Protein AF-0000000072575076 (afdb_homodimer)

pLDDT: mean 89.14, std 21.62, range [13.81, 98.94]

Foldseek 3Di:
DDDDDPDDDDDDDDDDDDDDDDDDDDPDQDDDPPPPPVPVPVVVPPVPFPAFQPDFQKDKDFDPDDCLLVVLVVADPDWDWDFHDDPPIKIFIDGPRHTAWIATAQFFKIKGFATKMKIFGWQFWFKAQLQAWDFPPVDPPVPTDASAFGFQQAGKDKDWDDSVLWHTDGQWTKGWAFDAPIKIWIWHPDQQWFWFKKKWKKFKQFQWPQFKKKKWKWFLDPDPQWTWTWMWIAGNQRWIKTFTWTGHRNDIDTQDDIDTADGNHGGPFMKMKIWGDRQQWIFIDMDGPVDDPDPDTPDTGGDHPGGTGIITMMIHHHDGGDDDTMMMIIRMIIIPGTGGNDIWMDIDRIFMAGHLGHDNPDDDPVVVVVSSVPRSHPPDGLVNQLSQQDRNRDWDADCDDPLHRFTLTHHAFAAAADNRGFGDHDQARQQLRQAWDQFPVRDIDGHDVRNHRHAHFLRSVCSRCPVPNPQGADPAQDQCLRHQHSFLLSNQHRHRGFWQDFDPVQFATPSPVDDFQKKWWFLQPVPVVDPPSGTGGIWTWHAAIPVRFTWTWGHDGSNGGIDRPQRPWHRTLDDDIRSVGTGGTIGHD/DDDDDDDDDDDDDDDDDDDDDDDDDPPDQDDPPPPVPVPPPVVVPPVPFPAFQPDFQKDKDFDPDDCLLVVLVVADPDWDWDFDDDPPIKIFIDGPRHTAWIATAQFFKIKGFATKMKIFGWQFWFKAQLQAWDFPPVDPPVPTDASAFGFQQAGKDKDWDDSVLWHTDGQWTKGWAFDAPIKIWIWHPDQQWFWFKKKWKKFKQFQWPQFKKKKWKWFLDPDPQWTWTWMWIAGNQRWIKTFTWTGHRNDIDTQDDIGTDDGNHGGPFMKMKIWGDRQQWIFIDMDGPVDDDDPDTPDTGGDHPGGTGIITMMIHHHDGGDDDTMMMIIRMIIIPGTGGNDIWMDIDRIFMAGHLGHDNPDDDPVVVVVSSVPRSHPPDGLVNQLSQQDRNRDWDAACDDPLHRFTLTHHAFAAAADNRGFGDHDQARQQLRQAWDQFPVRDIDGHDVRNHRHAHFLRSVCSRCPVPNPQGADPAQDQCLRHQHSFLLSNQHRHRGDWQDFDPLQFATPSPVDDFQKKWWFLQPVPVVDPPSGTGGIWTWHAQIPVRFTWTWGADGSNGGIDRPQRVWHRTLDDDIRSVGTGGTIGHD

Sequence (1178 aa):
MTHTSRRGVLAAFAASAATVPFGGAAAASPARATATAASAVDPAAASAAPAGLTAARSSVTLPPLNPAYFSGLTLDSALTATVLPGTPARTEVTSGGRRVALLTHGARSVLLPGPERTFTENKKPFVDDFARTLPDTSLPVGDRAYWGTSPGGGSWSTLGPVESDYAVVPGAGIITLTTDYASRHASLRDGEVTDVDVRSVARFDKVPEGDACSYALSFGYQDTHNNYRARLSFTTSGAVQLRVEKEVDDTVTQLAPAVALADGVPAGTDWTIRVRREGTRVRAKAWPSAGTEPSAWSFDATDDTFGKGRVGLRALANRGCTNLPVTLRVGRFQVDAANWAEPPAVTHSDWVRVLPEPFDGVWTPQLEQVVRGWSGSPAPDVLAHAAMFLAGASPVVAGSGPAEGRQVMGEAGYGYLDPQGYRYEGADFHEYMGTGWTFPDGAHTGPSSRQTGNLDCSGYTRMVYGYHMGVPLAAGEDTSGTRLPRKSRDMADHSPGVRIARTDGTLPPPAEQLQPGDLVLFNADSGDDNAVATTDHVGIYLGADTAGRRRFLSSRKTVNGPTMSDLGGASLLDGTGTYARTLHTVHRIMTHTSRRGVLAAFAASAATVPFGGAAAASPARATATAASAVDPAAASAAPAGLTAARSSVTLPPLNPAYFSGLTLDSALTATVLPGTPARTEVTSGGRRVALLTHGARSVLLPGPERTFTENKKPFVDDFARTLPDTSLPVGDRAYWGTSPGGGSWSTLGPVESDYAVVPGAGIITLTTDYASRHASLRDGEVTDVDVRSVARFDKVPEGDACSYALSFGYQDTHNNYRARLSFTTSGAVQLRVEKEVDDTVTQLAPAVALADGVPAGTDWTIRVRREGTRVRAKAWPSAGTEPSAWSFDATDDTFGKGRVGLRALANRGCTNLPVTLRVGRFQVDAANWAEPPAVTHSDWVRVLPEPFDGVWTPQLEQVVRGWSGSPAPDVLAHAAMFLAGASPVVAGSGPAEGRQVMGEAGYGYLDPQGYRYEGADFHEYMGTGWTFPDGAHTGPSSRQTGNLDCSGYTRMVYGYHMGVPLAAGEDTSGTRLPRKSRDMADHSPGVRIARTDGTLPPPAEQLQPGDLVLFNADSGDDNAVATTDHVGIYLGADTAGRRRFLSSRKTVNGPTMSDLGGASLLDGTGTYARTLHTVHRI

Organism: Streptomyces coelicolor (strain ATCC BAA-471 / A3(2) / M145) (NCBI:txid100226)

Nearest PDB structures (foldseek):
  3wvj-assembly1_A  TM=6.204E-01  e=5.056E-06  Acetivibrio thermocellus ATCC 27405
  5dze-assembly1_A  TM=6.124E-01  e=4.072E-05  Vitis vinifera
  1gbg-assembly1_A  TM=5.909E-01  e=6.773E-05  Bacillus licheniformis
  5w6p-assembly1_A  TM=4.219E-01  e=1.736E-02  Kuttervirus CBA120
  6w4q-assembly2_D  TM=3.598E-01  e=2.744E-02  Kuttervirus CBA120

Radius of gyration: 37.74 Å; Cα contacts (8 Å, |Δi|>4): 3061; chains: 2; bounding box: 77×101×140 Å

InterPro domains:
  IPR000064 Endopeptidase, NLPC/P60 domain [PF00877] (450-545)
  IPR000064 Endopeptidase, NLPC/P60 domain [PS51935] (403-589)
  IPR006311 Twin-arginine translocation pathway, signal sequence [PS51318] (1-35)
  IPR038765 Papain-like cysteine peptidase superfamily [SSF54001] (452-567)
  IPR051202 Peptidase C40 [PTHR47053] (452-545)

Solvent-accessible surface area (backbone atoms only — not comparable to full-atom values): 60968 Å² total; per-residue (Å²): 142,86,89,82,86,81,81,87,75,92,76,85,90,84,86,91,84,88,81,85,77,87,77,85,90,76,87,80,75,83,77,75,81,72,76,62,76,71,66,76,63,64,71,76,70,53,76,69,69,66,75,63,81,73,49,69,28,37,46,40,40,56,61,54,73,55,53,43,53,50,40,46,51,42,38,39,82,64,70,48,77,42,76,45,89,65,79,62,45,30,38,42,28,25,36,96,84,39,73,60,34,39,38,35,47,41,14,24,42,30,44,26,61,36,57,49,31,37,41,39,44,40,46,62,57,32,59,34,48,34,65,16,52,27,47,53,80,88,46,58,78,91,69,48,46,32,75,44,55,35,62,28,57,21,42,51,44,76,48,51,93,53,71,81,32,37,28,20,43,70,45,20,35,37,41,45,35,73,52,53,66,45,60,37,37,39,31,30,70,43,60,44,29,42,34,32,33,38,35,36,32,31,26,37,69,50,62,34,34,83,22,33,32,33,43,24,47,30,32,35,29,71,52,99,40,30,26,34,32,46,31,40,38,33,30,59,73,20,30,32,33,41,36,41,34,37,30,55,82,70,44,75,43,69,72,54,84,69,41,82,73,51,68,62,50,62,52,61,52,46,33,32,41,40,39,41,33,53,85,41,38,40,31,30,39,70,46,56,54,91,52,78,82,70,90,66,67,78,37,81,42,73,58,74,87,55,68,48,10,12,43,37,35,36,36,34,27,32,72,58,38,67,61,63,64,41,38,38,39,31,40,33,43,36,36,74,28,38,34,43,73,74,54,50,40,33,62,50,34,79,40,32,44,71,48,97,56,53,34,83,72,72,90,45,73,68,55,48,52,54,53,51,66,50,36,13,46,67,50,74,36,54,63,54,54,52,53,34,25,21,47,75,29,60,66,34,48,21,31,31,74,98,50,46,78,20,51,77,42,15,44,28,31,13,38,46,66,45,73,63,42,47,55,43,79,75,18,29,45,43,18,24,36,54,31,55,45,72,30,86,87,65,50,70,48,71,50,34,83,72,23,43,44,10,19,14,26,38,15,43,52,40,34,39,44,20,72,69,62,61,42,49,48,37,80,37,89,37,80,82,34,67,25,36,28,46,45,35,46,44,32,75,76,12,35,34,38,37,72,66,34,52,36,83,84,81,51,44,48,86,48,87,82,70,50,60,64,22,33,40,28,20,45,64,68,70,73,70,63,57,86,69,87,58,37,67,37,32,30,34,30,60,40,43,27,87,87,66,43,46,31,28,34,34,26,34,62,42,52,34,7,39,41,58,51,49,69,78,46,43,32,28,62,52,77,85,37,63,48,17,59,21,32,36,33,32,34,34,57,141,78,92,80,83,87,93,84,83,88,93,81,91,94,88,92,87,88,80,84,75,82,74,83,81,78,81,79,75,82,78,74,83,72,76,60,76,70,66,76,63,63,70,75,70,52,77,69,70,66,74,62,80,72,50,68,28,36,46,40,39,55,60,54,74,54,53,44,52,48,41,46,51,42,37,38,83,66,70,45,77,43,77,45,88,65,79,63,46,29,37,40,28,24,37,95,84,38,73,60,32,39,38,32,47,41,14,24,42,30,42,24,60,34,58,48,31,37,41,40,41,40,46,60,57,31,58,33,46,34,64,16,50,26,47,52,78,90,46,58,80,92,70,47,46,33,76,43,55,36,61,29,56,20,42,49,43,76,48,53,94,53,72,82,31,37,27,20,43,71,44,20,35,35,41,43,35,74,52,54,67,45,61,38,37,39,32,30,68,43,59,45,30,44,33,30,31,38,35,37,32,32,26,38,69,50,63,34,35,83,22,34,32,32,43,24,48,29,32,33,30,73,50,99,39,31,28,33,31,45,32,41,38,34,31,61,72,20,30,33,33,42,37,43,32,37,28,55,81,69,44,77,44,69,71,52,85,67,41,82,73,50,70,64,51,62,53,60,51,46,33,30,43,39,39,41,34,53,84,40,37,40,32,32,40,67,44,56,54,89,52,78,81,70,90,64,68,79,37,81,41,75,56,75,86,55,68,49,10,14,45,37,37,36,36,36,27,32,71,57,39,69,60,63,64,42,37,38,39,32,41,33,43,34,34,74,30,38,35,43,73,73,52,49,43,33,61,49,32,78,39,34,44,70,49,97,56,53,36,84,71,72,90,45,74,69,54,49,51,52,54,52,66,50,35,13,46,66,50,76,36,55,62,52,53,53,52,33,25,21,48,74,31,62,66,35,48,21,31,30,73,96,49,45,79,22,50,76,44,16,44,28,30,12,38,46,66,45,74,63,43,48,57,43,80,76,19,30,45,44,19,25,36,53,31,56,44,72,30,84,86,67,51,69,47,71,50,34,84,72,23,42,44,8,18,14,26,41,16,44,53,41,34,40,44,20,72,71,62,62,43,51,48,39,80,38,88,39,80,82,33,67,26,37,30,44,47,34,46,45,30,75,77,12,36,31,38,36,74,65,33,53,36,82,83,83,50,42,48,86,49,88,81,68,48,59,63,24,35,42,29,20,47,63,66,70,73,70,62,58,85,70,87,57,36,67,36,31,30,35,30,60,40,43,27,86,84,66,43,45,29,27,36,32,26,33,63,42,51,34,7,39,42,58,50,50,70,80,47,43,33,29,61,53,76,84,37,62,48,17,59,21,33,35,34,33,34,34,57

Structure (mmCIF, N/CA/C/O backbone):
data_AF-0000000072575076-model_v1
#
loop_
_entity.id
_entity.type
_entity.pdbx_description
1 polymer 'Secreted protein'
#
loop_
_atom_site.group_PDB
_atom_site.id
_atom_site.type_symbol
_atom_site.label_atom_id
_atom_site.label_alt_id
_atom_site.label_comp_id
_atom_site.label_asym_id
_atom_site.label_entity_id
_atom_site.label_seq_id
_atom_site.pdbx_PDB_ins_code
_atom_site.Cartn_x
_atom_site.Cartn_y
_atom_site.Cartn_z
_atom_site.occupancy
_atom_site.B_iso_or_equiv
_atom_site.auth_seq_id
_atom_site.auth_comp_id
_atom_site.auth_asym_id
_atom_site.auth_atom_id
_atom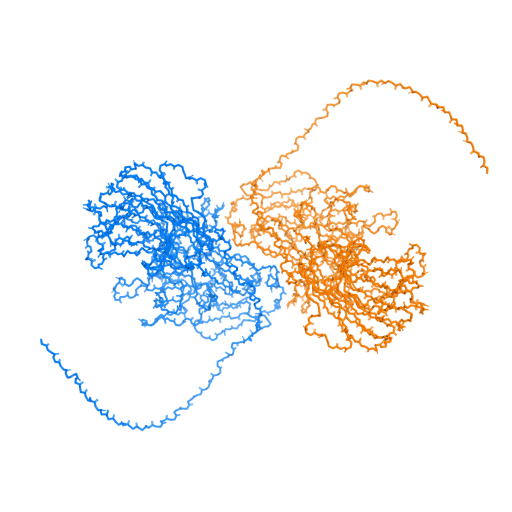_site.pdbx_PDB_model_num
ATOM 1 N N . MET A 1 1 ? 29.703 43.594 53.875 1 16.3 1 MET A N 1
ATOM 2 C CA . MET A 1 1 ? 30.531 42.75 54.688 1 16.3 1 MET A CA 1
ATOM 3 C C . MET A 1 1 ? 30.203 41.281 54.469 1 16.3 1 MET A C 1
ATOM 5 O O . MET A 1 1 ? 29.141 40.938 53.906 1 16.3 1 MET A O 1
ATOM 9 N N . THR A 1 2 ? 30.844 40.281 55.188 1 17.02 2 THR A N 1
ATOM 10 C CA . THR A 1 2 ? 31.453 38.938 55.156 1 17.02 2 THR A CA 1
ATOM 11 C C . THR A 1 2 ? 30.375 37.844 55.25 1 17.02 2 THR A C 1
ATOM 13 O O . THR A 1 2 ? 30.375 36.906 54.469 1 17.02 2 THR A O 1
ATOM 16 N N . HIS A 1 3 ? 29.844 37.594 56.438 1 15.54 3 HIS A N 1
ATOM 17 C CA . HIS A 1 3 ? 30.109 36.375 57.219 1 15.54 3 HIS A CA 1
ATOM 18 C C . HIS A 1 3 ? 29.109 35.281 56.844 1 15.54 3 HIS A C 1
ATOM 20 O O . HIS A 1 3 ? 28.031 35.531 56.312 1 15.54 3 HIS A O 1
ATOM 26 N N . THR A 1 4 ? 29 34.25 57.688 1 16.33 4 THR A N 1
ATOM 27 C CA . THR A 1 4 ? 29.25 32.844 57.969 1 16.33 4 THR A CA 1
ATOM 28 C C . THR A 1 4 ? 27.953 32.031 57.938 1 16.33 4 THR A C 1
ATOM 30 O O . THR A 1 4 ? 27.859 31.016 57.25 1 16.33 4 THR A O 1
ATOM 33 N N . SER A 1 5 ? 27.328 31.703 59.062 1 14.59 5 SER A N 1
ATOM 34 C CA . SER A 1 5 ? 27.25 30.484 59.875 1 14.59 5 SER A CA 1
ATOM 35 C C . SER A 1 5 ? 25.875 29.844 59.781 1 14.59 5 SER A C 1
ATOM 37 O O . SER A 1 5 ? 24.906 30.406 60.312 1 14.59 5 SER A O 1
ATOM 39 N N . ARG A 1 6 ? 25.484 29.281 58.688 1 15.44 6 ARG A N 1
ATOM 40 C CA . ARG A 1 6 ? 24.234 28.703 58.188 1 15.44 6 ARG A CA 1
ATOM 41 C C . ARG A 1 6 ? 23.781 27.562 59.094 1 15.44 6 ARG A C 1
ATOM 43 O O . ARG A 1 6 ? 24.469 26.562 59.219 1 15.44 6 ARG A O 1
ATOM 50 N N . ARG A 1 7 ? 22.797 27.812 59.812 1 15.05 7 ARG A N 1
ATOM 51 C CA . ARG A 1 7 ? 22.297 27.234 61.062 1 15.05 7 ARG A CA 1
ATOM 52 C C . ARG A 1 7 ? 21.969 25.766 60.875 1 15.05 7 ARG A C 1
ATOM 54 O O . ARG A 1 7 ? 21.75 25.297 59.75 1 15.05 7 ARG A O 1
ATOM 61 N N . GLY A 1 8 ? 21.234 25.125 61.812 1 14.45 8 GLY A N 1
ATOM 62 C CA . GLY A 1 8 ? 21.234 24.141 62.875 1 14.45 8 GLY A CA 1
ATOM 63 C C . GLY A 1 8 ? 20.438 22.891 62.562 1 14.45 8 GLY A C 1
ATOM 64 O O . GLY A 1 8 ? 19.688 22.859 61.562 1 14.45 8 GLY A O 1
ATOM 65 N N . VAL A 1 9 ? 20.047 22 63.5 1 15.42 9 VAL A N 1
ATOM 66 C CA . VAL A 1 9 ? 20.203 20.703 64.125 1 15.42 9 VAL A CA 1
ATOM 67 C C . VAL A 1 9 ? 18.906 19.906 64 1 15.42 9 VAL A C 1
ATOM 69 O O . VAL A 1 9 ? 18.922 18.672 63.969 1 15.42 9 VAL A O 1
ATOM 72 N N . LEU A 1 10 ? 17.672 20.438 63.688 1 14.88 10 LEU A N 1
ATOM 73 C CA . LEU A 1 10 ? 16.797 19.812 64.688 1 14.88 10 LEU A CA 1
ATOM 74 C C . LEU A 1 10 ? 16.547 18.359 64.312 1 14.88 10 LEU A C 1
ATOM 76 O O . LEU A 1 10 ? 16.312 18.016 63.156 1 14.88 10 LEU A O 1
ATOM 80 N N . ALA A 1 11 ? 16.406 17.422 65.312 1 15.34 11 ALA A N 1
ATOM 81 C CA . ALA A 1 11 ? 16.625 16.078 65.875 1 15.34 11 ALA A CA 1
ATOM 82 C C . ALA A 1 11 ? 15.484 15.141 65.5 1 15.34 11 ALA A C 1
ATOM 84 O O . ALA A 1 11 ? 15.719 14.039 65 1 15.34 11 ALA A O 1
ATOM 85 N N . ALA A 1 12 ? 14.242 15.18 66.062 1 14.82 12 ALA A N 1
ATOM 86 C CA . ALA A 1 12 ? 13.961 14.117 67.062 1 14.82 12 ALA A CA 1
ATOM 87 C C . ALA A 1 12 ? 13.32 12.914 66.375 1 14.82 12 ALA A C 1
ATOM 89 O O . ALA A 1 12 ? 12.82 13.016 65.25 1 14.82 12 ALA A O 1
ATOM 90 N N . PHE A 1 13 ? 12.102 12.391 66.875 1 15.42 13 PHE A N 1
ATOM 91 C CA . PHE A 1 13 ? 11.836 11.188 67.688 1 15.42 13 PHE A CA 1
ATOM 92 C C . PHE A 1 13 ? 11.211 10.102 66.812 1 15.42 13 PHE A C 1
ATOM 94 O O . PHE A 1 13 ? 10.672 10.398 65.75 1 15.42 13 PHE A O 1
ATOM 101 N N . ALA A 1 14 ? 10.539 8.867 67.438 1 16.05 14 ALA A N 1
ATOM 102 C CA . ALA A 1 14 ? 10.695 7.438 67.688 1 16.05 14 ALA A CA 1
ATOM 103 C C . ALA A 1 14 ? 9.594 6.645 66.938 1 16.05 14 ALA A C 1
ATOM 105 O O . ALA A 1 14 ? 9.852 5.605 66.375 1 16.05 14 ALA A O 1
ATOM 106 N N . ALA A 1 15 ? 8.242 6.801 67.125 1 15.41 15 ALA A N 1
ATOM 107 C CA . ALA A 1 15 ? 7.57 5.695 67.812 1 15.41 15 ALA A CA 1
ATOM 108 C C . ALA A 1 15 ? 7.125 4.625 66.812 1 15.41 15 ALA A C 1
ATOM 110 O O . ALA A 1 15 ? 6.98 4.898 65.625 1 15.41 15 ALA A O 1
ATOM 111 N N . SER A 1 16 ? 6.148 3.641 67.25 1 15.85 16 SER A N 1
ATOM 112 C CA . SER A 1 16 ? 5.992 2.207 67.438 1 15.85 16 SER A CA 1
ATOM 113 C C . SER A 1 16 ? 5.203 1.553 66.312 1 15.85 16 SER A C 1
ATOM 115 O O . SER A 1 16 ? 4.633 2.244 65.5 1 15.85 16 SER A O 1
ATOM 117 N N . ALA A 1 17 ? 3.951 0.695 66.625 1 16.77 17 ALA A N 1
ATOM 118 C CA . ALA A 1 17 ? 3.764 -0.751 66.688 1 16.77 17 ALA A CA 1
ATOM 119 C C . ALA A 1 17 ? 2.947 -1.262 65.5 1 16.77 17 ALA A C 1
ATOM 121 O O . ALA A 1 17 ? 3.355 -2.205 64.812 1 16.77 17 ALA A O 1
ATOM 122 N N . ALA A 1 18 ? 1.546 -1.282 65.438 1 17.83 18 ALA A N 1
ATOM 123 C CA . ALA A 1 18 ? 0.762 -2.5 65.625 1 17.83 18 ALA A CA 1
ATOM 124 C C . ALA A 1 18 ? 0.329 -3.082 64.312 1 17.83 18 ALA A C 1
ATOM 126 O O . ALA A 1 18 ? 0.216 -2.357 63.312 1 17.83 18 ALA A O 1
ATOM 127 N N . THR A 1 19 ? -0.18 -4.434 64.188 1 17.39 19 THR A N 1
ATOM 128 C CA . THR A 1 19 ? -0.14 -5.691 63.438 1 17.39 19 THR A CA 1
ATOM 129 C C . THR A 1 19 ? -1.336 -5.809 62.5 1 17.39 19 THR A C 1
ATOM 131 O O . THR A 1 19 ? -1.301 -6.57 61.531 1 17.39 19 THR A O 1
ATOM 134 N N . VAL A 1 20 ? -2.402 -5.043 62.344 1 18.22 20 VAL A N 1
ATOM 135 C CA . VAL A 1 20 ? -3.609 -5.863 62.281 1 18.22 20 VAL A CA 1
ATOM 136 C C . VAL A 1 20 ? -3.777 -6.453 60.906 1 18.22 20 VAL A C 1
ATOM 138 O O . VAL A 1 20 ? -3.557 -5.77 59.906 1 18.22 20 VAL A O 1
ATOM 141 N N . PRO A 1 21 ? -4.375 -7.727 60.688 1 19.23 21 PRO A N 1
ATOM 142 C CA . PRO A 1 21 ? -4.332 -8.859 59.781 1 19.23 21 PRO A CA 1
ATOM 143 C C . PRO A 1 21 ? -5.34 -8.727 58.625 1 19.23 21 PRO A C 1
ATOM 145 O O . PRO A 1 21 ? -5.402 -9.594 57.75 1 19.23 21 PRO A O 1
ATOM 148 N N . PHE A 1 22 ? -5.918 -7.648 58.281 1 17.83 22 PHE A N 1
ATOM 149 C CA . PHE A 1 22 ? -7.254 -7.965 57.781 1 17.83 22 PHE A CA 1
ATOM 150 C C . PHE A 1 22 ? -7.176 -8.711 56.469 1 17.83 22 PHE A C 1
ATOM 152 O O . PHE A 1 22 ? -6.289 -8.445 55.656 1 17.83 22 PHE A O 1
ATOM 159 N N . GLY A 1 23 ? -8.109 -9.656 56.094 1 17.61 23 GLY A N 1
ATOM 160 C CA . GLY A 1 23 ? -8.414 -10.93 55.438 1 17.61 23 GLY A CA 1
ATOM 161 C C . GLY A 1 23 ? -8.758 -10.797 53.969 1 17.61 23 GLY A C 1
ATOM 162 O O . GLY A 1 23 ? -8.344 -11.617 53.156 1 17.61 23 GLY A O 1
ATOM 163 N N . GLY A 1 24 ? -9.656 -9.969 53.531 1 18.38 24 GLY A N 1
ATOM 164 C CA . GLY A 1 24 ? -10.703 -10.586 52.719 1 18.38 24 GLY A CA 1
ATOM 165 C C . GLY A 1 24 ? -10.266 -10.891 51.312 1 18.38 24 GLY A C 1
ATOM 166 O O . GLY A 1 24 ? -9.25 -10.367 50.844 1 18.38 24 GLY A O 1
ATOM 167 N N . ALA A 1 25 ? -11.188 -11.484 50.375 1 18.06 25 ALA A N 1
ATOM 168 C CA . ALA A 1 25 ? -11.328 -12.484 49.344 1 18.06 25 ALA A CA 1
ATOM 169 C C . ALA A 1 25 ? -11 -11.891 47.969 1 18.06 25 ALA A C 1
ATOM 171 O O . ALA A 1 25 ? -11.211 -10.695 47.719 1 18.06 25 ALA A O 1
ATOM 172 N N . ALA A 1 26 ? -10.508 -12.781 46.938 1 20.05 26 ALA A N 1
ATOM 173 C CA . ALA A 1 26 ? -9.664 -12.953 45.75 1 20.05 26 ALA A CA 1
ATOM 174 C C . ALA A 1 26 ? -10.445 -12.688 44.469 1 20.05 26 ALA A C 1
ATOM 176 O O . ALA A 1 26 ? -9.906 -12.82 43.375 1 20.05 26 ALA A O 1
ATOM 177 N N . ALA A 1 27 ? -11.703 -12.344 44.312 1 22.06 27 ALA A N 1
ATOM 178 C CA . ALA A 1 27 ? -12.297 -12.953 43.125 1 22.06 27 ALA A CA 1
ATOM 179 C C . ALA A 1 27 ? -11.602 -12.469 41.875 1 22.06 27 ALA A C 1
ATOM 181 O O . ALA A 1 27 ? -11.359 -11.273 41.688 1 22.06 27 ALA A O 1
ATOM 182 N N . ALA A 1 28 ? -11.133 -13.445 40.812 1 20.3 28 ALA A N 1
ATOM 183 C CA . ALA A 1 28 ? -10.227 -13.594 39.688 1 20.3 28 ALA A CA 1
ATOM 184 C C . ALA A 1 28 ? -10.773 -12.891 38.469 1 20.3 28 ALA A C 1
ATOM 186 O O . ALA A 1 28 ? -11.883 -13.203 38 1 20.3 28 ALA A O 1
ATOM 187 N N . SER A 1 29 ? -10.516 -11.602 38.25 1 20.3 29 SER A N 1
ATOM 188 C CA . SER A 1 29 ? -10.922 -10.891 37.062 1 20.3 29 SER A CA 1
ATOM 189 C C . SER A 1 29 ? -10.461 -11.625 35.812 1 20.3 29 SER A C 1
ATOM 191 O O . SER A 1 29 ? -9.328 -12.109 35.75 1 20.3 29 SER A O 1
ATOM 193 N N . PRO A 1 30 ? -11.391 -12.18 34.938 1 23.48 30 PRO A N 1
ATOM 194 C CA . PRO A 1 30 ? -11.109 -13.008 33.781 1 23.48 30 PRO A CA 1
ATOM 195 C C . PRO A 1 30 ? -10.016 -12.422 32.906 1 23.48 30 PRO A C 1
ATOM 197 O O . PRO A 1 30 ? -9.812 -11.203 32.875 1 23.48 30 PRO A O 1
ATOM 200 N N . ALA A 1 31 ? -9.07 -13.266 32.438 1 22.62 31 ALA A N 1
ATOM 201 C CA . ALA A 1 31 ? -7.809 -13.172 31.703 1 22.62 31 ALA A CA 1
ATOM 202 C C . ALA A 1 31 ? -8.031 -12.633 30.297 1 22.62 31 ALA A C 1
ATOM 204 O O . ALA A 1 31 ? -8.984 -13.023 29.609 1 22.62 31 ALA A O 1
ATOM 205 N N . ARG A 1 32 ? -7.594 -11.508 29.969 1 22.59 32 ARG A N 1
ATOM 206 C CA . ARG A 1 32 ? -7.281 -10.984 28.656 1 22.59 32 ARG A CA 1
ATOM 207 C C . ARG A 1 32 ? -6.59 -12.039 27.797 1 22.59 32 ARG A C 1
ATOM 209 O O . ARG A 1 32 ? -5.582 -12.617 28.203 1 22.59 32 ARG A O 1
ATOM 216 N N . ALA A 1 33 ? -7.266 -12.938 27.016 1 27.33 33 ALA A N 1
ATOM 217 C CA . ALA A 1 33 ? -6.625 -13.852 26.062 1 27.33 33 ALA A CA 1
ATOM 218 C C . ALA A 1 33 ? -5.395 -13.211 25.438 1 27.33 33 ALA A C 1
ATOM 220 O O . ALA A 1 33 ? -5.488 -12.156 24.797 1 27.33 33 ALA A O 1
ATOM 221 N N . THR A 1 34 ? -4.18 -13.5 26.062 1 23.91 34 THR A N 1
ATOM 222 C CA . THR A 1 34 ? -2.896 -13.062 25.531 1 23.91 34 THR A CA 1
ATOM 223 C C . THR A 1 34 ? -2.682 -13.609 24.125 1 23.91 34 THR A C 1
ATOM 225 O O . THR A 1 34 ? -2.328 -14.781 23.953 1 23.91 34 THR A O 1
ATOM 228 N N . ALA A 1 35 ? -3.488 -13.75 23.234 1 25.97 35 ALA A N 1
ATOM 229 C CA . ALA A 1 35 ? -2.979 -14.266 21.969 1 25.97 35 ALA A CA 1
ATOM 230 C C . ALA A 1 35 ? -1.684 -13.562 21.562 1 25.97 35 ALA A C 1
ATOM 232 O O . ALA A 1 35 ? -1.7 -12.391 21.172 1 25.97 35 ALA A O 1
ATOM 233 N N . THR A 1 36 ? -0.597 -13.953 22.219 1 25.83 36 THR A N 1
ATOM 234 C CA . THR A 1 36 ? 0.733 -13.469 21.875 1 25.83 36 THR A CA 1
ATOM 235 C C . THR A 1 36 ? 1.093 -13.883 20.438 1 25.83 36 THR A C 1
ATOM 237 O O . THR A 1 36 ? 2.264 -13.844 20.062 1 25.83 36 THR A O 1
ATOM 240 N N . ALA A 1 37 ? 0.318 -14.359 19.562 1 25.62 37 ALA A N 1
ATOM 241 C CA . ALA A 1 37 ? 1.129 -14.547 18.359 1 25.62 37 ALA A CA 1
ATOM 242 C C . ALA A 1 37 ? 1.88 -13.266 18 1 25.62 37 ALA A C 1
ATOM 244 O O . ALA A 1 37 ? 1.266 -12.258 17.641 1 25.62 37 ALA A O 1
ATOM 245 N N . ALA A 1 38 ? 3.039 -13.164 18.609 1 27.11 38 ALA A N 1
ATOM 246 C CA . ALA A 1 38 ? 3.951 -12.148 18.094 1 27.11 38 ALA A CA 1
ATOM 247 C C . ALA A 1 38 ? 4.008 -12.188 16.578 1 27.11 38 ALA A C 1
ATOM 249 O O . ALA A 1 38 ? 4.535 -13.133 15.992 1 27.11 38 ALA A O 1
ATOM 250 N N . SER A 1 39 ? 2.982 -11.875 15.977 1 26.58 39 SER A N 1
ATOM 251 C CA . SER A 1 39 ? 3.225 -11.594 14.562 1 26.58 39 SER A CA 1
ATOM 252 C C . SER A 1 39 ? 4.535 -10.844 14.367 1 26.58 39 SER A C 1
ATOM 254 O O . SER A 1 39 ? 4.75 -9.789 14.969 1 26.58 39 SER A O 1
ATOM 256 N N . ALA A 1 40 ? 5.645 -11.633 14.172 1 29.77 40 ALA A N 1
ATOM 257 C CA . ALA A 1 40 ? 6.863 -10.969 13.719 1 29.77 40 ALA A CA 1
ATOM 258 C C . ALA A 1 40 ? 6.539 -9.82 12.758 1 29.77 40 ALA A C 1
ATOM 260 O O . ALA A 1 40 ? 6.066 -10.055 11.648 1 29.77 40 ALA A O 1
ATOM 261 N N . VAL A 1 41 ? 6.051 -8.789 13.32 1 28.31 41 VAL A N 1
ATOM 262 C CA . VAL A 1 41 ? 6.121 -7.586 12.5 1 28.31 41 VAL A CA 1
ATOM 263 C C . VAL A 1 41 ? 7.48 -7.504 11.812 1 28.31 41 VAL A C 1
ATOM 265 O O . VAL A 1 41 ? 8.523 -7.551 12.469 1 28.31 41 VAL A O 1
ATOM 268 N N . ASP A 1 42 ? 7.523 -8.07 10.695 1 28.61 42 ASP A N 1
ATOM 269 C CA . ASP A 1 42 ? 8.75 -7.77 9.961 1 28.61 42 ASP A CA 1
ATOM 270 C C . ASP A 1 42 ? 9.195 -6.328 10.211 1 28.61 42 ASP A C 1
ATOM 272 O O . ASP A 1 42 ? 8.43 -5.391 9.984 1 28.61 42 ASP A O 1
ATOM 276 N N . PRO A 1 43 ? 10.094 -6.156 11.148 1 31.22 43 PRO A N 1
ATOM 277 C CA . PRO A 1 43 ? 10.641 -4.809 11.312 1 31.22 43 PRO A CA 1
ATOM 278 C C . PRO A 1 43 ? 10.883 -4.105 9.977 1 31.22 43 PRO A C 1
ATOM 280 O O . PRO A 1 43 ? 11.422 -2.998 9.945 1 31.22 43 PRO A O 1
ATOM 283 N N . ALA A 1 44 ? 10.859 -4.863 8.977 1 33.41 44 ALA A N 1
ATOM 284 C CA . ALA A 1 44 ? 11.227 -4.176 7.742 1 33.41 44 ALA A CA 1
ATOM 285 C C . ALA A 1 44 ? 10.25 -3.049 7.43 1 33.41 44 ALA A C 1
ATOM 287 O O . ALA A 1 44 ? 10.398 -2.346 6.426 1 33.41 44 ALA A O 1
ATOM 288 N N . ALA A 1 45 ? 9.031 -3.119 8 1 35.56 45 ALA A N 1
ATOM 289 C CA . ALA A 1 45 ? 8.352 -1.912 7.527 1 35.56 45 ALA A CA 1
ATOM 290 C C . ALA A 1 45 ? 8.859 -0.677 8.266 1 35.56 45 ALA A C 1
ATOM 292 O O . ALA A 1 45 ? 8.164 -0.14 9.133 1 35.56 45 ALA A O 1
ATOM 293 N N . ALA A 1 46 ? 10.023 -0.687 8.891 1 36.03 46 ALA A N 1
ATOM 294 C CA . ALA A 1 46 ? 10.469 0.652 9.266 1 36.03 46 ALA A CA 1
ATOM 295 C C . ALA A 1 46 ? 9.992 1.692 8.25 1 36.03 46 ALA A C 1
ATOM 297 O O . ALA A 1 46 ? 10.133 1.501 7.043 1 36.03 46 ALA A O 1
ATOM 298 N N . SER A 1 47 ? 9.055 2.449 8.617 1 40.81 47 SER A N 1
ATOM 299 C CA . SER A 1 47 ? 8.695 3.596 7.793 1 40.81 47 SER A CA 1
ATOM 300 C C . SER A 1 47 ? 9.922 4.191 7.102 1 40.81 47 SER A C 1
ATOM 302 O O . SER A 1 47 ? 10.867 4.613 7.77 1 40.81 47 SER A O 1
ATOM 304 N N . ALA A 1 48 ? 10.25 3.707 6.02 1 43.91 48 ALA A N 1
ATOM 305 C CA . ALA A 1 48 ? 11.336 4.316 5.254 1 43.91 48 ALA A CA 1
ATOM 306 C C . ALA A 1 48 ? 11.352 5.832 5.426 1 43.91 48 ALA A C 1
ATOM 308 O O . ALA A 1 48 ? 10.32 6.488 5.27 1 43.91 48 ALA A O 1
ATOM 309 N N . ALA A 1 49 ? 12.281 6.422 6.168 1 50.53 49 ALA A N 1
ATOM 310 C CA . ALA A 1 49 ? 12.531 7.859 6.109 1 50.53 49 ALA A CA 1
ATOM 311 C C . ALA A 1 49 ? 12.227 8.414 4.723 1 50.53 49 ALA A C 1
ATOM 313 O O . ALA A 1 49 ? 12.547 7.785 3.711 1 50.53 49 ALA A O 1
ATOM 314 N N . PRO A 1 50 ? 11.188 9.367 4.711 1 51.75 50 PRO A N 1
ATOM 315 C CA . PRO A 1 50 ? 10.891 9.945 3.398 1 51.75 50 PRO A CA 1
ATOM 316 C C . PRO A 1 50 ? 12.156 10.25 2.596 1 51.75 50 PRO A C 1
ATOM 318 O O . PRO A 1 50 ? 13.117 10.789 3.143 1 51.75 50 PRO A O 1
ATOM 321 N N . ALA A 1 51 ? 12.312 9.523 1.593 1 60.25 51 ALA A N 1
ATOM 322 C CA . ALA A 1 51 ? 13.438 9.859 0.727 1 60.25 51 ALA A CA 1
ATOM 323 C C . ALA A 1 51 ? 13.164 11.133 -0.061 1 60.25 51 ALA A C 1
ATOM 325 O O . ALA A 1 51 ? 12.234 11.188 -0.875 1 60.25 51 ALA A O 1
ATOM 326 N N . GLY A 1 52 ? 13.742 12.203 0.377 1 73.25 52 GLY A N 1
ATOM 327 C CA . GLY A 1 52 ? 13.773 13.461 -0.357 1 73.25 52 GLY A CA 1
ATOM 328 C C . GLY A 1 52 ? 12.609 14.367 -0.034 1 73.25 52 GLY A C 1
ATOM 329 O O . GLY A 1 52 ? 11.875 14.133 0.929 1 73.25 52 GLY A O 1
ATOM 330 N N . LEU A 1 53 ? 12.469 15.445 -0.58 1 89.06 53 LEU A N 1
ATOM 331 C CA . LEU A 1 53 ? 11.492 16.484 -0.3 1 89.06 53 LEU A CA 1
ATOM 332 C C . LEU A 1 53 ? 10.219 16.266 -1.109 1 89.06 53 LEU A C 1
ATOM 334 O O . LEU A 1 53 ? 9.438 17.203 -1.315 1 89.06 53 LEU A O 1
ATOM 338 N N . THR A 1 54 ? 9.961 14.922 -1.494 1 83.5 54 THR A N 1
ATOM 339 C CA . THR A 1 54 ? 8.766 14.625 -2.277 1 83.5 54 THR A CA 1
ATOM 340 C C . THR A 1 54 ? 7.828 13.703 -1.5 1 83.5 54 THR A C 1
ATOM 342 O O . THR A 1 54 ? 6.801 13.266 -2.025 1 83.5 54 THR A O 1
ATOM 345 N N . ALA A 1 55 ? 8.109 13.531 -0.274 1 86.38 55 ALA A N 1
ATOM 346 C CA . ALA A 1 55 ? 7.273 12.641 0.53 1 86.38 55 ALA A CA 1
ATOM 347 C C . ALA A 1 55 ? 5.879 13.227 0.731 1 86.38 55 ALA A C 1
ATOM 349 O O . ALA A 1 55 ? 5.711 14.445 0.764 1 86.38 55 ALA A O 1
ATOM 350 N N . ALA A 1 56 ? 4.902 12.305 0.911 1 92.94 56 ALA A N 1
ATOM 351 C CA . ALA A 1 56 ? 3.543 12.75 1.207 1 92.94 56 ALA A CA 1
ATOM 352 C C . ALA A 1 56 ? 3.48 13.461 2.553 1 92.94 56 ALA A C 1
ATOM 354 O O . ALA A 1 56 ? 4.129 13.047 3.516 1 92.94 56 ALA A O 1
ATOM 355 N N . ARG A 1 57 ? 2.695 14.523 2.607 1 96.62 57 ARG A N 1
ATOM 356 C CA . ARG A 1 57 ? 2.52 15.266 3.848 1 96.62 57 ARG A CA 1
ATOM 357 C C . ARG A 1 57 ? 1.694 14.477 4.855 1 96.62 57 ARG A C 1
ATOM 359 O O . ARG A 1 57 ? 1.848 14.648 6.066 1 96.62 57 ARG A O 1
ATOM 366 N N . SER A 1 58 ? 0.805 13.75 4.406 1 97.81 58 SER A N 1
ATOM 367 C CA . SER A 1 58 ? 0.096 12.734 5.184 1 97.81 58 SER A CA 1
ATOM 368 C C . SER A 1 58 ? -0.298 11.547 4.316 1 97.81 58 SER A C 1
ATOM 370 O O . SER A 1 58 ? -0.328 11.648 3.086 1 97.81 58 SER A O 1
ATOM 372 N N . SER A 1 59 ? -0.491 10.398 5.016 1 97.81 59 SER A N 1
ATOM 373 C CA . SER A 1 59 ? -0.846 9.211 4.25 1 97.81 59 SER A CA 1
ATOM 374 C C . SER A 1 59 ? -1.492 8.156 5.141 1 97.81 59 SER A C 1
ATOM 376 O O . SER A 1 59 ? -1.179 8.062 6.328 1 97.81 59 SER A O 1
ATOM 378 N N . VAL A 1 60 ? -2.449 7.469 4.605 1 98.38 60 VAL A N 1
ATOM 379 C CA . VAL A 1 60 ? -2.959 6.219 5.164 1 98.38 60 VAL A CA 1
ATOM 380 C C . VAL A 1 60 ? -2.686 5.07 4.199 1 98.38 60 VAL A C 1
ATOM 382 O O . VAL A 1 60 ? -3.227 5.039 3.09 1 98.38 60 VAL A O 1
ATOM 385 N N . THR A 1 61 ? -1.876 4.137 4.582 1 97.38 61 THR A N 1
ATOM 386 C CA . THR A 1 61 ? -1.502 3.027 3.713 1 97.38 61 THR A CA 1
ATOM 387 C C . THR A 1 61 ? -2.117 1.722 4.207 1 97.38 61 THR A C 1
ATOM 389 O O . THR A 1 61 ? -2.197 1.485 5.414 1 97.38 61 THR A O 1
ATOM 392 N N . LEU A 1 62 ? -2.52 0.903 3.285 1 96.62 62 LEU A N 1
ATOM 393 C CA . LEU A 1 62 ? -3.043 -0.437 3.529 1 96.62 62 LEU A CA 1
ATOM 394 C C . LEU A 1 62 ? -2.037 -1.5 3.102 1 96.62 62 LEU A C 1
ATOM 396 O O . LEU A 1 62 ? -1.217 -1.261 2.211 1 96.62 62 LEU A O 1
ATOM 400 N N . PRO A 1 63 ? -2.074 -2.658 3.773 1 95.75 63 PRO A N 1
ATOM 401 C CA . PRO A 1 63 ? -1.198 -3.742 3.32 1 95.75 63 PRO A CA 1
ATOM 402 C C . PRO A 1 63 ? -1.651 -4.352 1.995 1 95.75 63 PRO A C 1
ATOM 404 O O . PRO A 1 63 ? -2.803 -4.172 1.59 1 95.75 63 PRO A O 1
ATOM 407 N N . PRO A 1 64 ? -0.697 -5.066 1.347 1 96.38 64 PRO A N 1
ATOM 408 C CA . PRO A 1 64 ? -1.156 -5.879 0.218 1 96.38 64 PRO A CA 1
ATOM 409 C C . PRO A 1 64 ? -2.283 -6.836 0.6 1 96.38 64 PRO A C 1
ATOM 411 O O . PRO A 1 64 ? -2.459 -7.152 1.78 1 96.38 64 PRO A O 1
ATOM 414 N N . LEU A 1 65 ? -3.062 -7.223 -0.412 1 96.94 65 LEU A N 1
ATOM 415 C CA . LEU A 1 65 ? -4.16 -8.164 -0.212 1 96.94 65 LEU A CA 1
ATOM 416 C C . LEU A 1 65 ? -3.707 -9.367 0.605 1 96.94 65 LEU A C 1
ATOM 418 O O . LEU A 1 65 ? -2.65 -9.938 0.335 1 96.94 65 LEU A O 1
ATOM 422 N N . ASN A 1 66 ? -4.395 -9.711 1.658 1 97.12 66 ASN A N 1
ATOM 423 C CA . ASN A 1 66 ? -4.137 -10.836 2.551 1 97.12 66 ASN A CA 1
ATOM 424 C C . ASN A 1 66 ? -5.422 -11.352 3.188 1 97.12 66 ASN A C 1
ATOM 426 O O . ASN A 1 66 ? -6.508 -10.836 2.916 1 97.12 66 ASN A O 1
ATOM 430 N N . PRO A 1 67 ? -5.391 -12.359 4.02 1 97.12 67 PRO A N 1
ATOM 431 C CA . PRO A 1 67 ? -6.602 -12.992 4.539 1 97.12 67 PRO A CA 1
ATOM 432 C C . PRO A 1 67 ? -7.473 -12.031 5.344 1 97.12 67 PRO A C 1
ATOM 434 O O . PRO A 1 67 ? -8.688 -12.227 5.434 1 97.12 67 PRO A O 1
ATOM 437 N N . ALA A 1 68 ? -6.922 -10.945 5.887 1 96.94 68 ALA A N 1
ATOM 438 C CA . ALA A 1 68 ? -7.691 -10 6.691 1 96.94 68 ALA A CA 1
ATOM 439 C C . ALA A 1 68 ? -8.797 -9.344 5.867 1 96.94 68 ALA A C 1
ATOM 441 O O . ALA A 1 68 ? -9.844 -8.984 6.402 1 96.94 68 ALA A O 1
ATOM 442 N N . TYR A 1 69 ? -8.594 -9.195 4.543 1 97.25 69 TYR A N 1
ATOM 443 C CA . TYR A 1 69 ? -9.578 -8.602 3.643 1 97.25 69 TYR A CA 1
ATOM 444 C C . TYR A 1 69 ? -10.766 -9.531 3.443 1 97.25 69 TYR A C 1
ATOM 446 O O . TYR A 1 69 ? -11.805 -9.125 2.918 1 97.25 69 TYR A O 1
ATOM 454 N N . PHE A 1 70 ? -10.562 -10.812 3.807 1 97.06 70 PHE A N 1
ATOM 455 C CA . PHE A 1 70 ? -11.57 -11.844 3.561 1 97.06 70 PHE A CA 1
ATOM 456 C C . PHE A 1 70 ? -12.078 -12.422 4.871 1 97.06 70 PHE A C 1
ATOM 458 O O . PHE A 1 70 ? -12.547 -13.57 4.91 1 97.06 70 PHE A O 1
ATOM 465 N N . SER A 1 71 ? -11.977 -11.695 5.969 1 95.88 71 SER A N 1
ATOM 466 C CA . SER A 1 71 ? -12.312 -12.219 7.289 1 95.88 71 SER A CA 1
ATOM 467 C C . SER A 1 71 ? -13.789 -12.602 7.375 1 95.88 71 SER A C 1
ATOM 469 O O . SER A 1 71 ? -14.172 -13.422 8.211 1 95.88 71 SER A O 1
ATOM 471 N N . GLY A 1 72 ? -14.664 -12.016 6.543 1 95.81 72 GLY A N 1
ATOM 472 C CA . GLY A 1 72 ? -16.062 -12.43 6.504 1 95.81 72 GLY A CA 1
ATOM 473 C C . GLY A 1 72 ? -16.234 -13.906 6.219 1 95.81 72 GLY A C 1
ATOM 474 O O . GLY A 1 72 ? -17.188 -14.523 6.703 1 95.81 72 GLY A O 1
ATOM 475 N N . LEU A 1 73 ? -15.367 -14.484 5.449 1 95.25 73 LEU A N 1
ATOM 476 C CA . LEU A 1 73 ? -15.438 -15.891 5.062 1 95.25 73 LEU A CA 1
ATOM 477 C C . LEU A 1 73 ? -15.086 -16.797 6.238 1 95.25 73 LEU A C 1
ATOM 479 O O . LEU A 1 73 ? -15.391 -17.984 6.223 1 95.25 73 LEU A O 1
ATOM 483 N N . THR A 1 74 ? -14.359 -16.281 7.211 1 96.38 74 THR A N 1
ATOM 484 C CA . THR A 1 74 ? -13.828 -17.109 8.289 1 96.38 74 THR A CA 1
ATOM 485 C C . THR A 1 74 ? -14.781 -17.125 9.477 1 96.38 74 THR A C 1
ATOM 487 O O . THR A 1 74 ? -14.555 -17.844 10.453 1 96.38 74 THR A O 1
ATOM 490 N N . LEU A 1 75 ? -15.875 -16.375 9.422 1 97.38 75 LEU A N 1
ATOM 491 C CA . LEU A 1 75 ? -16.797 -16.266 10.539 1 97.38 75 LEU A CA 1
ATOM 492 C C . LEU A 1 75 ? -17.609 -17.547 10.695 1 97.38 75 LEU A C 1
ATOM 494 O O . LEU A 1 75 ? -18.094 -18.094 9.711 1 97.38 75 LEU A O 1
ATOM 498 N N . ASP A 1 76 ? -17.797 -17.938 11.93 1 96.44 76 ASP A N 1
ATOM 499 C CA . ASP A 1 76 ? -18.672 -19.062 12.258 1 96.44 76 ASP A CA 1
ATOM 500 C C . ASP A 1 76 ? -20.125 -18.734 11.898 1 96.44 76 ASP A C 1
ATOM 502 O O . ASP A 1 76 ? -20.484 -17.562 11.719 1 96.44 76 ASP A O 1
ATOM 506 N N . SER A 1 77 ? -20.938 -19.781 11.805 1 93.5 77 SER A N 1
ATOM 507 C CA . SER A 1 77 ? -22.359 -19.609 11.5 1 93.5 77 SER A CA 1
ATOM 508 C C . SER A 1 77 ? -23.047 -18.781 12.57 1 93.5 77 SER A C 1
ATOM 510 O O . SER A 1 77 ? -23.922 -17.969 12.258 1 93.5 77 SER A O 1
ATOM 512 N N . ALA A 1 78 ? -22.594 -19.016 13.789 1 91.38 78 ALA A N 1
ATOM 513 C CA . ALA A 1 78 ? -23.156 -18.234 14.883 1 91.38 78 ALA A CA 1
ATOM 514 C C . ALA A 1 78 ? -22.047 -17.484 15.641 1 91.38 78 ALA A C 1
ATOM 516 O O . ALA A 1 78 ? -21.047 -18.094 16.047 1 91.38 78 ALA A O 1
ATOM 517 N N . LEU A 1 79 ? -22.25 -16.234 15.758 1 96.88 79 LEU A N 1
ATOM 518 C CA . LEU A 1 79 ? -21.359 -15.422 16.578 1 96.88 79 LEU A CA 1
ATOM 519 C C . LEU A 1 79 ? -21.797 -15.438 18.031 1 96.88 79 LEU A C 1
ATOM 521 O O . LEU A 1 79 ? -22.953 -15.703 18.344 1 96.88 79 LEU A O 1
ATOM 525 N N . THR A 1 80 ? -20.812 -15.258 18.938 1 97.31 80 THR A N 1
ATOM 526 C CA . THR A 1 80 ? -21.094 -15.234 20.375 1 97.31 80 THR A CA 1
ATOM 527 C C . THR A 1 80 ? -20.969 -13.812 20.922 1 97.31 80 THR A C 1
ATOM 529 O O . THR A 1 80 ? -19.938 -13.164 20.75 1 97.31 80 THR A O 1
ATOM 532 N N . ALA A 1 81 ? -22.016 -13.312 21.484 1 98.12 81 ALA A N 1
ATOM 533 C CA . ALA A 1 81 ? -22 -12.008 22.125 1 98.12 81 ALA A CA 1
ATOM 534 C C . ALA A 1 81 ? -21.891 -12.148 23.641 1 98.12 81 ALA A C 1
ATOM 536 O O . ALA A 1 81 ? -22.688 -12.859 24.266 1 98.12 81 ALA A O 1
ATOM 537 N N . THR A 1 82 ? -20.906 -11.516 24.25 1 98.12 82 THR A N 1
ATOM 538 C CA . THR A 1 82 ? -20.688 -11.562 25.688 1 98.12 82 THR A CA 1
ATOM 539 C C . THR A 1 82 ? -20.578 -10.156 26.266 1 98.12 82 THR A C 1
ATOM 541 O O . THR A 1 82 ? -19.828 -9.32 25.75 1 98.12 82 THR A O 1
ATOM 544 N N . VAL A 1 83 ? -21.344 -9.828 27.266 1 98.06 83 VAL A N 1
ATOM 545 C CA . VAL A 1 83 ? -21.219 -8.547 27.953 1 98.06 83 VAL A CA 1
ATOM 546 C C . VAL A 1 83 ? -20 -8.562 28.859 1 98.06 83 VAL A C 1
ATOM 548 O O . VAL A 1 83 ? -19.859 -9.438 29.719 1 98.06 83 VAL A O 1
ATOM 551 N N . LEU A 1 84 ? -19.125 -7.711 28.656 1 96.88 84 LEU A N 1
ATOM 552 C CA . LEU A 1 84 ? -17.891 -7.617 29.438 1 96.88 84 LEU A CA 1
ATOM 553 C C . LEU A 1 84 ? -18.141 -6.867 30.75 1 96.88 84 LEU A C 1
ATOM 555 O O . LEU A 1 84 ? -19.016 -6.012 30.828 1 96.88 84 LEU A O 1
ATOM 559 N N . PRO A 1 85 ? -17.328 -7.211 31.766 1 94.31 85 PRO A N 1
ATOM 560 C CA . PRO A 1 85 ? -17.453 -6.445 33.031 1 94.31 85 PRO A CA 1
ATOM 561 C C . PRO A 1 85 ? -16.984 -4.996 32.875 1 94.31 85 PRO A C 1
ATOM 563 O O . PRO A 1 85 ? -16.156 -4.695 32 1 94.31 85 PRO A O 1
ATOM 566 N N . GLY A 1 86 ? -17.547 -4.176 33.688 1 91.44 86 GLY A N 1
ATOM 567 C CA . GLY A 1 86 ? -17.125 -2.781 33.75 1 91.44 86 GLY A CA 1
ATOM 568 C C . GLY A 1 86 ? -18.203 -1.827 33.25 1 91.44 86 GLY A C 1
ATOM 569 O O . GLY A 1 86 ? -19.281 -2.258 32.812 1 91.44 86 GLY A O 1
ATOM 570 N N . THR A 1 87 ? -18.016 -0.569 33.5 1 92.12 87 THR A N 1
ATOM 571 C CA . THR A 1 87 ? -18.875 0.52 33.062 1 92.12 87 THR A CA 1
ATOM 572 C C . THR A 1 87 ? -18.109 1.459 32.125 1 92.12 87 THR A C 1
ATOM 574 O O . THR A 1 87 ? -16.984 1.879 32.438 1 92.12 87 THR A O 1
ATOM 577 N N . PRO A 1 88 ? -18.594 1.799 31.047 1 95.12 88 PRO A N 1
ATOM 578 C CA . PRO A 1 88 ? -19.875 1.349 30.5 1 95.12 88 PRO A CA 1
ATOM 579 C C . PRO A 1 88 ? -19.859 -0.115 30.062 1 95.12 88 PRO A C 1
ATOM 581 O O . PRO A 1 88 ? -18.781 -0.684 29.859 1 95.12 88 PRO A O 1
ATOM 584 N N . ALA A 1 89 ? -21.094 -0.653 29.984 1 96.94 89 ALA A N 1
ATOM 585 C CA . ALA A 1 89 ? -21.188 -2.037 29.531 1 96.94 89 ALA A CA 1
ATOM 586 C C . ALA A 1 89 ? -20.766 -2.164 28.062 1 96.94 89 ALA A C 1
ATOM 588 O O . ALA A 1 89 ? -21.203 -1.395 27.219 1 96.94 89 ALA A O 1
ATOM 589 N N . ARG A 1 90 ? -19.891 -3.107 27.828 1 98 90 ARG A N 1
ATOM 590 C CA . ARG A 1 90 ? -19.453 -3.42 26.469 1 98 90 ARG A CA 1
ATOM 591 C C . ARG A 1 90 ? -19.844 -4.84 26.078 1 98 90 ARG A C 1
ATOM 593 O O . ARG A 1 90 ? -19.891 -5.734 26.938 1 98 90 ARG A O 1
ATOM 600 N N . THR A 1 91 ? -20.25 -5.02 24.859 1 98.5 91 THR A N 1
ATOM 601 C CA . THR A 1 91 ? -20.562 -6.328 24.297 1 98.5 91 THR A CA 1
ATOM 602 C C . THR A 1 91 ? -19.5 -6.746 23.281 1 98.5 91 THR A C 1
ATOM 604 O O . THR A 1 91 ? -19.359 -6.121 22.234 1 98.5 91 THR A O 1
ATOM 607 N N . GLU A 1 92 ? -18.75 -7.785 23.641 1 98.5 92 GLU A N 1
ATOM 608 C CA . GLU A 1 92 ? -17.781 -8.367 22.734 1 98.5 92 GLU A CA 1
ATOM 609 C C . GLU A 1 92 ? -18.406 -9.477 21.891 1 98.5 92 GLU A C 1
ATOM 611 O O . GLU A 1 92 ? -19.016 -10.398 22.422 1 98.5 92 GLU A O 1
ATOM 616 N N . VAL A 1 93 ? -18.297 -9.352 20.609 1 98.62 93 VAL A N 1
ATOM 617 C CA . VAL A 1 93 ? -18.75 -10.375 19.672 1 98.62 93 VAL A CA 1
ATOM 618 C C . VAL A 1 93 ? -17.562 -11.18 19.172 1 98.62 93 VAL A C 1
ATOM 620 O O . VAL A 1 93 ? -16.562 -10.609 18.703 1 98.62 93 VAL A O 1
ATOM 623 N N . THR A 1 94 ? -17.625 -12.484 19.266 1 98 94 THR A N 1
ATOM 624 C CA . THR A 1 94 ? -16.484 -13.328 18.906 1 98 94 THR A CA 1
ATOM 625 C C . THR A 1 94 ? -16.906 -14.414 17.922 1 98 94 THR A C 1
ATOM 627 O O . THR A 1 94 ? -18.094 -14.766 17.859 1 98 94 THR A O 1
ATOM 630 N N . SER A 1 95 ? -16.125 -14.828 17.109 1 97.25 95 SER A N 1
ATOM 631 C CA . SER A 1 95 ? -16.156 -16.031 16.266 1 97.25 95 SER A CA 1
ATOM 632 C C . SER A 1 95 ? -14.961 -16.922 16.547 1 97.25 95 SER A C 1
ATOM 634 O O . SER A 1 95 ? -13.82 -16.516 16.344 1 97.25 95 SER A O 1
ATOM 636 N N . GLY A 1 96 ? -15.164 -18.203 17.016 1 92.69 96 GLY A N 1
ATOM 637 C CA . GLY A 1 96 ? -14.062 -19.094 17.344 1 92.69 96 GLY A CA 1
ATOM 638 C C . GLY A 1 96 ? -13.133 -18.516 18.391 1 92.69 96 GLY A C 1
ATOM 639 O O . GLY A 1 96 ? -11.914 -18.672 18.312 1 92.69 96 GLY A O 1
ATOM 640 N N . GLY A 1 97 ? -13.641 -17.703 19.219 1 93.06 97 GLY A N 1
ATOM 641 C CA . GLY A 1 97 ? -12.852 -17.141 20.297 1 93.06 97 GLY A CA 1
ATOM 642 C C . GLY A 1 97 ? -12.125 -15.867 19.922 1 93.06 97 GLY A C 1
ATOM 643 O O . GLY A 1 97 ? -11.477 -15.234 20.75 1 93.06 97 GLY A O 1
ATOM 644 N N . ARG A 1 98 ? -12.211 -15.492 18.734 1 95.06 98 ARG A N 1
ATOM 645 C CA . ARG A 1 98 ? -11.562 -14.258 18.281 1 95.06 98 ARG A CA 1
ATOM 646 C C . ARG A 1 98 ? -12.578 -13.117 18.172 1 95.06 98 ARG A C 1
ATOM 648 O O . ARG A 1 98 ? -13.672 -13.312 17.641 1 95.06 98 ARG A O 1
ATOM 655 N N . ARG A 1 99 ? -12.227 -11.922 18.625 1 97.25 99 ARG A N 1
ATOM 656 C CA . ARG A 1 99 ? -13.125 -10.773 18.562 1 97.25 99 ARG A CA 1
ATOM 657 C C . ARG A 1 99 ? -13.359 -10.344 17.109 1 97.25 99 ARG A C 1
ATOM 659 O O . ARG A 1 99 ? -12.406 -10.188 16.344 1 97.25 99 ARG A O 1
ATOM 666 N N . VAL A 1 100 ? -14.641 -10.156 16.859 1 97.88 100 VAL A N 1
ATOM 667 C CA . VAL A 1 100 ? -14.984 -9.68 15.516 1 97.88 100 VAL A CA 1
ATOM 668 C C . VAL A 1 100 ? -15.672 -8.312 15.609 1 97.88 100 VAL A C 1
ATOM 670 O O . VAL A 1 100 ? -15.82 -7.617 14.609 1 97.88 100 VAL A O 1
ATOM 673 N N . ALA A 1 101 ? -16.047 -7.887 16.797 1 98.56 101 ALA A N 1
ATOM 674 C CA . ALA A 1 101 ? -16.594 -6.559 17.047 1 98.56 101 ALA A CA 1
ATOM 675 C C . ALA A 1 101 ? -16.672 -6.266 18.547 1 98.56 101 ALA A C 1
ATOM 677 O O . ALA A 1 101 ? -16.75 -7.188 19.359 1 98.56 101 ALA A O 1
ATOM 678 N N . LEU A 1 102 ? -16.547 -5.105 18.875 1 98.75 102 LEU A N 1
ATOM 679 C CA . LEU A 1 102 ? -16.766 -4.605 20.219 1 98.75 102 LEU A CA 1
ATOM 680 C C . LEU A 1 102 ? -17.75 -3.436 20.219 1 98.75 102 LEU A C 1
ATOM 682 O O . LEU A 1 102 ? -17.484 -2.402 19.594 1 98.75 102 LEU A O 1
ATOM 686 N N . LEU A 1 103 ? -18.891 -3.631 20.781 1 98.75 103 LEU A N 1
ATOM 687 C CA . LEU A 1 103 ? -19.922 -2.602 20.891 1 98.75 103 LEU A CA 1
ATOM 688 C C . LEU A 1 103 ? -20.016 -2.066 22.328 1 98.75 103 LEU A C 1
ATOM 690 O O . LEU A 1 103 ? -19.656 -2.768 23.266 1 98.75 103 LEU A O 1
ATOM 694 N N . THR A 1 104 ? -20.375 -0.866 22.484 1 98.62 104 THR A N 1
ATOM 695 C CA . THR A 1 104 ? -20.594 -0.233 23.781 1 98.62 104 THR A CA 1
ATOM 696 C C . THR A 1 104 ? -22.031 0.215 23.938 1 98.62 104 THR A C 1
ATOM 698 O O . THR A 1 104 ? -22.578 0.917 23.078 1 98.62 104 THR A O 1
ATOM 701 N N . HIS A 1 105 ? -22.688 -0.201 25.062 1 98.25 105 HIS A N 1
ATOM 702 C CA . HIS A 1 105 ? -24.062 0.202 25.344 1 98.25 105 HIS A CA 1
ATOM 703 C C . HIS A 1 105 ? -24.188 1.721 25.391 1 98.25 105 HIS A C 1
ATOM 705 O O . HIS A 1 105 ? -23.484 2.381 26.156 1 98.25 105 HIS A O 1
ATOM 711 N N . GLY A 1 106 ? -25.047 2.26 24.516 1 97.94 106 GLY A N 1
ATOM 712 C CA . GLY A 1 106 ? -25.281 3.695 24.5 1 97.94 106 GLY A CA 1
ATOM 713 C C . GLY A 1 106 ? -24.469 4.414 23.422 1 97.94 106 GLY A C 1
ATOM 714 O O . GLY A 1 106 ? -24.672 5.605 23.188 1 97.94 106 GLY A O 1
ATOM 715 N N . ALA A 1 107 ? -23.578 3.75 22.75 1 98.56 107 ALA A N 1
ATOM 716 C CA . ALA A 1 107 ? -22.734 4.355 21.719 1 98.56 107 ALA A CA 1
ATOM 717 C C . ALA A 1 107 ? -23.109 3.842 20.328 1 98.56 107 ALA A C 1
ATOM 719 O O . ALA A 1 107 ? -23.703 2.766 20.203 1 98.56 107 ALA A O 1
ATOM 720 N N . ARG A 1 108 ? -22.812 4.629 19.312 1 98.56 108 ARG A N 1
ATOM 721 C CA . ARG A 1 108 ? -22.984 4.234 17.922 1 98.56 108 ARG A CA 1
ATOM 722 C C . ARG A 1 108 ? -21.719 3.564 17.391 1 98.56 108 ARG A C 1
ATOM 724 O O . ARG A 1 108 ? -21.781 2.736 16.484 1 98.56 108 ARG A O 1
ATOM 731 N N . SER A 1 109 ? -20.547 3.963 17.938 1 98.56 109 SER A N 1
ATOM 732 C CA . SER A 1 109 ? -19.25 3.502 17.438 1 98.56 109 SER A CA 1
ATOM 733 C C . SER A 1 109 ? -19.047 2.02 17.734 1 98.56 109 SER A C 1
ATOM 735 O O . SER A 1 109 ? -19.328 1.557 18.844 1 98.56 109 SER A O 1
ATOM 737 N N . VAL A 1 110 ? -18.625 1.305 16.75 1 98.75 110 VAL A N 1
ATOM 738 C CA . VAL A 1 110 ? -18.281 -0.11 16.859 1 98.75 110 VAL A CA 1
ATOM 739 C C . VAL A 1 110 ? -16.828 -0.327 16.438 1 98.75 110 VAL A C 1
ATOM 741 O O . VAL A 1 110 ? -16.406 0.158 15.383 1 98.75 110 VAL A O 1
ATOM 744 N N . LEU A 1 111 ? -16.078 -0.96 17.297 1 98.56 111 LEU A N 1
ATOM 745 C CA . LEU A 1 111 ? -14.68 -1.288 16.984 1 98.56 111 LEU A CA 1
ATOM 746 C C . LEU A 1 111 ? -14.57 -2.684 16.391 1 98.56 111 LEU A C 1
ATOM 748 O O . LEU A 1 111 ? -15.141 -3.641 16.922 1 98.56 111 LEU A O 1
ATOM 752 N N . LEU A 1 112 ? -13.938 -2.754 15.25 1 97.62 112 LEU A N 1
ATOM 753 C CA . LEU A 1 112 ? -13.742 -4.023 14.562 1 97.62 112 LEU A CA 1
ATOM 754 C C . LEU A 1 112 ? -12.281 -4.191 14.148 1 97.62 112 LEU A C 1
ATOM 756 O O . LEU A 1 112 ? -11.609 -3.213 13.828 1 97.62 112 LEU A O 1
ATOM 760 N N . PRO A 1 113 ? -11.859 -5.516 14.141 1 97.38 113 PRO A N 1
ATOM 761 C CA . PRO A 1 113 ? -10.578 -5.75 13.469 1 97.38 113 PRO A CA 1
ATOM 762 C C . PRO A 1 113 ? -10.68 -5.668 11.953 1 97.38 113 PRO A C 1
ATOM 764 O O . PRO A 1 113 ? -11.75 -5.906 11.383 1 97.38 113 PRO A O 1
ATOM 767 N N . GLY A 1 114 ? -9.703 -5.324 11.266 1 96.94 114 GLY A N 1
ATOM 768 C CA . GLY A 1 114 ? -9.562 -5.312 9.82 1 96.94 114 GLY A CA 1
ATOM 769 C C . GLY A 1 114 ? -8.117 -5.305 9.359 1 96.94 114 GLY A C 1
ATOM 770 O O . GLY A 1 114 ? -7.203 -5.551 10.148 1 96.94 114 GLY A O 1
ATOM 771 N N . PRO A 1 115 ? -7.922 -5.113 8.07 1 96.81 115 PRO A N 1
ATOM 772 C CA . PRO A 1 115 ? -6.539 -5.031 7.598 1 96.81 115 PRO A CA 1
ATOM 773 C C . PRO A 1 115 ? -5.719 -3.984 8.352 1 96.81 115 PRO A C 1
ATOM 775 O O . PRO A 1 115 ? -6.223 -2.9 8.648 1 96.81 115 PRO A O 1
ATOM 778 N N . GLU A 1 116 ? -4.523 -4.359 8.695 1 97.44 116 GLU A N 1
ATOM 779 C CA . GLU A 1 116 ? -3.637 -3.436 9.391 1 97.44 116 GLU A CA 1
ATOM 780 C C . GLU A 1 116 ? -3.293 -2.234 8.516 1 97.44 116 GLU A C 1
ATOM 782 O O . GLU A 1 116 ? -2.965 -2.395 7.34 1 97.44 116 GLU A O 1
ATOM 787 N N . ARG A 1 117 ? -3.375 -1.06 8.969 1 97.5 117 ARG A N 1
ATOM 788 C CA . ARG A 1 117 ? -3.055 0.136 8.195 1 97.5 117 ARG A CA 1
ATOM 78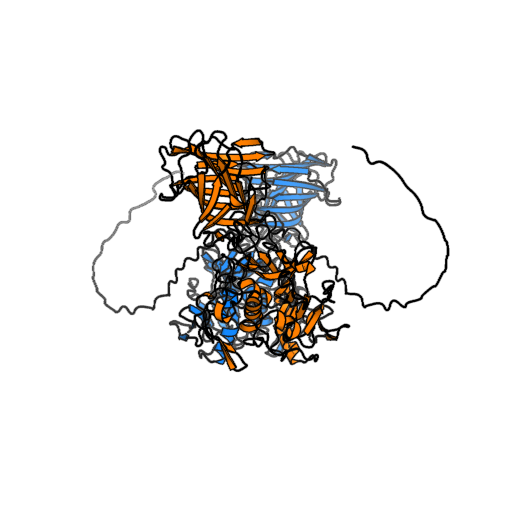9 C C . ARG A 1 117 ? -2.143 1.07 8.984 1 97.5 117 ARG A C 1
ATOM 791 O O . ARG A 1 117 ? -2.002 0.926 10.203 1 97.5 117 ARG A O 1
ATOM 798 N N . THR A 1 118 ? -1.459 1.949 8.312 1 98.5 118 THR A N 1
ATOM 799 C CA . THR A 1 118 ? -0.55 2.91 8.922 1 98.5 118 THR A CA 1
ATOM 800 C C . THR A 1 118 ? -0.96 4.34 8.578 1 98.5 118 THR A C 1
ATOM 802 O O . THR A 1 118 ? -1.143 4.672 7.406 1 98.5 118 THR A O 1
ATOM 805 N N . PHE A 1 119 ? -1.175 5.156 9.586 1 98.69 119 PHE A N 1
ATOM 806 C CA . PHE A 1 119 ? -1.353 6.598 9.461 1 98.69 119 PHE A CA 1
ATOM 807 C C . PHE A 1 119 ? -0.028 7.324 9.656 1 98.69 119 PHE A C 1
ATOM 809 O O . PHE A 1 119 ? 0.683 7.082 10.633 1 98.69 119 PHE A O 1
ATOM 816 N N . THR A 1 120 ? 0.304 8.188 8.703 1 97.88 120 THR A N 1
ATOM 817 C CA . THR A 1 120 ? 1.52 8.984 8.828 1 97.88 120 THR A CA 1
ATOM 818 C C . THR A 1 120 ? 1.234 10.453 8.547 1 97.88 120 THR A C 1
ATOM 820 O O . THR A 1 120 ? 0.257 10.781 7.871 1 97.88 120 THR A O 1
ATOM 823 N N . GLU A 1 121 ? 2.002 11.328 9.102 1 97.56 121 GLU A N 1
ATOM 824 C CA . GLU A 1 121 ? 2.018 12.758 8.805 1 97.56 121 GLU A CA 1
ATOM 825 C C . GLU A 1 121 ? 3.441 13.297 8.797 1 97.56 121 GLU A C 1
ATOM 827 O O . GLU A 1 121 ? 4.309 12.797 9.516 1 97.56 121 GLU A O 1
ATOM 832 N N . ASN A 1 122 ? 3.682 14.25 7.902 1 96.56 122 ASN A N 1
ATOM 833 C CA . ASN A 1 122 ? 4.957 14.945 7.805 1 96.56 122 ASN A CA 1
ATOM 834 C C . ASN A 1 122 ? 4.77 16.453 7.766 1 96.56 122 ASN A C 1
ATOM 836 O O . ASN A 1 122 ? 3.641 16.953 7.848 1 96.56 122 ASN A O 1
ATOM 840 N N . LYS A 1 123 ? 5.875 17.141 7.816 1 95.5 123 LYS A N 1
ATOM 841 C CA . LYS A 1 123 ? 5.852 18.594 7.965 1 95.5 123 LYS A CA 1
ATOM 842 C C . LYS A 1 123 ? 5.117 19.25 6.801 1 95.5 123 LYS A C 1
ATOM 844 O O . LYS A 1 123 ? 5.457 19.031 5.637 1 95.5 123 LYS A O 1
ATOM 849 N N . LYS A 1 124 ? 4.172 20.016 7.18 1 94.06 124 LYS A N 1
ATOM 850 C CA . LYS A 1 124 ? 3.393 20.812 6.227 1 94.06 124 LYS A CA 1
ATOM 851 C C . LYS A 1 124 ? 4.152 22.062 5.801 1 94.06 124 LYS A C 1
ATOM 853 O O . LYS A 1 124 ? 4.805 22.703 6.625 1 94.06 124 LYS A O 1
ATOM 858 N N . PRO A 1 125 ? 4.113 22.453 4.477 1 95.69 125 PRO A N 1
ATOM 859 C CA . PRO A 1 125 ? 4.641 23.75 4.062 1 95.69 125 PRO A CA 1
ATOM 860 C C . PRO A 1 125 ? 3.877 24.922 4.68 1 95.69 125 PRO A C 1
ATOM 862 O O . PRO A 1 125 ? 2.713 24.781 5.059 1 95.69 125 PRO A O 1
ATOM 865 N N . PHE A 1 126 ? 4.57 26.094 4.789 1 95.69 126 PHE A N 1
ATOM 866 C CA . PHE A 1 126 ? 3.902 27.281 5.309 1 95.69 126 PHE A CA 1
ATOM 867 C C . PHE A 1 126 ? 4.582 28.547 4.816 1 95.69 126 PHE A C 1
ATOM 869 O O . PHE A 1 126 ? 5.719 28.5 4.332 1 95.69 126 PHE A O 1
ATOM 876 N N . VAL A 1 127 ? 3.869 29.641 4.883 1 96.44 127 VAL A N 1
ATOM 877 C CA . VAL A 1 127 ? 4.344 30.984 4.562 1 96.44 127 VAL A CA 1
ATOM 878 C C . VAL A 1 127 ? 3.975 31.953 5.688 1 96.44 127 VAL A C 1
ATOM 880 O O . VAL A 1 127 ? 2.861 31.891 6.219 1 96.44 127 VAL A O 1
ATOM 883 N N . ASP A 1 128 ? 4.945 32.719 6.125 1 96.75 128 ASP A N 1
ATOM 884 C CA . ASP A 1 128 ? 4.691 33.844 7.02 1 96.75 128 ASP A CA 1
ATOM 885 C C . ASP A 1 128 ? 4.965 35.156 6.32 1 96.75 128 ASP A C 1
ATOM 887 O O . ASP A 1 128 ? 6.121 35.5 6.07 1 96.75 128 ASP A O 1
ATOM 891 N N . ASP A 1 129 ? 3.979 35.875 6.078 1 96.06 129 ASP A N 1
ATOM 892 C CA . ASP A 1 129 ? 4.098 37.188 5.453 1 96.06 129 ASP A CA 1
ATOM 893 C C . ASP A 1 129 ? 4.008 38.312 6.492 1 96.06 129 ASP A C 1
ATOM 895 O O . ASP A 1 129 ? 3.869 39.469 6.141 1 96.06 129 ASP A O 1
ATOM 899 N N . PHE A 1 130 ? 4.023 37.938 7.664 1 96.12 130 PHE A N 1
ATOM 900 C CA . PHE A 1 130 ? 4.125 38.875 8.789 1 96.12 130 PHE A CA 1
ATOM 901 C C . PHE A 1 130 ? 3.012 39.906 8.734 1 96.12 130 PHE A C 1
ATOM 903 O O . PHE A 1 130 ? 3.27 41.094 8.867 1 96.12 130 PHE A O 1
ATOM 910 N N . ALA A 1 131 ? 1.875 39.469 8.648 1 92.75 131 ALA A N 1
ATOM 911 C CA . ALA A 1 131 ? 0.739 40.375 8.461 1 92.75 131 ALA A CA 1
ATOM 912 C C . ALA A 1 131 ? 0.238 40.906 9.797 1 92.75 131 ALA A C 1
ATOM 914 O O . ALA A 1 131 ? -0.562 41.844 9.844 1 92.75 131 ALA A O 1
ATOM 915 N N . ARG A 1 132 ? 0.794 40.469 10.875 1 93.94 132 ARG A N 1
ATOM 916 C CA . ARG A 1 132 ? 0.307 40.844 12.203 1 93.94 132 ARG A CA 1
ATOM 917 C C . ARG A 1 132 ? 1.006 42.094 12.727 1 93.94 132 ARG A C 1
ATOM 919 O O . ARG A 1 132 ? 1.943 42.594 12.102 1 93.94 132 ARG A O 1
ATOM 926 N N . THR A 1 133 ? 0.482 42.594 13.836 1 94.94 133 THR A N 1
ATOM 927 C CA . THR A 1 133 ? 1.101 43.719 14.523 1 94.94 133 THR A CA 1
ATOM 928 C C . THR A 1 133 ? 1.519 43.312 15.938 1 94.94 133 THR A C 1
ATOM 930 O O . THR A 1 133 ? 0.67 43.031 16.781 1 94.94 133 THR A O 1
ATOM 933 N N . LEU A 1 134 ? 2.744 43.312 16.109 1 94.69 134 LEU A N 1
ATOM 934 C CA . LEU A 1 134 ? 3.312 42.938 17.406 1 94.69 134 LEU A CA 1
ATOM 935 C C . LEU A 1 134 ? 4.492 43.844 17.75 1 94.69 134 LEU A C 1
ATOM 937 O O . LEU A 1 134 ? 5.215 44.281 16.859 1 94.69 134 LEU A O 1
ATOM 941 N N . PRO A 1 135 ? 4.863 44.094 19.094 1 94.5 135 PRO A N 1
ATOM 942 C CA . PRO A 1 135 ? 4.113 43.562 20.234 1 94.5 135 PRO A CA 1
ATOM 943 C C . PRO A 1 135 ? 2.814 44.312 20.5 1 94.5 135 PRO A C 1
ATOM 945 O O . PRO A 1 135 ? 2.652 45.438 20.031 1 94.5 135 PRO A O 1
ATOM 948 N N . ASP A 1 136 ? 1.915 43.75 21.156 1 91.06 136 ASP A N 1
ATOM 949 C CA . ASP A 1 136 ? 0.757 44.438 21.719 1 91.06 136 ASP A CA 1
ATOM 950 C C . ASP A 1 136 ? 1.163 45.344 22.875 1 91.06 136 ASP A C 1
ATOM 952 O O . ASP A 1 136 ? 1.403 44.875 23.984 1 91.06 136 ASP A O 1
ATOM 956 N N . THR A 1 137 ? 1.172 46.594 22.672 1 91.25 137 THR A N 1
ATOM 957 C CA . THR A 1 137 ? 1.718 47.531 23.641 1 91.25 137 THR A CA 1
ATOM 958 C C . THR A 1 137 ? 0.757 47.75 24.812 1 91.25 137 THR A C 1
ATOM 960 O O . THR A 1 137 ? 1.108 48.375 25.797 1 91.25 137 THR A O 1
ATOM 963 N N . SER A 1 138 ? -0.462 47.25 24.656 1 91.44 138 SER A N 1
ATOM 964 C CA . SER A 1 138 ? -1.412 47.312 25.766 1 91.44 138 SER A CA 1
ATOM 965 C C . SER A 1 138 ? -1.069 46.312 26.859 1 91.44 138 SER A C 1
ATOM 967 O O . SER A 1 138 ? -1.556 46.438 27.984 1 91.44 138 SER A O 1
ATOM 969 N N . LEU A 1 139 ? -0.244 45.406 26.531 1 90.94 139 LEU A N 1
ATOM 970 C CA . LEU A 1 139 ? 0.151 44.375 27.5 1 90.94 139 LEU A CA 1
ATOM 971 C C . LEU A 1 139 ? 1.383 44.844 28.281 1 90.94 139 LEU A C 1
ATOM 973 O O . LEU A 1 139 ? 2.209 45.594 27.766 1 90.94 139 LEU A O 1
ATOM 977 N N . PRO A 1 140 ? 1.528 44.312 29.547 1 92.75 140 PRO A N 1
ATOM 978 C CA . PRO A 1 140 ? 2.789 44.531 30.266 1 92.75 140 PRO A CA 1
ATOM 979 C C . PRO A 1 140 ? 3.996 44 29.516 1 92.75 140 PRO A C 1
ATOM 981 O O . PRO A 1 140 ? 3.875 43 28.797 1 92.75 140 PRO A O 1
ATOM 984 N N . VAL A 1 141 ? 5.09 44.625 29.703 1 89.94 141 VAL A N 1
ATOM 985 C CA . VAL A 1 141 ? 6.312 44.312 28.969 1 89.94 141 VAL A CA 1
ATOM 986 C C . VAL A 1 141 ? 6.617 42.812 29.094 1 89.94 141 VAL A C 1
ATOM 988 O O . VAL A 1 141 ? 7.004 42.156 28.125 1 89.94 141 VAL A O 1
ATOM 991 N N . GLY A 1 142 ? 6.391 42.312 30.234 1 88.69 142 GLY A N 1
ATOM 992 C CA . GLY A 1 142 ? 6.707 40.906 30.469 1 88.69 142 GLY A CA 1
ATOM 993 C C . GLY A 1 142 ? 5.789 39.938 29.734 1 88.69 142 GLY A C 1
ATOM 994 O O . GLY A 1 142 ? 6.121 38.781 29.562 1 88.69 142 GLY A O 1
ATOM 995 N N . ASP A 1 143 ? 4.688 40.438 29.172 1 89.06 143 ASP A N 1
ATOM 996 C CA . ASP A 1 143 ? 3.682 39.594 28.547 1 89.06 143 ASP A CA 1
ATOM 997 C C . ASP A 1 143 ? 3.666 39.812 27.031 1 89.06 143 ASP A C 1
ATOM 999 O O . ASP A 1 143 ? 2.836 39.219 26.328 1 89.06 143 ASP A O 1
ATOM 1003 N N . ARG A 1 144 ? 4.59 40.531 26.547 1 89.44 144 ARG A N 1
ATOM 1004 C CA . ARG A 1 144 ? 4.582 40.875 25.125 1 89.44 144 ARG A CA 1
ATOM 1005 C C . ARG A 1 144 ? 5.324 39.812 24.297 1 89.44 144 ARG A C 1
ATOM 1007 O O . ARG A 1 144 ? 6.367 39.312 24.719 1 89.44 144 ARG A O 1
ATOM 1014 N N . ALA A 1 145 ? 4.645 39.469 23.219 1 90.25 145 ALA A N 1
ATOM 1015 C CA . ALA A 1 145 ? 5.32 38.719 22.172 1 90.25 145 ALA A CA 1
ATOM 1016 C C . ALA A 1 145 ? 5.824 39.625 21.062 1 90.25 145 ALA A C 1
ATOM 1018 O O . ALA A 1 145 ? 5.188 40.625 20.734 1 90.25 145 ALA A O 1
ATOM 1019 N N . TYR A 1 146 ? 6.898 39.312 20.547 1 92.5 146 TYR A N 1
ATOM 1020 C CA . TYR A 1 146 ? 7.488 40.281 19.609 1 92.5 146 TYR A CA 1
ATOM 1021 C C . TYR A 1 146 ? 7.328 39.781 18.172 1 92.5 146 TYR A C 1
ATOM 1023 O O . TYR A 1 146 ? 6.941 40.531 17.281 1 92.5 146 TYR A O 1
ATOM 1031 N N . TRP A 1 147 ? 7.578 38.469 17.844 1 95.38 147 TRP A N 1
ATOM 1032 C CA . TRP A 1 147 ? 7.293 37.969 16.516 1 95.38 147 TRP A CA 1
ATOM 1033 C C . TRP A 1 147 ? 6.113 37 16.531 1 95.38 147 TRP A C 1
ATOM 1035 O O . TRP A 1 147 ? 5.547 36.688 15.484 1 95.38 147 TRP A O 1
ATOM 1045 N N . GLY A 1 148 ? 5.715 36.531 17.672 1 92.62 148 GLY A N 1
ATOM 1046 C CA . GLY A 1 148 ? 4.516 35.75 17.812 1 92.62 148 GLY A CA 1
ATOM 1047 C C . GLY A 1 148 ? 4.613 34.406 17.109 1 92.62 148 GLY A C 1
ATOM 1048 O O . GLY A 1 148 ? 5.617 33.688 17.234 1 92.62 148 GLY A O 1
ATOM 1049 N N . THR A 1 149 ? 3.459 34.031 16.453 1 92.12 149 THR A N 1
ATOM 1050 C CA . THR A 1 149 ? 3.355 32.688 15.836 1 92.12 149 THR A CA 1
ATOM 1051 C C . THR A 1 149 ? 3.225 32.812 14.32 1 92.12 149 THR A C 1
ATOM 1053 O O . THR A 1 149 ? 2.498 33.688 13.828 1 92.12 149 THR A O 1
ATOM 1056 N N . SER A 1 150 ? 4.012 31.953 13.617 1 93 150 SER A N 1
ATOM 1057 C CA . SER A 1 150 ? 3.842 31.828 12.18 1 93 150 SER A CA 1
ATOM 1058 C C . SER A 1 150 ? 2.566 31.062 11.828 1 93 150 SER A C 1
ATOM 1060 O O . SER A 1 150 ? 2.188 30.125 12.539 1 93 150 SER A O 1
ATOM 1062 N N . PRO A 1 151 ? 1.874 31.438 10.711 1 88.88 151 PRO A N 1
ATOM 1063 C CA . PRO A 1 151 ? 0.721 30.656 10.266 1 88.88 151 PRO A CA 1
ATOM 1064 C C . PRO A 1 151 ? 1.106 29.25 9.797 1 88.88 151 PRO A C 1
ATOM 1066 O O . PRO A 1 151 ? 1.408 29.047 8.617 1 88.88 151 PRO A O 1
ATOM 1069 N N . GLY A 1 152 ? 1.101 28.359 10.695 1 87.06 152 GLY A N 1
ATOM 1070 C CA . GLY A 1 152 ? 1.356 26.969 10.336 1 87.06 152 GLY A CA 1
ATOM 1071 C C . GLY A 1 152 ? 2.795 26.547 10.57 1 87.06 152 GLY A C 1
ATOM 1072 O O . GLY A 1 152 ? 3.125 25.359 10.461 1 87.06 152 GLY A O 1
ATOM 1073 N N . GLY A 1 153 ? 3.625 27.453 10.922 1 91.12 153 GLY A N 1
ATOM 1074 C CA . GLY A 1 153 ? 5.039 27.141 11.031 1 91.12 153 GLY A CA 1
ATOM 1075 C C . GLY A 1 153 ? 5.504 26.969 12.469 1 91.12 153 GLY A C 1
ATOM 1076 O O . GLY A 1 153 ? 6.629 26.531 12.711 1 91.12 153 GLY A O 1
ATOM 1077 N N . GLY A 1 154 ? 4.656 27.312 13.367 1 92 154 GLY A N 1
ATOM 1078 C CA . GLY A 1 154 ? 5.031 27.297 14.773 1 92 154 GLY A CA 1
ATOM 1079 C C . GLY A 1 154 ? 5.301 28.672 15.336 1 92 154 GLY A C 1
ATOM 1080 O O . GLY A 1 154 ? 5.164 29.672 14.633 1 92 154 GLY A O 1
ATOM 1081 N N . SER A 1 155 ? 5.715 28.641 16.609 1 93.5 155 SER A N 1
ATOM 1082 C CA . SER A 1 155 ? 5.98 29.906 17.281 1 93.5 155 SER A CA 1
ATOM 1083 C C . SER A 1 155 ? 7.41 30.375 17.047 1 93.5 155 SER A C 1
ATOM 1085 O O . SER A 1 155 ? 8.344 29.562 17.031 1 93.5 155 SER A O 1
ATOM 1087 N N . TRP A 1 156 ? 7.586 31.688 16.875 1 96.44 156 TRP A N 1
ATOM 1088 C CA . TRP A 1 156 ? 8.914 32.281 16.734 1 96.44 156 TRP A CA 1
ATOM 1089 C C . TRP A 1 156 ? 9.594 32.438 18.094 1 96.44 156 TRP A C 1
ATOM 1091 O O . TRP A 1 156 ? 8.945 32.781 19.078 1 96.44 156 TRP A O 1
ATOM 1101 N N . SER A 1 157 ? 10.812 32.125 18.125 1 96.75 157 SER A N 1
ATOM 1102 C CA . SER A 1 157 ? 11.719 32.469 19.219 1 96.75 157 SER A CA 1
ATOM 1103 C C . SER A 1 157 ? 12.68 33.594 18.797 1 96.75 157 SER A C 1
ATOM 1105 O O . SER A 1 157 ? 13.375 33.469 17.797 1 96.75 157 SER A O 1
ATOM 1107 N N . THR A 1 158 ? 12.648 34.625 19.562 1 97.25 158 THR A N 1
ATOM 1108 C CA . THR A 1 158 ? 13.547 35.75 19.281 1 97.25 158 THR A CA 1
ATOM 1109 C C . THR A 1 158 ? 14.602 35.875 20.375 1 97.25 158 THR A C 1
ATOM 1111 O O . THR A 1 158 ? 14.273 35.875 21.562 1 97.25 158 THR A O 1
ATOM 1114 N N . LEU A 1 159 ? 15.844 35.906 19.953 1 96.88 159 LEU A N 1
ATOM 1115 C CA . LEU A 1 159 ? 16.969 36 20.891 1 96.88 159 LEU A CA 1
ATOM 1116 C C . LEU A 1 159 ? 17.969 37.062 20.438 1 96.88 159 LEU A C 1
ATOM 1118 O O . LEU A 1 159 ? 18.438 37.031 19.312 1 96.88 159 LEU A O 1
ATOM 1122 N N . GLY A 1 160 ? 18.281 38 21.234 1 95.25 160 GLY A N 1
ATOM 1123 C CA . GLY A 1 160 ? 19.219 39.094 21.016 1 95.25 160 GLY A CA 1
ATOM 1124 C C . GLY A 1 160 ? 19.484 39.906 22.266 1 95.25 160 GLY A C 1
ATOM 1125 O O . GLY A 1 160 ? 19.141 39.5 23.359 1 95.25 160 GLY A O 1
ATOM 1126 N N . PRO A 1 161 ? 20.156 41.062 22.094 1 94.5 161 PRO A N 1
ATOM 1127 C CA . PRO A 1 161 ? 20.5 41.875 23.266 1 94.5 161 PRO A CA 1
ATOM 1128 C C . PRO A 1 161 ? 19.281 42.469 23.953 1 94.5 161 PRO A C 1
ATOM 1130 O O . PRO A 1 161 ? 19.25 42.562 25.188 1 94.5 161 PRO A O 1
ATOM 1133 N N . VAL A 1 162 ? 18.328 42.906 23.219 1 94.5 162 VAL A N 1
ATOM 1134 C CA . VAL A 1 162 ? 17.109 43.438 23.812 1 94.5 162 VAL A CA 1
ATOM 1135 C C . VAL A 1 162 ? 15.891 42.969 23.016 1 94.5 162 VAL A C 1
ATOM 1137 O O . VAL A 1 162 ? 15.961 42.844 21.781 1 94.5 162 VAL A O 1
ATOM 1140 N N . GLU A 1 163 ? 14.766 42.812 23.656 1 94.06 163 GLU A N 1
ATOM 1141 C CA . GLU A 1 163 ? 13.555 42.281 23.031 1 94.06 163 GLU A CA 1
ATOM 1142 C C . GLU A 1 163 ? 12.938 43.281 22.078 1 94.06 163 GLU A C 1
ATOM 1144 O O . GLU A 1 163 ? 12.344 42.938 21.062 1 94.06 163 GLU A O 1
ATOM 1149 N N . SER A 1 164 ? 13.203 44.531 22.375 1 94.44 164 SER A N 1
ATOM 1150 C CA . SER A 1 164 ? 12.57 45.594 21.609 1 94.44 164 SER A CA 1
ATOM 1151 C C . SER A 1 164 ? 13.234 45.781 20.25 1 94.44 164 SER A C 1
ATOM 1153 O O . SER A 1 164 ? 12.781 46.562 19.438 1 94.44 164 SER A O 1
ATOM 1155 N N . ASP A 1 165 ? 14.289 44.969 20.016 1 97.75 165 ASP A N 1
ATOM 1156 C CA . ASP A 1 165 ? 14.883 44.938 18.688 1 97.75 165 ASP A CA 1
ATOM 1157 C C . ASP A 1 165 ? 13.953 44.25 17.688 1 97.75 165 ASP A C 1
ATOM 1159 O O . ASP A 1 165 ? 14.156 44.344 16.469 1 97.75 165 ASP A O 1
ATOM 1163 N N . TYR A 1 166 ? 12.945 43.562 18.25 1 98.12 166 TYR A N 1
ATOM 1164 C CA . TYR A 1 166 ? 12.039 42.812 17.391 1 98.12 166 TYR A CA 1
ATOM 1165 C C . TYR A 1 166 ? 10.641 43.375 17.422 1 98.12 166 TYR A C 1
ATOM 1167 O O . TYR A 1 166 ? 10.156 43.812 18.469 1 98.12 166 TYR A O 1
ATOM 1175 N N . ALA A 1 167 ? 9.984 43.406 16.297 1 97.69 167 ALA A N 1
ATOM 1176 C CA . ALA A 1 167 ? 8.586 43.781 16.141 1 97.69 167 ALA A CA 1
ATOM 1177 C C . ALA A 1 167 ? 8.008 43.25 14.828 1 97.69 167 ALA A C 1
ATOM 1179 O O . ALA A 1 167 ? 8.742 42.719 14 1 97.69 167 ALA A O 1
ATOM 1180 N N . VAL A 1 168 ? 6.758 43.25 14.773 1 97.69 168 VAL A N 1
ATOM 1181 C CA . VAL A 1 168 ? 6.094 42.969 13.508 1 97.69 168 VAL A CA 1
ATOM 1182 C C . VAL A 1 168 ? 5.152 44.125 13.156 1 97.69 168 VAL A C 1
ATOM 1184 O O . VAL A 1 168 ? 4.352 44.531 13.992 1 97.69 168 VAL A O 1
ATOM 1187 N N . VAL A 1 169 ? 5.309 44.656 11.992 1 96.12 169 VAL A N 1
ATOM 1188 C CA . VAL A 1 169 ? 4.344 45.531 11.367 1 96.12 169 VAL A CA 1
ATOM 1189 C C . VAL A 1 169 ? 3.727 44.875 10.141 1 96.12 169 VAL A C 1
ATOM 1191 O O . VAL A 1 169 ? 4.355 44.031 9.516 1 96.12 169 VAL A O 1
ATOM 1194 N N . PRO A 1 170 ? 2.52 45.188 9.898 1 94 170 PRO A N 1
ATOM 1195 C CA . PRO A 1 170 ? 1.885 44.469 8.789 1 94 170 PRO A CA 1
ATOM 1196 C C . PRO A 1 170 ? 2.74 44.469 7.523 1 94 170 PRO A C 1
ATOM 1198 O O . PRO A 1 170 ? 3.02 45.531 6.957 1 94 170 PRO A O 1
ATOM 1201 N N . GLY A 1 171 ? 3.146 43.188 7.195 1 95.31 171 GLY A N 1
ATOM 1202 C CA . GLY A 1 171 ? 3.926 43 5.98 1 95.31 171 GLY A CA 1
ATOM 1203 C C . GLY A 1 171 ? 5.406 42.781 6.246 1 95.31 171 GLY A C 1
ATOM 1204 O O . GLY A 1 171 ? 6.176 42.531 5.32 1 95.31 171 GLY A O 1
ATOM 1205 N N . ALA A 1 172 ? 5.797 42.938 7.535 1 97.75 172 ALA A N 1
ATOM 1206 C CA . ALA A 1 172 ? 7.234 42.781 7.742 1 97.75 172 ALA A CA 1
ATOM 1207 C C . ALA A 1 172 ? 7.547 42.375 9.18 1 97.75 172 ALA A C 1
ATOM 1209 O O . ALA A 1 172 ? 7.055 43 10.125 1 97.75 172 ALA A O 1
ATOM 1210 N N . GLY A 1 173 ? 8.297 41.375 9.297 1 98.38 173 GLY A N 1
ATOM 1211 C CA . GLY A 1 173 ? 9.023 41.156 10.539 1 98.38 173 GLY A CA 1
ATOM 1212 C C . GLY A 1 173 ? 10.242 42.062 10.672 1 98.38 173 GLY A C 1
ATOM 1213 O O . GLY A 1 173 ? 11.086 42.094 9.773 1 98.38 173 GLY A O 1
ATOM 1214 N N . ILE A 1 174 ? 10.336 42.719 11.812 1 98.75 174 ILE A N 1
ATOM 1215 C CA . ILE A 1 174 ? 11.359 43.75 11.961 1 98.75 174 ILE A CA 1
ATOM 1216 C C . ILE A 1 174 ? 12.445 43.281 12.93 1 98.75 174 ILE A C 1
ATOM 1218 O O . ILE A 1 174 ? 12.133 42.75 13.992 1 98.75 174 ILE A O 1
ATOM 1222 N N . ILE A 1 175 ? 13.656 43.438 12.547 1 98.75 175 ILE A N 1
ATOM 1223 C CA . ILE A 1 175 ? 14.812 43.312 13.43 1 98.75 175 ILE A CA 1
ATOM 1224 C C . ILE A 1 175 ? 15.617 44.625 13.391 1 98.75 175 ILE A C 1
ATOM 1226 O O . ILE A 1 175 ? 16.203 44.969 12.352 1 98.75 175 ILE A O 1
ATOM 1230 N N . THR A 1 176 ? 15.68 45.281 14.461 1 98.62 176 THR A N 1
ATOM 1231 C CA . THR A 1 176 ? 16.438 46.531 14.547 1 98.62 176 THR A CA 1
ATOM 1232 C C . THR A 1 176 ? 17.812 46.281 15.188 1 98.62 176 THR A C 1
ATOM 1234 O O . THR A 1 176 ? 17.891 45.875 16.344 1 98.62 176 THR A O 1
ATOM 1237 N N . LEU A 1 177 ? 18.828 46.562 14.398 1 98.56 177 LEU A N 1
ATOM 1238 C CA . LEU A 1 177 ? 20.188 46.469 14.906 1 98.56 177 LEU A CA 1
ATOM 1239 C C . LEU A 1 177 ? 20.578 47.75 15.656 1 98.56 177 LEU A C 1
ATOM 1241 O O . LEU A 1 177 ? 21.109 48.688 15.062 1 98.56 177 LEU A O 1
ATOM 1245 N N . THR A 1 178 ? 20.453 47.719 17 1 98.25 178 THR A N 1
ATOM 1246 C CA . THR A 1 178 ? 20.703 48.906 17.828 1 98.25 178 THR A CA 1
ATOM 1247 C C . THR A 1 178 ? 22.125 48.938 18.359 1 98.25 178 THR A C 1
ATOM 1249 O O . THR A 1 178 ? 22.625 49.969 18.812 1 98.25 178 THR A O 1
ATOM 1252 N N . THR A 1 179 ? 22.703 47.812 18.453 1 97.81 179 THR A N 1
ATOM 1253 C CA . THR A 1 179 ? 24.109 47.656 18.844 1 97.81 179 THR A CA 1
ATOM 1254 C C . THR A 1 179 ? 24.875 46.844 17.812 1 97.81 179 THR A C 1
ATOM 1256 O O . THR A 1 179 ? 24.297 46 17.125 1 97.81 179 THR A O 1
ATOM 1259 N N . ASP A 1 180 ? 26.156 47.156 17.641 1 96.31 180 ASP A N 1
ATOM 1260 C CA . ASP A 1 180 ? 26.984 46.344 16.766 1 96.31 180 ASP A CA 1
ATOM 1261 C C . ASP A 1 180 ? 27.562 45.156 17.531 1 96.31 180 ASP A C 1
ATOM 1263 O O . ASP A 1 180 ? 27.406 45.062 18.75 1 96.31 180 ASP A O 1
ATOM 1267 N N . TYR A 1 181 ? 27.969 44.188 16.766 1 96.75 181 TYR A N 1
ATOM 1268 C CA . TYR A 1 181 ? 28.703 43 17.25 1 96.75 181 TYR A CA 1
ATOM 1269 C C . TYR A 1 181 ? 27.828 42.156 18.172 1 96.75 181 TYR A C 1
ATOM 1271 O O . TYR A 1 181 ? 28.312 41.656 19.188 1 96.75 181 TYR A O 1
ATOM 1279 N N . ALA A 1 182 ? 26.609 42.188 17.953 1 97.19 182 ALA A N 1
ATOM 1280 C CA . ALA A 1 182 ? 25.641 41.344 18.625 1 97.19 182 ALA A CA 1
ATOM 1281 C C . ALA A 1 182 ? 24.609 40.781 17.641 1 97.19 182 ALA A C 1
ATOM 1283 O O . ALA A 1 182 ? 23.969 41.531 16.922 1 97.19 182 ALA A O 1
ATOM 1284 N N . SER A 1 183 ? 24.531 39.469 17.641 1 97.94 183 SER A N 1
ATOM 1285 C CA . SER A 1 183 ? 23.594 38.812 16.719 1 97.94 183 SER A CA 1
ATOM 1286 C C . SER A 1 183 ? 22.172 38.906 17.219 1 97.94 183 SER A C 1
ATOM 1288 O O . SER A 1 183 ? 21.922 38.844 18.422 1 97.94 183 SER A O 1
ATOM 1290 N N . ARG A 1 184 ? 21.203 39.125 16.391 1 98.62 184 ARG A N 1
ATOM 1291 C CA . ARG A 1 184 ? 19.766 38.938 16.609 1 98.62 184 ARG A CA 1
ATOM 1292 C C . ARG A 1 184 ? 19.266 37.688 15.883 1 98.62 184 ARG A C 1
ATOM 1294 O O . ARG A 1 184 ? 19.391 37.594 14.656 1 98.62 184 ARG A O 1
ATOM 1301 N N . HIS A 1 185 ? 18.703 36.719 16.656 1 98.56 185 HIS A N 1
ATOM 1302 C CA . HIS A 1 185 ? 18.203 35.469 16.094 1 98.56 185 HIS A CA 1
ATOM 1303 C C . HIS A 1 185 ? 16.672 35.406 16.188 1 98.56 185 HIS A C 1
ATOM 1305 O O . HIS A 1 185 ? 16.094 35.812 17.188 1 98.56 185 HIS A O 1
ATOM 1311 N N . ALA A 1 186 ? 16.016 35 15.18 1 98.5 186 ALA A N 1
ATOM 1312 C CA . ALA A 1 186 ? 14.609 34.594 15.148 1 98.5 186 ALA A CA 1
ATOM 1313 C C . ALA A 1 186 ? 14.445 33.219 14.539 1 98.5 186 ALA A C 1
ATOM 1315 O O . ALA A 1 186 ? 14.82 33 13.383 1 98.5 186 ALA A O 1
ATOM 1316 N N . SER A 1 187 ? 13.977 32.25 15.281 1 98.19 187 SER A N 1
ATOM 1317 C CA . SER A 1 187 ? 13.828 30.891 14.781 1 98.19 187 SER A CA 1
ATOM 1318 C C . SER A 1 187 ? 12.461 30.312 15.148 1 98.19 187 SER A C 1
ATOM 1320 O O . SER A 1 187 ? 11.852 30.734 16.141 1 98.19 187 SER A O 1
ATOM 1322 N N . LEU A 1 188 ? 11.953 29.469 14.305 1 97.38 188 LEU A N 1
ATOM 1323 C CA . LEU A 1 188 ? 10.695 28.781 14.602 1 97.38 188 LEU A CA 1
ATOM 1324 C C . LEU A 1 188 ? 10.938 27.562 15.484 1 97.38 188 LEU A C 1
ATOM 1326 O O . LEU A 1 188 ? 11.852 26.781 15.234 1 97.38 188 LEU A O 1
ATOM 1330 N N . ARG A 1 189 ? 10.055 27.391 16.469 1 96.06 189 ARG A N 1
ATOM 1331 C CA . ARG A 1 189 ? 10.219 26.328 17.453 1 96.06 189 ARG A CA 1
ATOM 1332 C C . ARG A 1 189 ? 9.766 24.984 16.891 1 96.06 189 ARG A C 1
ATOM 1334 O O . ARG A 1 189 ? 8.805 24.406 17.391 1 96.06 189 ARG A O 1
ATOM 1341 N N . ASP A 1 190 ? 10.406 24.453 15.977 1 96.5 190 ASP A N 1
ATOM 1342 C CA . ASP A 1 190 ? 10.312 23.125 15.383 1 96.5 190 ASP A CA 1
ATOM 1343 C C . ASP A 1 190 ? 11.703 22.516 15.164 1 96.5 190 ASP A C 1
ATOM 1345 O O . ASP A 1 190 ? 12.305 22.703 14.102 1 96.5 190 ASP A O 1
ATOM 1349 N N . GLY A 1 191 ? 12.148 21.828 16.188 1 96.81 191 GLY A N 1
ATOM 1350 C CA . GLY A 1 191 ? 13.516 21.328 16.172 1 96.81 191 GLY A CA 1
ATOM 1351 C C . GLY A 1 191 ? 13.664 20 15.453 1 96.81 191 GLY A C 1
ATOM 1352 O O . GLY A 1 191 ? 14.766 19.469 15.359 1 96.81 191 GLY A O 1
ATOM 1353 N N . GLU A 1 192 ? 12.594 19.484 14.844 1 96 192 GLU A N 1
ATOM 1354 C CA . GLU A 1 192 ? 12.625 18.141 14.273 1 96 192 GLU A CA 1
ATOM 1355 C C . GLU A 1 192 ? 12.844 18.172 12.766 1 96 192 GLU A C 1
ATOM 1357 O O . GLU A 1 192 ? 12.867 17.125 12.109 1 96 192 GLU A O 1
ATOM 1362 N N . VAL A 1 193 ? 13.102 19.344 12.195 1 97.25 193 VAL A N 1
ATOM 1363 C CA . VAL A 1 193 ? 13.234 19.5 10.75 1 97.25 193 VAL A CA 1
ATOM 1364 C C . VAL A 1 193 ? 14.586 18.984 10.289 1 97.25 193 VAL A C 1
ATOM 1366 O O . VAL A 1 193 ? 15.625 19.344 10.859 1 97.25 193 VAL A O 1
ATOM 1369 N N . THR A 1 194 ? 14.609 18.078 9.273 1 96.88 194 THR A N 1
ATOM 1370 C CA . THR A 1 194 ? 15.82 17.594 8.617 1 96.88 194 THR A CA 1
ATOM 1371 C C . THR A 1 194 ? 15.961 18.203 7.227 1 96.88 194 THR A C 1
ATOM 1373 O O . THR A 1 194 ? 16.438 19.328 7.082 1 96.88 194 THR A O 1
ATOM 1376 N N . ASP A 1 195 ? 15.492 17.438 6.141 1 97.31 195 ASP A N 1
ATOM 1377 C CA . ASP A 1 195 ? 15.43 18.031 4.805 1 97.31 195 ASP A CA 1
ATOM 1378 C C . ASP A 1 195 ? 14.5 19.234 4.777 1 97.31 195 ASP A C 1
ATOM 1380 O O . ASP A 1 195 ? 13.453 19.234 5.43 1 97.31 195 ASP A O 1
ATOM 1384 N N . VAL A 1 196 ? 14.938 20.281 4.043 1 98 196 VAL A N 1
ATOM 1385 C CA . VAL A 1 196 ? 14.086 21.469 4.02 1 98 196 VAL A CA 1
ATOM 1386 C C . VAL A 1 196 ? 14.398 22.297 2.781 1 98 196 VAL A C 1
ATOM 1388 O O . VAL A 1 196 ? 15.539 22.359 2.328 1 98 196 VAL A O 1
ATOM 1391 N N . ASP A 1 197 ? 13.43 22.797 2.182 1 98.5 197 ASP A N 1
ATOM 1392 C CA . ASP A 1 197 ? 13.469 23.891 1.209 1 98.5 197 ASP A CA 1
ATOM 1393 C C . ASP A 1 197 ? 12.859 25.156 1.788 1 98.5 197 ASP A C 1
ATOM 1395 O O . ASP A 1 197 ? 11.641 25.266 1.934 1 98.5 197 ASP A O 1
ATOM 1399 N N . VAL A 1 198 ? 13.711 26.109 2.17 1 98.62 198 VAL A N 1
ATOM 1400 C CA . VAL A 1 198 ? 13.281 27.297 2.912 1 98.62 198 VAL A CA 1
ATOM 1401 C C . VAL A 1 198 ? 13.812 28.547 2.227 1 98.62 198 VAL A C 1
ATOM 1403 O O . VAL A 1 198 ? 14.891 28.531 1.621 1 98.62 198 VAL A O 1
ATOM 1406 N N . ARG A 1 199 ? 13.078 29.641 2.295 1 98.69 199 ARG A N 1
ATOM 1407 C CA . ARG A 1 199 ? 13.5 30.922 1.715 1 98.69 199 ARG A CA 1
ATOM 1408 C C . ARG A 1 199 ? 12.961 32.094 2.518 1 98.69 199 ARG A C 1
ATOM 1410 O O . ARG A 1 199 ? 12.039 31.922 3.324 1 98.69 199 ARG A O 1
ATOM 1417 N N . SER A 1 200 ? 13.57 33.188 2.354 1 98.62 200 SER A N 1
ATOM 1418 C CA . SER A 1 200 ? 13.133 34.438 2.973 1 98.62 200 SER A CA 1
ATOM 1419 C C . SER A 1 200 ? 13.414 35.625 2.068 1 98.62 200 SER A C 1
ATOM 1421 O O . SER A 1 200 ? 14.305 35.594 1.219 1 98.62 200 SER A O 1
ATOM 1423 N N . VAL A 1 201 ? 12.609 36.625 2.174 1 98.81 201 VAL A N 1
ATOM 1424 C CA . VAL A 1 201 ? 12.789 37.938 1.525 1 98.81 201 VAL A CA 1
ATOM 1425 C C . VAL A 1 201 ? 12.992 39 2.582 1 98.81 201 VAL A C 1
ATOM 1427 O O . VAL A 1 201 ? 12.164 39.156 3.488 1 98.81 201 VAL A O 1
ATOM 1430 N N . ALA A 1 202 ? 14.062 39.781 2.449 1 98.81 202 ALA A N 1
ATOM 1431 C CA . ALA A 1 202 ? 14.297 40.844 3.424 1 98.81 202 ALA A CA 1
ATOM 1432 C C . ALA A 1 202 ? 15.125 41.969 2.814 1 98.81 202 ALA A C 1
ATOM 1434 O O . ALA A 1 202 ? 15.672 41.844 1.718 1 98.81 202 ALA A O 1
ATOM 1435 N N . ARG A 1 203 ? 15.195 43.125 3.477 1 98.5 203 ARG A N 1
ATOM 1436 C CA . ARG A 1 203 ? 15.977 44.281 3.07 1 98.5 203 ARG A CA 1
ATOM 1437 C C . ARG A 1 203 ? 16.438 45.094 4.285 1 98.5 203 ARG A C 1
ATOM 1439 O O . ARG A 1 203 ? 15.75 45.125 5.312 1 98.5 203 ARG A O 1
ATOM 1446 N N . PHE A 1 204 ? 17.578 45.75 4.141 1 98.62 204 PHE A N 1
ATOM 1447 C CA . PHE A 1 204 ? 18 46.75 5.125 1 98.62 204 PHE A CA 1
ATOM 1448 C C . PHE A 1 204 ? 17.516 48.125 4.738 1 98.62 204 PHE A C 1
ATOM 1450 O O . PHE A 1 204 ? 17.391 48.438 3.551 1 98.62 204 PHE A O 1
ATOM 1457 N N . ASP A 1 205 ? 17.281 48.969 5.785 1 98.25 205 ASP A N 1
ATOM 1458 C CA . ASP A 1 205 ? 16.781 50.344 5.531 1 98.25 205 ASP A CA 1
ATOM 1459 C C . ASP A 1 205 ? 17.906 51.281 5.195 1 98.25 205 ASP A C 1
ATOM 1461 O O . ASP A 1 205 ? 17.672 52.406 4.707 1 98.25 205 ASP A O 1
ATOM 1465 N N . LYS A 1 206 ? 19.188 50.844 5.422 1 97.88 206 LYS A N 1
ATOM 1466 C CA . LYS A 1 206 ? 20.359 51.656 5.191 1 97.88 206 LYS A CA 1
ATOM 1467 C C . LYS A 1 206 ? 21.484 50.844 4.547 1 97.88 206 LYS A C 1
ATOM 1469 O O . LYS A 1 206 ? 21.562 49.625 4.719 1 97.88 206 LYS A O 1
ATOM 1474 N N . VAL A 1 207 ? 22.328 51.594 3.822 1 97.81 207 VAL A N 1
ATOM 1475 C CA . VAL A 1 207 ? 23.672 51.062 3.561 1 97.81 207 VAL A CA 1
ATOM 1476 C C . VAL A 1 207 ? 24.547 51.25 4.801 1 97.81 207 VAL A C 1
ATOM 1478 O O . VAL A 1 207 ? 24.641 52.344 5.348 1 97.81 207 VAL A O 1
ATOM 1481 N N . PRO A 1 208 ? 25.094 50.156 5.223 1 98.25 208 PRO A N 1
ATOM 1482 C CA . PRO A 1 208 ? 25.891 50.312 6.449 1 98.25 208 PRO A CA 1
ATOM 1483 C C . PRO A 1 208 ? 27.078 51.25 6.266 1 98.25 208 PRO A C 1
ATOM 1485 O O . PRO A 1 208 ? 27.625 51.344 5.164 1 98.25 208 PRO A O 1
ATOM 1488 N N . GLU A 1 209 ? 27.438 51.938 7.309 1 98.19 209 GLU A N 1
ATOM 1489 C CA . GLU A 1 209 ? 28.656 52.75 7.371 1 98.19 209 GLU A CA 1
ATOM 1490 C C . GLU A 1 209 ? 29.641 52.188 8.383 1 98.19 209 GLU A C 1
ATOM 1492 O O . GLU A 1 209 ? 29.25 51.531 9.336 1 98.19 209 GLU A O 1
ATOM 1497 N N . GLY A 1 210 ? 30.953 52.469 8.156 1 98.06 210 GLY A N 1
ATOM 1498 C CA . GLY A 1 210 ? 31.984 51.938 9.023 1 98.06 210 GLY A CA 1
ATOM 1499 C C . GLY A 1 210 ? 32.312 50.469 8.75 1 98.06 210 GLY A C 1
ATOM 1500 O O . GLY A 1 210 ? 33.469 50.156 8.406 1 98.06 210 GLY A O 1
ATOM 1501 N N . ASP A 1 211 ? 31.312 49.594 8.914 1 98.06 211 ASP A N 1
ATOM 1502 C CA . ASP A 1 211 ? 31.469 48.156 8.617 1 98.06 211 ASP A CA 1
ATOM 1503 C C . ASP A 1 211 ? 30.141 47.562 8.141 1 98.06 211 ASP A C 1
ATOM 1505 O O . ASP A 1 211 ? 29.109 48.219 8.164 1 98.06 211 ASP A O 1
ATOM 1509 N N . ALA A 1 212 ? 30.219 46.375 7.75 1 98.19 212 ALA A N 1
ATOM 1510 C CA . ALA A 1 212 ? 29.125 45.719 7.047 1 98.19 212 ALA A CA 1
ATOM 1511 C C . ALA A 1 212 ? 28.016 45.312 8.016 1 98.19 212 ALA A C 1
ATOM 1513 O O . ALA A 1 212 ? 28.234 45.219 9.227 1 98.19 212 ALA A O 1
ATOM 1514 N N . CYS A 1 213 ? 26.781 45.156 7.508 1 98.5 213 CYS A N 1
ATOM 1515 C CA . CYS A 1 213 ? 25.656 44.438 8.125 1 98.5 213 CYS A CA 1
ATOM 1516 C C . CYS A 1 213 ? 25.312 43.188 7.348 1 98.5 213 CYS A C 1
ATOM 1518 O O . CYS A 1 213 ? 25.594 43.094 6.152 1 98.5 213 CYS A O 1
ATOM 1520 N N . SER A 1 214 ? 24.75 42.25 8.062 1 98.44 214 SER A N 1
ATOM 1521 C CA . SER A 1 214 ? 24.391 41 7.383 1 98.44 214 SER A CA 1
ATOM 1522 C C . SER A 1 214 ? 23.094 40.438 7.918 1 98.44 214 SER A C 1
ATOM 1524 O O . SER A 1 214 ? 22.688 40.75 9.039 1 98.44 214 SER A O 1
ATOM 1526 N N . TYR A 1 215 ? 22.328 39.75 7.141 1 97.19 215 TYR A N 1
ATOM 1527 C CA . TYR A 1 215 ? 21.297 38.812 7.613 1 97.19 215 TYR A CA 1
ATOM 1528 C C . TYR A 1 215 ? 21.438 37.469 6.941 1 97.19 215 TYR A C 1
ATOM 1530 O O . TYR A 1 215 ? 22.047 37.344 5.879 1 97.19 215 TYR A O 1
ATOM 1538 N N . ALA A 1 216 ? 20.984 36.438 7.617 1 98.75 216 ALA A N 1
ATOM 1539 C CA . ALA A 1 216 ? 21.188 35.062 7.184 1 98.75 216 ALA A CA 1
ATOM 1540 C C . ALA A 1 216 ? 19.922 34.219 7.395 1 98.75 216 ALA A C 1
ATOM 1542 O O . ALA A 1 216 ? 19.125 34.531 8.289 1 98.75 216 ALA A O 1
ATOM 1543 N N . LEU A 1 217 ? 19.734 33.312 6.445 1 98.69 217 LEU A N 1
ATOM 1544 C CA . LEU A 1 217 ? 18.766 32.25 6.633 1 98.69 217 LEU A CA 1
ATOM 1545 C C . LEU A 1 217 ? 19.391 31.094 7.406 1 98.69 217 LEU A C 1
ATOM 1547 O O . LEU A 1 217 ? 20.359 30.484 6.953 1 98.69 217 LEU A O 1
ATOM 1551 N N . SER A 1 218 ? 18.844 30.844 8.562 1 98.69 218 SER A N 1
ATOM 1552 C CA . SER A 1 218 ? 19.375 29.781 9.422 1 98.69 218 SER A CA 1
ATOM 1553 C C . SER A 1 218 ? 18.656 28.469 9.18 1 98.69 218 SER A C 1
ATOM 1555 O O . SER A 1 218 ? 17.438 28.453 8.953 1 98.69 218 SER A O 1
ATOM 1557 N N . PHE A 1 219 ? 19.328 27.375 9.234 1 98.62 219 PHE A N 1
ATOM 1558 C CA . PHE A 1 219 ? 18.812 26.016 9.148 1 98.62 219 PHE A CA 1
ATOM 1559 C C . PHE A 1 219 ? 19.688 25.047 9.945 1 98.62 219 PHE A C 1
ATOM 1561 O O . PHE A 1 219 ? 20.797 25.422 10.375 1 98.62 219 PHE A O 1
ATOM 1568 N N . GLY A 1 220 ? 19.156 23.844 10.234 1 98.5 220 GLY A N 1
ATOM 1569 C CA . GLY A 1 220 ? 19.906 23.016 11.18 1 98.5 220 GLY A CA 1
ATOM 1570 C C . GLY A 1 220 ? 20.219 23.734 12.469 1 98.5 220 GLY A C 1
ATOM 1571 O O . GLY A 1 220 ? 21.266 23.484 13.086 1 98.5 220 GLY A O 1
ATOM 1572 N N . TYR A 1 221 ? 19.406 24.719 12.859 1 98.69 221 TYR A N 1
ATOM 1573 C CA . TYR A 1 221 ? 19.625 25.594 14 1 98.69 221 TYR A CA 1
ATOM 1574 C C . TYR A 1 221 ? 19.422 24.859 15.312 1 98.69 221 TYR A C 1
ATOM 1576 O O . TYR A 1 221 ? 18.297 24.469 15.648 1 98.69 221 TYR A O 1
ATOM 1584 N N . GLN A 1 222 ? 20.531 24.672 16.047 1 98.56 222 GLN A N 1
ATOM 1585 C CA . GLN A 1 222 ? 20.469 24.062 17.359 1 98.56 222 GLN A CA 1
ATOM 1586 C C . GLN A 1 222 ? 20.25 25.109 18.453 1 98.56 222 GLN A C 1
ATOM 1588 O O . GLN A 1 222 ? 19.406 24.938 19.328 1 98.56 222 GLN A O 1
ATOM 1593 N N . ASP A 1 223 ? 20.984 26.078 18.422 1 98.19 223 ASP A N 1
ATOM 1594 C CA . ASP A 1 223 ? 20.953 27.25 19.281 1 98.19 223 ASP A CA 1
ATOM 1595 C C . ASP A 1 223 ? 21.797 28.375 18.688 1 98.19 223 ASP A C 1
ATOM 1597 O O . ASP A 1 223 ? 22.25 28.297 17.547 1 98.19 223 ASP A O 1
ATOM 1601 N N . THR A 1 224 ? 21.984 29.453 19.406 1 97.94 224 THR A N 1
ATOM 1602 C CA . THR A 1 224 ? 22.625 30.641 18.891 1 97.94 224 THR A CA 1
ATOM 1603 C C . THR A 1 224 ? 24.109 30.391 18.625 1 97.94 224 THR A C 1
ATOM 1605 O O . THR A 1 224 ? 24.766 31.141 17.906 1 97.94 224 THR A O 1
ATOM 1608 N N . HIS A 1 225 ? 24.672 29.328 19.156 1 98.06 225 HIS A N 1
ATOM 1609 C CA . HIS A 1 225 ? 26.094 29.031 19.062 1 98.06 225 HIS A CA 1
ATOM 1610 C C . HIS A 1 225 ? 26.359 27.875 18.094 1 98.06 225 HIS A C 1
ATOM 1612 O O . HIS A 1 225 ? 27.516 27.562 17.812 1 98.06 225 HIS A O 1
ATOM 1618 N N . ASN A 1 226 ? 25.297 27.219 17.625 1 98.69 226 ASN A N 1
ATOM 1619 C CA . ASN A 1 226 ? 25.391 26.016 16.812 1 98.69 226 ASN A CA 1
ATOM 1620 C C . ASN A 1 226 ? 24.312 26 15.727 1 98.69 226 ASN A C 1
ATOM 1622 O O . ASN A 1 226 ? 23.156 25.688 15.992 1 98.69 226 ASN A O 1
ATOM 1626 N N . ASN A 1 227 ? 24.672 26.297 14.523 1 98.62 227 ASN A N 1
ATOM 1627 C CA . ASN A 1 227 ? 23.703 26.328 13.422 1 98.62 227 ASN A CA 1
ATOM 1628 C C . ASN A 1 227 ? 24.406 26.453 12.07 1 98.62 227 ASN A C 1
ATOM 1630 O O . ASN A 1 227 ? 25.594 26.781 12.008 1 98.62 227 ASN A O 1
ATOM 1634 N N . TYR A 1 228 ? 23.672 26.094 11.023 1 98.69 228 TYR A N 1
ATOM 1635 C CA . TYR A 1 228 ? 24.016 26.484 9.664 1 98.69 228 TYR A CA 1
ATOM 1636 C C . TYR A 1 228 ? 23.359 27.812 9.297 1 98.69 228 TYR A C 1
ATOM 1638 O O . TYR A 1 228 ? 22.312 28.156 9.836 1 98.69 228 TYR A O 1
ATOM 1646 N N . ARG A 1 229 ? 24 28.531 8.344 1 98.25 229 ARG A N 1
ATOM 1647 C CA . ARG A 1 229 ? 23.312 29.703 7.812 1 98.25 229 ARG A CA 1
ATOM 1648 C C . ARG A 1 229 ? 23.812 30.047 6.418 1 98.25 229 ARG A C 1
ATOM 1650 O O . ARG A 1 229 ? 24.984 29.828 6.105 1 98.25 229 ARG A O 1
ATOM 1657 N N . ALA A 1 230 ? 22.969 30.438 5.582 1 98.81 230 ALA A N 1
ATOM 1658 C CA . ALA A 1 230 ? 23.266 31.172 4.355 1 98.81 230 ALA A CA 1
ATOM 1659 C C . ALA A 1 230 ? 23.156 32.688 4.578 1 98.81 230 ALA A C 1
ATOM 1661 O O . ALA A 1 230 ? 22.062 33.219 4.797 1 98.81 230 ALA A O 1
ATOM 1662 N N . ARG A 1 231 ? 24.266 33.344 4.492 1 98.69 231 ARG A N 1
ATOM 1663 C CA . ARG A 1 231 ? 24.375 34.719 4.961 1 98.69 231 ARG A CA 1
ATOM 1664 C C . ARG A 1 231 ? 24.656 35.688 3.803 1 98.69 231 ARG A C 1
ATOM 1666 O O . ARG A 1 231 ? 25.562 35.438 3.008 1 98.69 231 ARG A O 1
ATOM 1673 N N . LEU A 1 232 ? 23.906 36.688 3.727 1 98.62 232 LEU A N 1
ATOM 1674 C CA . LEU A 1 232 ? 24.203 37.844 2.869 1 98.62 232 LEU A CA 1
ATOM 1675 C C . LEU A 1 232 ? 24.922 38.938 3.654 1 98.62 232 LEU A C 1
ATOM 1677 O O . LEU A 1 232 ? 24.391 39.406 4.664 1 98.62 232 LEU A O 1
ATOM 1681 N N . SER A 1 233 ? 26.062 39.312 3.17 1 98.25 233 SER A N 1
ATOM 1682 C CA . SER A 1 233 ? 26.812 40.406 3.744 1 98.25 233 SER A CA 1
ATOM 1683 C C . SER A 1 233 ? 26.703 41.656 2.873 1 98.25 233 SER A C 1
ATOM 1685 O O . SER A 1 233 ? 27 41.625 1.677 1 98.25 233 SER A O 1
ATOM 1687 N N . PHE A 1 234 ? 26.266 42.719 3.525 1 98.25 234 PHE A N 1
ATOM 1688 C CA . PHE A 1 234 ? 26.156 44 2.863 1 98.25 234 PHE A CA 1
ATOM 1689 C C . PHE A 1 234 ? 27.266 44.938 3.309 1 98.25 234 PHE A C 1
ATOM 1691 O O . PHE A 1 234 ? 27.312 45.344 4.469 1 98.25 234 PHE A O 1
ATOM 1698 N N . THR A 1 235 ? 28.078 45.344 2.328 1 97.31 235 THR A N 1
ATOM 1699 C CA . THR A 1 235 ? 29.25 46.156 2.68 1 97.31 235 THR A CA 1
ATOM 1700 C C . THR A 1 235 ? 28.938 47.656 2.582 1 97.31 235 THR A C 1
ATOM 1702 O O . THR A 1 235 ? 27.844 48.031 2.139 1 97.31 235 THR A O 1
ATOM 1705 N N . THR A 1 236 ? 29.953 48.438 2.998 1 96.88 236 THR A N 1
ATOM 1706 C CA . THR A 1 236 ? 29.812 49.906 3.031 1 96.88 236 THR A CA 1
ATOM 1707 C C . THR A 1 236 ? 29.781 50.469 1.617 1 96.88 236 THR A C 1
ATOM 1709 O O . THR A 1 236 ? 29.328 51.594 1.408 1 96.88 236 THR A O 1
ATOM 1712 N N . SER A 1 237 ? 30.297 49.719 0.633 1 94.75 237 SER A N 1
ATOM 1713 C CA . SER A 1 237 ? 30.281 50.156 -0.76 1 94.75 237 SER A CA 1
ATOM 1714 C C . SER A 1 237 ? 29 49.75 -1.462 1 94.75 237 SER A C 1
ATOM 1716 O O . SER A 1 237 ? 28.797 50.062 -2.635 1 94.75 237 SER A O 1
ATOM 1718 N N . GLY A 1 238 ? 28.188 49 -0.723 1 94 238 GLY A N 1
ATOM 1719 C CA . GLY A 1 238 ? 26.969 48.469 -1.33 1 94 238 GLY A CA 1
ATOM 1720 C C . GLY A 1 238 ? 27.141 47.125 -1.994 1 94 238 GLY A C 1
ATOM 1721 O O . GLY A 1 238 ? 26.219 46.625 -2.635 1 94 238 GLY A O 1
ATOM 1722 N N . ALA A 1 239 ? 28.281 46.594 -1.826 1 96.75 239 ALA A N 1
ATOM 1723 C CA . ALA A 1 239 ? 28.484 45.219 -2.344 1 96.75 239 ALA A CA 1
ATOM 1724 C C . ALA A 1 239 ? 27.75 44.188 -1.491 1 96.75 239 ALA A C 1
ATOM 1726 O O . ALA A 1 239 ? 27.625 44.375 -0.276 1 96.75 239 ALA A O 1
ATOM 1727 N N . VAL A 1 240 ? 27.219 43.156 -2.176 1 98.19 240 VAL A N 1
ATOM 1728 C CA . VAL A 1 240 ? 26.516 42.094 -1.497 1 98.19 240 VAL A CA 1
ATOM 1729 C C . VAL A 1 240 ? 27.219 40.75 -1.775 1 98.19 240 VAL A C 1
ATOM 1731 O O . VAL A 1 240 ? 27.453 40.406 -2.934 1 98.19 240 VAL A O 1
ATOM 1734 N N . GLN A 1 241 ? 27.562 40.031 -0.725 1 97.94 241 GLN A N 1
ATOM 1735 C CA . GLN A 1 241 ? 28.219 38.719 -0.819 1 97.94 241 GLN A CA 1
ATOM 1736 C C . GLN A 1 241 ? 27.406 37.656 -0.128 1 97.94 241 GLN A C 1
ATOM 1738 O O . GLN A 1 241 ? 26.828 37.875 0.935 1 97.94 241 GLN A O 1
ATOM 1743 N N . LEU A 1 242 ? 27.359 36.438 -0.784 1 98.56 242 LEU A N 1
ATOM 1744 C CA . LEU A 1 242 ? 26.703 35.281 -0.197 1 98.56 242 LEU A CA 1
ATOM 1745 C C . LEU A 1 242 ? 27.734 34.312 0.386 1 98.56 242 LEU A C 1
ATOM 1747 O O . LEU A 1 242 ? 28.734 34 -0.256 1 98.56 242 LEU A O 1
ATOM 1751 N N . ARG A 1 243 ? 27.469 33.875 1.597 1 98.38 243 ARG A N 1
ATOM 1752 C CA . ARG A 1 243 ? 28.266 32.875 2.275 1 98.38 243 ARG A CA 1
ATOM 1753 C C . ARG A 1 243 ? 27.391 31.75 2.828 1 98.38 243 ARG A C 1
ATOM 1755 O O . ARG A 1 243 ? 26.266 32 3.258 1 98.38 243 ARG A O 1
ATOM 1762 N N . VAL A 1 244 ? 27.859 30.547 2.748 1 98.69 244 VAL A N 1
ATOM 1763 C CA . VAL A 1 244 ? 27.25 29.422 3.457 1 98.69 244 VAL A CA 1
ATOM 1764 C C . VAL A 1 244 ? 28.219 28.891 4.508 1 98.69 244 VAL A C 1
ATOM 1766 O O . VAL A 1 244 ? 29.344 28.5 4.184 1 98.69 244 VAL A O 1
ATOM 1769 N N . GLU A 1 245 ? 27.75 28.875 5.754 1 98.56 245 GLU A N 1
ATOM 1770 C CA . GLU A 1 245 ? 28.672 28.625 6.848 1 98.56 245 GLU A CA 1
ATOM 1771 C C . GLU A 1 245 ? 28 27.828 7.965 1 98.56 245 GLU A C 1
ATOM 1773 O O . GLU A 1 245 ? 26.781 27.688 7.984 1 98.56 245 GLU A O 1
ATOM 1778 N N . LYS A 1 246 ? 28.797 27.234 8.805 1 98.69 246 LYS A N 1
ATOM 1779 C CA . LYS A 1 246 ? 28.344 26.625 10.062 1 98.69 246 LYS A CA 1
ATOM 1780 C C . LYS A 1 246 ? 29.016 27.312 11.25 1 98.69 246 LYS A C 1
ATOM 1782 O O . LYS A 1 246 ? 30.156 27.781 11.148 1 98.69 246 LYS A O 1
ATOM 1787 N N . GLU A 1 247 ? 28.25 27.469 12.219 1 98.56 247 GLU A N 1
ATOM 1788 C CA . GLU A 1 247 ? 28.75 27.906 13.508 1 98.56 247 GLU A CA 1
ATOM 1789 C C . GLU A 1 247 ? 28.703 26.781 14.539 1 98.56 247 GLU A C 1
ATOM 1791 O O . GLU A 1 247 ? 27.641 26.219 14.797 1 98.56 247 GLU A O 1
ATOM 1796 N N . VAL A 1 248 ? 29.891 26.406 15.016 1 98.5 248 VAL A N 1
ATOM 1797 C CA . VAL A 1 248 ? 30.031 25.391 16.047 1 98.5 248 VAL A CA 1
ATOM 1798 C C . VAL A 1 248 ? 30.719 25.984 17.281 1 98.5 248 VAL A C 1
ATOM 1800 O O . VAL A 1 248 ? 31.906 26.297 17.219 1 98.5 248 VAL A O 1
ATOM 1803 N N . ASP A 1 249 ? 30 26.062 18.328 1 97.81 249 ASP A N 1
ATOM 1804 C CA . ASP A 1 249 ? 30.547 26.656 19.547 1 97.81 249 ASP A CA 1
ATOM 1805 C C . ASP A 1 249 ? 31.188 28.016 19.266 1 97.81 249 ASP A C 1
ATOM 1807 O O . ASP A 1 249 ? 32.344 28.234 19.594 1 97.81 249 ASP A O 1
ATOM 1811 N N . ASP A 1 250 ? 30.5 28.734 18.484 1 96.5 250 ASP A N 1
ATOM 1812 C CA . ASP A 1 250 ? 30.812 30.125 18.188 1 96.5 250 ASP A CA 1
ATOM 1813 C C . ASP A 1 250 ? 31.938 30.219 17.172 1 96.5 250 ASP A C 1
ATOM 1815 O O . ASP A 1 250 ? 32.375 31.328 16.828 1 96.5 250 ASP A O 1
ATOM 1819 N N . THR A 1 251 ? 32.469 29.156 16.75 1 98.06 251 THR A N 1
ATOM 1820 C CA . THR A 1 251 ? 33.469 29.172 15.672 1 98.06 251 THR A CA 1
ATOM 1821 C C . THR A 1 251 ? 32.781 29.062 14.32 1 98.06 251 THR A C 1
ATOM 1823 O O . THR A 1 251 ? 32.062 28.094 14.062 1 98.06 251 THR A O 1
ATOM 1826 N N . VAL A 1 252 ? 33.031 30.031 13.492 1 97.81 252 VAL A N 1
ATOM 1827 C CA . VAL A 1 252 ? 32.375 30.078 12.188 1 97.81 252 VAL A CA 1
ATOM 1828 C C . VAL A 1 252 ? 33.312 29.5 11.125 1 97.81 252 VAL A C 1
ATOM 1830 O O . VAL A 1 252 ? 34.469 29.891 11.023 1 97.81 252 VAL A O 1
ATOM 1833 N N . THR A 1 253 ? 32.812 28.5 10.375 1 98.19 253 THR A N 1
ATOM 1834 C CA . THR A 1 253 ? 33.531 27.906 9.258 1 98.19 253 THR A CA 1
ATOM 1835 C C . THR A 1 253 ? 32.719 27.969 7.977 1 98.19 253 THR A C 1
ATOM 1837 O O . THR A 1 253 ? 31.547 27.594 7.965 1 98.19 253 THR A O 1
ATOM 1840 N N . GLN A 1 254 ? 33.312 28.453 6.902 1 97.81 254 GLN A N 1
ATOM 1841 C CA . GLN A 1 254 ? 32.656 28.469 5.605 1 97.81 254 GLN A CA 1
ATOM 1842 C C . GLN A 1 254 ? 32.625 27.078 4.973 1 97.81 254 GLN A C 1
ATOM 1844 O O . GLN A 1 254 ? 33.594 26.344 5.059 1 97.81 254 GLN A O 1
ATOM 1849 N N . LEU A 1 255 ? 31.5 26.734 4.414 1 97.88 255 LEU A N 1
ATOM 1850 C CA . LEU A 1 255 ? 31.375 25.438 3.756 1 97.88 255 LEU A CA 1
ATOM 1851 C C . LEU A 1 255 ? 31.953 25.5 2.344 1 97.88 255 LEU A C 1
ATOM 1853 O O . LEU A 1 255 ? 32.312 24.453 1.769 1 97.88 255 LEU A O 1
ATOM 1857 N N . ALA A 1 256 ? 32.031 26.625 1.703 1 96.44 256 ALA A N 1
ATOM 1858 C CA . ALA A 1 256 ? 32.594 26.938 0.393 1 96.44 256 ALA A CA 1
ATOM 1859 C C . ALA A 1 256 ? 32.969 28.406 0.294 1 96.44 256 ALA A C 1
ATOM 1861 O O . ALA A 1 256 ? 32.594 29.219 1.139 1 96.44 256 ALA A O 1
ATOM 1862 N N . PRO A 1 257 ? 33.781 28.766 -0.699 1 97 257 PRO A N 1
ATOM 1863 C CA . PRO A 1 257 ? 34.188 30.172 -0.841 1 97 257 PRO A CA 1
ATOM 1864 C C . PRO A 1 257 ? 33 31.094 -1.073 1 97 257 PRO A C 1
ATOM 1866 O O . PRO A 1 257 ? 32.031 30.734 -1.783 1 97 257 PRO A O 1
ATOM 1869 N N . ALA A 1 258 ? 33.094 32.281 -0.488 1 97.12 258 ALA A N 1
ATOM 1870 C CA . ALA A 1 258 ? 32.031 33.281 -0.629 1 97.12 258 ALA A CA 1
ATOM 1871 C C . ALA A 1 258 ? 31.828 33.656 -2.092 1 97.12 258 ALA A C 1
ATOM 1873 O O . ALA A 1 258 ? 32.781 33.594 -2.887 1 97.12 258 ALA A O 1
ATOM 1874 N N . VAL A 1 259 ? 30.641 34.062 -2.412 1 97.44 259 VAL A N 1
ATOM 1875 C CA . VAL A 1 259 ? 30.297 34.438 -3.773 1 97.44 259 VAL A CA 1
ATOM 1876 C C . VAL A 1 259 ? 29.844 35.906 -3.799 1 97.44 259 VAL A C 1
ATOM 1878 O O . VAL A 1 259 ? 28.953 36.312 -3.049 1 97.44 259 VAL A O 1
ATOM 1881 N N . ALA A 1 260 ? 30.469 36.75 -4.668 1 97.38 260 ALA A N 1
ATOM 1882 C CA . ALA A 1 260 ? 30 38.094 -4.898 1 97.38 260 ALA A CA 1
ATOM 1883 C C . ALA A 1 260 ? 28.75 38.125 -5.77 1 97.38 260 ALA A C 1
ATOM 1885 O O . ALA A 1 260 ? 28.734 37.531 -6.852 1 97.38 260 ALA A O 1
ATOM 1886 N N . LEU A 1 261 ? 27.75 38.812 -5.305 1 97.44 261 LEU A N 1
ATOM 1887 C CA . LEU A 1 261 ? 26.484 38.75 -6.023 1 97.44 261 LEU A CA 1
ATOM 1888 C C . LEU A 1 261 ? 26.203 40.062 -6.77 1 97.44 261 LEU A C 1
ATOM 1890 O O . LEU A 1 261 ? 25.594 40.031 -7.844 1 97.44 261 LEU A O 1
ATOM 1894 N N . ALA A 1 262 ? 26.547 41.156 -6.156 1 96.94 262 ALA A N 1
ATOM 1895 C CA . ALA A 1 262 ? 26.219 42.438 -6.73 1 96.94 262 ALA A CA 1
ATOM 1896 C C . ALA A 1 262 ? 27.109 43.531 -6.133 1 96.94 262 ALA A C 1
ATOM 1898 O O . ALA A 1 262 ? 27.719 43.344 -5.086 1 96.94 262 ALA A O 1
ATOM 1899 N N . ASP A 1 263 ? 27.172 44.719 -6.828 1 96 263 ASP A N 1
ATOM 1900 C CA . ASP A 1 263 ? 27.844 45.938 -6.355 1 96 263 ASP A CA 1
ATOM 1901 C C . ASP A 1 263 ? 26.906 47.156 -6.383 1 96 263 ASP A C 1
ATOM 1903 O O . ASP A 1 263 ? 26 47.219 -7.207 1 96 263 ASP A O 1
ATOM 1907 N N . GLY A 1 264 ? 27.156 48 -5.484 1 95.12 264 GLY A N 1
ATOM 1908 C CA . GLY A 1 264 ? 26.453 49.281 -5.496 1 95.12 264 GLY A CA 1
ATOM 1909 C C . GLY A 1 264 ? 24.969 49.156 -5.207 1 95.12 264 GLY A C 1
ATOM 1910 O O . GLY A 1 264 ? 24.141 49.875 -5.789 1 95.12 264 GLY A O 1
ATOM 1911 N N . VAL A 1 265 ? 24.594 48.25 -4.383 1 96.31 265 VAL A N 1
ATOM 1912 C CA . VAL A 1 265 ? 23.188 48 -4.078 1 96.31 265 VAL A CA 1
ATOM 1913 C C . VAL A 1 265 ? 22.672 49.062 -3.113 1 96.31 265 VAL A C 1
ATOM 1915 O O . VAL A 1 265 ? 23.25 49.281 -2.045 1 96.31 265 VAL A O 1
ATOM 1918 N N . PRO A 1 266 ? 21.594 49.75 -3.438 1 96.25 266 PRO A N 1
ATOM 1919 C CA . PRO A 1 266 ? 21.062 50.781 -2.535 1 96.25 266 PRO A CA 1
ATOM 1920 C C . PRO A 1 266 ? 20.312 50.188 -1.35 1 96.25 266 PRO A C 1
ATOM 1922 O O . PRO A 1 266 ? 19.891 49.031 -1.405 1 96.25 266 PRO A O 1
ATOM 1925 N N . ALA A 1 267 ? 20.156 51.031 -0.328 1 96.5 267 ALA A N 1
ATOM 1926 C CA . ALA A 1 267 ? 19.281 50.656 0.789 1 96.5 267 ALA A CA 1
ATOM 1927 C C . ALA A 1 267 ? 17.859 50.406 0.314 1 96.5 267 ALA A C 1
ATOM 1929 O O . ALA A 1 267 ? 17.391 51.031 -0.642 1 96.5 267 ALA A O 1
ATOM 1930 N N . GLY A 1 268 ? 17.203 49.406 0.936 1 97.56 268 GLY A N 1
ATOM 1931 C CA . GLY A 1 268 ? 15.805 49.188 0.631 1 97.56 268 GLY A CA 1
ATOM 1932 C C . GLY A 1 268 ? 15.602 48.156 -0.479 1 97.56 268 GLY A C 1
ATOM 1933 O O . GLY A 1 268 ? 14.469 47.938 -0.918 1 97.56 268 GLY A O 1
ATOM 1934 N N . THR A 1 269 ? 16.672 47.562 -0.959 1 98 269 THR A N 1
ATOM 1935 C CA . THR A 1 269 ? 16.531 46.5 -1.972 1 98 269 THR A CA 1
ATOM 1936 C C . THR A 1 269 ? 16.188 45.156 -1.327 1 98 269 THR A C 1
ATOM 1938 O O . THR A 1 269 ? 16.906 44.688 -0.452 1 98 269 THR A O 1
ATOM 1941 N N . ASP A 1 270 ? 15.078 44.594 -1.806 1 98.62 270 ASP A N 1
ATOM 1942 C CA . ASP A 1 270 ? 14.688 43.281 -1.309 1 98.62 270 ASP A CA 1
ATOM 1943 C C . ASP A 1 270 ? 15.578 42.156 -1.893 1 98.62 270 ASP A C 1
ATOM 1945 O O . ASP A 1 270 ? 15.797 42.125 -3.104 1 98.62 270 ASP A O 1
ATOM 1949 N N . TRP A 1 271 ? 16.047 41.281 -0.991 1 98.69 271 TRP A N 1
ATOM 1950 C CA . TRP A 1 271 ? 16.844 40.125 -1.393 1 98.69 271 TRP A CA 1
ATOM 1951 C C . TRP A 1 271 ? 16.156 38.812 -0.969 1 98.69 271 TRP A C 1
ATOM 1953 O O . TRP A 1 271 ? 15.609 38.719 0.134 1 98.69 271 TRP A O 1
ATOM 1963 N N . THR A 1 272 ? 16.094 37.844 -1.928 1 98.81 272 THR A N 1
ATOM 1964 C CA . THR A 1 272 ? 15.641 36.5 -1.6 1 98.81 272 THR A CA 1
ATOM 1965 C C . THR A 1 272 ? 16.828 35.562 -1.367 1 98.81 272 THR A C 1
ATOM 1967 O O . THR A 1 272 ? 17.766 35.562 -2.16 1 98.81 272 THR A O 1
ATOM 1970 N N . ILE A 1 273 ? 16.828 34.906 -0.215 1 98.75 273 ILE A N 1
ATOM 1971 C CA . ILE A 1 273 ? 17.734 33.781 0.054 1 98.75 273 ILE A CA 1
ATOM 1972 C C . ILE A 1 273 ? 16.953 32.469 0.041 1 98.75 273 ILE A C 1
ATOM 1974 O O . ILE A 1 273 ? 15.875 32.375 0.624 1 98.75 273 ILE A O 1
ATOM 1978 N N . ARG A 1 274 ? 17.406 31.469 -0.665 1 98.81 274 ARG A N 1
ATOM 1979 C CA . ARG A 1 274 ? 16.812 30.141 -0.673 1 98.81 274 ARG A CA 1
ATOM 1980 C C . ARG A 1 274 ? 17.844 29.062 -0.34 1 98.81 274 ARG A C 1
ATOM 1982 O O . ARG A 1 274 ? 18.953 29.078 -0.87 1 98.81 274 ARG A O 1
ATOM 1989 N N . VAL A 1 275 ? 17.516 28.219 0.572 1 98.75 275 VAL A N 1
ATOM 1990 C CA . VAL A 1 275 ? 18.328 27.062 0.938 1 98.75 275 VAL A CA 1
ATOM 1991 C C . VAL A 1 275 ? 17.547 25.781 0.737 1 98.75 275 VAL A C 1
ATOM 1993 O O . VAL A 1 275 ? 16.375 25.688 1.141 1 98.75 275 VAL A O 1
ATOM 1996 N N . ARG A 1 276 ? 18.094 24.844 0.035 1 98.25 276 ARG A N 1
ATOM 1997 C CA . ARG A 1 276 ? 17.578 23.484 -0.076 1 98.25 276 ARG A CA 1
ATOM 1998 C C . ARG A 1 276 ? 18.562 22.469 0.499 1 98.25 276 ARG A C 1
ATOM 2000 O O . ARG A 1 276 ? 19.688 22.328 -0.007 1 98.25 276 ARG A O 1
ATOM 2007 N N . ARG A 1 277 ? 18.156 21.922 1.564 1 97.81 277 ARG A N 1
ATOM 2008 C CA . ARG A 1 277 ? 18.969 20.891 2.199 1 97.81 277 ARG A CA 1
ATOM 2009 C C . ARG A 1 277 ? 18.312 19.516 2.072 1 97.81 277 ARG A C 1
ATOM 2011 O O . ARG A 1 277 ? 17.141 19.344 2.398 1 97.81 277 ARG A O 1
ATOM 2018 N N . GLU A 1 278 ? 18.984 18.453 1.621 1 96.38 278 GLU A N 1
ATOM 2019 C CA . GLU A 1 278 ? 18.609 17.047 1.539 1 96.38 278 GLU A CA 1
ATOM 2020 C C . GLU A 1 278 ? 19.719 16.156 2.059 1 96.38 278 GLU A C 1
ATOM 2022 O O . GLU A 1 278 ? 20.75 15.984 1.399 1 96.38 278 GLU A O 1
ATOM 2027 N N . GLY A 1 279 ? 19.438 15.539 3.143 1 95.12 279 GLY A N 1
ATOM 2028 C CA . GLY A 1 279 ? 20.516 14.852 3.824 1 95.12 279 GLY A CA 1
ATOM 2029 C C . GLY A 1 279 ? 21.625 15.789 4.266 1 95.12 279 GLY A C 1
ATOM 2030 O O . GLY A 1 279 ? 21.391 16.734 5.004 1 95.12 279 GLY A O 1
ATOM 2031 N N . THR A 1 280 ? 22.891 15.406 3.709 1 96.88 280 THR A N 1
ATOM 2032 C CA . THR A 1 280 ? 24.047 16.219 4.07 1 96.88 280 THR A CA 1
ATOM 2033 C C . THR A 1 280 ? 24.328 17.266 2.99 1 96.88 280 THR A C 1
ATOM 2035 O O . THR A 1 280 ? 25.203 18.109 3.154 1 96.88 280 THR A O 1
ATOM 2038 N N . ARG A 1 281 ? 23.578 17.203 1.927 1 97.62 281 ARG A N 1
ATOM 2039 C CA . ARG A 1 281 ? 23.812 18.125 0.816 1 97.62 281 ARG A CA 1
ATOM 2040 C C . ARG A 1 281 ? 23.078 19.438 1.041 1 97.62 281 ARG A C 1
ATOM 2042 O O . ARG A 1 281 ? 21.859 19.453 1.287 1 97.62 281 ARG A O 1
ATOM 2049 N N . VAL A 1 282 ? 23.797 20.609 0.939 1 98.19 282 VAL A N 1
ATOM 2050 C CA . VAL A 1 282 ? 23.25 21.938 1.128 1 98.19 282 VAL A CA 1
ATOM 2051 C C . VAL A 1 282 ? 23.406 22.75 -0.154 1 98.19 282 VAL A C 1
ATOM 2053 O O . VAL A 1 282 ? 24.531 22.953 -0.623 1 98.19 282 VAL A O 1
ATOM 2056 N N . ARG A 1 283 ? 22.312 23.141 -0.691 1 98.44 283 ARG A N 1
ATOM 2057 C CA . ARG A 1 283 ? 22.312 24.062 -1.825 1 98.44 283 ARG A CA 1
ATOM 2058 C C . ARG A 1 283 ? 21.703 25.406 -1.441 1 98.44 283 ARG A C 1
ATOM 2060 O O . ARG A 1 283 ? 20.75 25.469 -0.669 1 98.44 283 ARG A O 1
ATOM 2067 N N . ALA A 1 284 ? 22.344 26.531 -1.945 1 98.75 284 ALA A N 1
ATOM 2068 C CA . ALA A 1 284 ? 21.859 27.859 -1.601 1 98.75 284 ALA A CA 1
ATOM 2069 C C . ALA A 1 284 ? 22.031 28.828 -2.768 1 98.75 284 ALA A C 1
ATOM 2071 O O . ALA A 1 284 ? 22.938 28.656 -3.598 1 98.75 284 ALA A O 1
ATOM 2072 N N . LYS A 1 285 ? 21.172 29.734 -2.836 1 98.75 285 LYS A N 1
ATOM 2073 C CA . LYS A 1 285 ? 21.25 30.859 -3.773 1 98.75 285 LYS A CA 1
ATOM 2074 C C . LYS A 1 285 ? 20.578 32.094 -3.211 1 98.75 285 LYS A C 1
ATOM 2076 O O . LYS A 1 285 ? 19.812 32 -2.248 1 98.75 285 LYS A O 1
ATOM 2081 N N . ALA A 1 286 ? 20.938 33.25 -3.713 1 98.81 286 ALA A N 1
ATOM 2082 C CA . ALA A 1 286 ? 20.297 34.5 -3.365 1 98.81 286 ALA A CA 1
ATOM 2083 C C . ALA A 1 286 ? 20.297 35.469 -4.555 1 98.81 286 ALA A C 1
ATOM 2085 O O . ALA A 1 286 ? 21.156 35.344 -5.441 1 98.81 286 ALA A O 1
ATOM 2086 N N . TRP A 1 287 ? 19.328 36.344 -4.637 1 98.31 287 TRP A N 1
ATOM 2087 C CA . TRP A 1 287 ? 19.188 37.281 -5.73 1 98.31 287 TRP A CA 1
ATOM 2088 C C . TRP A 1 287 ? 18.297 38.438 -5.32 1 98.31 287 TRP A C 1
ATOM 2090 O O . TRP A 1 287 ? 17.547 38.344 -4.352 1 98.31 287 TRP A O 1
ATOM 2100 N N . PRO A 1 288 ? 18.5 39.594 -5.961 1 98 288 PRO A N 1
ATOM 2101 C CA . PRO A 1 288 ? 17.484 40.656 -5.754 1 98 288 PRO A CA 1
ATOM 2102 C C . PRO A 1 288 ? 16.078 40.188 -6.082 1 98 288 PRO A C 1
ATOM 2104 O O . PRO A 1 288 ? 15.836 39.625 -7.16 1 98 288 PRO A O 1
ATOM 2107 N N . SER A 1 289 ? 15.172 40.375 -5.188 1 97.81 289 SER A N 1
ATOM 2108 C CA . SER A 1 289 ? 13.859 39.75 -5.242 1 97.81 289 SER A CA 1
ATOM 2109 C C . SER A 1 289 ? 13.078 40.188 -6.477 1 97.81 289 SER A C 1
ATOM 2111 O O . SER A 1 289 ? 12.18 39.5 -6.941 1 97.81 289 SER A O 1
ATOM 2113 N N . ALA A 1 290 ? 13.359 41.344 -6.973 1 96.38 290 ALA A N 1
ATOM 2114 C CA . ALA A 1 290 ? 12.695 4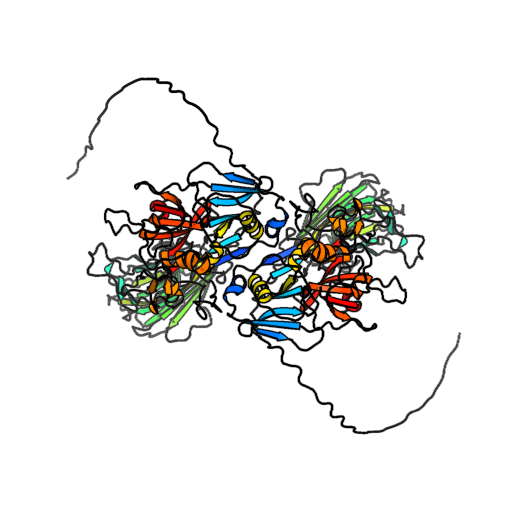1.844 -8.164 1 96.38 290 ALA A CA 1
ATOM 2115 C C . ALA A 1 290 ? 13.109 41.062 -9.406 1 96.38 290 ALA A C 1
ATOM 2117 O O . ALA A 1 290 ? 12.43 41.094 -10.438 1 96.38 290 ALA A O 1
ATOM 2118 N N . GLY A 1 291 ? 14.25 40.438 -9.312 1 96.06 291 GLY A N 1
ATOM 2119 C CA . GLY A 1 291 ? 14.742 39.656 -10.438 1 96.06 291 GLY A CA 1
ATOM 2120 C C . GLY A 1 291 ? 14.188 38.25 -10.461 1 96.06 291 GLY A C 1
ATOM 2121 O O . GLY A 1 291 ? 13.414 37.844 -9.586 1 96.06 291 GLY A O 1
ATOM 2122 N N . THR A 1 292 ? 14.531 37.531 -11.562 1 95.94 292 THR A N 1
ATOM 2123 C CA . THR A 1 292 ? 14.148 36.125 -11.711 1 95.94 292 THR A CA 1
ATOM 2124 C C . THR A 1 292 ? 15.062 35.25 -10.883 1 95.94 292 THR A C 1
ATOM 2126 O O . THR A 1 292 ? 16.281 35.469 -10.82 1 95.94 292 THR A O 1
ATOM 2129 N N . GLU A 1 293 ? 14.453 34.25 -10.203 1 97.44 293 GLU A N 1
ATOM 2130 C CA . GLU A 1 293 ? 15.273 33.281 -9.492 1 97.44 293 GLU A CA 1
ATOM 2131 C C . GLU A 1 293 ? 16.297 32.656 -10.43 1 97.44 293 GLU A C 1
ATOM 2133 O O . GLU A 1 293 ? 15.938 32.125 -11.484 1 97.44 293 GLU A O 1
ATOM 2138 N N . PRO A 1 294 ? 17.547 32.656 -10.023 1 97.31 294 PRO A N 1
ATOM 2139 C CA . PRO A 1 294 ? 18.547 31.953 -10.844 1 97.31 294 PRO A CA 1
ATOM 2140 C C . PRO A 1 294 ? 18.281 30.469 -10.977 1 97.31 294 PRO A C 1
ATOM 2142 O O . PRO A 1 294 ? 17.828 29.828 -10.016 1 97.31 294 PRO A O 1
ATOM 2145 N N . SER A 1 295 ? 18.562 29.922 -12.18 1 95.06 295 SER A N 1
ATOM 2146 C CA . SER A 1 295 ? 18.344 28.5 -12.406 1 95.06 295 SER A CA 1
ATOM 2147 C C . SER A 1 295 ? 19.375 27.656 -11.664 1 95.06 295 SER A C 1
ATOM 2149 O O . SER A 1 295 ? 19.062 26.594 -11.133 1 95.06 295 SER A O 1
ATOM 2151 N N . ALA A 1 296 ? 20.578 28.141 -11.617 1 96.44 296 ALA A N 1
ATOM 2152 C CA . ALA A 1 296 ? 21.656 27.406 -10.961 1 96.44 296 ALA A CA 1
ATOM 2153 C C . ALA A 1 296 ? 21.75 27.781 -9.484 1 96.44 296 ALA A C 1
ATOM 2155 O O . ALA A 1 296 ? 21.391 28.875 -9.086 1 96.44 296 ALA A O 1
ATOM 2156 N N . TRP A 1 297 ? 22.234 26.844 -8.719 1 98.06 297 TRP A N 1
ATOM 2157 C CA . TRP A 1 297 ? 22.594 27.109 -7.328 1 98.06 297 TRP A CA 1
ATOM 2158 C C . TRP A 1 297 ? 23.969 27.766 -7.246 1 98.06 297 TRP A C 1
ATOM 2160 O O . TRP A 1 297 ? 24.875 27.406 -7.992 1 98.06 297 TRP A O 1
ATOM 2170 N N . SER A 1 298 ? 24.141 28.766 -6.324 1 97.88 298 SER A N 1
ATOM 2171 C CA . SER A 1 298 ? 25.422 29.422 -6.098 1 97.88 298 SER A CA 1
ATOM 2172 C C . SER A 1 298 ? 26.344 28.547 -5.238 1 97.88 298 SER A C 1
ATOM 2174 O O . SER A 1 298 ? 27.562 28.641 -5.328 1 97.88 298 SER A O 1
ATOM 2176 N N . PHE A 1 299 ? 25.703 27.812 -4.398 1 97.81 299 PHE A N 1
ATOM 2177 C CA . PHE A 1 299 ? 26.406 26.906 -3.51 1 97.81 299 PHE A CA 1
ATOM 2178 C C . PHE A 1 299 ? 25.859 25.484 -3.627 1 97.81 299 PHE A C 1
ATOM 2180 O O . PHE A 1 299 ? 24.641 25.297 -3.754 1 97.81 299 PHE A O 1
ATOM 2187 N N . ASP A 1 300 ? 26.719 24.484 -3.684 1 97.5 300 ASP A N 1
ATOM 2188 C CA . ASP A 1 300 ? 26.438 23.062 -3.586 1 97.5 300 ASP A CA 1
ATOM 2189 C C . ASP A 1 300 ? 27.516 22.328 -2.783 1 97.5 300 ASP A C 1
ATOM 2191 O O . ASP A 1 300 ? 28.594 22.047 -3.305 1 97.5 300 ASP A O 1
ATOM 2195 N N . ALA A 1 301 ? 27.266 22.172 -1.495 1 97.62 301 ALA A N 1
ATOM 2196 C CA . ALA A 1 301 ? 28.25 21.625 -0.575 1 97.62 301 ALA A CA 1
ATOM 2197 C C . ALA A 1 301 ? 27.656 20.516 0.285 1 97.62 301 ALA A C 1
ATOM 2199 O O . ALA A 1 301 ? 26.438 20.375 0.354 1 97.62 301 ALA A O 1
ATOM 2200 N N . THR A 1 302 ? 28.469 19.672 0.85 1 97.5 302 THR A N 1
ATOM 2201 C CA . THR A 1 302 ? 28.031 18.625 1.759 1 97.5 302 THR A CA 1
ATOM 2202 C C . THR A 1 302 ? 28.641 18.812 3.146 1 97.5 302 THR A C 1
ATOM 2204 O O . THR A 1 302 ? 29.812 19.141 3.273 1 97.5 302 THR A O 1
ATOM 2207 N N . ASP A 1 303 ? 27.828 18.781 4.125 1 98.06 303 ASP A N 1
ATOM 2208 C CA . ASP A 1 303 ? 28.25 18.844 5.52 1 98.06 303 ASP A CA 1
ATOM 2209 C C . ASP A 1 303 ? 27.281 18.094 6.426 1 98.06 303 ASP A C 1
ATOM 2211 O O . ASP A 1 303 ? 26.062 18.188 6.254 1 98.06 303 ASP A O 1
ATOM 2215 N N . ASP A 1 304 ? 27.797 17.297 7.379 1 96.75 304 ASP A N 1
ATOM 2216 C CA . ASP A 1 304 ? 26.938 16.453 8.203 1 96.75 304 ASP A CA 1
ATOM 2217 C C . ASP A 1 304 ? 27.047 16.828 9.68 1 96.75 304 ASP A C 1
ATOM 2219 O O . ASP A 1 304 ? 26.781 16 10.555 1 96.75 304 ASP A O 1
ATOM 2223 N N . THR A 1 305 ? 27.438 18.094 9.984 1 98.31 305 THR A N 1
ATOM 2224 C CA . THR A 1 305 ? 27.656 18.531 11.359 1 98.31 305 THR A CA 1
ATOM 2225 C C . THR A 1 305 ? 26.359 18.484 12.156 1 98.31 305 THR A C 1
ATOM 2227 O O . THR A 1 305 ? 26.328 17.969 13.281 1 98.31 305 THR A O 1
ATOM 2230 N N . PHE A 1 306 ? 25.297 19.094 11.641 1 98.06 306 PHE A N 1
ATOM 2231 C CA . PHE A 1 306 ? 24 19.094 12.312 1 98.06 306 PHE A CA 1
ATOM 2232 C C . PHE A 1 306 ? 22.984 18.328 11.492 1 98.06 306 PHE A C 1
ATOM 2234 O O . PHE A 1 306 ? 22.812 18.562 10.297 1 98.06 306 PHE A O 1
ATOM 2241 N N . GLY A 1 307 ? 22.266 17.328 12.156 1 96.12 307 GLY A N 1
ATOM 2242 C CA . GLY A 1 307 ? 21.203 16.578 11.508 1 96.12 307 GLY A CA 1
ATOM 2243 C C . GLY A 1 307 ? 19.891 17.344 11.422 1 96.12 307 GLY A C 1
ATOM 2244 O O . GLY A 1 307 ? 19.641 18.062 10.453 1 96.12 307 GLY A O 1
ATOM 2245 N N . LYS A 1 308 ? 19.094 17.281 12.461 1 97.56 308 LYS A N 1
ATOM 2246 C CA . LYS A 1 308 ? 17.859 18.047 12.555 1 97.56 308 LYS A CA 1
ATOM 2247 C C . LYS A 1 308 ? 18.094 19.391 13.258 1 97.56 308 LYS A C 1
ATOM 2249 O O . LYS A 1 308 ? 19.094 19.562 13.953 1 97.56 308 LYS A O 1
ATOM 2254 N N . GLY A 1 309 ? 17.172 20.328 13.023 1 98.44 309 GLY A N 1
ATOM 2255 C CA . GLY A 1 309 ? 17.219 21.625 13.68 1 98.44 309 GLY A CA 1
ATOM 2256 C C . GLY A 1 309 ? 16.156 22.594 13.172 1 98.44 309 GLY A C 1
ATOM 2257 O O . GLY A 1 309 ? 15.508 22.344 12.164 1 98.44 309 GLY A O 1
ATOM 2258 N N . ARG A 1 310 ? 16.062 23.734 13.875 1 98.56 310 ARG A N 1
ATOM 2259 C CA . ARG A 1 310 ? 15.078 24.75 13.531 1 98.56 310 ARG A CA 1
ATOM 2260 C C . ARG A 1 310 ? 15.492 25.516 12.281 1 98.56 310 ARG A C 1
ATOM 2262 O O . ARG A 1 310 ? 16.641 25.406 11.828 1 98.56 310 ARG A O 1
ATOM 2269 N N . VAL A 1 311 ? 14.586 26.188 11.641 1 98.69 311 VAL A N 1
ATOM 2270 C CA . VAL A 1 311 ? 14.852 27.172 10.609 1 98.69 311 VAL A CA 1
ATOM 2271 C C . VAL A 1 311 ? 14.531 28.578 11.133 1 98.69 311 VAL A C 1
ATOM 2273 O O . VAL A 1 311 ? 13.727 28.734 12.055 1 98.69 311 VAL A O 1
ATOM 2276 N N . GLY A 1 312 ? 15.172 29.562 10.594 1 98.62 312 GLY A N 1
ATOM 2277 C CA . GLY A 1 312 ? 14.961 30.922 11.039 1 98.62 312 GLY A CA 1
ATOM 2278 C C . GLY A 1 312 ? 15.883 31.922 10.367 1 98.62 312 GLY A C 1
ATOM 2279 O O . GLY A 1 312 ? 16.234 31.766 9.195 1 98.62 312 GLY A O 1
ATOM 2280 N N . LEU A 1 313 ? 16.172 33 11.086 1 98.62 313 LEU A N 1
ATOM 2281 C CA . LEU A 1 313 ? 16.984 34.094 10.57 1 98.62 313 LEU A CA 1
ATOM 2282 C C . LEU A 1 313 ? 17.969 34.594 11.625 1 98.62 313 LEU A C 1
ATOM 2284 O O . LEU A 1 313 ? 17.734 34.438 12.82 1 98.62 313 LEU A O 1
ATOM 2288 N N . ARG A 1 314 ? 19 35.125 11.164 1 98.69 314 ARG A N 1
ATOM 2289 C CA . ARG A 1 314 ? 19.984 35.844 11.969 1 98.69 314 ARG A CA 1
ATOM 2290 C C . ARG A 1 314 ? 20.359 37.188 11.328 1 98.69 314 ARG A C 1
ATOM 2292 O O . ARG A 1 314 ? 20.578 37.25 10.117 1 98.69 314 ARG A O 1
ATOM 2299 N N . ALA A 1 315 ? 20.406 38.281 12.078 1 98.75 315 ALA A N 1
ATOM 2300 C CA . ALA A 1 315 ? 20.875 39.562 11.617 1 98.75 315 ALA A CA 1
ATOM 2301 C C . ALA A 1 315 ? 21.984 40.125 12.516 1 98.75 315 ALA A C 1
ATOM 2303 O O . ALA A 1 315 ? 21.984 39.875 13.719 1 98.75 315 ALA A O 1
ATOM 2304 N N . LEU A 1 316 ? 22.875 40.875 11.922 1 98.56 316 LEU A N 1
ATOM 2305 C CA . LEU A 1 316 ? 24.031 41.344 12.664 1 98.56 316 LEU A CA 1
ATOM 2306 C C . LEU A 1 316 ? 24.609 42.625 12.016 1 98.56 316 LEU A C 1
ATOM 2308 O O . LEU A 1 316 ? 24.719 42.688 10.797 1 98.56 316 LEU A O 1
ATOM 2312 N N . ALA A 1 317 ? 24.938 43.562 12.867 1 98.62 317 ALA A N 1
ATOM 2313 C CA . ALA A 1 317 ? 25.859 44.625 12.5 1 98.62 317 ALA A CA 1
ATOM 2314 C C . ALA A 1 317 ? 27.281 44.312 12.984 1 98.62 317 ALA A C 1
ATOM 2316 O O . ALA A 1 317 ? 27.484 44.062 14.164 1 98.62 317 ALA A O 1
ATOM 2317 N N . ASN A 1 318 ? 28.172 44.344 12.039 1 97.88 318 ASN A N 1
ATOM 2318 C CA . ASN A 1 318 ? 29.547 44.094 12.438 1 97.88 318 ASN A CA 1
ATOM 2319 C C . ASN A 1 318 ? 30.078 45.125 13.406 1 97.88 318 ASN A C 1
ATOM 2321 O O . ASN A 1 318 ? 29.578 46.25 13.438 1 97.88 318 ASN A O 1
ATOM 2325 N N . ARG A 1 319 ? 31.125 44.625 14.102 1 97.31 319 ARG A N 1
ATOM 2326 C CA . ARG A 1 319 ? 31.828 45.625 14.938 1 97.31 319 ARG A CA 1
ATOM 2327 C C . ARG A 1 319 ? 32.375 46.75 14.086 1 97.31 319 ARG A C 1
ATOM 2329 O O . ARG A 1 319 ? 33.125 46.531 13.148 1 97.31 319 ARG A O 1
ATOM 2336 N N . GLY A 1 320 ? 31.984 47.969 14.328 1 97.44 320 GLY A N 1
ATOM 2337 C CA . GLY A 1 320 ? 32.469 49.094 13.57 1 97.44 320 GLY A CA 1
ATOM 2338 C C . GLY A 1 320 ? 31.406 49.719 12.688 1 97.44 320 GLY A C 1
ATOM 2339 O O . GLY A 1 320 ? 31.625 50.781 12.062 1 97.44 320 GLY A O 1
ATOM 2340 N N . CYS A 1 321 ? 30.266 49.125 12.695 1 98.19 321 CYS A N 1
ATOM 2341 C CA . CYS A 1 321 ? 29.156 49.781 12.016 1 98.19 321 CYS A CA 1
ATOM 2342 C C . CYS A 1 321 ? 28.766 51.062 12.734 1 98.19 321 CYS A C 1
ATOM 2344 O O . CYS A 1 321 ? 28.406 51.031 13.914 1 98.19 321 CYS A O 1
ATOM 2346 N N . THR A 1 322 ? 28.625 52.25 12.039 1 97.94 322 THR A N 1
ATOM 2347 C CA . THR A 1 322 ? 28.609 53.531 12.758 1 97.94 322 THR A CA 1
ATOM 2348 C C . THR A 1 322 ? 27.25 54.219 12.586 1 97.94 322 THR A C 1
ATOM 2350 O O . THR A 1 322 ? 26.969 55.188 13.258 1 97.94 322 THR A O 1
ATOM 2353 N N . ASN A 1 323 ? 26.453 53.781 11.742 1 98 323 ASN A N 1
ATOM 2354 C CA . ASN A 1 323 ? 25.188 54.5 11.523 1 98 323 ASN A CA 1
ATOM 2355 C C . ASN A 1 323 ? 24 53.688 12.086 1 98 323 ASN A C 1
ATOM 2357 O O . ASN A 1 323 ? 22.953 53.625 11.453 1 98 323 ASN A O 1
ATOM 2361 N N . LEU A 1 324 ? 24.109 53.156 13.211 1 97.62 324 LEU A N 1
ATOM 2362 C CA . LEU A 1 324 ? 23.047 52.438 13.93 1 97.62 324 LEU A CA 1
ATOM 2363 C C . LEU A 1 324 ? 21.984 53.438 14.398 1 97.62 324 LEU A C 1
ATOM 2365 O O . LEU A 1 324 ? 22.266 54.625 14.609 1 97.62 324 LEU A O 1
ATOM 2369 N N . PRO A 1 325 ? 20.766 53.031 14.492 1 98.19 325 PRO A N 1
ATOM 2370 C CA . PRO A 1 325 ? 20.297 51.688 14.219 1 98.19 325 PRO A CA 1
ATOM 2371 C C . PRO A 1 325 ? 20.109 51.406 12.734 1 98.19 325 PRO A C 1
ATOM 2373 O O . PRO A 1 325 ? 19.719 52.312 11.977 1 98.19 325 PRO A O 1
ATOM 2376 N N . VAL A 1 326 ? 20.438 50.25 12.25 1 98.5 326 VAL A N 1
ATOM 2377 C CA . VAL A 1 326 ? 20.078 49.688 10.938 1 98.5 326 VAL A CA 1
ATOM 2378 C C . VAL A 1 326 ? 18.969 48.688 11.086 1 98.5 326 VAL A C 1
ATOM 2380 O O . VAL A 1 326 ? 19.016 47.781 11.945 1 98.5 326 VAL A O 1
ATOM 2383 N N . THR A 1 327 ? 17.906 48.812 10.281 1 98.75 327 THR A N 1
ATOM 2384 C CA . THR A 1 327 ? 16.719 47.969 10.438 1 98.75 327 THR A CA 1
ATOM 2385 C C . THR A 1 327 ? 16.625 46.969 9.289 1 98.75 327 THR A C 1
ATOM 2387 O O . THR A 1 327 ? 16.688 47.344 8.117 1 98.75 327 THR A O 1
ATOM 2390 N N . LEU A 1 328 ? 16.531 45.688 9.672 1 98.75 328 LEU A N 1
ATOM 2391 C CA . LEU A 1 328 ? 16.172 44.656 8.711 1 98.75 328 LEU A CA 1
ATOM 2392 C C . LEU A 1 328 ? 14.664 44.438 8.672 1 98.75 328 LEU A C 1
ATOM 2394 O O . LEU A 1 328 ? 14.039 44.188 9.711 1 98.75 328 LEU A O 1
ATOM 2398 N N . ARG A 1 329 ? 14.07 44.5 7.516 1 98.75 329 ARG A N 1
ATOM 2399 C CA . ARG A 1 329 ? 12.664 44.219 7.266 1 98.75 329 ARG A CA 1
ATOM 2400 C C . ARG A 1 329 ? 12.508 42.875 6.52 1 98.75 329 ARG A C 1
ATOM 2402 O O . ARG A 1 329 ? 12.93 42.75 5.367 1 98.75 329 ARG A O 1
ATOM 2409 N N . VAL A 1 330 ? 11.93 41.969 7.199 1 98.81 330 VAL A N 1
ATOM 2410 C CA . VAL A 1 330 ? 11.68 40.656 6.598 1 98.81 330 VAL A CA 1
ATOM 2411 C C . VAL A 1 330 ? 10.258 40.594 6.043 1 98.81 330 VAL A C 1
ATOM 2413 O O . VAL A 1 330 ? 9.289 40.562 6.805 1 98.81 330 VAL A O 1
ATOM 2416 N N . GLY A 1 331 ? 10.125 40.469 4.773 1 98.38 331 GLY A N 1
ATOM 2417 C CA . GLY A 1 331 ? 8.82 40.5 4.141 1 98.38 331 GLY A CA 1
ATOM 2418 C C . GLY A 1 331 ? 8.148 39.156 4.039 1 98.38 331 GLY A C 1
ATOM 2419 O O . GLY A 1 331 ? 6.922 39.062 3.969 1 98.38 331 GLY A O 1
ATOM 2420 N N . ARG A 1 332 ? 8.914 38.125 3.953 1 98.25 332 ARG A N 1
ATOM 2421 C CA . ARG A 1 332 ? 8.391 36.781 3.785 1 98.25 332 ARG A CA 1
ATOM 2422 C C . ARG A 1 332 ? 9.359 35.75 4.324 1 98.25 332 ARG A C 1
ATOM 2424 O O . ARG A 1 332 ? 10.57 35.844 4.117 1 98.25 332 ARG A O 1
ATOM 2431 N N . PHE A 1 333 ? 8.883 34.844 5.074 1 98.44 333 PHE A N 1
ATOM 2432 C CA . PHE A 1 333 ? 9.555 33.594 5.445 1 98.44 333 PHE A CA 1
ATOM 2433 C C . PHE A 1 333 ? 8.75 32.375 4.996 1 98.44 333 PHE A C 1
ATOM 2435 O O . PHE A 1 333 ? 7.562 32.281 5.312 1 98.44 333 PHE A O 1
ATOM 2442 N N . GLN A 1 334 ? 9.398 31.453 4.254 1 98.19 334 GLN A N 1
ATOM 2443 C CA . GLN A 1 334 ? 8.625 30.406 3.594 1 98.19 334 GLN A CA 1
ATOM 2444 C C . GLN A 1 334 ? 9.359 29.078 3.631 1 98.19 334 GLN A C 1
ATOM 2446 O O . GLN A 1 334 ? 10.555 29 3.326 1 98.19 334 GLN A O 1
ATOM 2451 N N . VAL A 1 335 ? 8.664 28.062 4.078 1 98.06 335 VAL A N 1
ATOM 2452 C CA . VAL A 1 335 ? 9.102 26.688 3.91 1 98.06 335 VAL A CA 1
ATOM 2453 C C . VAL A 1 335 ? 8.25 26 2.85 1 98.06 335 VAL A C 1
ATOM 2455 O O . VAL A 1 335 ? 7.043 25.812 3.037 1 98.06 335 VAL A O 1
ATOM 2458 N N . ASP A 1 336 ? 8.898 25.547 1.732 1 96.75 336 ASP A N 1
ATOM 2459 C CA . ASP A 1 336 ? 8.188 24.938 0.609 1 96.75 336 ASP A CA 1
ATOM 2460 C C . ASP A 1 336 ? 8.023 23.438 0.812 1 96.75 336 ASP A C 1
ATOM 2462 O O . ASP A 1 336 ? 7.059 22.844 0.326 1 96.75 336 ASP A O 1
ATOM 2466 N N . ALA A 1 337 ? 8.945 22.844 1.409 1 96.56 337 ALA A N 1
ATOM 2467 C CA . ALA A 1 337 ? 8.953 21.406 1.706 1 96.56 337 ALA A CA 1
ATOM 2468 C C . ALA A 1 337 ? 9.883 21.094 2.875 1 96.56 337 ALA A C 1
ATOM 2470 O O . ALA A 1 337 ? 10.93 21.734 3.029 1 96.56 337 ALA A O 1
ATOM 2471 N N . ALA A 1 338 ? 9.492 20.156 3.639 1 97 338 ALA A N 1
ATOM 2472 C CA . ALA A 1 338 ? 10.359 19.75 4.738 1 97 338 ALA A CA 1
ATOM 2473 C C . ALA A 1 338 ? 9.961 18.359 5.25 1 97 338 ALA A C 1
ATOM 2475 O O . ALA A 1 338 ? 8.836 17.906 5.023 1 97 338 ALA A O 1
ATOM 2476 N N . ASN A 1 339 ? 10.922 17.703 5.848 1 96.44 339 ASN A N 1
ATOM 2477 C CA . ASN A 1 339 ? 10.695 16.453 6.562 1 96.44 339 ASN A CA 1
ATOM 2478 C C . ASN A 1 339 ? 11.023 16.578 8.047 1 96.44 339 ASN A C 1
ATOM 2480 O O . ASN A 1 339 ? 11.922 17.328 8.422 1 96.44 339 ASN A O 1
ATOM 2484 N N . TRP A 1 340 ? 10.297 15.883 8.805 1 96.25 340 TRP A N 1
ATOM 2485 C CA . TRP A 1 340 ? 10.711 15.688 10.195 1 96.25 340 TRP A CA 1
ATOM 2486 C C . TRP A 1 340 ? 11.648 14.492 10.32 1 96.25 340 TRP A C 1
ATOM 2488 O O . TRP A 1 340 ? 11.594 13.562 9.508 1 96.25 340 TRP A O 1
ATOM 2498 N N . ALA A 1 341 ? 12.5 14.531 11.336 1 94.69 341 ALA A N 1
ATOM 2499 C CA . ALA A 1 341 ? 13.422 13.438 11.609 1 94.69 341 ALA A CA 1
ATOM 2500 C C . ALA A 1 341 ? 12.664 12.156 11.961 1 94.69 341 ALA A C 1
ATOM 2502 O O . ALA A 1 341 ? 13.062 11.062 11.555 1 94.69 341 ALA A O 1
ATOM 2503 N N . GLU A 1 342 ? 11.594 12.289 12.734 1 92.62 342 GLU A N 1
ATOM 2504 C CA . GLU A 1 342 ? 10.734 11.188 13.141 1 92.62 342 GLU A CA 1
ATOM 2505 C C . GLU A 1 342 ? 9.266 11.531 12.945 1 92.62 342 GLU A C 1
ATOM 2507 O O . GLU A 1 342 ? 8.555 11.828 13.914 1 92.62 342 GLU A O 1
ATOM 2512 N N . PRO A 1 343 ? 8.812 11.43 11.734 1 94.06 343 PRO A N 1
ATOM 2513 C CA . PRO A 1 343 ? 7.391 11.695 11.523 1 94.06 343 PRO A CA 1
ATOM 2514 C C . PRO A 1 343 ? 6.492 10.75 12.32 1 94.06 343 PRO A C 1
ATOM 2516 O O . PRO A 1 343 ? 6.801 9.562 12.453 1 94.06 343 PRO A O 1
ATOM 2519 N N . PRO A 1 344 ? 5.434 11.367 12.93 1 96.62 344 PRO A N 1
ATOM 2520 C CA . PRO A 1 344 ? 4.547 10.477 13.68 1 96.62 344 PRO A CA 1
ATOM 2521 C C . PRO A 1 344 ? 3.891 9.414 12.789 1 96.62 344 PRO A C 1
ATOM 2523 O O . PRO A 1 344 ? 3.551 9.695 11.641 1 96.62 344 PRO A O 1
ATOM 2526 N N . ALA A 1 345 ? 3.721 8.203 13.359 1 98 345 ALA A N 1
ATOM 2527 C CA . ALA A 1 345 ? 3.082 7.078 12.672 1 98 345 ALA A CA 1
ATOM 2528 C C . ALA A 1 345 ? 2.271 6.23 13.648 1 98 345 ALA A C 1
ATOM 2530 O O . ALA A 1 345 ? 2.709 5.98 14.781 1 98 345 ALA A O 1
ATOM 2531 N N . VAL A 1 346 ? 1.089 5.887 13.273 1 98.75 346 VAL A N 1
ATOM 2532 C CA . VAL A 1 346 ? 0.229 4.98 14.023 1 98.75 346 VAL A CA 1
ATOM 2533 C C . VAL A 1 346 ? -0.166 3.797 13.141 1 98.75 346 VAL A C 1
ATOM 2535 O O . VAL A 1 346 ? -0.722 3.982 12.055 1 98.75 346 VAL A O 1
ATOM 2538 N N . THR A 1 347 ? 0.162 2.604 13.555 1 98.56 347 THR A N 1
ATOM 2539 C CA . THR A 1 347 ? -0.149 1.38 12.828 1 98.56 347 THR A CA 1
ATOM 2540 C C . THR A 1 347 ? -0.996 0.441 13.68 1 98.56 347 THR A C 1
ATOM 2542 O O . THR A 1 347 ? -0.611 0.092 14.797 1 98.56 347 THR A O 1
ATOM 2545 N N . HIS A 1 348 ? -2.141 0.055 13.227 1 98.31 348 HIS A N 1
ATOM 2546 C CA . HIS A 1 348 ? -2.963 -0.926 13.922 1 98.31 348 HIS A CA 1
ATOM 2547 C C . HIS A 1 348 ? -4.012 -1.528 12.992 1 98.31 348 HIS A C 1
ATOM 2549 O O . HIS A 1 348 ? -4.09 -1.161 11.82 1 98.31 348 HIS A O 1
ATOM 2555 N N . SER A 1 349 ? -4.77 -2.465 13.508 1 97.94 349 SER A N 1
ATOM 2556 C CA . SER A 1 349 ? -5.797 -3.18 12.758 1 97.94 349 SER A CA 1
ATOM 2557 C C . SER A 1 349 ? -7.191 -2.822 13.25 1 97.94 349 SER A C 1
ATOM 2559 O O . SER A 1 349 ? -8.156 -3.553 13 1 97.94 349 SER A O 1
ATOM 2561 N N . ASP A 1 350 ? -7.328 -1.729 14.016 1 98.12 350 ASP A N 1
ATOM 2562 C CA . ASP A 1 350 ? -8.617 -1.31 14.57 1 98.12 350 ASP A CA 1
ATOM 2563 C C . ASP A 1 350 ? -9.375 -0.421 13.586 1 98.12 350 ASP A C 1
ATOM 2565 O O . ASP A 1 350 ? -8.836 0.585 13.109 1 98.12 350 ASP A O 1
ATOM 2569 N N . TRP A 1 351 ? -10.539 -0.795 13.273 1 98.25 351 TRP A N 1
ATOM 2570 C CA . TRP A 1 351 ? -11.438 -0.037 12.414 1 98.25 351 TRP A CA 1
ATOM 2571 C C . TRP A 1 351 ? -12.688 0.406 13.18 1 98.25 351 TRP A C 1
ATOM 2573 O O . TRP A 1 351 ? -13.227 -0.354 13.977 1 98.25 351 TRP A O 1
ATOM 2583 N N . VAL A 1 352 ? -13.109 1.635 12.953 1 98.75 352 VAL A N 1
ATOM 2584 C CA . VAL A 1 352 ? -14.234 2.205 13.688 1 98.75 352 VAL A CA 1
ATOM 2585 C C . VAL A 1 352 ? -15.406 2.439 12.742 1 98.75 352 VAL A C 1
ATOM 2587 O O . VAL A 1 352 ? -15.305 3.219 11.789 1 98.75 352 VAL A O 1
ATOM 2590 N N . ARG A 1 353 ? -16.484 1.795 12.969 1 98.31 353 ARG A N 1
ATOM 2591 C CA . ARG A 1 353 ? -17.719 1.975 12.227 1 98.31 353 ARG A CA 1
ATOM 2592 C C . ARG A 1 353 ? -18.797 2.582 13.117 1 98.31 353 ARG A C 1
ATOM 2594 O O . ARG A 1 353 ? -18.656 2.617 14.344 1 98.31 353 ARG A O 1
ATOM 2601 N N . VAL A 1 354 ? -19.828 3.15 12.492 1 98.62 354 VAL A N 1
ATOM 2602 C CA . VAL A 1 354 ? -20.844 3.879 13.25 1 98.62 354 VAL A CA 1
ATOM 2603 C C . VAL A 1 354 ? -22.219 3.32 12.922 1 98.62 354 VAL A C 1
ATOM 2605 O O . VAL A 1 354 ? -22.609 3.23 11.75 1 98.62 354 VAL A O 1
ATOM 2608 N N . LEU A 1 355 ? -22.984 2.92 13.93 1 98.31 355 LEU A N 1
ATOM 2609 C CA . LEU A 1 355 ? -24.375 2.492 13.789 1 98.31 355 LEU A CA 1
ATOM 2610 C C . LEU A 1 355 ? -25.297 3.693 13.586 1 98.31 355 LEU A C 1
ATOM 2612 O O . LEU A 1 355 ? -24.984 4.801 14.031 1 98.31 355 LEU A O 1
ATOM 2616 N N . PRO A 1 356 ? -26.422 3.463 12.938 1 96.75 356 PRO A N 1
ATOM 2617 C CA . PRO A 1 356 ? -27.375 4.562 12.766 1 96.75 356 PRO A CA 1
ATOM 2618 C C . PRO A 1 356 ? -27.969 5.039 14.094 1 96.75 356 PRO A C 1
ATOM 2620 O O . PRO A 1 356 ? -28.344 6.207 14.219 1 96.75 356 PRO A O 1
ATOM 2623 N N . GLU A 1 357 ? -28.125 4.133 15.023 1 97.19 357 GLU A N 1
ATOM 2624 C CA . GLU A 1 357 ? -28.609 4.414 16.375 1 97.19 357 GLU A CA 1
ATOM 2625 C C . GLU A 1 357 ? -27.672 3.822 17.438 1 97.19 357 GLU A C 1
ATOM 2627 O O . GLU A 1 357 ? -26.938 2.873 17.156 1 97.19 357 GLU A O 1
ATOM 2632 N N . PRO A 1 358 ? -27.688 4.457 18.656 1 98.19 358 PRO A N 1
ATOM 2633 C CA . PRO A 1 358 ? -26.859 3.877 19.719 1 98.19 358 PRO A CA 1
ATOM 2634 C C . PRO A 1 358 ? -27.219 2.422 20.016 1 98.19 358 PRO A C 1
ATOM 2636 O O . PRO A 1 358 ? -28.391 2.055 20 1 98.19 358 PRO A O 1
ATOM 2639 N N . PHE A 1 359 ? -26.219 1.618 20.328 1 98.5 359 PHE A N 1
ATOM 2640 C CA . PHE A 1 359 ? -26.438 0.229 20.719 1 98.5 359 PHE A CA 1
ATOM 2641 C C . PHE A 1 359 ? -27.172 0.144 22.047 1 98.5 359 PHE A C 1
ATOM 2643 O O . PHE A 1 359 ? -26.75 0.738 23.031 1 98.5 359 PHE A O 1
ATOM 2650 N N . ASP A 1 360 ? -28.234 -0.607 22.062 1 97.88 360 ASP A N 1
ATOM 2651 C CA . ASP A 1 360 ? -29.109 -0.62 23.234 1 97.88 360 ASP A CA 1
ATOM 2652 C C . ASP A 1 360 ? -28.75 -1.77 24.172 1 97.88 360 ASP A C 1
ATOM 2654 O O . ASP A 1 360 ? -29.453 -2.006 25.172 1 97.88 360 ASP A O 1
ATOM 2658 N N . GLY A 1 361 ? -27.734 -2.51 23.812 1 97.62 361 GLY A N 1
ATOM 2659 C CA . GLY A 1 361 ? -27.297 -3.596 24.688 1 97.62 361 GLY A CA 1
ATOM 2660 C C . GLY A 1 361 ? -27.859 -4.945 24.266 1 97.62 361 GLY A C 1
ATOM 2661 O O . GLY A 1 361 ? -27.547 -5.965 24.875 1 97.62 361 GLY A O 1
ATOM 2662 N N . VAL A 1 362 ? -28.672 -4.992 23.156 1 97.69 362 VAL A N 1
ATOM 2663 C CA . VAL A 1 362 ? -29.281 -6.242 22.734 1 97.69 362 VAL A CA 1
ATOM 2664 C C . VAL A 1 362 ? -28.672 -6.688 21.406 1 97.69 362 VAL A C 1
ATOM 2666 O O . VAL A 1 362 ? -28.734 -5.965 20.406 1 97.69 362 VAL A O 1
ATOM 2669 N N . TRP A 1 363 ? -28.078 -7.789 21.484 1 97.62 363 TRP A N 1
ATOM 2670 C CA . TRP A 1 363 ? -27.547 -8.406 20.281 1 97.62 363 TRP A CA 1
ATOM 2671 C C . TRP A 1 363 ? -28.656 -9.078 19.469 1 97.62 363 TRP A C 1
ATOM 2673 O O . TRP A 1 363 ? -29.312 -9.992 19.969 1 97.62 363 TRP A O 1
ATOM 2683 N N . THR A 1 364 ? -28.906 -8.617 18.234 1 97.56 364 THR A N 1
ATOM 2684 C CA . THR A 1 364 ? -30 -9.109 17.391 1 97.56 364 THR A CA 1
ATOM 2685 C C . THR A 1 364 ? -29.453 -9.742 16.109 1 97.56 364 THR A C 1
ATOM 2687 O O . THR A 1 364 ? -28.312 -9.492 15.727 1 97.56 364 THR A O 1
ATOM 2690 N N . PRO A 1 365 ? -30.234 -10.562 15.406 1 96.75 365 PRO A N 1
ATOM 2691 C CA . PRO A 1 365 ? -29.828 -11.109 14.109 1 96.75 365 PRO A CA 1
ATOM 2692 C C . PRO A 1 365 ? -29.531 -10.016 13.078 1 96.75 365 PRO A C 1
ATOM 2694 O O . PRO A 1 365 ? -28.625 -10.172 12.25 1 96.75 365 PRO A O 1
ATOM 2697 N N . GLN A 1 366 ? -30.281 -8.945 13.164 1 96.62 366 GLN A N 1
ATOM 2698 C CA . GLN A 1 366 ? -30.062 -7.84 12.242 1 96.62 366 GLN A CA 1
ATOM 2699 C C . GLN A 1 366 ? -28.688 -7.199 12.477 1 96.62 366 GLN A C 1
ATOM 2701 O O . GLN A 1 366 ? -27.969 -6.879 11.531 1 96.62 366 GLN A O 1
ATOM 2706 N N . LEU A 1 367 ? -28.375 -7.016 13.727 1 97.44 367 LEU A N 1
ATOM 2707 C CA . LEU A 1 367 ? -27.078 -6.445 14.062 1 97.44 367 LEU A CA 1
ATOM 2708 C C . LEU A 1 367 ? -25.953 -7.387 13.656 1 97.44 367 LEU A C 1
ATOM 2710 O O . LEU A 1 367 ? -24.891 -6.938 13.211 1 97.44 367 LEU A O 1
ATOM 2714 N N . GLU A 1 368 ? -26.172 -8.633 13.875 1 97.56 368 GLU A N 1
ATOM 2715 C CA . GLU A 1 368 ? -25.188 -9.609 13.438 1 97.56 368 GLU A CA 1
ATOM 2716 C C . GLU A 1 368 ? -24.906 -9.484 11.945 1 97.56 368 GLU A C 1
ATOM 2718 O O . GLU A 1 368 ? -23.75 -9.539 11.516 1 97.56 368 GLU A O 1
ATOM 2723 N N . GLN A 1 369 ? -25.938 -9.352 11.133 1 96.31 369 GLN A N 1
ATOM 2724 C CA . GLN A 1 369 ? -25.75 -9.195 9.695 1 96.31 369 GLN A CA 1
ATOM 2725 C C . GLN A 1 369 ? -24.953 -7.941 9.367 1 96.31 369 GLN A C 1
ATOM 2727 O O . GLN A 1 369 ? -24.125 -7.949 8.453 1 96.31 369 GLN A O 1
ATOM 2732 N N . VAL A 1 370 ? -25.156 -6.867 10.094 1 96.69 370 VAL A N 1
ATOM 2733 C CA . VAL A 1 370 ? -24.422 -5.629 9.906 1 96.69 370 VAL A CA 1
ATOM 2734 C C . VAL A 1 370 ? -22.938 -5.867 10.18 1 96.69 370 VAL A C 1
ATOM 2736 O O . VAL A 1 370 ? -22.078 -5.496 9.367 1 96.69 370 VAL A O 1
ATOM 2739 N N . VAL A 1 371 ? -22.656 -6.535 11.289 1 97.19 371 VAL A N 1
ATOM 2740 C CA . VAL A 1 371 ? -21.266 -6.793 11.688 1 97.19 371 VAL A CA 1
ATOM 2741 C C . VAL A 1 371 ? -20.609 -7.73 10.68 1 97.19 371 VAL A C 1
ATOM 2743 O O . VAL A 1 371 ? -19.453 -7.523 10.289 1 97.19 371 VAL A O 1
ATOM 2746 N N . ARG A 1 372 ? -21.312 -8.773 10.211 1 96.56 372 ARG A N 1
ATOM 2747 C CA . ARG A 1 372 ? -20.797 -9.672 9.188 1 96.56 372 ARG A CA 1
ATOM 2748 C C . ARG A 1 372 ? -20.484 -8.914 7.902 1 96.56 372 ARG A C 1
ATOM 2750 O O . ARG A 1 372 ? -19.469 -9.188 7.254 1 96.56 372 ARG A O 1
ATOM 2757 N N . GLY A 1 373 ? -21.312 -7.98 7.582 1 94.5 373 GLY A N 1
ATOM 2758 C CA . GLY A 1 373 ? -21.109 -7.172 6.391 1 94.5 373 GLY A CA 1
ATOM 2759 C C . GLY A 1 373 ? -19.891 -6.277 6.484 1 94.5 373 GLY A C 1
ATOM 2760 O O . GLY A 1 373 ? -19.25 -5.969 5.469 1 94.5 373 GLY A O 1
ATOM 2761 N N . TRP A 1 374 ? -19.5 -5.875 7.703 1 95.81 374 TRP A N 1
ATOM 2762 C CA . TRP A 1 374 ? -18.359 -4.992 7.918 1 95.81 374 TRP A CA 1
ATOM 2763 C C . TRP A 1 374 ? -17.047 -5.781 7.949 1 95.81 374 TRP A C 1
ATOM 2765 O O . TRP A 1 374 ? -15.969 -5.207 7.801 1 95.81 374 TRP A O 1
ATOM 2775 N N . SER A 1 375 ? -17.141 -7.051 8.211 1 94.62 375 SER A N 1
ATOM 2776 C CA . SER A 1 375 ? -15.945 -7.848 8.469 1 94.62 375 SER A CA 1
ATOM 2777 C C . SER A 1 375 ? -15.039 -7.887 7.242 1 94.62 375 SER A C 1
ATOM 2779 O O . SER A 1 375 ? -15.469 -8.289 6.156 1 94.62 375 SER A O 1
ATOM 2781 N N . GLY A 1 376 ? -13.828 -7.43 7.469 1 91.44 376 GLY A N 1
ATOM 2782 C CA . GLY A 1 376 ? -12.812 -7.484 6.43 1 91.44 376 GLY A CA 1
ATOM 2783 C C . GLY A 1 376 ? -12.906 -6.34 5.438 1 91.44 376 GLY A C 1
ATOM 2784 O O . GLY A 1 376 ? -12.031 -6.168 4.59 1 91.44 376 GLY A O 1
ATOM 2785 N N . SER A 1 377 ? -13.945 -5.527 5.516 1 90.06 377 SER A N 1
ATOM 2786 C CA . SER A 1 377 ? -14.164 -4.473 4.535 1 90.06 377 SER A CA 1
ATOM 2787 C C . SER A 1 377 ? -13.203 -3.309 4.75 1 90.06 377 SER A C 1
ATOM 2789 O O . SER A 1 377 ? -13.172 -2.717 5.832 1 90.06 377 SER A O 1
ATOM 2791 N N . PRO A 1 378 ? -12.477 -2.961 3.717 1 91.69 378 PRO A N 1
ATOM 2792 C CA . PRO A 1 378 ? -11.602 -1.795 3.854 1 91.69 378 PRO A CA 1
ATOM 2793 C C . PRO A 1 378 ? -12.281 -0.495 3.428 1 91.69 378 PRO A C 1
ATOM 2795 O O . PRO A 1 378 ? -11.602 0.497 3.152 1 91.69 378 PRO A O 1
ATOM 2798 N N . ALA A 1 379 ? -13.625 -0.542 3.264 1 93.44 379 ALA A N 1
ATOM 2799 C CA . ALA A 1 379 ? -14.312 0.723 3.023 1 93.44 379 ALA A CA 1
ATOM 2800 C C . ALA A 1 379 ? -13.938 1.761 4.078 1 93.44 379 ALA A C 1
ATOM 2802 O O . ALA A 1 379 ? -13.789 1.431 5.258 1 93.44 379 ALA A O 1
ATOM 2803 N N . PRO A 1 380 ? -13.812 2.988 3.666 1 95.88 380 PRO A N 1
ATOM 2804 C CA . PRO A 1 380 ? -13.359 4.004 4.621 1 95.88 380 PRO A CA 1
ATOM 2805 C C . PRO A 1 380 ? -14.219 4.055 5.883 1 95.88 380 PRO A C 1
ATOM 2807 O O . PRO A 1 380 ? -15.445 4.016 5.801 1 95.88 380 PRO A O 1
ATOM 2810 N N . ASP A 1 381 ? -13.547 4.051 7.008 1 97.56 381 ASP A N 1
ATOM 2811 C CA . ASP A 1 381 ? -14.188 4.16 8.312 1 97.56 381 ASP A CA 1
ATOM 2812 C C . ASP A 1 381 ? -14.023 5.566 8.891 1 97.56 381 ASP A C 1
ATOM 2814 O O . ASP A 1 381 ? -13.719 6.508 8.156 1 97.56 381 ASP A O 1
ATOM 2818 N N . VAL A 1 382 ? -14.344 5.754 10.164 1 98.69 382 VAL A N 1
ATOM 2819 C CA . VAL A 1 382 ? -14.273 7.035 10.859 1 98.69 382 VAL A CA 1
ATOM 2820 C C . VAL A 1 382 ? -12.859 7.609 10.734 1 98.69 382 VAL A C 1
ATOM 2822 O O . VAL A 1 382 ? -12.688 8.781 10.391 1 98.69 382 VAL A O 1
ATOM 2825 N N . LEU A 1 383 ? -11.891 6.785 10.992 1 98.81 383 LEU A N 1
ATOM 2826 C CA . LEU A 1 383 ? -10.508 7.262 11.039 1 98.81 383 LEU A CA 1
ATOM 2827 C C . LEU A 1 383 ? -10.008 7.609 9.641 1 98.81 383 LEU A C 1
ATOM 2829 O O . LEU A 1 383 ? -9.211 8.539 9.469 1 98.81 383 LEU A O 1
ATOM 2833 N N . ALA A 1 384 ? -10.445 6.785 8.648 1 98.25 384 ALA A N 1
ATOM 2834 C CA . ALA A 1 384 ? -10.125 7.133 7.27 1 98.25 384 ALA A CA 1
ATOM 2835 C C . ALA A 1 384 ? -10.688 8.5 6.898 1 98.25 384 ALA A C 1
ATOM 2837 O O . ALA A 1 384 ? -10 9.312 6.277 1 98.25 384 ALA A O 1
ATOM 2838 N N . HIS A 1 385 ? -11.883 8.758 7.246 1 98.62 385 HIS A N 1
ATOM 2839 C CA . HIS A 1 385 ? -12.484 10.062 6.992 1 98.62 385 HIS A CA 1
ATOM 2840 C C . HIS A 1 385 ? -11.719 11.164 7.715 1 98.62 385 HIS A C 1
ATOM 2842 O O . HIS A 1 385 ? -11.477 12.234 7.148 1 98.62 385 HIS A O 1
ATOM 2848 N N . ALA A 1 386 ? -11.391 10.891 8.945 1 98.88 386 ALA A N 1
ATOM 2849 C CA . ALA A 1 386 ? -10.656 11.875 9.727 1 98.88 386 ALA A CA 1
ATOM 2850 C C . ALA A 1 386 ? -9.336 12.234 9.055 1 98.88 386 ALA A C 1
ATOM 2852 O O . ALA A 1 386 ? -8.906 13.391 9.078 1 98.88 386 ALA A O 1
ATOM 2853 N N . ALA A 1 387 ? -8.719 11.266 8.422 1 98.75 387 ALA A N 1
ATOM 2854 C CA . ALA A 1 387 ? -7.398 11.461 7.824 1 98.75 387 ALA A CA 1
ATOM 2855 C C . ALA A 1 387 ? -7.492 12.297 6.547 1 98.75 387 ALA A C 1
ATOM 2857 O O . ALA A 1 387 ? -6.496 12.859 6.094 1 98.75 387 ALA A O 1
ATOM 2858 N N . MET A 1 388 ? -8.656 12.398 5.953 1 98.62 388 MET A N 1
ATOM 2859 C CA . MET A 1 388 ? -8.828 13.062 4.664 1 98.62 388 MET A CA 1
ATOM 2860 C C . MET A 1 388 ? -8.875 14.578 4.832 1 98.62 388 MET A C 1
ATOM 2862 O O . MET A 1 388 ? -9.164 15.297 3.875 1 98.62 388 MET A O 1
ATOM 2866 N N . PHE A 1 389 ? -8.578 15.109 6.035 1 98.81 389 PHE A N 1
ATOM 2867 C CA . PHE A 1 389 ? -8.516 16.547 6.285 1 98.81 389 PHE A CA 1
ATOM 2868 C C . PHE A 1 389 ? -7.109 16.969 6.68 1 98.81 389 PHE A C 1
ATOM 2870 O O . PHE A 1 389 ? -6.855 18.156 6.906 1 98.81 389 PHE A O 1
ATOM 2877 N N . LEU A 1 390 ? -6.203 16 6.793 1 98.5 390 LEU A N 1
ATOM 2878 C CA . LEU A 1 390 ? -4.812 16.266 7.156 1 98.5 390 LEU A CA 1
ATOM 2879 C C . LEU A 1 390 ? -4.078 16.969 6.016 1 98.5 390 LEU A C 1
ATOM 2881 O O . LEU A 1 390 ? -4.629 17.125 4.922 1 98.5 390 LEU A O 1
ATOM 2885 N N . ALA A 1 391 ? -2.846 17.344 6.328 1 96.81 391 ALA A N 1
ATOM 2886 C CA . ALA A 1 391 ? -2.014 18.047 5.359 1 96.81 391 ALA A CA 1
ATOM 2887 C C . ALA A 1 391 ? -1.825 17.234 4.09 1 96.81 391 ALA A C 1
ATOM 2889 O O . ALA A 1 391 ? -1.483 16.047 4.16 1 96.81 391 ALA A O 1
ATOM 2890 N N . GLY A 1 392 ? -2.1 17.844 2.973 1 96.69 392 GLY A N 1
ATOM 2891 C CA . GLY A 1 392 ? -1.833 17.203 1.693 1 96.69 392 GLY A CA 1
ATOM 2892 C C . GLY A 1 392 ? -2.992 16.375 1.192 1 96.69 392 GLY A C 1
ATOM 2893 O O . GLY A 1 392 ? -2.967 15.883 0.06 1 96.69 392 GLY A O 1
ATOM 2894 N N . ALA A 1 393 ? -4.055 16.141 2.02 1 97.94 393 ALA A N 1
ATOM 2895 C CA . ALA A 1 393 ? -5.203 15.359 1.563 1 97.94 393 ALA A CA 1
ATOM 2896 C C . ALA A 1 393 ? -5.891 16.031 0.381 1 97.94 393 ALA A C 1
ATOM 2898 O O . ALA A 1 393 ? -6.082 17.25 0.381 1 97.94 393 ALA A O 1
ATOM 2899 N N . SER A 1 394 ? -6.27 15.281 -0.646 1 97.69 394 SER A N 1
ATOM 2900 C CA . SER A 1 394 ? -6.875 15.789 -1.873 1 97.69 394 SER A CA 1
ATOM 2901 C C . SER A 1 394 ? -8.344 16.141 -1.665 1 97.69 394 SER A C 1
ATOM 2903 O O . SER A 1 394 ? -9.047 15.461 -0.912 1 97.69 394 SER A O 1
ATOM 2905 N N . PRO A 1 395 ? -8.789 17.125 -2.314 1 98.25 395 PRO A N 1
ATOM 2906 C CA . PRO A 1 395 ? -10.195 17.516 -2.172 1 98.25 395 PRO A CA 1
ATOM 2907 C C . PRO A 1 395 ? -11.156 16.5 -2.799 1 98.25 395 PRO A C 1
ATOM 2909 O O . PRO A 1 395 ? -10.789 15.805 -3.748 1 98.25 395 PRO A O 1
ATOM 2912 N N . VAL A 1 396 ? -12.289 16.344 -2.252 1 98.19 396 VAL A N 1
ATOM 2913 C CA . VAL A 1 396 ? -13.43 15.609 -2.77 1 98.19 396 VAL A CA 1
ATOM 2914 C C . VAL A 1 396 ? -14.641 16.531 -2.867 1 98.19 396 VAL A C 1
ATOM 2916 O O . VAL A 1 396 ? -15 17.203 -1.896 1 98.19 396 VAL A O 1
ATOM 2919 N N . VAL A 1 397 ? -15.234 16.609 -4.004 1 98 397 VAL A N 1
ATOM 2920 C CA . VAL A 1 397 ? -16.406 17.453 -4.23 1 98 397 VAL A CA 1
ATOM 2921 C C . VAL A 1 397 ? -17.656 16.594 -4.289 1 98 397 VAL A C 1
ATOM 2923 O O . VAL A 1 397 ? -17.719 15.617 -5.035 1 98 397 VAL A O 1
ATOM 2926 N N . ALA A 1 398 ? -18.641 16.969 -3.492 1 97.69 398 ALA A N 1
ATOM 2927 C CA . ALA A 1 398 ? -19.891 16.219 -3.455 1 97.69 398 ALA A CA 1
ATOM 2928 C C . ALA A 1 398 ? -20.656 16.359 -4.77 1 97.69 398 ALA A C 1
ATOM 2930 O O . ALA A 1 398 ? -20.797 17.453 -5.301 1 97.69 398 ALA A O 1
ATOM 2931 N N . GLY A 1 399 ? -21.141 15.219 -5.262 1 96.62 399 GLY A N 1
ATOM 2932 C CA . GLY A 1 399 ? -21.891 15.234 -6.512 1 96.62 399 GLY A CA 1
ATOM 2933 C C . GLY A 1 399 ? -23.391 15.383 -6.309 1 96.62 399 GLY A C 1
ATOM 2934 O O . GLY A 1 399 ? -24.125 15.703 -7.25 1 96.62 399 GLY A O 1
ATOM 2935 N N . SER A 1 400 ? -23.797 15.141 -5.102 1 95.12 400 SER A N 1
ATOM 2936 C CA . SER A 1 400 ? -25.219 15.188 -4.785 1 95.12 400 SER A CA 1
ATOM 2937 C C . SER A 1 400 ? -25.453 15.523 -3.316 1 95.12 400 SER A C 1
ATOM 2939 O O . SER A 1 400 ? -24.5 15.758 -2.57 1 95.12 400 SER A O 1
ATOM 2941 N N . GLY A 1 401 ? -26.719 15.68 -2.914 1 92 401 GLY A N 1
ATOM 2942 C CA . GLY A 1 401 ? -27.062 15.969 -1.532 1 92 401 GLY A CA 1
ATOM 2943 C C . GLY A 1 401 ? -27.031 17.453 -1.201 1 92 401 GLY A C 1
ATOM 2944 O O . GLY A 1 401 ? -26.953 18.281 -2.1 1 92 401 GLY A O 1
ATOM 2945 N N . PRO A 1 402 ? -27.047 17.656 0.116 1 92.06 402 PRO A N 1
ATOM 2946 C CA . PRO A 1 402 ? -27.125 19.047 0.553 1 92.06 402 PRO A CA 1
ATOM 2947 C C . PRO A 1 402 ? -25.859 19.844 0.246 1 92.06 402 PRO A C 1
ATOM 2949 O O . PRO A 1 402 ? -25.891 21.078 0.199 1 92.06 402 PRO A O 1
ATOM 2952 N N . ALA A 1 403 ? -24.781 19.172 0.048 1 95.69 403 ALA A N 1
ATOM 2953 C CA . ALA A 1 403 ? -23.516 19.859 -0.218 1 95.69 403 ALA A CA 1
ATOM 2954 C C . ALA A 1 403 ? -23.094 19.688 -1.676 1 95.69 403 ALA A C 1
ATOM 2956 O O . ALA A 1 403 ? -21.906 19.734 -1.998 1 95.69 403 ALA A O 1
ATOM 2957 N N . GLU A 1 404 ? -24.016 19.422 -2.574 1 96.06 404 GLU A N 1
ATOM 2958 C CA . GLU A 1 404 ? -23.703 19.25 -3.99 1 96.06 404 GLU A CA 1
ATOM 2959 C C . GLU A 1 404 ? -22.844 20.391 -4.52 1 96.06 404 GLU A C 1
ATOM 2961 O O . GLU A 1 404 ? -23.172 21.562 -4.297 1 96.06 404 GLU A O 1
ATOM 2966 N N . GLY A 1 405 ? -21.719 20.016 -5.188 1 96.5 405 GLY A N 1
ATOM 2967 C CA . GLY A 1 405 ? -20.859 21 -5.812 1 96.5 405 GLY A CA 1
ATOM 2968 C C . GLY A 1 405 ? -19.844 21.594 -4.848 1 96.5 405 GLY A C 1
ATOM 2969 O O . GLY A 1 405 ? -19 22.391 -5.246 1 96.5 405 GLY A O 1
ATOM 2970 N N . ARG A 1 406 ? -19.922 21.234 -3.58 1 97.62 406 ARG A N 1
ATOM 2971 C CA . ARG A 1 406 ? -19.016 21.75 -2.562 1 97.62 406 ARG A CA 1
ATOM 2972 C C . ARG A 1 406 ? -17.906 20.75 -2.236 1 97.62 406 ARG A C 1
ATOM 2974 O O . ARG A 1 406 ? -18.094 19.547 -2.377 1 97.62 406 ARG A O 1
ATOM 2981 N N . GLN A 1 407 ? -16.766 21.25 -1.871 1 98.06 407 GLN A N 1
ATOM 2982 C CA . GLN A 1 407 ? -15.703 20.406 -1.338 1 98.06 407 GLN A CA 1
ATOM 2983 C C . GLN A 1 407 ? -16.062 19.859 0.039 1 98.06 407 GLN A C 1
ATOM 2985 O O . GLN A 1 407 ? -16.297 20.625 0.975 1 98.06 407 GLN A O 1
ATOM 2990 N N . VAL A 1 408 ? -16.094 18.531 0.176 1 98.56 408 VAL A N 1
ATOM 2991 C CA . VAL A 1 408 ? -16.562 17.953 1.429 1 98.56 408 VAL A CA 1
ATOM 2992 C C . VAL A 1 408 ? -15.414 17.219 2.119 1 98.56 408 VAL A C 1
ATOM 2994 O O . VAL A 1 408 ? -15.57 16.719 3.24 1 98.56 408 VAL A O 1
ATOM 2997 N N . MET A 1 409 ? -14.328 17.031 1.498 1 98.31 409 MET A N 1
ATOM 2998 C CA . MET A 1 409 ? -13.078 16.531 2.061 1 98.31 409 MET A CA 1
ATOM 2999 C C . MET A 1 409 ? -11.883 17.266 1.461 1 98.31 409 MET A C 1
ATOM 3001 O O . MET A 1 409 ? -12.031 17.984 0.473 1 98.31 409 MET A O 1
ATOM 3005 N N . GLY A 1 410 ? -10.734 17.031 2.059 1 98.5 410 GLY A N 1
ATOM 3006 C CA . GLY A 1 410 ? -9.492 17.672 1.678 1 98.5 410 GLY A CA 1
ATOM 3007 C C . GLY A 1 410 ? -8.828 18.406 2.826 1 98.5 410 GLY A C 1
ATOM 3008 O O . GLY A 1 410 ? -9.469 18.703 3.84 1 98.5 410 GLY A O 1
ATOM 3009 N N . GLU A 1 411 ? -7.609 18.703 2.652 1 98.31 411 GLU A N 1
ATOM 3010 C CA . GLU A 1 411 ? -6.867 19.422 3.682 1 98.31 411 GLU A CA 1
ATOM 3011 C C . GLU A 1 411 ? -7.66 20.609 4.207 1 98.31 411 GLU A C 1
ATOM 3013 O O . GLU A 1 411 ? -8.195 21.406 3.426 1 98.31 411 GLU A O 1
ATOM 3018 N N . ALA A 1 412 ? -7.707 20.703 5.543 1 98.56 412 ALA A N 1
ATOM 3019 C CA . ALA A 1 412 ? -8.414 21.812 6.176 1 98.56 412 ALA A CA 1
ATOM 3020 C C . ALA A 1 412 ? -7.445 22.703 6.949 1 98.56 412 ALA A C 1
ATOM 3022 O O . ALA A 1 412 ? -6.488 22.219 7.555 1 98.56 412 ALA A O 1
ATOM 3023 N N . GLY A 1 413 ? -7.707 24.047 6.926 1 97.38 413 GLY A N 1
ATOM 3024 C CA . GLY A 1 413 ? -7.102 24.953 7.883 1 97.38 413 GLY A CA 1
ATOM 3025 C C . GLY A 1 413 ? -7.867 25.047 9.188 1 97.38 413 GLY A C 1
ATOM 3026 O O . GLY A 1 413 ? -8.797 24.266 9.422 1 97.38 413 GLY A O 1
ATOM 3027 N N . TYR A 1 414 ? -7.465 25.953 10.023 1 96.88 414 TYR A N 1
ATOM 3028 C CA . TYR A 1 414 ? -8.109 26.094 11.328 1 96.88 414 TYR A CA 1
ATOM 3029 C C . TYR A 1 414 ? -9.117 27.234 11.32 1 96.88 414 TYR A C 1
ATOM 3031 O O . TYR A 1 414 ? -10.227 27.094 11.844 1 96.88 414 TYR A O 1
ATOM 3039 N N . GLY A 1 415 ? -8.688 28.328 10.797 1 95.81 415 GLY A N 1
ATOM 3040 C CA . GLY A 1 415 ? -9.469 29.547 10.773 1 95.81 415 GLY A CA 1
ATOM 3041 C C . GLY A 1 415 ? -8.742 30.703 10.109 1 95.81 415 GLY A C 1
ATOM 3042 O O . GLY A 1 415 ? -7.543 30.625 9.844 1 95.81 415 GLY A O 1
ATOM 3043 N N . TYR A 1 416 ? -9.477 31.719 9.789 1 92.31 416 TYR A N 1
ATOM 3044 C CA . TYR A 1 416 ? -8.844 32.906 9.219 1 92.31 416 TYR A CA 1
ATOM 3045 C C . TYR A 1 416 ? -8.117 33.688 10.297 1 92.31 416 TYR A C 1
ATOM 3047 O O . TYR A 1 416 ? -8.312 33.469 11.492 1 92.31 416 TYR A O 1
ATOM 3055 N N . LEU A 1 417 ? -7.277 34.594 9.984 1 88.5 417 LEU A N 1
ATOM 3056 C CA . LEU A 1 417 ? -6.379 35.312 10.883 1 88.5 417 LEU A CA 1
ATOM 3057 C C . LEU A 1 417 ? -7.047 36.562 11.438 1 88.5 417 LEU A C 1
ATOM 3059 O O . LEU A 1 417 ? -7.766 37.25 10.719 1 88.5 417 LEU A O 1
ATOM 3063 N N . ASP A 1 418 ? -6.785 36.812 12.719 1 85.19 418 ASP A N 1
ATOM 3064 C CA . ASP A 1 418 ? -7.137 38.125 13.289 1 85.19 418 ASP A CA 1
ATOM 3065 C C . ASP A 1 418 ? -6.051 39.156 13.008 1 85.19 418 ASP A C 1
ATOM 3067 O O . ASP A 1 418 ? -5.031 38.844 12.391 1 85.19 418 ASP A O 1
ATOM 3071 N N . PRO A 1 419 ? -6.273 40.312 13.383 1 78.81 419 PRO A N 1
ATOM 3072 C CA . PRO A 1 419 ? -5.297 41.375 13.055 1 78.81 419 PRO A CA 1
ATOM 3073 C C . PRO A 1 419 ? -3.939 41.125 13.711 1 78.81 419 PRO A C 1
ATOM 3075 O O . PRO A 1 419 ? -2.93 41.688 13.266 1 78.81 419 PRO A O 1
ATOM 3078 N N . GLN A 1 420 ? -3.891 40.344 14.75 1 80.38 420 GLN A N 1
ATOM 3079 C CA . GLN A 1 420 ? -2.633 40.031 15.43 1 80.38 420 GLN A CA 1
ATOM 3080 C C . GLN A 1 420 ? -1.979 38.781 14.852 1 80.38 420 GLN A C 1
ATOM 3082 O O . GLN A 1 420 ? -0.881 38.406 15.258 1 80.38 420 GLN A O 1
ATOM 3087 N N . GLY A 1 421 ? -2.682 38.188 13.898 1 80.19 421 GLY A N 1
ATOM 3088 C CA . GLY A 1 421 ? -2.107 37.031 13.211 1 80.19 421 GLY A CA 1
ATOM 3089 C C . GLY A 1 421 ? -2.484 35.719 13.852 1 80.19 421 GLY A C 1
ATOM 3090 O O . GLY A 1 421 ? -2.023 34.656 13.414 1 80.19 421 GLY A O 1
ATOM 3091 N N . TYR A 1 422 ? -3.268 35.781 14.883 1 83.38 422 TYR A N 1
ATOM 3092 C CA . TYR A 1 422 ? -3.764 34.562 15.477 1 83.38 422 TYR A CA 1
ATOM 3093 C C . TYR A 1 422 ? -4.973 34.031 14.719 1 83.38 422 TYR A C 1
ATOM 3095 O O . TYR A 1 422 ? -5.68 34.781 14.055 1 83.38 422 TYR A O 1
ATOM 3103 N N . ARG A 1 423 ? -5.141 32.781 14.812 1 89.81 423 ARG A N 1
ATOM 3104 C CA . ARG A 1 423 ? -6.266 32.188 14.109 1 89.81 423 ARG A CA 1
ATOM 3105 C C . ARG A 1 423 ? -7.52 32.188 14.969 1 89.81 423 ARG A C 1
ATOM 3107 O O . ARG A 1 423 ? -7.473 31.828 16.141 1 89.81 423 ARG A O 1
ATOM 3114 N N . TYR A 1 424 ? -8.617 32.594 14.305 1 90.62 424 TYR A N 1
ATOM 3115 C CA . TYR A 1 424 ? -9.898 32.594 14.992 1 90.62 424 TYR A CA 1
ATOM 3116 C C . TYR A 1 424 ? -10.438 31.172 15.141 1 90.62 424 TYR A C 1
ATOM 3118 O O . TYR A 1 424 ? -10.336 30.359 14.219 1 90.62 424 TYR A O 1
ATOM 3126 N N . GLU A 1 425 ? -10.938 30.906 16.297 1 92.62 425 GLU A N 1
ATOM 3127 C CA . GLU A 1 425 ? -11.781 29.734 16.5 1 92.62 425 GLU A CA 1
ATOM 3128 C C . GLU A 1 425 ? -13.203 29.984 16 1 92.62 425 GLU A C 1
ATOM 3130 O O . GLU A 1 425 ? -13.711 31.109 16.094 1 92.62 425 GLU A O 1
ATOM 3135 N N . GLY A 1 426 ? -13.852 28.953 15.461 1 94.38 426 GLY A N 1
ATOM 3136 C CA . GLY A 1 426 ? -15.266 29.094 15.133 1 94.38 426 GLY A CA 1
ATOM 3137 C C . GLY A 1 426 ? -15.648 28.391 13.844 1 94.38 426 GLY A C 1
ATOM 3138 O O . GLY A 1 426 ? -16.828 28.281 13.523 1 94.38 426 GLY A O 1
ATOM 3139 N N . ALA A 1 427 ? -14.695 27.922 13.125 1 97.31 427 ALA A N 1
ATOM 3140 C CA . ALA A 1 427 ? -14.953 27.281 11.836 1 97.31 427 ALA A CA 1
ATOM 3141 C C . ALA A 1 427 ? -15.633 25.938 12.023 1 97.31 427 ALA A C 1
ATOM 3143 O O . ALA A 1 427 ? -15.078 25.031 12.664 1 97.31 427 ALA A O 1
ATOM 3144 N N . ASP A 1 428 ? -16.797 25.781 11.445 1 98.25 428 ASP A N 1
ATOM 3145 C CA . ASP A 1 428 ? -17.562 24.547 11.539 1 98.25 428 ASP A CA 1
ATOM 3146 C C . ASP A 1 428 ? -17.609 23.812 10.195 1 98.25 428 ASP A C 1
ATOM 3148 O O . ASP A 1 428 ? -17.062 24.312 9.203 1 98.25 428 ASP A O 1
ATOM 3152 N N . PHE A 1 429 ? -18.25 22.594 10.195 1 98.44 429 PHE A N 1
ATOM 3153 C CA . PHE A 1 429 ? -18.281 21.719 9.023 1 98.44 429 PHE A CA 1
ATOM 3154 C C . PHE A 1 429 ? -18.938 22.422 7.844 1 98.44 429 PHE A C 1
ATOM 3156 O O . PHE A 1 429 ? -18.453 22.344 6.715 1 98.44 429 PHE A O 1
ATOM 3163 N N . HIS A 1 430 ? -20.078 23.094 8.023 1 97.94 430 HIS A N 1
ATOM 3164 C CA . HIS A 1 430 ? -20.828 23.703 6.918 1 97.94 430 HIS A CA 1
ATOM 3165 C C . HIS A 1 430 ? -20.094 24.906 6.363 1 97.94 430 HIS A C 1
ATOM 3167 O O . HIS A 1 430 ? -20.188 25.203 5.168 1 97.94 430 HIS A O 1
ATOM 3173 N N . GLU A 1 431 ? -19.391 25.625 7.215 1 97.56 431 GLU A N 1
ATOM 3174 C CA . GLU A 1 431 ? -18.562 26.734 6.75 1 97.56 431 GLU A CA 1
ATOM 3175 C C . GLU A 1 431 ? -17.375 26.25 5.941 1 97.56 431 GLU A C 1
ATOM 3177 O O . GLU A 1 431 ? -17.031 26.844 4.918 1 97.56 431 GLU A O 1
ATOM 3182 N N . TYR A 1 432 ? -16.734 25.172 6.414 1 98.38 432 TYR A N 1
ATOM 3183 C CA . TYR A 1 432 ? -15.695 24.516 5.613 1 98.38 432 TYR A CA 1
ATOM 3184 C C . TYR A 1 432 ? -16.188 24.266 4.191 1 98.38 432 TYR A C 1
ATOM 3186 O O . TYR A 1 432 ? -15.469 24.531 3.227 1 98.38 432 TYR A O 1
ATOM 3194 N N . MET A 1 433 ? -17.391 23.812 4.07 1 98.31 433 MET A N 1
ATOM 3195 C CA . MET A 1 433 ? -17.984 23.484 2.777 1 98.31 433 MET A CA 1
ATOM 3196 C C . MET A 1 433 ? -18.469 24.734 2.057 1 98.31 433 MET A C 1
ATOM 3198 O O . MET A 1 433 ? -18.906 24.672 0.908 1 98.31 433 MET A O 1
ATOM 3202 N N . GLY A 1 434 ? -18.422 25.906 2.703 1 97.25 434 GLY A N 1
ATOM 3203 C CA . GLY A 1 434 ? -18.859 27.156 2.115 1 97.25 434 GLY A CA 1
ATOM 3204 C C . GLY A 1 434 ? -20.359 27.234 1.926 1 97.25 434 GLY A C 1
ATOM 3205 O O . GLY A 1 434 ? -20.844 27.844 0.967 1 97.25 434 GLY A O 1
ATOM 3206 N N . THR A 1 435 ? -21.094 26.562 2.84 1 96.38 435 THR A N 1
ATOM 3207 C CA . THR A 1 435 ? -22.547 26.531 2.674 1 96.38 435 THR A CA 1
ATOM 3208 C C . THR A 1 435 ? -23.25 26.797 4.004 1 96.38 435 THR A C 1
ATOM 3210 O O . THR A 1 435 ? -22.625 26.766 5.062 1 96.38 435 THR A O 1
ATOM 3213 N N . GLY A 1 436 ? -24.484 27.234 3.914 1 95.94 436 GLY A N 1
ATOM 3214 C CA . GLY A 1 436 ? -25.328 27.266 5.094 1 95.94 436 GLY A CA 1
ATOM 3215 C C . GLY A 1 436 ? -25.891 25.891 5.457 1 95.94 436 GLY A C 1
ATOM 3216 O O . GLY A 1 436 ? -25.797 24.953 4.668 1 95.94 436 GLY A O 1
ATOM 3217 N N . TRP A 1 437 ? -26.422 25.828 6.668 1 96.88 437 TRP A N 1
ATOM 3218 C CA . TRP A 1 437 ? -26.891 24.531 7.129 1 96.88 437 TRP A CA 1
ATOM 3219 C C . TRP A 1 437 ? -28.094 24.688 8.055 1 96.88 437 TRP A C 1
ATOM 3221 O O . TRP A 1 437 ? -28.109 25.562 8.922 1 96.88 437 TRP A O 1
ATOM 3231 N N . THR A 1 438 ? -29.109 23.906 7.809 1 96.31 438 THR A N 1
ATOM 3232 C CA . THR A 1 438 ? -30.234 23.797 8.719 1 96.31 438 THR A CA 1
ATOM 3233 C C . THR A 1 438 ? -30.125 22.531 9.586 1 96.31 438 THR A C 1
ATOM 3235 O O . THR A 1 438 ? -30.062 21.422 9.062 1 96.31 438 THR A O 1
ATOM 3238 N N . PHE A 1 439 ? -30.078 22.75 10.844 1 96.25 439 PHE A N 1
ATOM 3239 C CA . PHE A 1 439 ? -29.875 21.656 11.789 1 96.25 439 PHE A CA 1
ATOM 3240 C C . PHE A 1 439 ? -31.203 20.984 12.125 1 96.25 439 PHE A C 1
ATOM 3242 O O . PHE A 1 439 ? -32.281 21.531 11.859 1 96.25 439 PHE A O 1
ATOM 3249 N N . PRO A 1 440 ? -31.141 19.797 12.703 1 91.81 440 PRO A N 1
ATOM 3250 C CA . PRO A 1 440 ? -32.375 19.047 13.016 1 91.81 440 PRO A CA 1
ATOM 3251 C C . PRO A 1 440 ? -33.281 19.797 13.984 1 91.81 440 PRO A C 1
ATOM 3253 O O . PRO A 1 440 ? -34.469 19.547 14.023 1 91.81 440 PRO A O 1
ATOM 3256 N N . ASP A 1 441 ? -32.75 20.656 14.789 1 86.5 441 ASP A N 1
ATOM 3257 C CA . ASP A 1 441 ? -33.562 21.422 15.727 1 86.5 441 ASP A CA 1
ATOM 3258 C C . ASP A 1 441 ? -34.25 22.609 15.031 1 86.5 441 ASP A C 1
ATOM 3260 O O . ASP A 1 441 ? -34.938 23.391 15.672 1 86.5 441 ASP A O 1
ATOM 3264 N N . GLY A 1 442 ? -33.938 22.797 13.781 1 90.25 442 GLY A N 1
ATOM 3265 C CA . GLY A 1 442 ? -34.594 23.844 13 1 90.25 442 GLY A CA 1
ATOM 3266 C C . GLY A 1 442 ? -33.75 25.094 12.859 1 90.25 442 GLY A C 1
ATOM 3267 O O . GLY A 1 442 ? -34.031 25.953 12.023 1 90.25 442 GLY A O 1
ATOM 3268 N N . ALA A 1 443 ? -32.688 25.188 13.664 1 93.81 443 ALA A N 1
ATOM 3269 C CA . ALA A 1 443 ? -31.812 26.359 13.586 1 93.81 443 ALA A CA 1
ATOM 3270 C C . ALA A 1 443 ? -31.031 26.359 12.273 1 93.81 443 ALA A C 1
ATOM 3272 O O . ALA A 1 443 ? -30.578 25.312 11.812 1 93.81 443 ALA A O 1
ATOM 3273 N N . HIS A 1 444 ? -30.938 27.531 11.648 1 95.62 444 HIS A N 1
ATOM 3274 C CA . HIS A 1 444 ? -30.156 27.688 10.43 1 95.62 444 HIS A CA 1
ATOM 3275 C C . HIS A 1 444 ? -28.938 28.578 10.68 1 95.62 444 HIS A C 1
ATOM 3277 O O . HIS A 1 444 ? -29.062 29.656 11.289 1 95.62 444 HIS A O 1
ATOM 3283 N N . THR A 1 445 ? -27.797 28.188 10.32 1 95.12 445 THR A N 1
ATOM 3284 C CA . THR A 1 445 ? -26.562 28.969 10.32 1 95.12 445 THR A CA 1
ATOM 3285 C C . THR A 1 445 ? -26.078 29.203 8.891 1 95.12 445 THR A C 1
ATOM 3287 O O . THR A 1 445 ? -25.984 28.25 8.102 1 95.12 445 THR A O 1
ATOM 3290 N N . GLY A 1 446 ? -25.797 30.344 8.492 1 93.31 446 GLY A N 1
ATOM 3291 C CA . GLY A 1 446 ? -25.406 30.688 7.137 1 93.31 446 GLY A CA 1
ATOM 3292 C C . GLY A 1 446 ? -23.953 30.359 6.84 1 93.31 446 GLY A C 1
ATOM 3293 O O . GLY A 1 446 ? -23.203 29.984 7.742 1 93.31 446 GLY A O 1
ATOM 3294 N N . PRO A 1 447 ? -23.641 30.438 5.523 1 92.88 447 PRO A N 1
ATOM 3295 C CA . PRO A 1 447 ? -22.25 30.219 5.133 1 92.88 447 PRO A CA 1
ATOM 3296 C C . PRO A 1 447 ? -21.328 31.344 5.609 1 92.88 447 PRO A C 1
ATOM 3298 O O . PRO A 1 447 ? -21.797 32.406 6.012 1 92.88 447 PRO A O 1
ATOM 3301 N N . SER A 1 448 ? -20.125 31.078 5.754 1 92.31 448 SER A N 1
ATOM 3302 C CA . SER A 1 448 ? -19.078 32.062 6.016 1 92.31 448 SER A CA 1
ATOM 3303 C C . SER A 1 448 ? -17.953 31.953 4.977 1 92.31 448 SER A C 1
ATOM 3305 O O . SER A 1 448 ? -17.219 30.969 4.945 1 92.31 448 SER A O 1
ATOM 3307 N N . SER A 1 449 ? -17.781 32.969 4.113 1 92.5 449 SER A N 1
ATOM 3308 C CA . SER A 1 449 ? -16.734 32.938 3.09 1 92.5 449 SER A CA 1
ATOM 3309 C C . SER A 1 449 ? -15.352 32.938 3.711 1 92.5 449 SER A C 1
ATOM 3311 O O . SER A 1 449 ? -14.414 32.375 3.137 1 92.5 449 SER A O 1
ATOM 3313 N N . ARG A 1 450 ? -15.25 33.5 4.906 1 93.69 450 ARG A N 1
ATOM 3314 C CA . ARG A 1 450 ? -13.953 33.594 5.555 1 93.69 450 ARG A CA 1
ATOM 3315 C C . ARG A 1 450 ? -13.516 32.25 6.137 1 93.69 450 ARG A C 1
ATOM 3317 O O . ARG A 1 450 ? -12.328 32 6.32 1 93.69 450 ARG A O 1
ATOM 3324 N N . GLN A 1 451 ? -14.461 31.406 6.41 1 95.88 451 GLN A N 1
ATOM 3325 C CA . GLN A 1 451 ? -14.148 30.156 7.082 1 95.88 451 GLN A CA 1
ATOM 3326 C C . GLN A 1 451 ? -14.117 28.984 6.094 1 95.88 451 GLN A C 1
ATOM 3328 O O . GLN A 1 451 ? -13.891 27.844 6.484 1 95.88 451 GLN A O 1
ATOM 3333 N N . THR A 1 452 ? -14.391 29.266 4.766 1 97.44 452 THR A N 1
ATOM 3334 C CA . THR A 1 452 ? -14.359 28.188 3.779 1 97.44 452 THR A CA 1
ATOM 3335 C C . THR A 1 452 ? -13 27.5 3.791 1 97.44 452 THR A C 1
ATOM 3337 O O . THR A 1 452 ? -11.953 28.141 3.777 1 97.44 452 THR A O 1
ATOM 3340 N N . GLY A 1 453 ? -13.023 26.172 3.916 1 98.19 453 GLY A N 1
ATOM 3341 C CA . GLY A 1 453 ? -11.797 25.375 3.91 1 98.19 453 GLY A CA 1
ATOM 3342 C C . GLY A 1 453 ? -11.18 25.234 5.289 1 98.19 453 GLY A C 1
ATOM 3343 O O . GLY A 1 453 ? -10.125 24.609 5.438 1 98.19 453 GLY A O 1
ATOM 3344 N N . ASN A 1 454 ? -11.836 25.781 6.352 1 98.44 454 ASN A N 1
ATOM 3345 C CA . ASN A 1 454 ? -11.297 25.734 7.707 1 98.44 454 ASN A CA 1
ATOM 3346 C C . ASN A 1 454 ? -12.195 24.922 8.633 1 98.44 454 ASN A C 1
ATOM 3348 O O . ASN A 1 454 ? -13.414 24.906 8.477 1 98.44 454 ASN A O 1
ATOM 3352 N N . LEU A 1 455 ? -11.602 24.188 9.531 1 98.75 455 LEU A N 1
ATOM 3353 C CA . LEU A 1 455 ? -12.242 23.453 10.617 1 98.75 455 LEU A CA 1
ATOM 3354 C C . LEU A 1 455 ? -11.523 23.703 11.938 1 98.75 455 LEU A C 1
ATOM 3356 O O . LEU A 1 455 ? -10.352 23.359 12.086 1 98.75 455 LEU A O 1
ATOM 3360 N N . ASP A 1 456 ? -12.211 24.359 12.898 1 97.88 456 ASP A N 1
ATOM 3361 C CA . ASP A 1 456 ? -11.609 24.391 14.227 1 97.88 456 ASP A CA 1
ATOM 3362 C C . ASP A 1 456 ? -11.703 23.031 14.906 1 97.88 456 ASP A C 1
ATOM 3364 O O . ASP A 1 456 ? -12 22.031 14.25 1 97.88 456 ASP A O 1
ATOM 3368 N N . CYS A 1 457 ? -11.344 22.844 16.188 1 97.56 457 CYS A N 1
ATOM 3369 C CA . CYS A 1 457 ? -11.227 21.531 16.828 1 97.56 457 CYS A CA 1
ATOM 3370 C C . CYS A 1 457 ? -12.57 20.812 16.828 1 97.56 457 CYS A C 1
ATOM 3372 O O . CYS A 1 457 ? -12.664 19.672 16.375 1 97.56 457 CYS A O 1
ATOM 3374 N N . SER A 1 458 ? -13.688 21.484 17.375 1 98.31 458 SER A N 1
ATOM 3375 C CA . SER A 1 458 ? -14.992 20.828 17.406 1 98.31 458 SER A CA 1
ATOM 3376 C C . SER A 1 458 ? -15.586 20.75 16 1 98.31 458 SER A C 1
ATOM 3378 O O . SER A 1 458 ? -16.297 19.797 15.68 1 98.31 458 SER A O 1
ATOM 3380 N N . GLY A 1 459 ? -15.32 21.781 15.094 1 98.56 459 GLY A N 1
ATOM 3381 C CA . GLY A 1 459 ? -15.758 21.688 13.711 1 98.56 459 GLY A CA 1
ATOM 3382 C C . GLY A 1 459 ? -15.219 20.469 12.992 1 98.56 459 GLY A C 1
ATOM 3383 O O . GLY A 1 459 ? -15.93 19.828 12.211 1 98.56 459 GLY A O 1
ATOM 3384 N N . TYR A 1 460 ? -13.977 20.156 13.242 1 98.75 460 TYR A N 1
ATOM 3385 C CA . TYR A 1 460 ? -13.336 18.969 12.68 1 98.75 460 TYR A CA 1
ATOM 3386 C C . TYR A 1 460 ? -14.047 17.703 13.117 1 98.75 460 TYR A C 1
ATOM 3388 O O . TYR A 1 460 ? -14.367 16.844 12.297 1 98.75 460 TYR A O 1
ATOM 3396 N N . THR A 1 461 ? -14.336 17.547 14.383 1 98.81 461 THR A N 1
ATOM 3397 C CA . THR A 1 461 ? -15.031 16.375 14.891 1 98.81 461 THR A CA 1
ATOM 3398 C C . THR A 1 461 ? -16.438 16.297 14.32 1 98.81 461 THR A C 1
ATOM 3400 O O . THR A 1 461 ? -16.938 15.203 14.008 1 98.81 461 THR A O 1
ATOM 3403 N N . ARG A 1 462 ? -17.109 17.453 14.195 1 98.69 462 ARG A N 1
ATOM 3404 C CA . ARG A 1 462 ? -18.453 17.516 13.648 1 98.69 462 ARG A CA 1
ATOM 3405 C C . ARG A 1 462 ? -18.469 17.172 12.156 1 98.69 462 ARG A C 1
ATOM 3407 O O . ARG A 1 462 ? -19.422 16.578 11.656 1 98.69 462 ARG A O 1
ATOM 3414 N N . MET A 1 463 ? -17.406 17.562 11.43 1 98.81 463 MET A N 1
ATOM 3415 C CA . MET A 1 463 ? -17.266 17.172 10.031 1 98.81 463 MET A CA 1
ATOM 3416 C C . MET A 1 463 ? -17.188 15.648 9.898 1 98.81 463 MET A C 1
ATOM 3418 O O . MET A 1 463 ? -17.875 15.062 9.055 1 98.81 463 MET A O 1
ATOM 3422 N N . VAL A 1 464 ? -16.406 14.984 10.75 1 98.81 464 VAL A N 1
ATOM 3423 C CA . VAL A 1 464 ? -16.156 13.547 10.68 1 98.81 464 VAL A CA 1
ATOM 3424 C C . VAL A 1 464 ? -17.391 12.781 11.156 1 98.81 464 VAL A C 1
ATOM 3426 O O . VAL A 1 464 ? -18.016 12.055 10.383 1 98.81 464 VAL A O 1
ATOM 3429 N N . TYR A 1 465 ? -17.828 12.984 12.383 1 98.75 465 TYR A N 1
ATOM 3430 C CA . TYR A 1 465 ? -18.891 12.195 12.969 1 98.75 465 TYR A CA 1
ATOM 3431 C C . TYR A 1 465 ? -20.25 12.688 12.508 1 98.75 465 TYR A C 1
ATOM 3433 O O . TYR A 1 465 ? -21.172 11.891 12.312 1 98.75 465 TYR A O 1
ATOM 3441 N N . GLY A 1 466 ? -20.422 13.953 12.43 1 98.25 466 GLY A N 1
ATOM 3442 C CA . GLY A 1 466 ? -21.703 14.516 12.031 1 98.25 466 GLY A CA 1
ATOM 3443 C C . GLY A 1 466 ? -22 14.359 10.555 1 98.25 466 GLY A C 1
ATOM 3444 O O . GLY A 1 466 ? -22.688 13.422 10.141 1 98.25 466 GLY A O 1
ATOM 3445 N N . TYR A 1 467 ? -21.312 15.203 9.75 1 97.94 467 TYR A N 1
ATOM 3446 C CA . TYR A 1 467 ? -21.609 15.258 8.32 1 97.94 467 TYR A CA 1
ATOM 3447 C C . TYR A 1 467 ? -21.359 13.914 7.66 1 97.94 467 TYR A C 1
ATOM 3449 O O . TYR A 1 467 ? -22.203 13.398 6.934 1 97.94 467 TYR A O 1
ATOM 3457 N N . HIS A 1 468 ? -20.219 13.281 7.934 1 97.88 468 HIS A N 1
ATOM 3458 C CA . HIS A 1 468 ? -19.844 12.102 7.164 1 97.88 468 HIS A CA 1
ATOM 3459 C C . HIS A 1 468 ? -20.438 10.828 7.77 1 97.88 468 HIS A C 1
ATOM 3461 O O . HIS A 1 468 ? -20.812 9.906 7.047 1 97.88 468 HIS A O 1
ATOM 3467 N N . MET A 1 469 ? -20.484 10.719 9.109 1 97.75 469 MET A N 1
ATOM 3468 C CA . MET A 1 469 ? -20.969 9.477 9.719 1 97.75 469 MET A CA 1
ATOM 3469 C C . MET A 1 469 ? -22.453 9.555 10.016 1 97.75 469 MET A C 1
ATOM 3471 O O . MET A 1 469 ? -23.062 8.555 10.406 1 97.75 469 MET A O 1
ATOM 3475 N N . GLY A 1 470 ? -23 10.766 9.992 1 96.94 470 GLY A N 1
ATOM 3476 C CA . GLY A 1 470 ? -24.438 10.891 10.117 1 96.94 470 GLY A CA 1
ATOM 3477 C C . GLY A 1 470 ? -24.906 11.062 11.547 1 96.94 470 GLY A C 1
ATOM 3478 O O . GLY A 1 470 ? -26.094 10.922 11.836 1 96.94 470 GLY A O 1
ATOM 3479 N N . VAL A 1 471 ? -24.016 11.281 12.492 1 98.12 471 VAL A N 1
ATOM 3480 C CA . VAL A 1 471 ? -24.406 11.594 13.859 1 98.12 471 VAL A CA 1
ATOM 3481 C C . VAL A 1 471 ? -25.125 12.945 13.898 1 98.12 471 VAL A C 1
ATOM 3483 O O . VAL A 1 471 ? -24.609 13.93 13.367 1 98.12 471 VAL A O 1
ATOM 3486 N N . PRO A 1 472 ? -26.25 13.07 14.562 1 97.31 472 PRO A N 1
ATOM 3487 C CA . PRO A 1 472 ? -26.984 14.336 14.555 1 97.31 472 PRO A CA 1
ATOM 3488 C C . PRO A 1 472 ? -26.188 15.484 15.18 1 97.31 472 PRO A C 1
ATOM 3490 O O . PRO A 1 472 ? -25.484 15.281 16.172 1 97.31 472 PRO A O 1
ATOM 3493 N N . LEU A 1 473 ? -26.375 16.672 14.594 1 97.88 473 LEU A N 1
ATOM 3494 C CA . LEU A 1 473 ? -25.625 17.844 15.023 1 97.88 473 LEU A CA 1
ATOM 3495 C C . LEU A 1 473 ? -26.562 18.938 15.523 1 97.88 473 LEU A C 1
ATOM 3497 O O . LEU A 1 473 ? -27.656 19.109 14.984 1 97.88 473 LEU A O 1
ATOM 3501 N N . ALA A 1 474 ? -26.094 19.688 16.531 1 97.25 474 ALA A N 1
ATOM 3502 C CA . ALA A 1 474 ? -26.797 20.875 17 1 97.25 474 ALA A CA 1
ATOM 3503 C C . ALA A 1 474 ? -26.125 22.141 16.484 1 97.25 474 ALA A C 1
ATOM 3505 O O . ALA A 1 474 ? -24.922 22.156 16.219 1 97.25 474 ALA A O 1
ATOM 3506 N N . ALA A 1 475 ? -26.875 23.203 16.359 1 96 475 ALA A N 1
ATOM 3507 C CA . ALA A 1 475 ? -26.328 24.484 15.914 1 96 475 ALA A CA 1
ATOM 3508 C C . ALA A 1 475 ? -25.453 25.109 17 1 96 475 ALA A C 1
ATOM 3510 O O . ALA A 1 475 ? -24.453 25.781 16.688 1 96 475 ALA A O 1
ATOM 3511 N N . GLY A 1 476 ? -25.844 24.984 18.203 1 94.69 476 GLY A N 1
ATOM 3512 C CA . GLY A 1 476 ? -25.141 25.594 19.328 1 94.69 476 GLY A CA 1
ATOM 3513 C C . GLY A 1 476 ? -24.984 24.656 20.5 1 94.69 476 GLY A C 1
ATOM 3514 O O . GLY A 1 476 ? -24.531 23.516 20.344 1 94.69 476 GLY A O 1
ATOM 3515 N N . GLU A 1 477 ? -25.359 25.312 21.594 1 91.56 477 GLU A N 1
ATOM 3516 C CA . GLU A 1 477 ? -25.406 24.5 22.812 1 91.56 477 GLU A CA 1
ATOM 3517 C C . GLU A 1 477 ? -26.547 23.5 22.766 1 91.56 477 GLU A C 1
ATOM 3519 O O . GLU A 1 477 ? -27.609 23.797 22.203 1 91.56 477 GLU A O 1
ATOM 3524 N N . ASP A 1 478 ? -26.406 22.203 23.125 1 92.94 478 ASP A N 1
ATOM 3525 C CA . ASP A 1 478 ? -27.406 21.156 23.203 1 92.94 478 ASP A CA 1
ATOM 3526 C C . ASP A 1 478 ? -27.203 20.281 24.438 1 92.94 478 ASP A C 1
ATOM 3528 O O . ASP A 1 478 ? -26.125 19.719 24.625 1 92.94 478 ASP A O 1
ATOM 3532 N N . THR A 1 479 ? -28.25 20.234 25.219 1 94.38 479 THR A N 1
ATOM 3533 C CA . THR A 1 479 ? -28.109 19.453 26.438 1 94.38 479 THR A CA 1
ATOM 3534 C C . THR A 1 479 ? -28.922 18.156 26.344 1 94.38 479 THR A C 1
ATOM 3536 O O . THR A 1 479 ? -29.094 17.453 27.344 1 94.38 479 THR A O 1
ATOM 3539 N N . SER A 1 480 ? -29.484 17.797 25.172 1 93.06 480 SER A N 1
ATOM 3540 C CA . SER A 1 480 ? -30.359 16.641 25 1 93.06 480 SER A CA 1
ATOM 3541 C C . SER A 1 480 ? -29.578 15.328 25.078 1 93.06 480 SER A C 1
ATOM 3543 O O . SER A 1 480 ? -30.141 14.273 25.375 1 93.06 480 SER A O 1
ATOM 3545 N N . GLY A 1 481 ? -28.312 15.406 24.734 1 95.31 481 GLY A N 1
ATOM 3546 C CA . GLY A 1 481 ? -27.516 14.203 24.672 1 95.31 481 GLY A CA 1
ATOM 3547 C C . GLY A 1 481 ? -27.734 13.398 23.391 1 95.31 481 GLY A C 1
ATOM 3548 O O . GLY A 1 481 ? -27.266 12.266 23.281 1 95.31 481 GLY A O 1
ATOM 3549 N N . THR A 1 482 ? -28.484 13.945 22.469 1 95.62 482 THR A N 1
ATOM 3550 C CA . THR A 1 482 ? -28.844 13.211 21.266 1 95.62 482 THR A CA 1
ATOM 3551 C C . THR A 1 482 ? -28.188 13.844 20.031 1 95.62 482 THR A C 1
ATOM 3553 O O . THR A 1 482 ? -28.172 13.242 18.953 1 95.62 482 THR A O 1
ATOM 3556 N N . ARG A 1 483 ? -27.672 15.055 20.203 1 97.38 483 ARG A N 1
ATOM 3557 C CA . ARG A 1 483 ? -27 15.758 19.125 1 97.38 483 ARG A CA 1
ATOM 3558 C C . ARG A 1 483 ? -25.625 16.266 19.562 1 97.38 483 ARG A C 1
ATOM 3560 O O . ARG A 1 483 ? -25.469 16.719 20.703 1 97.38 483 ARG A O 1
ATOM 3567 N N . LEU A 1 484 ? -24.672 16.234 18.656 1 97.62 484 LEU A N 1
ATOM 3568 C CA . LEU A 1 484 ? -23.344 16.734 18.969 1 97.62 484 LEU A CA 1
ATOM 3569 C C . LEU A 1 484 ? -23.328 18.25 19.031 1 97.62 484 LEU A C 1
ATOM 3571 O O . LEU A 1 484 ? -23.641 18.922 18.047 1 97.62 484 LEU A O 1
ATOM 3575 N N . PRO A 1 485 ? -22.953 18.828 20.172 1 97.19 485 PRO A N 1
ATOM 3576 C CA . PRO A 1 485 ? -22.938 20.281 20.312 1 97.19 485 PRO A CA 1
ATOM 3577 C C . PRO A 1 485 ? -21.828 20.953 19.484 1 97.19 485 PRO A C 1
ATOM 3579 O O . PRO A 1 485 ? -20.938 20.266 18.984 1 97.19 485 PRO A O 1
ATOM 3582 N N . ARG A 1 486 ? -21.891 22.266 19.359 1 96.88 486 ARG A N 1
ATOM 3583 C CA . ARG A 1 486 ? -20.953 23.047 18.547 1 96.88 486 ARG A CA 1
ATOM 3584 C C . ARG A 1 486 ? -19.625 23.219 19.266 1 96.88 486 ARG A C 1
ATOM 3586 O O . ARG A 1 486 ? -18.562 23.188 18.641 1 96.88 486 ARG A O 1
ATOM 3593 N N . LYS A 1 487 ? -19.641 23.406 20.578 1 95.62 487 LYS A N 1
ATOM 3594 C CA . LYS A 1 487 ? -18.438 23.734 21.328 1 95.62 487 LYS A CA 1
ATOM 3595 C C . LYS A 1 487 ? -17.969 22.547 22.172 1 95.62 487 LYS A C 1
ATOM 3597 O O . LYS A 1 487 ? -18.797 21.828 22.734 1 95.62 487 LYS A O 1
ATOM 3602 N N . SER A 1 488 ? -16.656 22.438 22.359 1 95.38 488 SER A N 1
ATOM 3603 C CA . SER A 1 488 ? -16.062 21.344 23.109 1 95.38 488 SER A CA 1
ATOM 3604 C C . SER A 1 488 ? -16.531 21.328 24.562 1 95.38 488 SER A C 1
ATOM 3606 O O . SER A 1 488 ? -16.703 20.266 25.156 1 95.38 488 SER A O 1
ATOM 3608 N N . ARG A 1 489 ? -16.75 22.469 25.188 1 92.94 489 ARG A N 1
ATOM 3609 C CA . ARG A 1 489 ? -17.188 22.516 26.578 1 92.94 489 ARG A CA 1
ATOM 3610 C C . ARG A 1 489 ? -18.547 21.844 26.75 1 92.94 489 ARG A C 1
ATOM 3612 O O . ARG A 1 489 ? -18.781 21.172 27.766 1 92.94 489 ARG A O 1
ATOM 3619 N N . ASP A 1 490 ? -19.438 22.062 25.781 1 95.25 490 ASP A N 1
ATOM 3620 C CA . ASP A 1 490 ? -20.75 21.406 25.828 1 95.25 490 ASP A CA 1
ATOM 3621 C C . ASP A 1 490 ? -20.641 19.938 25.453 1 95.25 490 ASP A C 1
ATOM 3623 O O . ASP A 1 490 ? -21.406 19.109 25.938 1 95.25 490 ASP A O 1
ATOM 3627 N N . MET A 1 491 ? -19.688 19.609 24.578 1 96.75 491 MET A N 1
ATOM 3628 C CA . MET A 1 491 ? -19.484 18.234 24.172 1 96.75 491 MET A CA 1
ATOM 3629 C C . MET A 1 491 ? -19.094 17.344 25.344 1 96.75 491 MET A C 1
ATOM 3631 O O . MET A 1 491 ? -19.516 16.188 25.438 1 96.75 491 MET A O 1
ATOM 3635 N N . ALA A 1 492 ? -18.297 17.875 26.219 1 95.5 492 ALA A N 1
ATOM 3636 C CA . ALA A 1 492 ? -17.797 17.109 27.359 1 95.5 492 ALA A CA 1
ATOM 3637 C C . ALA A 1 492 ? -18.953 16.578 28.203 1 95.5 492 ALA A C 1
ATOM 3639 O O . ALA A 1 492 ? -18.859 15.516 28.812 1 95.5 492 ALA A O 1
ATOM 3640 N N . ASP A 1 493 ? -20.078 17.281 28.156 1 94.5 493 ASP A N 1
ATOM 3641 C CA . ASP A 1 493 ? -21.156 16.922 29.062 1 94.5 493 ASP A CA 1
ATOM 3642 C C . ASP A 1 493 ? -22.375 16.406 28.312 1 94.5 493 ASP A C 1
ATOM 3644 O O . ASP A 1 493 ? -23.219 15.711 28.891 1 94.5 493 ASP A O 1
ATOM 3648 N N . HIS A 1 494 ? -22.469 16.734 27.031 1 96 494 HIS A N 1
ATOM 3649 C CA . HIS A 1 494 ? -23.797 16.547 26.438 1 96 494 HIS A CA 1
ATOM 3650 C C . HIS A 1 494 ? -23.688 15.852 25.078 1 96 494 HIS A C 1
ATOM 3652 O O . HIS A 1 494 ? -24.672 15.781 24.344 1 96 494 HIS A O 1
ATOM 3658 N N . SER A 1 495 ? -22.531 15.352 24.688 1 97.25 495 SER A N 1
ATOM 3659 C CA . SER A 1 495 ? -22.406 14.625 23.422 1 97.25 495 SER A CA 1
ATOM 3660 C C . SER A 1 495 ? -23.234 13.344 23.453 1 97.25 495 SER A C 1
ATOM 3662 O O . SER A 1 495 ? -23.406 12.734 24.516 1 97.25 495 SER A O 1
ATOM 3664 N N . PRO A 1 496 ? -23.828 12.93 22.266 1 97.81 496 PRO A N 1
ATOM 3665 C CA . PRO A 1 496 ? -24.422 11.594 22.234 1 97.81 496 PRO A CA 1
ATOM 3666 C C . PRO A 1 496 ? -23.406 10.484 22.469 1 97.81 496 PRO A C 1
ATOM 3668 O O . PRO A 1 496 ? -22.219 10.641 22.125 1 97.81 496 PRO A O 1
ATOM 3671 N N . GLY A 1 497 ? -23.859 9.367 22.953 1 98.19 497 GLY A N 1
ATOM 3672 C CA . GLY A 1 497 ? -22.969 8.266 23.281 1 98.19 497 GLY A CA 1
ATOM 3673 C C . GLY A 1 497 ? -22.75 8.109 24.781 1 98.19 497 GLY A C 1
ATOM 3674 O O . GLY A 1 497 ? -23.672 8.273 25.562 1 98.19 497 GLY A O 1
ATOM 3675 N N . VAL A 1 498 ? -21.453 7.727 25.141 1 97.88 498 VAL A N 1
ATOM 3676 C CA . VAL A 1 498 ? -21.219 7.375 26.531 1 97.88 498 VAL A CA 1
ATOM 3677 C C . VAL A 1 498 ? -19.859 7.918 26.984 1 97.88 498 VAL A C 1
ATOM 3679 O O . VAL A 1 498 ? -18.891 7.875 26.234 1 97.88 498 VAL A O 1
ATOM 3682 N N . ARG A 1 499 ? -19.844 8.477 28.203 1 97.44 499 ARG A N 1
ATOM 3683 C CA . ARG A 1 499 ? -18.578 8.898 28.812 1 97.44 499 ARG A CA 1
ATOM 3684 C C . ARG A 1 499 ? -17.75 7.695 29.219 1 97.44 499 ARG A C 1
ATOM 3686 O O . ARG A 1 499 ? -18.219 6.816 29.953 1 97.44 499 ARG A O 1
ATOM 3693 N N . ILE A 1 500 ? -16.516 7.629 28.828 1 98 500 ILE A N 1
ATOM 3694 C CA . ILE A 1 500 ? -15.609 6.512 29.078 1 98 500 ILE A CA 1
ATOM 3695 C C . ILE A 1 500 ? -14.734 6.812 30.297 1 98 500 ILE A C 1
ATOM 3697 O O . ILE A 1 500 ? -14.453 5.922 31.109 1 98 500 ILE A O 1
ATOM 3701 N N . ALA A 1 501 ? -14.297 8.047 30.406 1 97.25 501 ALA A N 1
ATOM 3702 C CA . ALA A 1 501 ? -13.438 8.484 31.516 1 97.25 501 ALA A CA 1
ATOM 3703 C C . ALA A 1 501 ? -13.516 10 31.703 1 97.25 501 ALA A C 1
ATOM 3705 O O . ALA A 1 501 ? -13.82 10.734 30.766 1 97.25 501 ALA A O 1
ATOM 3706 N N . ARG A 1 502 ? -13.211 10.438 32.906 1 95.88 502 ARG A N 1
ATOM 3707 C CA . ARG A 1 502 ? -13.195 11.859 33.219 1 95.88 502 ARG A CA 1
ATOM 3708 C C . ARG A 1 502 ? -12.211 12.156 34.344 1 95.88 502 ARG A C 1
ATOM 3710 O O . ARG A 1 502 ? -12.055 11.359 35.281 1 95.88 502 ARG A O 1
ATOM 3717 N N . THR A 1 503 ? -11.68 13.312 34.25 1 94.81 503 THR A N 1
ATOM 3718 C CA . THR A 1 503 ? -10.766 13.766 35.281 1 94.81 503 THR A CA 1
ATOM 3719 C C . THR A 1 503 ? -11.5 13.898 36.625 1 94.81 503 THR A C 1
ATOM 3721 O O . THR A 1 503 ? -12.703 14.172 36.656 1 94.81 503 THR A O 1
ATOM 3724 N N . ASP A 1 504 ? -10.75 13.789 37.656 1 90.44 504 ASP A N 1
ATOM 3725 C CA . ASP A 1 504 ? -11.305 14.023 39 1 90.44 504 ASP A CA 1
ATOM 3726 C C . ASP A 1 504 ? -11.086 15.469 39.438 1 90.44 504 ASP A C 1
ATOM 3728 O O . ASP A 1 504 ? -11.336 15.812 40.594 1 90.44 504 ASP A O 1
ATOM 3732 N N . GLY A 1 505 ? -10.625 16.219 38.5 1 85.75 505 GLY A N 1
ATOM 3733 C CA . GLY A 1 505 ? -10.367 17.609 38.781 1 85.75 505 GLY A CA 1
ATOM 3734 C C . GLY A 1 505 ? -8.906 17.906 39.062 1 85.75 505 GLY A C 1
ATOM 3735 O O . GLY A 1 505 ? -8.477 19.062 39.031 1 85.75 505 GLY A O 1
ATOM 3736 N N . THR A 1 506 ? -8.094 16.922 39.406 1 85.62 506 THR A N 1
ATOM 3737 C CA . THR A 1 506 ? -6.691 17.109 39.75 1 85.62 506 THR A CA 1
ATOM 3738 C C . THR A 1 506 ? -5.785 16.438 38.719 1 85.62 506 THR A C 1
ATOM 3740 O O . THR A 1 506 ? -4.848 17.047 38.188 1 85.62 506 THR A O 1
ATOM 3743 N N . LEU A 1 507 ? -6.086 15.195 38.406 1 90.44 507 LEU A N 1
ATOM 3744 C CA . LEU A 1 507 ? -5.266 14.414 37.5 1 90.44 507 LEU A CA 1
ATOM 3745 C C . LEU A 1 507 ? -6.07 14.016 36.25 1 90.44 507 LEU A C 1
ATOM 3747 O O . LEU A 1 507 ? -7.277 13.773 36.344 1 90.44 507 LEU A O 1
ATOM 3751 N N . PRO A 1 508 ? -5.359 13.977 35.094 1 93.88 508 PRO A N 1
ATOM 3752 C CA . PRO A 1 508 ? -6.043 13.391 33.938 1 93.88 508 PRO A CA 1
ATOM 3753 C C . PRO A 1 508 ? -6.477 11.953 34.188 1 93.88 508 PRO A C 1
ATOM 3755 O O . PRO A 1 508 ? -5.871 11.242 35 1 93.88 508 PRO A O 1
ATOM 3758 N N . PRO A 1 509 ? -7.562 11.531 33.531 1 94.81 509 PRO A N 1
ATOM 3759 C CA . PRO A 1 509 ? -7.984 10.141 33.719 1 94.81 509 PRO A CA 1
ATOM 3760 C C . PRO A 1 509 ? -7.016 9.148 33.094 1 94.81 509 PRO A C 1
ATOM 3762 O O . PRO A 1 509 ? -6.441 9.422 32.031 1 94.81 509 PRO A O 1
ATOM 3765 N N . PRO A 1 510 ? -6.875 7.973 33.719 1 91.38 510 PRO A N 1
ATOM 3766 C CA . PRO A 1 510 ? -6.039 6.945 33.094 1 91.38 510 PRO A CA 1
ATOM 3767 C C . PRO A 1 510 ? -6.602 6.457 31.75 1 91.38 510 PRO A C 1
ATOM 3769 O O . PRO A 1 510 ? -5.848 5.996 30.891 1 91.38 510 PRO A O 1
ATOM 3772 N N . ALA A 1 511 ? -7.914 6.484 31.562 1 93 511 ALA A N 1
ATOM 3773 C CA . ALA A 1 511 ? -8.602 6.113 30.328 1 93 511 ALA A CA 1
ATOM 3774 C C . ALA A 1 511 ? -8.234 4.695 29.891 1 93 511 ALA A C 1
ATOM 3776 O O . ALA A 1 511 ? -7.848 4.469 28.75 1 93 511 ALA A O 1
ATOM 3777 N N . GLU A 1 512 ? -8.438 3.723 30.672 1 92.94 512 GLU A N 1
ATOM 3778 C CA . GLU A 1 512 ? -8.039 2.34 30.422 1 92.94 512 GLU A CA 1
ATOM 3779 C C . GLU A 1 512 ? -8.883 1.708 29.312 1 92.94 512 GLU A C 1
ATOM 3781 O O . GLU A 1 512 ? -8.453 0.76 28.656 1 92.94 512 GLU A O 1
ATOM 3786 N N . GLN A 1 513 ? -10.062 2.184 29.109 1 95.62 513 GLN A N 1
ATOM 3787 C CA . GLN A 1 513 ? -10.953 1.611 28.109 1 95.62 513 GLN A CA 1
ATOM 3788 C C . GLN A 1 513 ? -10.953 2.447 26.828 1 95.62 513 GLN A C 1
ATOM 3790 O O . GLN A 1 513 ? -11.883 2.355 26.016 1 95.62 513 GLN A O 1
ATOM 3795 N N . LEU A 1 514 ? -9.93 3.287 26.719 1 97.31 514 LEU A N 1
ATOM 3796 C CA . LEU A 1 514 ? -9.758 4.121 25.531 1 97.31 514 LEU A CA 1
ATOM 3797 C C . LEU A 1 514 ? -9.688 3.266 24.266 1 97.31 514 LEU A C 1
ATOM 3799 O O . LEU A 1 514 ? -9.023 2.229 24.25 1 97.31 514 LEU A O 1
ATOM 3803 N N . GLN A 1 515 ? -10.461 3.648 23.219 1 97.75 515 GLN A N 1
ATOM 3804 C CA . GLN A 1 515 ? -10.461 3.002 21.906 1 97.75 515 GLN A CA 1
ATOM 3805 C C . GLN A 1 515 ? -10.281 4.023 20.781 1 97.75 515 GLN A C 1
ATOM 3807 O O . GLN A 1 515 ? -10.719 5.168 20.906 1 97.75 515 GLN A O 1
ATOM 3812 N N . PRO A 1 516 ? -9.633 3.545 19.688 1 98.75 516 PRO A N 1
ATOM 3813 C CA . PRO A 1 516 ? -9.625 4.445 18.531 1 98.75 516 PRO A CA 1
ATOM 3814 C C . PRO A 1 516 ? -11.023 4.949 18.172 1 98.75 516 PRO A C 1
ATOM 3816 O O . PRO A 1 516 ? -11.984 4.184 18.203 1 98.75 516 PRO A O 1
ATOM 3819 N N . GLY A 1 517 ? -11.109 6.211 17.797 1 98.81 517 GLY A N 1
ATOM 3820 C CA . GLY A 1 517 ? -12.391 6.809 17.469 1 98.81 517 GLY A CA 1
ATOM 3821 C C . GLY A 1 517 ? -13 7.602 18.609 1 98.81 517 GLY A C 1
ATOM 3822 O O . GLY A 1 517 ? -13.867 8.445 18.391 1 98.81 517 GLY A O 1
ATOM 3823 N N . ASP A 1 518 ? -12.602 7.363 19.859 1 98.94 518 ASP A N 1
ATOM 3824 C CA . ASP A 1 518 ? -13.102 8.117 21 1 98.94 518 ASP A CA 1
ATOM 3825 C C . ASP A 1 518 ? -12.758 9.602 20.875 1 98.94 518 ASP A C 1
ATOM 3827 O O . ASP A 1 518 ? -11.672 9.953 20.406 1 98.94 518 ASP A O 1
ATOM 3831 N N . LEU A 1 519 ? -13.695 10.43 21.328 1 98.81 519 LEU A N 1
ATOM 3832 C CA . LEU A 1 519 ? -13.359 11.836 21.516 1 98.81 519 LEU A CA 1
ATOM 3833 C C . LEU A 1 519 ? -12.516 12.039 22.766 1 98.81 519 LEU A C 1
ATOM 3835 O O . LEU A 1 519 ? -12.789 11.445 23.812 1 98.81 519 LEU A O 1
ATOM 3839 N N . VAL A 1 520 ? -11.5 12.781 22.609 1 98.75 520 VAL A N 1
ATOM 3840 C CA . VAL A 1 520 ? -10.672 13.203 23.734 1 98.75 520 VAL A CA 1
ATOM 3841 C C . VAL A 1 520 ? -10.781 14.719 23.906 1 98.75 520 VAL A C 1
ATOM 3843 O O . VAL A 1 520 ? -10.453 15.484 23 1 98.75 520 VAL A O 1
ATOM 3846 N N . LEU A 1 521 ? -11.281 15.109 25.078 1 97.88 521 LEU A N 1
ATOM 3847 C CA . LEU A 1 521 ? -11.555 16.516 25.359 1 97.88 521 LEU A CA 1
ATOM 3848 C C . LEU A 1 521 ? -10.586 17.047 26.422 1 97.88 521 LEU A C 1
ATOM 3850 O O . LEU A 1 521 ? -10.258 16.344 27.375 1 97.88 521 LEU A O 1
ATOM 3854 N N . PHE A 1 522 ? -10.172 18.297 26.25 1 96.62 522 PHE A N 1
ATOM 3855 C CA . PHE A 1 522 ? -9.094 18.844 27.062 1 96.62 522 PHE A CA 1
ATOM 3856 C C . PHE A 1 522 ? -9.5 20.188 27.672 1 96.62 522 PHE A C 1
ATOM 3858 O O . PHE A 1 522 ? -10.281 20.938 27.078 1 96.62 522 PHE A O 1
ATOM 3865 N N . ASN A 1 523 ? -9 20.453 28.781 1 92.31 523 ASN A N 1
ATOM 3866 C CA . ASN A 1 523 ? -8.977 21.781 29.391 1 92.31 523 ASN A CA 1
ATOM 3867 C C . ASN A 1 523 ? -7.609 22.438 29.25 1 92.31 523 ASN A C 1
ATOM 3869 O O . ASN A 1 523 ? -6.871 22.547 30.234 1 92.31 523 ASN A O 1
ATOM 3873 N N . ALA A 1 524 ? -7.234 22.781 28.031 1 77.56 524 ALA A N 1
ATOM 3874 C CA . ALA A 1 524 ? -5.867 23.156 27.703 1 77.56 524 ALA A CA 1
ATOM 3875 C C . ALA A 1 524 ? -5.652 24.656 27.906 1 77.56 524 ALA A C 1
ATOM 3877 O O . ALA A 1 524 ? -4.512 25.125 27.984 1 77.56 524 ALA A O 1
ATOM 3878 N N . ASP A 1 525 ? -6.602 25.641 27.688 1 64.44 525 ASP A N 1
ATOM 3879 C CA . ASP A 1 525 ? -6.398 27.094 27.75 1 64.44 525 ASP A CA 1
ATOM 3880 C C . ASP A 1 525 ? -6.215 27.547 29.203 1 64.44 525 ASP A C 1
ATOM 3882 O O . ASP A 1 525 ? -7.117 27.391 30.031 1 64.44 525 ASP A O 1
ATOM 3886 N N . SER A 1 526 ? -5.039 27.406 29.797 1 47.56 526 SER A N 1
ATOM 3887 C CA . SER A 1 526 ? -4.777 27.953 31.125 1 47.56 526 SER A CA 1
ATOM 3888 C C . SER A 1 526 ? -5.418 29.328 31.281 1 47.56 526 SER A C 1
ATOM 3890 O O . SER A 1 526 ? -5.531 29.828 32.406 1 47.56 526 SER A O 1
ATOM 3892 N N . GLY A 1 527 ? -5.559 30.094 30.266 1 39.66 527 GLY A N 1
ATOM 3893 C CA . GLY A 1 527 ? -5.859 31.469 30.609 1 39.66 527 GLY A CA 1
ATOM 3894 C C . GLY A 1 527 ? -7.281 31.672 31.094 1 39.66 527 GLY A C 1
ATOM 3895 O O . GLY A 1 527 ? -7.66 32.781 31.484 1 39.66 527 GLY A O 1
ATOM 3896 N N . ASP A 1 528 ? -8.141 31.125 30.531 1 36.12 528 ASP A N 1
ATOM 3897 C CA . ASP A 1 528 ? -9.406 31.453 31.156 1 36.12 528 ASP A CA 1
ATOM 3898 C C . ASP A 1 528 ? -9.523 30.812 32.531 1 36.12 528 ASP A C 1
ATOM 3900 O O . ASP A 1 528 ? -9.828 29.625 32.656 1 36.12 528 ASP A O 1
ATOM 3904 N N . ASP A 1 529 ? -8.664 31.25 33.344 1 32.97 529 ASP A N 1
ATOM 3905 C CA . ASP A 1 529 ? -8.523 30.969 34.781 1 32.97 529 ASP A CA 1
ATOM 3906 C C . ASP A 1 529 ? -9.891 30.859 35.469 1 32.97 529 ASP A C 1
ATOM 3908 O O . ASP A 1 529 ? -9.992 31.016 36.688 1 32.97 529 ASP A O 1
ATOM 3912 N N . ASN A 1 530 ? -10.898 31.141 34.812 1 35.56 530 ASN A N 1
ATOM 3913 C CA . ASN A 1 530 ? -12.031 31.062 35.719 1 35.56 530 ASN A CA 1
ATOM 3914 C C . ASN A 1 530 ? -12.164 29.672 36.344 1 35.56 530 ASN A C 1
ATOM 3916 O O . ASN A 1 530 ? -11.742 28.688 35.719 1 35.56 530 ASN A O 1
ATOM 3920 N N . ALA A 1 531 ? -12.227 29.594 37.625 1 39.25 531 ALA A N 1
ATOM 3921 C CA . ALA A 1 531 ? -12.414 28.469 38.531 1 39.25 531 ALA A CA 1
ATOM 3922 C C . ALA A 1 531 ? -13.211 27.359 37.875 1 39.25 531 ALA A C 1
ATOM 3924 O O . ALA A 1 531 ? -13.336 26.266 38.438 1 39.25 531 ALA A O 1
ATOM 3925 N N . VAL A 1 532 ? -14.102 27.562 37.031 1 45.28 532 VAL A N 1
ATOM 3926 C CA . VAL A 1 532 ? -14.891 26.453 36.5 1 45.28 532 VAL A CA 1
ATOM 3927 C C . VAL A 1 532 ? -14.188 25.859 35.281 1 45.28 532 VAL A C 1
ATOM 3929 O O . VAL A 1 532 ? -14.062 26.5 34.25 1 45.28 532 VAL A O 1
ATOM 3932 N N . ALA A 1 533 ? -13.273 24.859 35.469 1 51.81 533 ALA A N 1
ATOM 3933 C CA . ALA A 1 533 ? -12.492 24.062 34.531 1 51.81 533 ALA A CA 1
ATOM 3934 C C . ALA A 1 533 ? -13.312 23.703 33.312 1 51.81 533 ALA A C 1
ATOM 3936 O O . ALA A 1 533 ? -14.219 22.859 33.375 1 51.81 533 ALA A O 1
ATOM 3937 N N . THR A 1 534 ? -13.461 24.641 32.219 1 73.06 534 THR A N 1
ATOM 3938 C CA . THR A 1 534 ? -14.289 24.344 31.062 1 73.06 534 THR A CA 1
ATOM 3939 C C . THR A 1 534 ? -13.445 23.828 29.891 1 73.06 534 THR A C 1
ATOM 3941 O O . THR A 1 534 ? -12.414 24.422 29.562 1 73.06 534 THR A O 1
ATOM 3944 N N . THR A 1 535 ? -13.719 22.594 29.422 1 86.75 535 THR A N 1
ATOM 3945 C CA . THR A 1 535 ? -13.102 22 28.25 1 86.75 535 THR A CA 1
ATOM 3946 C C . THR A 1 535 ? -13.07 23 27.094 1 86.75 535 THR A C 1
ATOM 3948 O O . THR A 1 535 ? -14.039 23.734 26.875 1 86.75 535 THR A O 1
ATOM 3951 N N . ASP A 1 536 ? -11.898 23.078 26.453 1 92.5 536 ASP A N 1
ATOM 3952 C CA . ASP A 1 536 ? -11.758 24.062 25.391 1 92.5 536 ASP A CA 1
ATOM 3953 C C . ASP A 1 536 ? -11.156 23.438 24.141 1 92.5 536 ASP A C 1
ATOM 3955 O O . ASP A 1 536 ? -10.875 24.125 23.156 1 92.5 536 ASP A O 1
ATOM 3959 N N . HIS A 1 537 ? -10.891 22.156 24.141 1 96.12 537 HIS A N 1
ATOM 3960 C CA . HIS A 1 537 ? -10.312 21.484 22.984 1 96.12 537 HIS A CA 1
ATOM 3961 C C . HIS A 1 537 ? -10.836 20.047 22.859 1 96.12 537 HIS A C 1
ATOM 3963 O O . HIS A 1 537 ? -11.203 19.438 23.875 1 96.12 537 HIS A O 1
ATOM 3969 N N . VAL A 1 538 ? -10.969 19.562 21.625 1 98 538 VAL A N 1
ATOM 3970 C CA . VAL A 1 538 ? -11.445 18.203 21.375 1 98 538 VAL A CA 1
ATOM 3971 C C . VAL A 1 538 ? -10.703 17.594 20.188 1 98 538 VAL A C 1
ATOM 3973 O O . VAL A 1 538 ? -10.352 18.312 19.234 1 98 538 VAL A O 1
ATOM 3976 N N . GLY A 1 539 ? -10.367 16.344 20.281 1 98.62 539 GLY A N 1
ATOM 3977 C CA . GLY A 1 539 ? -9.773 15.547 19.203 1 98.62 539 GLY A CA 1
ATOM 3978 C C . GLY A 1 539 ? -10.344 14.148 19.109 1 98.62 539 GLY A C 1
ATOM 3979 O O . GLY A 1 539 ? -11.336 13.828 19.766 1 98.62 539 GLY A O 1
ATOM 3980 N N . ILE A 1 540 ? -9.836 13.328 18.203 1 98.94 540 ILE A N 1
ATOM 3981 C CA . ILE A 1 540 ? -10.219 11.938 17.969 1 98.94 540 ILE A CA 1
ATOM 3982 C C . ILE A 1 540 ? -9.031 11.023 18.25 1 98.94 540 ILE A C 1
ATOM 3984 O O . ILE A 1 540 ? -7.988 11.141 17.594 1 98.94 540 ILE A O 1
ATOM 3988 N N . TYR A 1 541 ? -9.25 10.102 19.172 1 98.88 541 TYR A N 1
ATOM 3989 C CA . TYR A 1 541 ? -8.18 9.164 19.469 1 98.88 541 TYR A CA 1
ATOM 3990 C C . TYR A 1 541 ? -7.898 8.258 18.281 1 98.88 541 TYR A C 1
ATOM 3992 O O . TYR A 1 541 ? -8.82 7.68 17.703 1 98.88 541 TYR A O 1
ATOM 4000 N N . LEU A 1 542 ? -6.602 8.18 17.969 1 98.81 542 LEU A N 1
ATOM 4001 C CA . LEU A 1 542 ? -6.207 7.441 16.766 1 98.81 542 LEU A CA 1
ATOM 4002 C C . LEU A 1 542 ? -5.68 6.059 17.141 1 98.81 542 LEU A C 1
ATOM 4004 O O . LEU A 1 542 ? -6.059 5.062 16.516 1 98.81 542 LEU A O 1
ATOM 4008 N N . GLY A 1 543 ? -4.816 5.957 18.078 1 98.69 543 GLY A N 1
ATOM 4009 C CA . GLY A 1 543 ? -4.18 4.715 18.484 1 98.69 543 GLY A CA 1
ATOM 4010 C C . GLY A 1 543 ? -2.768 4.914 19.016 1 98.69 543 GLY A C 1
ATOM 4011 O O . GLY A 1 543 ? -2.309 6.047 19.156 1 98.69 543 GLY A O 1
ATOM 4012 N N . ALA A 1 544 ? -2.098 3.787 19.297 1 98.12 544 ALA A N 1
ATOM 4013 C CA . ALA A 1 544 ? -0.72 3.838 19.781 1 98.12 544 ALA A CA 1
ATOM 4014 C C . ALA A 1 544 ? 0.257 4.039 18.625 1 98.12 544 ALA A C 1
ATOM 4016 O O . ALA A 1 544 ? 0.135 3.395 17.578 1 98.12 544 ALA A O 1
ATOM 4017 N N . ASP A 1 545 ? 1.159 4.965 18.828 1 97.38 545 ASP A N 1
ATOM 4018 C CA . ASP A 1 545 ? 2.148 5.195 17.781 1 97.38 545 ASP A CA 1
ATOM 4019 C C . ASP A 1 545 ? 3.322 4.23 17.906 1 97.38 545 ASP A C 1
ATOM 4021 O O . ASP A 1 545 ? 3.279 3.299 18.719 1 97.38 545 ASP A O 1
ATOM 4025 N N . THR A 1 546 ? 4.363 4.395 17.141 1 93 546 THR A N 1
ATOM 4026 C CA . THR A 1 546 ? 5.488 3.473 17.031 1 93 546 THR A CA 1
ATOM 4027 C C . THR A 1 546 ? 6.25 3.381 18.344 1 93 546 THR A C 1
ATOM 4029 O O . THR A 1 546 ? 6.926 2.387 18.609 1 93 546 THR A O 1
ATOM 4032 N N . ALA A 1 547 ? 6.117 4.379 19.109 1 94 547 ALA A N 1
ATOM 4033 C CA . ALA A 1 547 ? 6.77 4.387 20.406 1 94 547 ALA A CA 1
ATOM 4034 C C . ALA A 1 547 ? 5.836 3.863 21.5 1 94 547 ALA A C 1
ATOM 4036 O O . ALA A 1 547 ? 6.172 3.895 22.688 1 94 547 ALA A O 1
ATOM 4037 N N . GLY A 1 548 ? 4.648 3.455 21.141 1 96 548 GLY A N 1
ATOM 4038 C CA . GLY A 1 548 ? 3.678 2.918 22.078 1 96 548 GLY A CA 1
ATOM 4039 C C . GLY A 1 548 ? 2.879 3.992 22.781 1 96 548 GLY A C 1
ATOM 4040 O O . GLY A 1 548 ? 2.215 3.719 23.797 1 96 548 GLY A O 1
ATOM 4041 N N . ARG A 1 549 ? 2.975 5.211 22.375 1 97 549 ARG A N 1
ATOM 4042 C CA . ARG A 1 549 ? 2.256 6.312 23 1 97 549 ARG A CA 1
ATOM 4043 C C . ARG A 1 549 ? 0.883 6.508 22.375 1 97 549 ARG A C 1
ATOM 4045 O O . ARG A 1 549 ? 0.726 6.348 21.156 1 97 549 ARG A O 1
ATOM 4052 N N . ARG A 1 550 ? -0.097 6.941 23.234 1 98.31 550 ARG A N 1
ATOM 4053 C CA . ARG A 1 550 ? -1.473 7.164 22.797 1 98.31 550 ARG A CA 1
ATOM 4054 C C . ARG A 1 550 ? -1.606 8.492 22.062 1 98.31 550 ARG A C 1
ATOM 4056 O O . ARG A 1 550 ? -1.599 9.555 22.688 1 98.31 550 ARG A O 1
ATOM 4063 N N . ARG A 1 551 ? -1.84 8.391 20.719 1 98.69 551 ARG A N 1
ATOM 4064 C CA . ARG A 1 551 ? -1.854 9.57 19.844 1 98.69 551 ARG A CA 1
ATOM 4065 C C . ARG A 1 551 ? -3.27 9.883 19.375 1 98.69 551 ARG A C 1
ATOM 4067 O O . ARG A 1 551 ? -4.078 8.969 19.172 1 98.69 551 ARG A O 1
ATOM 4074 N N . PHE A 1 552 ? -3.559 11.188 19.172 1 98.75 552 PHE A N 1
ATOM 4075 C CA . PHE A 1 552 ? -4.879 11.609 18.719 1 98.75 552 PHE A CA 1
ATOM 4076 C C . PHE A 1 552 ? -4.762 12.633 17.594 1 98.75 552 PHE A C 1
ATOM 4078 O O . PHE A 1 552 ? -3.684 13.188 17.359 1 98.75 552 PHE A O 1
ATOM 4085 N N . LEU A 1 553 ? -5.836 12.797 16.844 1 98.81 553 LEU A N 1
ATOM 4086 C CA . LEU A 1 553 ? -6.023 13.828 15.828 1 98.81 553 LEU A CA 1
ATOM 4087 C C . LEU A 1 553 ? -6.801 15.016 16.391 1 98.81 553 LEU A C 1
ATOM 4089 O O . LEU A 1 553 ? -7.777 14.828 17.125 1 98.81 553 LEU A O 1
ATOM 4093 N N . SER A 1 554 ? -6.395 16.219 16.094 1 98.38 554 SER A N 1
ATOM 4094 C CA . SER A 1 554 ? -7.184 17.406 16.422 1 98.38 554 SER A CA 1
ATOM 4095 C C . SER A 1 554 ? -6.785 18.594 15.547 1 98.38 554 SER A C 1
ATOM 4097 O O . SER A 1 554 ? -5.672 18.641 15.016 1 98.38 554 SER A O 1
ATOM 4099 N N . SER A 1 555 ? -7.707 19.453 15.305 1 98 555 SER A N 1
ATOM 4100 C CA . SER A 1 555 ? -7.395 20.688 14.594 1 98 555 SER A CA 1
ATOM 4101 C C . SER A 1 555 ? -6.836 21.734 15.547 1 98 555 SER A C 1
ATOM 4103 O O . SER A 1 555 ? -7.387 21.969 16.625 1 98 555 SER A O 1
ATOM 4105 N N . ARG A 1 556 ? -5.762 22.391 15.109 1 94.88 556 ARG A N 1
ATOM 4106 C CA . ARG A 1 556 ? -5.047 23.297 16 1 94.88 556 ARG A CA 1
ATOM 4107 C C . ARG A 1 556 ? -4.672 24.578 15.289 1 94.88 556 ARG A C 1
ATOM 4109 O O . ARG A 1 556 ? -4.438 24.578 14.078 1 94.88 556 ARG A O 1
ATOM 4116 N N . LYS A 1 557 ? -4.539 25.609 16.109 1 93.12 557 LYS A N 1
ATOM 4117 C CA . LYS A 1 557 ? -4.211 26.922 15.57 1 93.12 557 LYS A CA 1
ATOM 4118 C C . LYS A 1 557 ? -2.773 26.969 15.062 1 93.12 557 LYS A C 1
ATOM 4120 O O . LYS A 1 557 ? -2.525 27.391 13.93 1 93.12 557 LYS A O 1
ATOM 4125 N N . THR A 1 558 ? -1.849 26.453 15.875 1 90.62 558 THR A N 1
ATOM 4126 C CA . THR A 1 558 ? -0.427 26.594 15.586 1 90.62 558 THR A CA 1
ATOM 4127 C C . THR A 1 558 ? -0.068 25.891 14.281 1 90.62 558 THR A C 1
ATOM 4129 O O . THR A 1 558 ? 0.726 26.406 13.492 1 90.62 558 THR A O 1
ATOM 4132 N N . VAL A 1 559 ? -0.716 24.781 14.039 1 92.62 559 VAL A N 1
ATOM 4133 C CA . VAL A 1 559 ? -0.423 23.984 12.852 1 92.62 559 VAL A CA 1
ATOM 4134 C C . VAL A 1 559 ? -1.333 24.406 11.703 1 92.62 559 VAL A C 1
ATOM 4136 O O . VAL A 1 559 ? -1.089 24.062 10.547 1 92.62 559 VAL A O 1
ATOM 4139 N N . ASN A 1 560 ? -2.318 25.141 11.984 1 94.44 560 ASN A N 1
ATOM 4140 C CA . ASN A 1 560 ? -3.312 25.609 11.023 1 94.44 560 ASN A CA 1
ATOM 4141 C C . ASN A 1 560 ? -4.094 24.438 10.43 1 94.44 560 ASN A C 1
ATOM 4143 O O . ASN A 1 560 ? -4.082 24.234 9.211 1 94.44 560 ASN A O 1
ATOM 4147 N N . GLY A 1 561 ? -4.836 23.688 11.297 1 97.19 561 GLY A N 1
ATOM 4148 C CA . GLY A 1 561 ? -5.711 22.641 10.797 1 97.19 561 GLY A CA 1
ATOM 4149 C C . GLY A 1 561 ? -5.574 21.344 11.57 1 97.19 561 GLY A C 1
ATOM 4150 O O . GLY A 1 561 ? -4.926 21.297 12.617 1 97.19 561 GLY A O 1
ATOM 4151 N N . PRO A 1 562 ? -6.223 20.25 11.062 1 98.38 562 PRO A N 1
ATOM 4152 C CA . PRO A 1 562 ? -6.121 18.922 11.68 1 98.38 562 PRO A CA 1
ATOM 4153 C C . PRO A 1 562 ? -4.715 18.344 11.578 1 98.38 562 PRO A C 1
ATOM 4155 O O . PRO A 1 562 ? -4.043 18.5 10.555 1 98.38 562 PRO A O 1
ATOM 4158 N N . THR A 1 563 ? -4.277 17.688 12.711 1 98.19 563 THR A N 1
ATOM 4159 C CA . THR A 1 563 ? -2.926 17.141 12.758 1 98.19 563 THR A CA 1
ATOM 4160 C C . THR A 1 563 ? -2.834 16.031 13.797 1 98.19 563 THR A C 1
ATOM 4162 O O . THR A 1 563 ? -3.609 15.992 14.758 1 98.19 563 THR A O 1
ATOM 4165 N N . MET A 1 564 ? -2.002 15.117 13.523 1 98.25 564 MET A N 1
ATOM 4166 C CA . MET A 1 564 ? -1.595 14.164 14.547 1 98.25 564 MET A CA 1
ATOM 4167 C C . MET A 1 564 ? -0.16 14.422 15 1 98.25 564 MET A C 1
ATOM 4169 O O . MET A 1 564 ? 0.402 13.656 15.781 1 98.25 564 MET A O 1
ATOM 4173 N N . SER A 1 565 ? 0.437 15.508 14.539 1 96.12 565 SER A N 1
ATOM 4174 C CA . SER A 1 565 ? 1.84 15.805 14.812 1 96.12 565 SER A CA 1
ATOM 4175 C C . SER A 1 565 ? 2.006 16.5 16.156 1 96.12 565 SER A C 1
ATOM 4177 O O . SER A 1 565 ? 1.028 16.703 16.875 1 96.12 565 SER A O 1
ATOM 4179 N N . ASP A 1 566 ? 3.227 16.922 16.469 1 94.94 566 ASP A N 1
ATOM 4180 C CA . ASP A 1 566 ? 3.527 17.453 17.797 1 94.94 566 ASP A CA 1
ATOM 4181 C C . ASP A 1 566 ? 3.875 18.938 17.719 1 94.94 566 ASP A C 1
ATOM 4183 O O . ASP A 1 566 ? 4.273 19.531 18.719 1 94.94 566 ASP A O 1
ATOM 4187 N N . LEU A 1 567 ? 3.721 19.484 16.547 1 92.81 567 LEU A N 1
ATOM 4188 C CA . LEU A 1 567 ? 3.988 20.906 16.438 1 92.81 567 LEU A CA 1
ATOM 4189 C C . LEU A 1 567 ? 2.982 21.719 17.25 1 92.81 567 LEU A C 1
ATOM 4191 O O . LEU A 1 567 ? 1.771 21.547 17.094 1 92.81 567 LEU A O 1
ATOM 4195 N N . GLY A 1 568 ? 3.467 22.594 18.062 1 88.12 568 GLY A N 1
ATOM 4196 C CA . GLY A 1 568 ? 2.6 23.438 18.875 1 88.12 568 GLY A CA 1
ATOM 4197 C C . GLY A 1 568 ? 2.023 22.703 20.078 1 88.12 568 GLY A C 1
ATOM 4198 O O . GLY A 1 568 ? 1.126 23.219 20.75 1 88.12 568 GLY A O 1
ATOM 4199 N N . GLY A 1 569 ? 2.4 21.578 20.328 1 92 569 GLY A N 1
ATOM 4200 C CA . GLY A 1 569 ? 1.941 20.719 21.406 1 92 569 GLY A CA 1
ATOM 4201 C C . GLY A 1 569 ? 1.796 19.266 20.984 1 92 569 GLY A C 1
ATOM 4202 O O . GLY A 1 569 ? 1.153 18.969 19.969 1 92 569 GLY A O 1
ATOM 4203 N N . ALA A 1 570 ? 2.359 18.391 21.797 1 95.25 570 ALA A N 1
ATOM 4204 C CA . ALA A 1 570 ? 2.352 16.969 21.422 1 95.25 570 ALA A CA 1
ATOM 4205 C C . ALA A 1 570 ? 0.928 16.422 21.375 1 95.25 570 ALA A C 1
ATOM 4207 O O . ALA A 1 570 ? 0.161 16.594 22.328 1 95.25 570 ALA A O 1
ATOM 4208 N N . SER A 1 571 ? 0.574 15.758 20.281 1 97.75 571 SER A N 1
ATOM 4209 C CA . SER A 1 571 ? -0.718 15.094 20.156 1 97.75 571 SER A CA 1
ATOM 4210 C C . SER A 1 571 ? -0.727 13.75 20.875 1 97.75 571 SER A C 1
ATOM 4212 O O . SER A 1 571 ? -1.07 12.727 20.281 1 97.75 571 SER A O 1
ATOM 4214 N N . LEU A 1 572 ? -0.347 13.797 22.109 1 98.06 572 LEU A N 1
ATOM 4215 C CA . LEU A 1 572 ? -0.204 12.594 22.922 1 98.06 572 LEU A CA 1
ATOM 4216 C C . LEU A 1 572 ? -1.005 12.711 24.203 1 98.06 572 LEU A C 1
ATOM 4218 O O . LEU A 1 572 ? -1.08 13.797 24.797 1 98.06 572 LEU A O 1
ATOM 4222 N N . LEU A 1 573 ? -1.52 11.578 24.609 1 98 573 LEU A N 1
ATOM 4223 C CA . LEU A 1 573 ? -2.24 11.508 25.875 1 98 573 LEU A CA 1
ATOM 4224 C C . LEU A 1 573 ? -1.325 11.016 26.984 1 98 573 LEU A C 1
ATOM 4226 O O . LEU A 1 573 ? -1.766 10.859 28.125 1 98 573 LEU A O 1
ATOM 4230 N N . ASP A 1 574 ? -0.099 10.773 26.656 1 93.81 574 ASP A N 1
ATOM 4231 C CA . ASP A 1 574 ? 0.925 10.297 27.578 1 93.81 574 ASP A CA 1
ATOM 4232 C C . ASP A 1 574 ? 2.049 11.32 27.734 1 93.81 574 ASP A C 1
ATOM 4234 O O . ASP A 1 574 ? 2.285 12.125 26.828 1 93.81 574 ASP A O 1
ATOM 4238 N N . GLY A 1 575 ? 2.686 11.266 28.922 1 93 575 GLY A N 1
ATOM 4239 C CA . GLY A 1 575 ? 3.848 12.109 29.125 1 93 575 GLY A CA 1
ATOM 4240 C C . GLY A 1 575 ? 3.516 13.414 29.828 1 93 575 GLY A C 1
ATOM 4241 O O . GLY A 1 575 ? 2.566 13.477 30.609 1 93 575 GLY A O 1
ATOM 4242 N N . THR A 1 576 ? 4.328 14.477 29.578 1 93 576 THR A N 1
ATOM 4243 C CA . THR A 1 576 ? 4.242 15.711 30.359 1 93 576 THR A CA 1
ATOM 4244 C C . THR A 1 576 ? 3.75 16.859 29.484 1 93 576 THR A C 1
ATOM 4246 O O . THR A 1 576 ? 3.729 18.016 29.922 1 93 576 THR A O 1
ATOM 4249 N N . GLY A 1 577 ? 3.373 16.547 28.328 1 93.5 577 GLY A N 1
ATOM 4250 C CA . GLY A 1 577 ? 2.902 17.594 27.422 1 93.5 577 GLY A CA 1
ATOM 4251 C C . GLY A 1 577 ? 1.555 18.156 27.828 1 93.5 577 GLY A C 1
ATOM 4252 O O . GLY A 1 577 ? 0.868 17.594 28.688 1 93.5 577 GLY A O 1
ATOM 4253 N N . THR A 1 578 ? 1.187 19.297 27.188 1 92.56 578 THR A N 1
ATOM 4254 C CA . THR A 1 578 ? -0.02 20.047 27.531 1 92.56 578 THR A CA 1
ATOM 4255 C C . THR A 1 578 ? -1.25 19.141 27.453 1 92.56 578 THR A C 1
ATOM 4257 O O . THR A 1 578 ? -2.033 19.094 28.406 1 92.56 578 THR A O 1
ATOM 4260 N N . TYR A 1 579 ? -1.401 18.422 26.375 1 95.31 579 TYR A N 1
ATOM 4261 C CA . TYR A 1 579 ? -2.615 17.625 26.188 1 95.31 579 TYR A CA 1
ATOM 4262 C C . TYR A 1 579 ? -2.621 16.406 27.094 1 95.31 579 TYR A C 1
ATOM 4264 O O . TYR A 1 579 ? -3.678 15.984 27.578 1 95.31 579 TYR A O 1
ATOM 4272 N N . ALA A 1 580 ? -1.46 15.844 27.359 1 95.62 580 ALA A N 1
ATOM 4273 C CA . ALA A 1 580 ? -1.367 14.75 28.312 1 95.62 580 ALA A CA 1
ATOM 4274 C C . ALA A 1 580 ? -1.811 15.195 29.703 1 95.62 580 ALA A C 1
ATOM 4276 O O . ALA A 1 580 ? -2.561 14.484 30.391 1 95.62 580 ALA A O 1
ATOM 4277 N N . ARG A 1 581 ? -1.45 16.375 30.109 1 94.06 581 ARG A N 1
ATOM 4278 C CA . ARG A 1 581 ? -1.7 16.875 31.453 1 94.06 581 ARG A CA 1
ATOM 4279 C C . ARG A 1 581 ? -3.121 17.406 31.594 1 94.06 581 ARG A C 1
ATOM 4281 O O . ARG A 1 581 ? -3.652 17.516 32.688 1 94.06 581 ARG A O 1
ATOM 4288 N N . THR A 1 582 ? -3.721 17.766 30.5 1 94.19 582 THR A N 1
ATOM 4289 C CA . THR A 1 582 ? -4.98 18.484 30.609 1 94.19 582 THR A CA 1
ATOM 4290 C C . THR A 1 582 ? -6.141 17.641 30.094 1 94.19 582 THR A C 1
ATOM 4292 O O . THR A 1 582 ? -7.258 18.141 29.938 1 94.19 582 THR A O 1
ATOM 4295 N N . LEU A 1 583 ? -5.902 16.375 29.719 1 96.44 583 LEU A N 1
ATOM 4296 C CA . LEU A 1 583 ? -7.012 15.516 29.344 1 96.44 583 LEU A CA 1
ATOM 4297 C C . LEU A 1 583 ? -8.117 15.555 30.406 1 96.44 583 LEU A C 1
ATOM 4299 O O . LEU A 1 583 ? -7.863 15.297 31.578 1 96.44 583 LEU A O 1
ATOM 4303 N N . HIS A 1 584 ? -9.305 15.898 29.984 1 96.31 584 HIS A N 1
ATOM 4304 C CA . HIS A 1 584 ? -10.414 16.109 30.906 1 96.31 584 HIS A CA 1
ATOM 4305 C C . HIS A 1 584 ? -11.445 14.984 30.797 1 96.31 584 HIS A C 1
ATOM 4307 O O . HIS A 1 584 ? -11.883 14.438 31.812 1 96.31 584 HIS A O 1
ATOM 4313 N N . THR A 1 585 ? -11.891 14.656 29.594 1 97 585 THR A N 1
ATOM 4314 C CA . THR A 1 585 ? -12.969 13.703 29.359 1 97 585 THR A CA 1
ATOM 4315 C C . THR A 1 585 ? -12.672 12.836 28.141 1 97 585 THR A C 1
ATOM 4317 O O . THR A 1 585 ? -12.156 13.328 27.125 1 97 585 THR A O 1
ATOM 4320 N N . VAL A 1 586 ? -12.883 11.562 28.219 1 98.25 586 VAL A N 1
ATOM 4321 C CA . VAL A 1 586 ? -12.945 10.648 27.078 1 98.25 586 VAL A CA 1
ATOM 4322 C C . VAL A 1 586 ? -14.398 10.25 26.828 1 98.25 586 VAL A C 1
ATOM 4324 O O . VAL A 1 586 ? -15.102 9.82 27.734 1 98.25 586 VAL A O 1
ATOM 4327 N N . HIS A 1 587 ? -14.836 10.5 25.609 1 98.62 587 HIS A N 1
ATOM 4328 C CA . HIS A 1 587 ? -16.234 10.234 25.266 1 98.62 587 HIS A CA 1
ATOM 4329 C C . HIS A 1 587 ? -16.328 9.391 24 1 98.62 587 HIS A C 1
ATOM 4331 O O . HIS A 1 587 ? -15.609 9.633 23.031 1 98.62 587 HIS A O 1
ATOM 4337 N N . ARG A 1 588 ? -17.203 8.414 24.047 1 98.38 588 ARG A N 1
ATOM 4338 C CA . ARG A 1 588 ? -17.438 7.539 22.906 1 98.38 588 ARG A CA 1
ATOM 4339 C C . ARG A 1 588 ? -18.781 7.828 22.25 1 98.38 588 ARG A C 1
ATOM 4341 O O . ARG A 1 588 ? -19.828 7.746 22.891 1 98.38 588 ARG A O 1
ATOM 4348 N N . ILE A 1 589 ? -18.719 8.156 20.938 1 98.19 589 ILE A N 1
ATOM 4349 C CA . ILE A 1 589 ? -19.906 8.523 20.172 1 98.19 589 ILE A CA 1
ATOM 4350 C C . ILE A 1 589 ? -20.781 7.297 19.938 1 98.19 589 ILE A C 1
ATOM 4352 O O . ILE A 1 589 ? -20.312 6.277 19.438 1 98.19 589 ILE A O 1
ATOM 4356 N N . MET B 1 1 ? 31.562 -39.531 -61.812 1 15.8 1 MET B N 1
ATOM 4357 C CA . MET B 1 1 ? 31.844 -38.719 -63.031 1 15.8 1 MET B CA 1
ATOM 4358 C C . MET B 1 1 ? 30.984 -37.469 -63.062 1 15.8 1 MET B C 1
ATOM 4360 O O . MET B 1 1 ? 30.094 -37.281 -62.188 1 15.8 1 MET B O 1
ATOM 4364 N N . THR B 1 2 ? 30.156 -37.281 -64.188 1 14.13 2 THR B N 1
ATOM 4365 C CA . THR B 1 2 ? 30.047 -36.25 -65.188 1 14.13 2 THR B CA 1
ATOM 4366 C C . THR B 1 2 ? 28.984 -35.219 -64.812 1 14.13 2 THR B C 1
ATOM 4368 O O . THR B 1 2 ? 29.141 -34.031 -65.125 1 14.13 2 THR B O 1
ATOM 4371 N N . HIS B 1 3 ? 27.766 -35.562 -64.625 1 14.57 3 HIS B N 1
ATOM 4372 C CA . HIS B 1 3 ? 26.781 -35 -65.5 1 14.57 3 HIS B CA 1
ATOM 4373 C C . HIS B 1 3 ? 26.5 -33.531 -65.188 1 14.57 3 HIS B C 1
ATOM 4375 O O . HIS B 1 3 ? 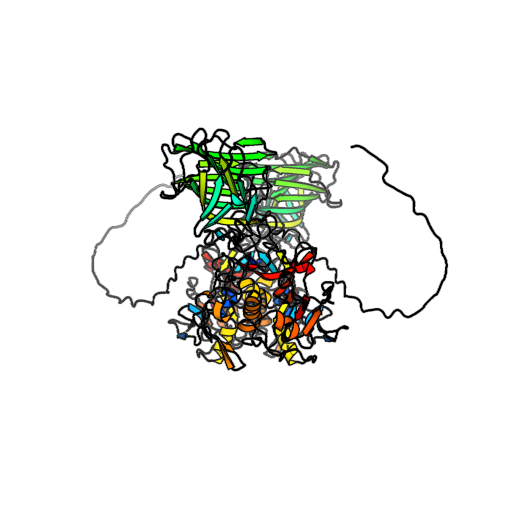26.328 -33.156 -64.062 1 14.57 3 HIS B O 1
ATOM 4381 N N . THR B 1 4 ? 26.438 -32.688 -66.125 1 15.57 4 THR B N 1
ATOM 4382 C CA . THR B 1 4 ? 26.609 -31.391 -66.812 1 15.57 4 THR B CA 1
ATOM 4383 C C . THR B 1 4 ? 25.422 -30.469 -66.5 1 15.57 4 THR B C 1
ATOM 4385 O O . THR B 1 4 ? 25.609 -29.344 -66.062 1 15.57 4 THR B O 1
ATOM 4388 N N . SER B 1 5 ? 24.578 -30.062 -67.5 1 13.88 5 SER B N 1
ATOM 4389 C CA . SER B 1 5 ? 24.531 -28.844 -68.312 1 13.88 5 SER B CA 1
ATOM 4390 C C . SER B 1 5 ? 23.312 -28 -68 1 13.88 5 SER B C 1
ATOM 4392 O O . SER B 1 5 ? 23.453 -26.828 -67.625 1 13.88 5 SER B O 1
ATOM 4394 N N . ARG B 1 6 ? 22.188 -28.062 -68.875 1 13.81 6 ARG B N 1
ATOM 4395 C CA . ARG B 1 6 ? 21.734 -27.062 -69.812 1 13.81 6 ARG B CA 1
ATOM 4396 C C . ARG B 1 6 ? 20.766 -26.078 -69.125 1 13.81 6 ARG B C 1
ATOM 4398 O O . ARG B 1 6 ? 20.953 -24.859 -69.25 1 13.81 6 ARG B O 1
ATOM 4405 N N . ARG B 1 7 ? 19.344 -26.156 -69.625 1 14.44 7 ARG B N 1
ATOM 4406 C CA . ARG B 1 7 ? 18.656 -25.312 -70.625 1 14.44 7 ARG B CA 1
ATOM 4407 C C . ARG B 1 7 ? 17.906 -24.188 -69.938 1 14.44 7 ARG B C 1
ATOM 4409 O O . ARG B 1 7 ? 17.641 -24.25 -68.688 1 14.44 7 ARG B O 1
ATOM 4416 N N . GLY B 1 8 ? 16.578 -23.703 -70.5 1 14.09 8 GLY B N 1
ATOM 4417 C CA . GLY B 1 8 ? 16.109 -22.656 -71.375 1 14.09 8 GLY B CA 1
ATOM 4418 C C . GLY B 1 8 ? 15.18 -21.672 -70.688 1 14.09 8 GLY B C 1
ATOM 4419 O O . GLY B 1 8 ? 15.445 -20.469 -70.688 1 14.09 8 GLY B O 1
ATOM 4420 N N . VAL B 1 9 ? 13.742 -21.688 -70.938 1 14.4 9 VAL B N 1
ATOM 4421 C CA . VAL B 1 9 ? 12.992 -20.828 -71.875 1 14.4 9 VAL B CA 1
ATOM 4422 C C . VAL B 1 9 ? 12.289 -19.719 -71.062 1 14.4 9 VAL B C 1
ATOM 4424 O O . VAL B 1 9 ? 12.398 -18.547 -71.438 1 14.4 9 VAL B O 1
ATOM 4427 N N . LEU B 1 10 ? 10.906 -19.812 -70.812 1 14.44 10 LEU B N 1
ATOM 4428 C CA . LEU B 1 10 ? 9.898 -19.062 -71.5 1 14.44 10 LEU B CA 1
ATOM 4429 C C . LEU B 1 10 ? 9.641 -17.703 -70.875 1 14.44 10 LEU B C 1
ATOM 4431 O O . LEU B 1 10 ? 9.867 -17.547 -69.688 1 14.44 10 LEU B O 1
ATOM 4435 N N . ALA B 1 11 ? 8.508 -16.906 -71.375 1 14.88 11 ALA B N 1
ATOM 4436 C CA . ALA B 1 11 ? 8.148 -15.656 -72.062 1 14.88 11 ALA B CA 1
ATOM 4437 C C . ALA B 1 11 ? 7.57 -14.664 -71 1 14.88 11 ALA B C 1
ATOM 4439 O O . ALA B 1 11 ? 7.078 -15.055 -70 1 14.88 11 ALA B O 1
ATOM 4440 N N . ALA B 1 12 ? 7.047 -13.398 -71.438 1 16.03 12 ALA B N 1
ATOM 4441 C CA . ALA B 1 12 ? 7.184 -11.945 -71.375 1 16.03 12 ALA B CA 1
ATOM 4442 C C . ALA B 1 12 ? 6.004 -11.312 -70.688 1 16.03 12 ALA B C 1
ATOM 4444 O O . ALA B 1 12 ? 6.191 -10.469 -69.812 1 16.03 12 ALA B O 1
ATOM 4445 N N . PHE B 1 13 ? 4.656 -11.227 -71.188 1 15.13 13 PHE B N 1
ATOM 4446 C CA . PHE B 1 13 ? 4.195 -9.938 -71.688 1 15.13 13 PHE B CA 1
ATOM 4447 C C . PHE B 1 13 ? 3.578 -9.109 -70.562 1 15.13 13 PHE B C 1
ATOM 4449 O O . PHE B 1 13 ? 4.145 -8.094 -70.125 1 15.13 13 PHE B O 1
ATOM 4456 N N . ALA B 1 14 ? 2.064 -8.633 -70.562 1 15.45 14 ALA B N 1
ATOM 4457 C CA . ALA B 1 14 ? 1.438 -7.383 -71 1 15.45 14 ALA B CA 1
ATOM 4458 C C . ALA B 1 14 ? 0.945 -6.582 -69.812 1 15.45 14 ALA B C 1
ATOM 4460 O O . ALA B 1 14 ? 0.743 -7.133 -68.75 1 15.45 14 ALA B O 1
ATOM 4461 N N . ALA B 1 15 ? -0.039 -5.406 -70 1 16.14 15 ALA B N 1
ATOM 4462 C CA . ALA B 1 15 ? -0.122 -3.955 -69.812 1 16.14 15 ALA B CA 1
ATOM 4463 C C . ALA B 1 15 ? -1.027 -3.57 -68.688 1 16.14 15 ALA B C 1
ATOM 4465 O O . ALA B 1 15 ? -0.633 -2.791 -67.812 1 16.14 15 ALA B O 1
ATOM 4466 N N . SER B 1 16 ? -2.457 -3.578 -68.75 1 15.94 16 SER B N 1
ATOM 4467 C CA . SER B 1 16 ? -3.262 -2.367 -68.812 1 15.94 16 SER B CA 1
ATOM 4468 C C . SER B 1 16 ? -3.707 -1.868 -67.438 1 15.94 16 SER B C 1
ATOM 4470 O O . SER B 1 16 ? -3.742 -2.637 -66.5 1 15.94 16 SER B O 1
ATOM 4472 N N . ALA B 1 17 ? -4.609 -0.538 -67.25 1 17.53 17 ALA B N 1
ATOM 4473 C CA . ALA B 1 17 ? -4.688 0.776 -66.625 1 17.53 17 ALA B CA 1
ATOM 4474 C C . ALA B 1 17 ? -5.738 0.79 -65.562 1 17.53 17 ALA B C 1
ATOM 4476 O O . ALA B 1 17 ? -5.52 1.371 -64.438 1 17.53 17 ALA B O 1
ATOM 4477 N N . ALA B 1 18 ? -7.016 0.336 -65.625 1 17.61 18 ALA B N 1
ATOM 4478 C CA . ALA B 1 18 ? -8.109 1.292 -65.5 1 17.61 18 ALA B CA 1
ATOM 4479 C C . ALA B 1 18 ? -8.43 1.576 -64 1 17.61 18 ALA B C 1
ATOM 4481 O O . ALA B 1 18 ? -8.141 0.756 -63.125 1 17.61 18 ALA B O 1
ATOM 4482 N N . THR B 1 19 ? -9.375 2.668 -63.656 1 17.97 19 THR B N 1
ATOM 4483 C CA . THR B 1 19 ? -9.633 3.871 -62.875 1 17.97 19 THR B CA 1
ATOM 4484 C C . THR B 1 19 ? -10.586 3.578 -61.719 1 17.97 19 THR B C 1
ATOM 4486 O O . THR B 1 19 ? -10.641 4.324 -60.719 1 17.97 19 THR B O 1
ATOM 4489 N N . VAL B 1 20 ? -11.281 2.457 -61.469 1 18.5 20 VAL B N 1
ATOM 4490 C CA . VAL B 1 20 ? -12.656 2.748 -61.062 1 18.5 20 VAL B CA 1
ATOM 4491 C C . VAL B 1 20 ? -12.68 3.236 -59.625 1 18.5 20 VAL B C 1
ATOM 4493 O O . VAL B 1 20 ? -12.047 2.637 -58.75 1 18.5 20 VAL B O 1
ATOM 4496 N N . PRO B 1 21 ? -13.469 4.348 -59.281 1 20.06 21 PRO B N 1
ATOM 4497 C CA . PRO B 1 21 ? -13.562 5.34 -58.219 1 20.06 21 PRO B CA 1
ATOM 4498 C C . PRO B 1 21 ? -14.32 4.82 -57 1 20.06 21 PRO B C 1
ATOM 4500 O O . PRO B 1 21 ? -14.5 5.551 -56 1 20.06 21 PRO B O 1
ATOM 4503 N N . PHE B 1 22 ? -14.328 3.586 -56.562 1 18.64 22 PHE B N 1
ATOM 4504 C CA . PHE B 1 22 ? -15.516 3.275 -55.781 1 18.64 22 PHE B CA 1
ATOM 4505 C C . PHE B 1 22 ? -15.508 4.031 -54.438 1 18.64 22 PHE B C 1
ATOM 4507 O O . PHE B 1 22 ? -14.477 4.098 -53.781 1 18.64 22 PHE B O 1
ATOM 4514 N N . GLY B 1 23 ? -16.516 4.871 -54.094 1 18.62 23 GLY B N 1
ATOM 4515 C CA . GLY B 1 23 ? -16.984 5.926 -53.219 1 18.62 23 GLY B CA 1
ATOM 4516 C C . GLY B 1 23 ? -17.281 5.434 -51.812 1 18.62 23 GLY B C 1
ATOM 4517 O O . GLY B 1 23 ? -17.875 6.156 -51 1 18.62 23 GLY B O 1
ATOM 4518 N N . GLY B 1 24 ? -16.75 4.352 -51.25 1 18.84 24 GLY B N 1
ATOM 4519 C CA . GLY B 1 24 ? -17.531 3.822 -50.125 1 18.84 24 GLY B CA 1
ATOM 4520 C C . GLY B 1 24 ? -17.484 4.703 -48.906 1 18.84 24 GLY B C 1
ATOM 4521 O O . GLY B 1 24 ? -16.453 5.305 -48.594 1 18.84 24 GLY B O 1
ATOM 4522 N N . ALA B 1 25 ? -18.641 5.234 -48.438 1 19.61 25 ALA B N 1
ATOM 4523 C CA . ALA B 1 25 ? -19.062 6.164 -47.375 1 19.61 25 ALA B CA 1
ATOM 4524 C C . ALA B 1 25 ? -18.656 5.656 -46 1 19.61 25 ALA B C 1
ATOM 4526 O O . ALA B 1 25 ? -18.953 4.512 -45.656 1 19.61 25 ALA B O 1
ATOM 4527 N N . ALA B 1 26 ? -17.625 6.301 -45.25 1 19.92 26 ALA B N 1
ATOM 4528 C CA . ALA B 1 26 ? -16.875 6.105 -44 1 19.92 26 ALA B CA 1
ATOM 4529 C C . ALA B 1 26 ? -17.75 6.41 -42.781 1 19.92 26 ALA B C 1
ATOM 4531 O O . ALA B 1 26 ? -18.047 7.574 -42.5 1 19.92 26 ALA B O 1
ATOM 4532 N N . ALA B 1 27 ? -18.906 5.816 -42.594 1 21.41 27 ALA B N 1
ATOM 4533 C CA . ALA B 1 27 ? -19.641 6.34 -41.438 1 21.41 27 ALA B CA 1
ATOM 4534 C C . ALA B 1 27 ? -18.766 6.355 -40.188 1 21.41 27 ALA B C 1
ATOM 4536 O O . ALA B 1 27 ? -18.031 5.395 -39.938 1 21.41 27 ALA B O 1
ATOM 4537 N N . ALA B 1 28 ? -18.562 7.543 -39.469 1 20.44 28 ALA B N 1
ATOM 4538 C CA . ALA B 1 28 ? -17.75 8.109 -38.406 1 20.44 28 ALA B CA 1
ATOM 4539 C C . ALA B 1 28 ? -18.031 7.43 -37.062 1 20.44 28 ALA B C 1
ATOM 4541 O O . ALA B 1 28 ? -19.172 7.465 -36.562 1 20.44 28 ALA B O 1
ATOM 4542 N N . SER B 1 29 ? -17.422 6.238 -36.812 1 21.97 29 SER B N 1
ATOM 4543 C CA . SER B 1 29 ? -17.609 5.594 -35.531 1 21.97 29 SER B CA 1
ATOM 4544 C C . SER B 1 29 ? -17.297 6.551 -34.375 1 21.97 29 SER B C 1
ATOM 4546 O O . SER B 1 29 ? -16.359 7.336 -34.469 1 21.97 29 SER B O 1
ATOM 4548 N N . PRO B 1 30 ? -18.219 6.863 -33.5 1 23.62 30 PRO B N 1
ATOM 4549 C CA . PRO B 1 30 ? -18.172 7.836 -32.406 1 23.62 30 PRO B CA 1
ATOM 4550 C C . PRO B 1 30 ? -16.875 7.73 -31.578 1 23.62 30 PRO B C 1
ATOM 4552 O O . PRO B 1 30 ? -16.266 6.664 -31.531 1 23.62 30 PRO B O 1
ATOM 4555 N N . ALA B 1 31 ? -16.234 8.945 -31.281 1 22.08 31 ALA B N 1
ATOM 4556 C CA . ALA B 1 31 ? -15.023 9.398 -30.609 1 22.08 31 ALA B CA 1
ATOM 4557 C C . ALA B 1 31 ? -14.945 8.852 -29.188 1 22.08 31 ALA B C 1
ATOM 4559 O O . ALA B 1 31 ? -15.898 8.992 -28.406 1 22.08 31 ALA B O 1
ATOM 4560 N N . ARG B 1 32 ? -14.25 7.863 -28.875 1 23.59 32 ARG B N 1
ATOM 4561 C CA . ARG B 1 32 ? -13.711 7.516 -27.562 1 23.59 32 ARG B CA 1
ATOM 4562 C C . ARG B 1 32 ? -13.195 8.75 -26.844 1 23.59 32 ARG B C 1
ATOM 4564 O O . ARG B 1 32 ? -12.375 9.5 -27.375 1 23.59 32 ARG B O 1
ATOM 4571 N N . ALA B 1 33 ? -13.992 9.562 -26.016 1 27.11 33 ALA B N 1
ATOM 4572 C CA . ALA B 1 33 ? -13.484 10.625 -25.156 1 27.11 33 ALA B CA 1
ATOM 4573 C C . ALA B 1 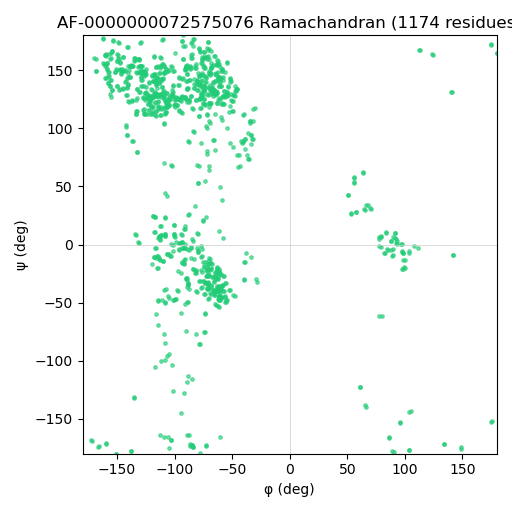33 ? -12.094 10.281 -24.625 1 27.11 33 ALA B C 1
ATOM 4575 O O . ALA B 1 33 ? -11.922 9.281 -23.922 1 27.11 33 ALA B O 1
ATOM 4576 N N . THR B 1 34 ? -11.023 10.703 -25.375 1 22.78 34 THR B N 1
ATOM 4577 C CA . THR B 1 34 ? -9.641 10.594 -24.922 1 22.78 34 THR B CA 1
ATOM 4578 C C . THR B 1 34 ? -9.43 11.391 -23.641 1 22.78 34 THR B C 1
ATOM 4580 O O . THR B 1 34 ? -9.367 12.617 -23.672 1 22.78 34 THR B O 1
ATOM 4583 N N . ALA B 1 35 ? -10.164 11.328 -22.609 1 27.05 35 ALA B N 1
ATOM 4584 C CA . ALA B 1 35 ? -9.625 12.008 -21.438 1 27.05 35 ALA B CA 1
ATOM 4585 C C . ALA B 1 35 ? -8.141 11.703 -21.25 1 27.05 35 ALA B C 1
ATOM 4587 O O . ALA B 1 35 ? -7.773 10.57 -20.922 1 27.05 35 ALA B O 1
ATOM 4588 N N . THR B 1 36 ? -7.348 12.398 -22.094 1 26.8 36 THR B N 1
ATOM 4589 C CA . THR B 1 36 ? -5.898 12.289 -21.984 1 26.8 36 THR B CA 1
ATOM 4590 C C . THR B 1 36 ? -5.441 12.695 -20.578 1 26.8 36 THR B C 1
ATOM 4592 O O . THR B 1 36 ? -4.258 12.977 -20.359 1 26.8 36 THR B O 1
ATOM 4595 N N . ALA B 1 37 ? -6.199 12.977 -19.609 1 27 37 ALA B N 1
ATOM 4596 C CA . ALA B 1 37 ? -5.289 13.375 -18.531 1 27 37 ALA B CA 1
ATOM 4597 C C . ALA B 1 37 ? -4.172 12.352 -18.359 1 27 37 ALA B C 1
ATOM 4599 O O . ALA B 1 37 ? -4.422 11.203 -17.969 1 27 37 ALA B O 1
ATOM 4600 N N . ALA B 1 38 ? -3.135 12.477 -19.156 1 29.58 38 ALA B N 1
ATOM 4601 C CA . ALA B 1 38 ? -1.917 11.766 -18.781 1 29.58 38 ALA B CA 1
ATOM 4602 C C . ALA B 1 38 ? -1.65 11.906 -17.281 1 29.58 38 ALA B C 1
ATOM 4604 O O . ALA B 1 38 ? -1.318 12.992 -16.797 1 29.58 38 ALA B O 1
ATOM 4605 N N . SER B 1 39 ? -2.463 11.344 -16.516 1 27.2 39 SER B N 1
ATOM 4606 C CA . SER B 1 39 ? -1.937 11.203 -15.156 1 27.2 39 SER B CA 1
ATOM 4607 C C . SER B 1 39 ? -0.452 10.852 -15.172 1 27.2 39 SER B C 1
ATOM 4609 O O . SER B 1 39 ? -0.047 9.883 -15.812 1 27.2 39 SER B O 1
ATOM 4611 N N . ALA B 1 40 ? 0.383 11.945 -15.148 1 29.66 40 ALA B N 1
ATOM 4612 C CA . ALA B 1 40 ? 1.783 11.633 -14.875 1 29.66 40 ALA B CA 1
ATOM 4613 C C . ALA B 1 40 ? 1.907 10.492 -13.867 1 29.66 40 ALA B C 1
ATOM 4615 O O . ALA B 1 40 ? 1.55 10.641 -12.703 1 29.66 40 ALA B O 1
ATOM 4616 N N . VAL B 1 41 ? 1.603 9.328 -14.375 1 28.17 41 VAL B N 1
ATOM 4617 C CA . VAL B 1 41 ? 2.109 8.203 -13.594 1 28.17 41 VAL B CA 1
ATOM 4618 C C . VAL B 1 41 ? 3.529 8.508 -13.117 1 28.17 41 VAL B C 1
ATOM 4620 O O . VAL B 1 41 ? 4.41 8.805 -13.922 1 28.17 41 VAL B O 1
ATOM 4623 N N . ASP B 1 42 ? 3.613 9.125 -12.039 1 28.22 42 ASP B N 1
ATOM 4624 C CA . ASP B 1 42 ? 4.965 9.172 -11.484 1 28.22 42 ASP B CA 1
ATOM 4625 C C . ASP B 1 42 ? 5.734 7.895 -11.805 1 28.22 42 ASP B C 1
ATOM 4627 O O . ASP B 1 42 ? 5.285 6.793 -11.477 1 28.22 42 ASP B O 1
ATOM 4631 N N . PRO B 1 43 ? 6.488 7.945 -12.891 1 31.31 43 PRO B N 1
ATOM 4632 C CA . PRO B 1 43 ? 7.336 6.781 -13.148 1 31.31 43 PRO B CA 1
ATOM 4633 C C . PRO B 1 43 ? 7.953 6.203 -11.883 1 31.31 43 PRO B C 1
ATOM 4635 O O . PRO B 1 43 ? 8.742 5.254 -11.945 1 31.31 43 PRO B O 1
ATOM 4638 N N . ALA B 1 44 ? 7.895 6.973 -10.859 1 32.28 44 ALA B N 1
ATOM 4639 C CA . ALA B 1 44 ? 8.633 6.445 -9.719 1 32.28 44 ALA B CA 1
ATOM 4640 C C . ALA B 1 44 ? 8.031 5.129 -9.234 1 32.28 44 ALA B C 1
ATOM 4642 O O . ALA B 1 44 ? 8.523 4.523 -8.281 1 32.28 44 ALA B O 1
ATOM 4643 N N . ALA B 1 45 ? 6.719 4.863 -9.609 1 36.03 45 ALA B N 1
ATOM 4644 C CA . ALA B 1 45 ? 6.438 3.541 -9.055 1 36.03 45 ALA B CA 1
ATOM 4645 C C . ALA B 1 45 ? 7.121 2.445 -9.867 1 36.03 45 ALA B C 1
ATOM 4647 O O . ALA B 1 45 ? 6.461 1.712 -10.609 1 36.03 45 ALA B O 1
ATOM 4648 N N . ALA B 1 46 ? 8.141 2.746 -10.617 1 36.16 46 ALA B N 1
ATOM 4649 C CA . ALA B 1 46 ? 8.867 1.555 -11.047 1 36.16 46 ALA B CA 1
ATOM 4650 C C . ALA B 1 46 ? 8.852 0.478 -9.969 1 36.16 46 ALA B C 1
ATOM 4652 O O . ALA B 1 46 ? 9.148 0.754 -8.805 1 36.16 46 ALA B O 1
ATOM 4653 N N . SER B 1 47 ? 8.047 -0.526 -10.188 1 39.94 47 SER B N 1
ATOM 4654 C CA . SER B 1 47 ? 8.133 -1.666 -9.281 1 39.94 47 SER B CA 1
ATOM 4655 C C . SER B 1 47 ? 9.555 -1.867 -8.773 1 39.94 47 SER B C 1
ATOM 4657 O O . SER B 1 47 ? 10.477 -2.07 -9.562 1 39.94 47 SER B O 1
ATOM 4659 N N . ALA B 1 48 ? 9.922 -1.325 -7.73 1 43.91 48 ALA B N 1
ATOM 4660 C CA . ALA B 1 48 ? 11.211 -1.616 -7.109 1 43.91 48 ALA B CA 1
ATOM 4661 C C . ALA B 1 48 ? 11.602 -3.08 -7.312 1 43.91 48 ALA B C 1
ATOM 4663 O O . ALA B 1 48 ? 10.789 -3.979 -7.086 1 43.91 48 ALA B O 1
ATOM 4664 N N . ALA B 1 49 ? 12.523 -3.324 -8.148 1 49.22 49 ALA B N 1
ATOM 4665 C CA . ALA B 1 49 ? 13.148 -4.645 -8.172 1 49.22 49 ALA B CA 1
ATOM 4666 C C . ALA B 1 49 ? 13.18 -5.266 -6.781 1 49.22 49 ALA B C 1
ATOM 4668 O O . ALA B 1 49 ? 13.477 -4.582 -5.797 1 49.22 49 ALA B O 1
ATOM 4669 N N . PRO B 1 50 ? 12.445 -6.422 -6.664 1 50.97 50 PRO B N 1
ATOM 4670 C CA . PRO B 1 50 ? 12.5 -7.051 -5.344 1 50.97 50 PRO B CA 1
ATOM 4671 C C . PRO B 1 50 ? 13.898 -7 -4.723 1 50.97 50 PRO B C 1
ATOM 4673 O O . PRO B 1 50 ? 14.891 -7.246 -5.41 1 50.97 50 PRO B O 1
ATOM 4676 N N . ALA B 1 51 ? 13.984 -6.27 -3.713 1 60.47 51 ALA B N 1
ATOM 4677 C CA . ALA B 1 51 ? 15.258 -6.262 -3 1 60.47 51 ALA B CA 1
ATOM 4678 C C . ALA B 1 51 ? 15.469 -7.57 -2.24 1 60.47 51 ALA B C 1
ATOM 4680 O O . ALA B 1 51 ? 14.727 -7.875 -1.304 1 60.47 51 ALA B O 1
ATOM 4681 N N . GLY B 1 52 ? 16.234 -8.406 -2.801 1 73.88 52 GLY B N 1
ATOM 4682 C CA . GLY B 1 52 ? 16.734 -9.602 -2.135 1 73.88 52 GLY B CA 1
ATOM 4683 C C . GLY B 1 52 ? 15.805 -10.797 -2.299 1 73.88 52 GLY B C 1
ATOM 4684 O O . GLY B 1 52 ? 14.898 -10.773 -3.127 1 73.88 52 GLY B O 1
ATOM 4685 N N . LEU B 1 53 ? 16.047 -11.867 -1.78 1 89.12 53 LEU B N 1
ATOM 4686 C CA . LEU B 1 53 ? 15.344 -13.141 -1.924 1 89.12 53 LEU B CA 1
ATOM 4687 C C . LEU B 1 53 ? 14.195 -13.242 -0.923 1 89.12 53 LEU B C 1
ATOM 4689 O O . LEU B 1 53 ? 13.75 -14.344 -0.6 1 89.12 53 LEU B O 1
ATOM 4693 N N . THR B 1 54 ? 13.641 -12 -0.487 1 83.38 54 THR B N 1
ATOM 4694 C CA . THR B 1 54 ? 12.547 -12 0.474 1 83.38 54 THR B CA 1
ATOM 4695 C C . THR B 1 54 ? 11.297 -11.375 -0.134 1 83.38 54 THR B C 1
ATOM 4697 O O . THR B 1 54 ? 10.281 -11.203 0.551 1 83.38 54 THR B O 1
ATOM 4700 N N . ALA B 1 55 ? 11.328 -11.164 -1.392 1 86.25 55 ALA B N 1
ATOM 4701 C CA . ALA B 1 55 ? 10.18 -10.539 -2.047 1 86.25 55 ALA B CA 1
ATOM 4702 C C . ALA B 1 55 ? 8.969 -11.477 -2.043 1 86.25 55 ALA B C 1
ATOM 4704 O O . ALA B 1 55 ? 9.125 -12.695 -2.08 1 86.25 55 ALA B O 1
ATOM 4705 N N . ALA B 1 56 ? 7.781 -10.836 -2.055 1 92.94 56 ALA B N 1
ATOM 4706 C CA . ALA B 1 56 ? 6.551 -11.625 -2.15 1 92.94 56 ALA B CA 1
ATOM 4707 C C . ALA B 1 56 ? 6.477 -12.359 -3.484 1 92.94 56 ALA B C 1
ATOM 4709 O O . ALA B 1 56 ? 6.836 -11.805 -4.527 1 92.94 56 ALA B O 1
ATOM 4710 N N . ARG B 1 57 ? 6.004 -13.578 -3.439 1 96.62 57 ARG B N 1
ATOM 4711 C CA . ARG B 1 57 ? 5.848 -14.375 -4.652 1 96.62 57 ARG B CA 1
ATOM 4712 C C . ARG B 1 57 ? 4.699 -13.844 -5.508 1 96.62 57 ARG B C 1
ATOM 4714 O O . ARG B 1 57 ? 4.715 -13.992 -6.734 1 96.62 57 ARG B O 1
ATOM 4721 N N . SER B 1 58 ? 3.719 -13.367 -4.922 1 97.88 58 SER B N 1
ATOM 4722 C CA . SER B 1 58 ? 2.662 -12.594 -5.566 1 97.88 58 SER B CA 1
ATOM 4723 C C . SER B 1 58 ? 2.104 -11.531 -4.625 1 97.88 58 SER B C 1
ATOM 4725 O O . SER B 1 58 ? 2.285 -11.617 -3.41 1 97.88 58 SER B O 1
ATOM 4727 N N . SER B 1 59 ? 1.528 -10.492 -5.262 1 97.81 59 SER B N 1
ATOM 4728 C CA . SER B 1 59 ? 0.994 -9.422 -4.426 1 97.81 59 SER B CA 1
ATOM 4729 C C . SER B 1 59 ? -0.032 -8.594 -5.188 1 97.81 59 SER B C 1
ATOM 4731 O O . SER B 1 59 ? 0.066 -8.438 -6.41 1 97.81 59 SER B O 1
ATOM 4733 N N . VAL B 1 60 ? -1.044 -8.164 -4.504 1 98.38 60 VAL B N 1
ATOM 4734 C CA . VAL B 1 60 ? -1.939 -7.109 -4.957 1 98.38 60 VAL B CA 1
ATOM 4735 C C . VAL B 1 60 ? -1.837 -5.91 -4.02 1 98.38 60 VAL B C 1
ATOM 4737 O O . VAL B 1 60 ? -2.197 -6 -2.842 1 98.38 60 VAL B O 1
ATOM 4740 N N . THR B 1 61 ? -1.371 -4.805 -4.496 1 97.44 61 THR B N 1
ATOM 4741 C CA . THR B 1 61 ? -1.179 -3.619 -3.668 1 97.44 61 THR B CA 1
ATOM 4742 C C . THR B 1 61 ? -2.184 -2.533 -4.039 1 97.44 61 THR B C 1
ATOM 4744 O O . THR B 1 61 ? -2.504 -2.352 -5.215 1 97.44 61 THR B O 1
ATOM 4747 N N . LEU B 1 62 ? -2.65 -1.823 -3.059 1 96.62 62 LEU B N 1
ATOM 4748 C CA . LEU B 1 62 ? -3.539 -0.674 -3.197 1 96.62 62 LEU B CA 1
ATOM 4749 C C . LEU B 1 62 ? -2.795 0.625 -2.906 1 96.62 62 LEU B C 1
ATOM 4751 O O . LEU B 1 62 ? -1.813 0.63 -2.16 1 96.62 62 LEU B O 1
ATOM 4755 N N . PRO B 1 63 ? -3.24 1.716 -3.541 1 95.81 63 PRO B N 1
ATOM 4756 C CA . PRO B 1 63 ? -2.619 3 -3.207 1 95.81 63 PRO B CA 1
ATOM 4757 C C . PRO B 1 63 ? -3.01 3.5 -1.816 1 95.81 63 PRO B C 1
ATOM 4759 O O . PRO B 1 63 ? -4 3.035 -1.245 1 95.81 63 PRO B O 1
ATOM 4762 N N . PRO B 1 64 ? -2.191 4.445 -1.303 1 96.44 64 PRO B N 1
ATOM 4763 C CA . PRO B 1 64 ? -2.67 5.133 -0.1 1 96.44 64 PRO B CA 1
ATOM 4764 C C . PRO B 1 64 ? -4.051 5.754 -0.285 1 96.44 64 PRO B C 1
ATOM 4766 O O . PRO B 1 64 ? -4.48 5.988 -1.417 1 96.44 64 PRO B O 1
ATOM 4769 N N . LEU B 1 65 ? -4.738 5.953 0.842 1 97 65 LEU B N 1
ATOM 4770 C CA . LEU B 1 65 ? -6.062 6.566 0.832 1 97 65 LEU B CA 1
ATOM 4771 C C . LEU B 1 65 ? -6.066 7.832 -0.019 1 97 65 LEU B C 1
ATOM 4773 O O . LEU B 1 65 ? -5.172 8.672 0.101 1 97 65 LEU B O 1
ATOM 4777 N N . ASN B 1 66 ? -6.973 7.969 -0.95 1 97.19 66 ASN B N 1
ATOM 4778 C CA . ASN B 1 66 ? -7.156 9.109 -1.846 1 97.19 66 ASN B CA 1
ATOM 4779 C C . ASN B 1 66 ? -8.617 9.258 -2.271 1 97.19 66 ASN B C 1
ATOM 4781 O O . ASN B 1 66 ? -9.469 8.477 -1.849 1 97.19 66 ASN B O 1
ATOM 4785 N N . PRO B 1 67 ? -8.969 10.219 -3.072 1 97.12 67 PRO B N 1
ATOM 4786 C CA . PRO B 1 67 ? -10.367 10.5 -3.393 1 97.12 67 PRO B CA 1
ATOM 4787 C C . PRO B 1 67 ? -11.07 9.328 -4.078 1 97.12 67 PRO B C 1
ATOM 4789 O O . PRO B 1 67 ? -12.289 9.195 -3.982 1 97.12 67 PRO B O 1
ATOM 4792 N N . ALA B 1 68 ? -10.336 8.422 -4.727 1 96.94 68 ALA B N 1
ATOM 4793 C CA . ALA B 1 68 ? -10.938 7.289 -5.426 1 96.94 68 ALA B CA 1
ATOM 4794 C C . ALA B 1 68 ? -11.695 6.387 -4.457 1 96.94 68 ALA B C 1
ATOM 4796 O O . ALA B 1 68 ? -12.68 5.746 -4.836 1 96.94 68 ALA B O 1
ATOM 4797 N N . TYR B 1 69 ? -11.273 6.32 -3.188 1 97.25 69 TYR B N 1
ATOM 4798 C CA . TYR B 1 69 ? -11.922 5.508 -2.162 1 97.25 69 TYR B CA 1
ATOM 4799 C C . TYR B 1 69 ? -13.266 6.098 -1.77 1 97.25 69 TYR B C 1
ATOM 4801 O O . TYR B 1 69 ? -14.07 5.438 -1.102 1 97.25 69 TYR B O 1
ATOM 4809 N N . PHE B 1 70 ? -13.469 7.375 -2.131 1 97.06 70 PHE B N 1
ATOM 4810 C CA . PHE B 1 70 ? -14.656 8.109 -1.716 1 97.06 70 PHE B CA 1
ATOM 4811 C C . PHE B 1 70 ? -15.492 8.516 -2.926 1 97.06 70 PHE B C 1
ATOM 4813 O O . PHE B 1 70 ? -16.234 9.492 -2.869 1 97.06 70 PHE B O 1
ATOM 4820 N N . SER B 1 71 ? -15.367 7.816 -4.043 1 95.94 71 SER B N 1
ATOM 4821 C CA . SER B 1 71 ? -16.016 8.211 -5.289 1 95.94 71 SER B CA 1
ATOM 4822 C C . SER B 1 71 ? -17.547 8.195 -5.145 1 95.94 71 SER B C 1
ATOM 4824 O O . SER B 1 71 ? -18.25 8.875 -5.898 1 95.94 71 SER B O 1
ATOM 4826 N N . GLY B 1 72 ? -18.109 7.41 -4.203 1 95.81 72 GLY B N 1
ATOM 4827 C CA . GLY B 1 72 ? -19.531 7.445 -3.947 1 95.81 72 GLY B CA 1
ATOM 4828 C C . GLY B 1 72 ? -20.047 8.836 -3.613 1 95.81 72 GLY B C 1
ATOM 4829 O O . GLY B 1 72 ? -21.188 9.18 -3.941 1 95.81 72 GLY B O 1
ATOM 4830 N N . LEU B 1 73 ? -19.25 9.633 -2.973 1 95.25 73 LEU B N 1
ATOM 4831 C CA . LEU B 1 73 ? -19.625 10.984 -2.555 1 95.25 73 LEU B CA 1
ATOM 4832 C C . LEU B 1 73 ? -19.688 11.922 -3.75 1 95.25 73 LEU B C 1
ATOM 4834 O O . LEU B 1 73 ? -20.297 13 -3.664 1 95.25 73 LEU B O 1
ATOM 4838 N N . THR B 1 74 ? -19.016 11.586 -4.828 1 96.31 74 THR B N 1
ATOM 4839 C CA . THR B 1 74 ? -18.891 12.508 -5.957 1 96.31 74 THR B CA 1
ATOM 4840 C C . THR B 1 74 ? -19.984 12.25 -6.988 1 96.31 74 THR B C 1
ATOM 4842 O O . THR B 1 74 ? -20.094 12.977 -7.977 1 96.31 74 THR B O 1
ATOM 4845 N N . LEU B 1 75 ? -20.812 11.242 -6.777 1 97.38 75 LEU B N 1
ATOM 4846 C CA . LEU B 1 75 ? -21.844 10.875 -7.75 1 97.38 75 LEU B CA 1
ATOM 4847 C C . LEU B 1 75 ? -22.984 11.891 -7.758 1 97.38 75 LEU B C 1
ATOM 4849 O O . LEU B 1 75 ? -23.438 12.32 -6.699 1 97.38 75 LEU B O 1
ATOM 4853 N N . ASP B 1 76 ? -23.438 12.18 -8.945 1 96.31 76 ASP B N 1
ATOM 4854 C CA . ASP B 1 76 ? -24.609 13.023 -9.109 1 96.31 76 ASP B CA 1
ATOM 4855 C C . ASP B 1 76 ? -25.859 12.336 -8.547 1 96.31 76 ASP B C 1
ATOM 4857 O O . ASP B 1 76 ? -25.875 11.125 -8.336 1 96.31 76 ASP B O 1
ATOM 4861 N N . SER B 1 77 ? -26.891 13.133 -8.305 1 93.38 77 SER B N 1
ATOM 4862 C CA . SER B 1 77 ? -28.156 12.609 -7.793 1 93.38 77 SER B CA 1
ATOM 4863 C C . SER B 1 77 ? -28.766 11.594 -8.7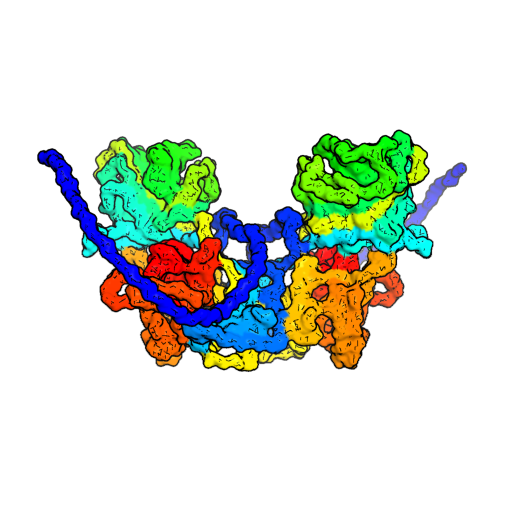66 1 93.38 77 SER B C 1
ATOM 4865 O O . SER B 1 77 ? -29.312 10.586 -8.344 1 93.38 77 SER B O 1
ATOM 4867 N N . ALA B 1 78 ? -28.578 11.922 -10.023 1 91.25 78 ALA B N 1
ATOM 4868 C CA . ALA B 1 78 ? -29.062 10.992 -11.039 1 91.25 78 ALA B CA 1
ATOM 4869 C C . ALA B 1 78 ? -27.922 10.555 -11.961 1 91.25 78 ALA B C 1
ATOM 4871 O O . ALA B 1 78 ? -27.188 11.391 -12.492 1 91.25 78 ALA B O 1
ATOM 4872 N N . LEU B 1 79 ? -27.812 9.289 -12.094 1 96.81 79 LEU B N 1
ATOM 4873 C CA . LEU B 1 79 ? -26.875 8.727 -13.047 1 96.81 79 LEU B CA 1
ATOM 4874 C C . LEU B 1 79 ? -27.5 8.602 -14.43 1 96.81 79 LEU B C 1
ATOM 4876 O O . LEU B 1 79 ? -28.734 8.539 -14.555 1 96.81 79 LEU B O 1
ATOM 4880 N N . THR B 1 80 ? -26.656 8.68 -15.461 1 97.25 80 THR B N 1
ATOM 4881 C CA . THR B 1 80 ? -27.125 8.555 -16.844 1 97.25 80 THR B CA 1
ATOM 4882 C C . THR B 1 80 ? -26.719 7.211 -17.438 1 97.25 80 THR B C 1
ATOM 4884 O O . THR B 1 80 ? -25.531 6.855 -17.438 1 97.25 80 THR B O 1
ATOM 4887 N N . ALA B 1 81 ? -27.672 6.434 -17.844 1 98.12 81 ALA B N 1
ATOM 4888 C CA . ALA B 1 81 ? -27.422 5.16 -18.516 1 98.12 81 ALA B CA 1
ATOM 4889 C C . ALA B 1 81 ? -27.578 5.297 -20.031 1 98.12 81 ALA B C 1
ATOM 4891 O O . ALA B 1 81 ? -28.609 5.766 -20.5 1 98.12 81 ALA B O 1
ATOM 4892 N N . THR B 1 82 ? -26.547 4.934 -20.781 1 98.06 82 THR B N 1
ATOM 4893 C CA . THR B 1 82 ? -26.562 5.004 -22.25 1 98.06 82 THR B CA 1
ATOM 4894 C C . THR B 1 82 ? -26.172 3.66 -22.859 1 98.06 82 THR B C 1
ATOM 4896 O O . THR B 1 82 ? -25.172 3.064 -22.469 1 98.06 82 THR B O 1
ATOM 4899 N N . VAL B 1 83 ? -26.984 3.127 -23.734 1 98 83 VAL B N 1
ATOM 4900 C CA . VAL B 1 83 ? -26.641 1.907 -24.453 1 98 83 VAL B CA 1
ATOM 4901 C C . VAL B 1 83 ? -25.609 2.227 -25.531 1 98 83 VAL B C 1
ATOM 4903 O O . VAL B 1 83 ? -25.844 3.088 -26.391 1 98 83 VAL B O 1
ATOM 4906 N N . LEU B 1 84 ? -24.531 1.631 -25.484 1 96.88 84 LEU B N 1
ATOM 4907 C CA . LEU B 1 84 ? -23.453 1.846 -26.453 1 96.88 84 LEU B CA 1
ATOM 4908 C C . LEU B 1 84 ? -23.672 1.034 -27.719 1 96.88 84 LEU B C 1
ATOM 4910 O O . LEU B 1 84 ? -24.312 -0.024 -27.672 1 96.88 84 LEU B O 1
ATOM 4914 N N . PRO B 1 85 ? -23.141 1.562 -28.828 1 94.19 85 PRO B N 1
ATOM 4915 C CA . PRO B 1 85 ? -23.234 0.77 -30.047 1 94.19 85 PRO B CA 1
ATOM 4916 C C . PRO B 1 85 ? -22.391 -0.504 -30 1 94.19 85 PRO B C 1
ATOM 4918 O O . PRO B 1 85 ? -21.406 -0.564 -29.266 1 94.19 85 PRO B O 1
ATOM 4921 N N . GLY B 1 86 ? -22.844 -1.468 -30.766 1 91.38 86 GLY B N 1
ATOM 4922 C CA . GLY B 1 86 ? -22.094 -2.705 -30.906 1 91.38 86 GLY B CA 1
ATOM 4923 C C . GLY B 1 86 ? -22.797 -3.898 -30.281 1 91.38 86 GLY B C 1
ATOM 4924 O O . GLY B 1 86 ? -23.859 -3.754 -29.688 1 91.38 86 GLY B O 1
ATOM 4925 N N . THR B 1 87 ? -22.312 -5.059 -30.594 1 92 87 THR B N 1
ATOM 4926 C CA . THR B 1 87 ? -22.766 -6.324 -30.031 1 92 87 THR B CA 1
ATOM 4927 C C . THR B 1 87 ? -21.656 -7.008 -29.25 1 92 87 THR B C 1
ATOM 4929 O O . THR B 1 87 ? -20.531 -7.125 -29.734 1 92 87 THR B O 1
ATOM 4932 N N . PRO B 1 88 ? -21.875 -7.438 -28.109 1 95.12 88 PRO B N 1
ATOM 4933 C CA . PRO B 1 88 ? -23.141 -7.336 -27.375 1 95.12 88 PRO B CA 1
ATOM 4934 C C . PRO B 1 88 ? -23.438 -5.906 -26.906 1 95.12 88 PRO B C 1
ATOM 4936 O O . PRO B 1 88 ? -22.531 -5.07 -26.859 1 95.12 88 PRO B O 1
ATOM 4939 N N . ALA B 1 89 ? -24.75 -5.711 -26.641 1 96.88 89 ALA B N 1
ATOM 4940 C CA . ALA B 1 89 ? -25.141 -4.395 -26.141 1 96.88 89 ALA B CA 1
ATOM 4941 C C . ALA B 1 89 ? -24.547 -4.133 -24.766 1 96.88 89 ALA B C 1
ATOM 4943 O O . ALA B 1 89 ? -24.625 -4.98 -23.875 1 96.88 89 ALA B O 1
ATOM 4944 N N . ARG B 1 90 ? -23.938 -2.99 -24.641 1 98 90 ARG B N 1
ATOM 4945 C CA . ARG B 1 90 ? -23.391 -2.545 -23.359 1 98 90 ARG B CA 1
ATOM 4946 C C . ARG B 1 90 ? -24.078 -1.27 -22.891 1 98 90 ARG B C 1
ATOM 4948 O O . ARG B 1 90 ? -24.484 -0.438 -23.703 1 98 90 ARG B O 1
ATOM 4955 N N . THR B 1 91 ? -24.328 -1.176 -21.609 1 98.5 91 THR B N 1
ATOM 4956 C CA . THR B 1 91 ? -24.891 0.019 -20.984 1 98.5 91 THR B CA 1
ATOM 4957 C C . THR B 1 91 ? -23.828 0.723 -20.141 1 98.5 91 THR B C 1
ATOM 4959 O O . THR B 1 91 ? -23.375 0.177 -19.125 1 98.5 91 THR B O 1
ATOM 4962 N N . GLU B 1 92 ? -23.453 1.899 -20.594 1 98.5 92 GLU B N 1
ATOM 4963 C CA . GLU B 1 92 ? -22.531 2.738 -19.828 1 98.5 92 GLU B CA 1
ATOM 4964 C C . GLU B 1 92 ? -23.297 3.66 -18.875 1 98.5 92 GLU B C 1
ATOM 4966 O O . GLU B 1 92 ? -24.203 4.375 -19.297 1 98.5 92 GLU B O 1
ATOM 4971 N N . VAL B 1 93 ? -22.969 3.602 -17.625 1 98.62 93 VAL B N 1
ATOM 4972 C CA . VAL B 1 93 ? -23.531 4.488 -16.609 1 98.62 93 VAL B CA 1
ATOM 4973 C C . VAL B 1 93 ? -22.516 5.59 -16.281 1 98.62 93 VAL B C 1
ATOM 4975 O O . VAL B 1 93 ? -21.359 5.309 -15.984 1 98.62 93 VAL B O 1
ATOM 4978 N N . THR B 1 94 ? -22.938 6.832 -16.344 1 98 94 THR B N 1
ATOM 4979 C CA . THR B 1 94 ? -22.016 7.949 -16.141 1 98 94 THR B CA 1
ATOM 4980 C C . THR B 1 94 ? -22.562 8.906 -15.086 1 98 94 THR B C 1
ATOM 4982 O O . THR B 1 94 ? -23.766 8.938 -14.828 1 98 94 THR B O 1
ATOM 4985 N N . SER B 1 95 ? -21.797 9.531 -14.375 1 97.25 95 SER B N 1
ATOM 4986 C CA . SER B 1 95 ? -22.031 10.695 -13.516 1 97.25 95 SER B CA 1
ATOM 4987 C C . SER B 1 95 ? -21.156 11.875 -13.945 1 97.25 95 SER B C 1
ATOM 4989 O O . SER B 1 95 ? -19.938 11.781 -13.922 1 97.25 95 SER B O 1
ATOM 4991 N N . GLY B 1 96 ? -21.75 13.031 -14.352 1 92.75 96 GLY B N 1
ATOM 4992 C CA . GLY B 1 96 ? -20.984 14.172 -14.828 1 92.75 96 GLY B CA 1
ATOM 4993 C C . GLY B 1 96 ? -20.094 13.844 -16.016 1 92.75 96 GLY B C 1
ATOM 4994 O O . GLY B 1 96 ? -18.969 14.32 -16.109 1 92.75 96 GLY B O 1
ATOM 4995 N N . GLY B 1 97 ? -20.484 12.906 -16.75 1 93.12 97 GLY B N 1
ATOM 4996 C CA . GLY B 1 97 ? -19.75 12.555 -17.953 1 93.12 97 GLY B CA 1
ATOM 4997 C C . GLY B 1 97 ? -18.672 11.523 -17.703 1 93.12 97 GLY B C 1
ATOM 4998 O O . GLY B 1 97 ? -18.016 11.07 -18.641 1 93.12 97 GLY B O 1
ATOM 4999 N N . ARG B 1 98 ? -18.484 11.156 -16.547 1 95.06 98 ARG B N 1
ATOM 5000 C CA . ARG B 1 98 ? -17.484 10.141 -16.219 1 95.06 98 ARG B CA 1
ATOM 5001 C C . ARG B 1 98 ? -18.125 8.781 -15.984 1 95.06 98 ARG B C 1
ATOM 5003 O O . ARG B 1 98 ? -19.141 8.688 -15.289 1 95.06 98 ARG B O 1
ATOM 5010 N N . ARG B 1 99 ? -17.547 7.715 -16.516 1 97.31 99 ARG B N 1
ATOM 5011 C CA . ARG B 1 99 ? -18.094 6.375 -16.344 1 97.31 99 ARG B CA 1
ATOM 5012 C C . ARG B 1 99 ? -17.984 5.922 -14.891 1 97.31 99 ARG B C 1
ATOM 5014 O O . ARG B 1 99 ? -16.922 6.031 -14.281 1 97.31 99 ARG B O 1
ATOM 5021 N N . VAL B 1 100 ? -19.125 5.41 -14.445 1 97.88 100 VAL B N 1
ATOM 5022 C CA . VAL B 1 100 ? -19.125 4.887 -13.086 1 97.88 100 VAL B CA 1
ATOM 5023 C C . VAL B 1 100 ? -19.438 3.391 -13.102 1 97.88 100 VAL B C 1
ATOM 5025 O O . VAL B 1 100 ? -19.25 2.697 -12.102 1 97.88 100 VAL B O 1
ATOM 5028 N N . ALA B 1 101 ? -19.859 2.859 -14.211 1 98.56 101 ALA B N 1
ATOM 5029 C CA . ALA B 1 101 ? -20.078 1.429 -14.406 1 98.56 101 ALA B CA 1
ATOM 5030 C C . ALA B 1 101 ? -20.297 1.101 -15.883 1 98.56 101 ALA B C 1
ATOM 5032 O O . ALA B 1 101 ? -20.734 1.953 -16.656 1 98.56 101 ALA B O 1
ATOM 5033 N N . LEU B 1 102 ? -19.922 0.005 -16.25 1 98.75 102 LEU B N 1
ATOM 5034 C CA . LEU B 1 102 ? -20.203 -0.562 -17.562 1 98.75 102 LEU B CA 1
ATOM 5035 C C . LEU B 1 102 ? -20.844 -1.946 -17.438 1 98.75 102 LEU B C 1
ATOM 5037 O O . LEU B 1 102 ? -20.219 -2.863 -16.891 1 98.75 102 LEU B O 1
ATOM 5041 N N . LEU B 1 103 ? -22.062 -2.076 -17.812 1 98.75 103 LEU B N 1
ATOM 5042 C CA . LEU B 1 103 ? -22.797 -3.342 -17.781 1 98.75 103 LEU B CA 1
ATOM 5043 C C . LEU B 1 103 ? -22.938 -3.91 -19.188 1 98.75 103 LEU B C 1
ATOM 5045 O O . LEU B 1 103 ? -22.938 -3.162 -20.172 1 98.75 103 LEU B O 1
ATOM 5049 N N . THR B 1 104 ? -23 -5.168 -19.344 1 98.69 104 THR B N 1
ATOM 5050 C CA . THR B 1 104 ? -23.234 -5.859 -20.609 1 98.69 104 THR B CA 1
ATOM 5051 C C . THR B 1 104 ? -24.516 -6.676 -20.547 1 98.69 104 THR B C 1
ATOM 5053 O O . THR B 1 104 ? -24.719 -7.469 -19.625 1 98.69 104 THR B O 1
ATOM 5056 N N . HIS B 1 105 ? -25.422 -6.457 -21.547 1 98.25 105 HIS B N 1
ATOM 5057 C CA . HIS B 1 105 ? -26.672 -7.211 -21.609 1 98.25 105 HIS B CA 1
ATOM 5058 C C . HIS B 1 105 ? -26.406 -8.711 -21.688 1 98.25 105 HIS B C 1
ATOM 5060 O O . HIS B 1 105 ? -25.672 -9.18 -22.562 1 98.25 105 HIS B O 1
ATOM 5066 N N . GLY B 1 106 ? -26.938 -9.438 -20.703 1 97.94 106 GLY B N 1
ATOM 5067 C CA . GLY B 1 106 ? -26.781 -10.883 -20.672 1 97.94 106 GLY B CA 1
ATOM 5068 C C . GLY B 1 106 ? -25.672 -11.344 -19.75 1 97.94 106 GLY B C 1
ATOM 5069 O O . GLY B 1 106 ? -25.516 -12.539 -19.516 1 97.94 106 GLY B O 1
ATOM 5070 N N . ALA B 1 107 ? -24.891 -10.453 -19.203 1 98.56 107 ALA B N 1
ATOM 5071 C CA . ALA B 1 107 ? -23.766 -10.797 -18.312 1 98.56 107 ALA B CA 1
ATOM 5072 C C . ALA B 1 107 ? -24.062 -10.375 -16.875 1 98.56 107 ALA B C 1
ATOM 5074 O O . ALA B 1 107 ? -24.891 -9.492 -16.641 1 98.56 107 ALA B O 1
ATOM 5075 N N . ARG B 1 108 ? -23.422 -11.047 -15.945 1 98.56 108 ARG B N 1
ATOM 5076 C CA . ARG B 1 108 ? -23.469 -10.68 -14.531 1 98.56 108 ARG B CA 1
ATOM 5077 C C . ARG B 1 108 ? -22.359 -9.695 -14.188 1 98.56 108 ARG B C 1
ATOM 5079 O O . ARG B 1 108 ? -22.5 -8.891 -13.258 1 98.56 108 ARG B O 1
ATOM 5086 N N . SER B 1 109 ? -21.219 -9.781 -14.906 1 98.62 109 SER B N 1
ATOM 5087 C CA . SER B 1 109 ? -20.031 -8.992 -14.602 1 98.62 109 SER B CA 1
ATOM 5088 C C . SER B 1 109 ? -20.266 -7.512 -14.898 1 98.62 109 SER B C 1
ATOM 5090 O O . SER B 1 109 ? -20.812 -7.16 -15.945 1 98.62 109 SER B O 1
ATOM 5092 N N . VAL B 1 110 ? -19.906 -6.684 -13.969 1 98.75 110 VAL B N 1
ATOM 5093 C CA . VAL B 1 110 ? -19.969 -5.23 -14.102 1 98.75 110 VAL B CA 1
ATOM 5094 C C . VAL B 1 110 ? -18.578 -4.633 -13.891 1 98.75 110 VAL B C 1
ATOM 5096 O O . VAL B 1 110 ? -17.891 -4.969 -12.93 1 98.75 110 VAL B O 1
ATOM 5099 N N . LEU B 1 111 ? -18.156 -3.84 -14.844 1 98.56 111 LEU B N 1
ATOM 5100 C CA . LEU B 1 111 ? -16.859 -3.156 -14.75 1 98.56 111 LEU B CA 1
ATOM 5101 C C . LEU B 1 111 ? -17.031 -1.768 -14.141 1 98.56 111 LEU B C 1
ATOM 5103 O O . LEU B 1 111 ? -17.906 -1 -14.562 1 98.56 111 LEU B O 1
ATOM 5107 N N . LEU B 1 112 ? -16.281 -1.508 -13.109 1 97.62 112 LEU B N 1
ATOM 5108 C CA . LEU B 1 112 ? -16.312 -0.217 -12.43 1 97.62 112 LEU B CA 1
ATOM 5109 C C . LEU B 1 112 ? -14.906 0.337 -12.234 1 97.62 112 LEU B C 1
ATOM 5111 O O . LEU B 1 112 ? -13.953 -0.425 -12.047 1 97.62 112 LEU B O 1
ATOM 5115 N N . PRO B 1 113 ? -14.852 1.723 -12.258 1 97.38 113 PRO B N 1
ATOM 5116 C CA . PRO B 1 113 ? -13.586 2.295 -11.789 1 97.38 113 PRO B CA 1
ATOM 5117 C C . PRO B 1 113 ? -13.43 2.225 -10.273 1 97.38 113 PRO B C 1
ATOM 5119 O O . PRO B 1 113 ? -14.43 2.197 -9.547 1 97.38 113 PRO B O 1
ATOM 5122 N N . GLY B 1 114 ? -12.305 2.158 -9.758 1 96.94 114 GLY B N 1
ATOM 5123 C CA . GLY B 1 114 ? -11.945 2.209 -8.344 1 96.94 114 GLY B CA 1
ATOM 5124 C C . GLY B 1 114 ? -10.5 2.588 -8.109 1 96.94 114 GLY B C 1
ATOM 5125 O O . GLY B 1 114 ? -9.812 3.043 -9.023 1 96.94 114 GLY B O 1
ATOM 5126 N N . PRO B 1 115 ? -10.07 2.48 -6.863 1 96.88 115 PRO B N 1
ATOM 5127 C CA . PRO B 1 115 ? -8.656 2.771 -6.605 1 96.88 115 PRO B CA 1
ATOM 5128 C C . PRO B 1 115 ? -7.715 1.96 -7.488 1 96.88 115 PRO B C 1
ATOM 5130 O O . PRO B 1 115 ? -7.957 0.773 -7.727 1 96.88 115 PRO B O 1
ATOM 5133 N N . GLU B 1 116 ? -6.723 2.629 -8.008 1 97.44 116 GLU B N 1
ATOM 5134 C CA . GLU B 1 116 ? -5.742 1.953 -8.844 1 97.44 116 GLU B CA 1
ATOM 5135 C C . GLU B 1 116 ? -4.965 0.904 -8.055 1 97.44 116 GLU B C 1
ATOM 5137 O O . GLU B 1 116 ? -4.504 1.173 -6.945 1 97.44 116 GLU B O 1
ATOM 5142 N N . ARG B 1 117 ? -4.816 -0.269 -8.516 1 97.5 117 ARG B N 1
ATOM 5143 C CA . ARG B 1 117 ? -4.086 -1.324 -7.824 1 97.5 117 ARG B CA 1
ATOM 5144 C C . ARG B 1 117 ? -3.09 -2.004 -8.758 1 97.5 117 ARG B C 1
ATOM 5146 O O . ARG B 1 117 ? -3.178 -1.854 -9.984 1 97.5 117 ARG B O 1
ATOM 5153 N N . THR B 1 118 ? -2.104 -2.65 -8.203 1 98.5 118 THR B N 1
ATOM 5154 C CA . THR B 1 118 ? -1.077 -3.354 -8.961 1 98.5 118 THR B CA 1
ATOM 5155 C C . THR B 1 118 ? -1.045 -4.832 -8.586 1 98.5 118 THR B C 1
ATOM 5157 O O . THR B 1 118 ? -0.962 -5.176 -7.41 1 98.5 118 THR B O 1
ATOM 5160 N N . PHE B 1 119 ? -1.175 -5.703 -9.578 1 98.69 119 PHE B N 1
ATOM 5161 C CA . PHE B 1 119 ? -0.951 -7.137 -9.461 1 98.69 119 PHE B CA 1
ATOM 5162 C C . PHE B 1 119 ? 0.473 -7.5 -9.859 1 98.69 119 PHE B C 1
ATOM 5164 O O . PHE B 1 119 ? 0.943 -7.098 -10.93 1 98.69 119 PHE B O 1
ATOM 5171 N N . THR B 1 120 ? 1.156 -8.219 -8.977 1 97.88 120 THR B N 1
ATOM 5172 C CA . THR B 1 120 ? 2.502 -8.672 -9.312 1 97.88 120 THR B CA 1
ATOM 5173 C C . THR B 1 120 ? 2.658 -10.164 -9.016 1 97.88 120 THR B C 1
ATOM 5175 O O . THR B 1 120 ? 1.911 -10.719 -8.211 1 97.88 120 THR B O 1
ATOM 5178 N N . GLU B 1 121 ? 3.535 -10.812 -9.688 1 97.56 121 GLU B N 1
ATOM 5179 C CA . GLU B 1 121 ? 3.967 -12.188 -9.43 1 97.56 121 GLU B CA 1
ATOM 5180 C C . GLU B 1 121 ? 5.469 -12.344 -9.648 1 97.56 121 GLU B C 1
ATOM 5182 O O . GLU B 1 121 ? 6.055 -11.648 -10.477 1 97.56 121 GLU B O 1
ATOM 5187 N N . ASN B 1 122 ? 6.074 -13.164 -8.812 1 96.62 122 ASN B N 1
ATOM 5188 C CA . ASN B 1 122 ? 7.492 -13.508 -8.93 1 96.62 122 ASN B CA 1
ATOM 5189 C C . ASN B 1 122 ? 7.711 -15.016 -8.891 1 96.62 122 ASN B C 1
ATOM 5191 O O . ASN B 1 122 ? 6.75 -15.781 -8.805 1 96.62 122 ASN B O 1
ATOM 5195 N N . LYS B 1 123 ? 8.938 -15.383 -9.109 1 95.56 123 LYS B N 1
ATOM 5196 C CA . LYS B 1 123 ? 9.273 -16.797 -9.281 1 95.56 123 LYS B CA 1
ATOM 5197 C C . LYS B 1 123 ? 8.922 -17.594 -8.031 1 95.56 123 LYS B C 1
ATOM 5199 O O . LYS B 1 123 ? 9.367 -17.266 -6.93 1 95.56 123 LYS B O 1
ATOM 5204 N N . LYS B 1 124 ? 8.164 -18.594 -8.273 1 94 124 LYS B N 1
ATOM 5205 C CA . LYS B 1 124 ? 7.77 -19.547 -7.23 1 94 124 LYS B CA 1
ATOM 5206 C C . LYS B 1 124 ? 8.883 -20.547 -6.941 1 94 124 LYS B C 1
ATOM 5208 O O . LYS B 1 124 ? 9.555 -21.016 -7.863 1 94 124 LYS B O 1
ATOM 5213 N N . PRO B 1 125 ? 9.148 -20.891 -5.625 1 95.69 125 PRO B N 1
ATOM 5214 C CA . PRO B 1 125 ? 10.055 -22 -5.316 1 95.69 125 PRO B CA 1
ATOM 5215 C C . PRO B 1 125 ? 9.539 -23.344 -5.824 1 95.69 125 PRO B C 1
ATOM 5217 O O . PRO B 1 125 ? 8.328 -23.516 -6.023 1 95.69 125 PRO B O 1
ATOM 5220 N N . PHE B 1 126 ? 10.477 -24.297 -6.055 1 95.69 126 PHE B N 1
ATOM 5221 C CA . PHE B 1 126 ? 10.07 -25.625 -6.488 1 95.69 126 PHE B CA 1
ATOM 5222 C C . PHE B 1 126 ? 11.125 -26.656 -6.125 1 95.69 126 PHE B C 1
ATOM 5224 O O . PHE B 1 126 ? 12.266 -26.312 -5.816 1 95.69 126 PHE B O 1
ATOM 5231 N N . VAL B 1 127 ? 10.703 -27.891 -6.09 1 96.44 127 VAL B N 1
ATOM 5232 C CA . VAL B 1 127 ? 11.555 -29.062 -5.867 1 96.44 127 VAL B CA 1
ATOM 5233 C C . VAL B 1 127 ? 11.281 -30.109 -6.938 1 96.44 127 VAL B C 1
ATOM 5235 O O . VAL B 1 127 ? 10.125 -30.359 -7.289 1 96.44 127 VAL B O 1
ATOM 5238 N N . ASP B 1 128 ? 12.336 -30.609 -7.527 1 96.62 128 ASP B N 1
ATOM 5239 C CA . ASP B 1 128 ? 12.25 -31.781 -8.391 1 96.62 128 ASP B CA 1
ATOM 5240 C C . ASP B 1 128 ? 12.961 -32.969 -7.766 1 96.62 128 ASP B C 1
ATOM 5242 O O . ASP B 1 128 ? 14.195 -33 -7.699 1 96.62 128 ASP B O 1
ATOM 5246 N N . ASP B 1 129 ? 12.234 -33.906 -7.387 1 95.81 129 ASP B N 1
ATOM 5247 C CA . ASP B 1 129 ? 12.789 -35.125 -6.809 1 95.81 129 ASP B CA 1
ATOM 5248 C C . ASP B 1 129 ? 12.828 -36.25 -7.84 1 95.81 129 ASP B C 1
ATOM 5250 O O . ASP B 1 129 ? 13.047 -37.438 -7.488 1 95.81 129 ASP B O 1
ATOM 5254 N N . PHE B 1 130 ? 12.578 -35.938 -8.984 1 95.94 130 PHE B N 1
ATOM 5255 C CA . PHE B 1 130 ? 12.742 -36.812 -10.125 1 95.94 130 PHE B CA 1
ATOM 5256 C C . PHE B 1 130 ? 11.961 -38.125 -9.93 1 95.94 130 PHE B C 1
ATOM 5258 O O . PHE B 1 130 ? 12.492 -39.219 -10.117 1 95.94 130 PHE B O 1
ATOM 5265 N N . ALA B 1 131 ? 10.773 -38 -9.664 1 92.38 131 ALA B N 1
ATOM 5266 C CA . ALA B 1 131 ? 9.953 -39.156 -9.328 1 92.38 131 ALA B CA 1
ATOM 5267 C C . ALA B 1 131 ? 9.414 -39.812 -10.578 1 92.38 131 ALA B C 1
ATOM 5269 O O . ALA B 1 131 ? 8.859 -40.938 -10.508 1 92.38 131 ALA B O 1
ATOM 5270 N N . ARG B 1 132 ? 9.672 -39.312 -11.734 1 93.56 132 ARG B N 1
ATOM 5271 C CA . ARG B 1 132 ? 9.109 -39.812 -12.977 1 93.56 132 ARG B CA 1
ATOM 5272 C C . ARG B 1 132 ? 10.023 -40.844 -13.609 1 93.56 132 ARG B C 1
ATOM 5274 O O . ARG B 1 132 ? 11.141 -41.062 -13.141 1 93.56 132 ARG B O 1
ATOM 5281 N N . THR B 1 133 ? 9.508 -41.5 -14.641 1 94.81 133 THR B N 1
ATOM 5282 C CA . THR B 1 133 ? 10.289 -42.438 -15.43 1 94.81 133 THR B CA 1
ATOM 5283 C C . THR B 1 133 ? 10.367 -42 -16.891 1 94.81 133 THR B C 1
ATOM 5285 O O . THR B 1 133 ? 9.359 -41.938 -17.594 1 94.81 133 THR B O 1
ATOM 5288 N N . LEU B 1 134 ? 11.5 -41.656 -17.234 1 94.5 134 LEU B N 1
ATOM 5289 C CA . LEU B 1 134 ? 11.75 -41.188 -18.594 1 94.5 134 LEU B CA 1
ATOM 5290 C C . LEU B 1 134 ? 13.055 -41.75 -19.125 1 94.5 134 LEU B C 1
ATOM 5292 O O . LEU B 1 134 ? 14 -41.969 -18.375 1 94.5 134 LEU B O 1
ATOM 5296 N N . PRO B 1 135 ? 13.305 -41.938 -20.516 1 94.31 135 PRO B N 1
ATOM 5297 C CA . PRO B 1 135 ? 12.273 -41.656 -21.516 1 94.31 135 PRO B CA 1
ATOM 5298 C C . PRO B 1 135 ? 11.203 -42.719 -21.594 1 94.31 135 PRO B C 1
ATOM 5300 O O . PRO B 1 135 ? 11.414 -43.844 -21.141 1 94.31 135 PRO B O 1
ATOM 5303 N N . ASP B 1 136 ? 10.086 -42.438 -22.094 1 91 136 ASP B N 1
ATOM 5304 C CA . ASP B 1 136 ? 9.086 -43.406 -22.484 1 91 136 ASP B CA 1
ATOM 5305 C C . ASP B 1 136 ? 9.531 -44.219 -23.719 1 91 136 ASP B C 1
ATOM 5307 O O . ASP B 1 136 ? 9.469 -43.688 -24.844 1 91 136 ASP B O 1
ATOM 5311 N N . THR B 1 137 ? 9.914 -45.406 -23.547 1 91.31 137 THR B N 1
ATOM 5312 C CA . THR B 1 137 ? 10.539 -46.188 -24.594 1 91.31 137 THR B CA 1
ATOM 5313 C C . THR B 1 137 ? 9.5 -46.688 -25.609 1 91.31 137 THR B C 1
ATOM 5315 O O . THR B 1 137 ? 9.844 -47.219 -26.656 1 91.31 137 THR B O 1
ATOM 5318 N N . SER B 1 138 ? 8.219 -46.5 -25.25 1 91.38 138 SER B N 1
ATOM 5319 C CA . SER B 1 138 ? 7.168 -46.875 -26.188 1 91.38 138 SER B CA 1
ATOM 5320 C C . SER B 1 138 ? 7.059 -45.844 -27.312 1 91.38 138 SER B C 1
ATOM 5322 O O . SER B 1 138 ? 6.449 -46.094 -28.344 1 91.38 138 SER B O 1
ATOM 5324 N N . LEU B 1 139 ? 7.648 -44.719 -27.109 1 90.88 139 LEU B N 1
ATOM 5325 C CA . LEU B 1 139 ? 7.605 -43.656 -28.109 1 90.88 139 LEU B CA 1
ATOM 5326 C C . LEU B 1 139 ? 8.781 -43.75 -29.078 1 90.88 139 LEU B C 1
ATOM 5328 O O . LEU B 1 139 ? 9.844 -44.25 -28.719 1 90.88 139 LEU B O 1
ATOM 5332 N N . PRO B 1 140 ? 8.594 -43.281 -30.328 1 92.62 140 PRO B N 1
ATOM 5333 C CA . PRO B 1 140 ? 9.75 -43.156 -31.234 1 92.62 140 PRO B CA 1
ATOM 5334 C C . PRO B 1 140 ? 10.859 -42.281 -30.656 1 92.62 140 PRO B C 1
ATOM 5336 O O . PRO B 1 140 ? 10.586 -41.344 -29.922 1 92.62 140 PRO B O 1
ATOM 5339 N N . VAL B 1 141 ? 12.039 -42.625 -31.031 1 89.81 141 VAL B N 1
ATOM 5340 C CA . VAL B 1 141 ? 13.227 -41.969 -30.484 1 89.81 141 VAL B CA 1
ATOM 5341 C C . VAL B 1 141 ? 13.102 -40.438 -30.625 1 89.81 141 VAL B C 1
ATOM 5343 O O . VAL B 1 141 ? 13.445 -39.688 -29.719 1 89.81 141 VAL B O 1
ATOM 5346 N N . GLY B 1 142 ? 12.578 -40.031 -31.719 1 88.38 142 GLY B N 1
ATOM 5347 C CA . GLY B 1 142 ? 12.469 -38.625 -31.984 1 88.38 142 GLY B CA 1
ATOM 5348 C C . GLY B 1 142 ? 11.453 -37.906 -31.094 1 88.38 142 GLY B C 1
ATOM 5349 O O . GLY B 1 142 ? 11.484 -36.688 -30.938 1 88.38 142 GLY B O 1
ATOM 5350 N N . ASP B 1 143 ? 10.609 -38.656 -30.375 1 89 143 ASP B N 1
ATOM 5351 C CA . ASP B 1 143 ? 9.523 -38.094 -29.578 1 89 143 ASP B CA 1
ATOM 5352 C C . ASP B 1 143 ? 9.797 -38.281 -28.078 1 89 143 ASP B C 1
ATOM 5354 O O . ASP B 1 143 ? 8.961 -37.938 -27.25 1 89 143 ASP B O 1
ATOM 5358 N N . ARG B 1 144 ? 10.945 -38.719 -27.766 1 89.44 144 ARG B N 1
ATOM 5359 C CA . ARG B 1 144 ? 11.25 -39.031 -26.375 1 89.44 144 ARG B CA 1
ATOM 5360 C C . ARG B 1 144 ? 11.805 -37.812 -25.656 1 89.44 144 ARG B C 1
ATOM 5362 O O . ARG B 1 144 ? 12.594 -37.062 -26.219 1 89.44 144 ARG B O 1
ATOM 5369 N N . ALA B 1 145 ? 11.234 -37.625 -24.469 1 90.25 145 ALA B N 1
ATOM 5370 C CA . ALA B 1 145 ? 11.828 -36.688 -23.531 1 90.25 145 ALA B CA 1
ATOM 5371 C C . ALA B 1 145 ? 12.727 -37.406 -22.531 1 90.25 145 ALA B C 1
ATOM 5373 O O . ALA B 1 145 ? 12.438 -38.531 -22.141 1 90.25 145 ALA B O 1
ATOM 5374 N N . TYR B 1 146 ? 13.734 -36.844 -22.172 1 92.5 146 TYR B N 1
ATOM 5375 C CA . TYR B 1 146 ? 14.695 -37.562 -21.359 1 92.5 146 TYR B CA 1
ATOM 5376 C C . TYR B 1 146 ? 14.625 -37.094 -19.906 1 92.5 146 TYR B C 1
ATOM 5378 O O . TYR B 1 146 ? 14.57 -37.906 -18.984 1 92.5 146 TYR B O 1
ATOM 5386 N N . TRP B 1 147 ? 14.578 -35.75 -19.609 1 95.31 147 TRP B N 1
ATOM 5387 C CA . TRP B 1 147 ? 14.383 -35.312 -18.234 1 95.31 147 TRP B CA 1
ATOM 5388 C C . TRP B 1 147 ? 13 -34.688 -18.062 1 95.31 147 TRP B C 1
ATOM 5390 O O . TRP B 1 147 ? 12.531 -34.531 -16.922 1 95.31 147 TRP B O 1
ATOM 5400 N N . GLY B 1 148 ? 12.336 -34.375 -19.109 1 92.5 148 GLY B N 1
ATOM 5401 C CA . GLY B 1 148 ? 10.961 -33.906 -19.062 1 92.5 148 GLY B CA 1
ATOM 5402 C C . GLY B 1 148 ? 10.812 -32.562 -18.359 1 92.5 148 GLY B C 1
ATOM 5403 O O . GLY B 1 148 ? 11.57 -31.641 -18.641 1 92.5 148 GLY B O 1
ATOM 5404 N N . THR B 1 149 ? 9.719 -32.5 -17.531 1 92.06 149 THR B N 1
ATOM 5405 C CA . THR B 1 149 ? 9.375 -31.219 -16.891 1 92.06 149 THR B CA 1
ATOM 5406 C C . THR B 1 149 ? 9.508 -31.344 -15.375 1 92.06 149 THR B C 1
ATOM 5408 O O . THR B 1 149 ? 9.102 -32.344 -14.789 1 92.06 149 THR B O 1
ATOM 5411 N N . SER B 1 150 ? 10.117 -30.266 -14.789 1 92.88 150 SER B N 1
ATOM 5412 C CA . SER B 1 150 ? 10.148 -30.172 -13.328 1 92.88 150 SER B CA 1
ATOM 5413 C C . SER B 1 150 ? 8.789 -29.75 -12.789 1 92.88 150 SER B C 1
ATOM 5415 O O . SER B 1 150 ? 8.07 -28.969 -13.422 1 92.88 150 SER B O 1
ATOM 5417 N N . PRO B 1 151 ? 8.398 -30.234 -11.562 1 88.75 151 PRO B N 1
ATOM 5418 C CA . PRO B 1 151 ? 7.16 -29.75 -10.93 1 88.75 151 PRO B CA 1
ATOM 5419 C C . PRO B 1 151 ? 7.238 -28.281 -10.523 1 88.75 151 PRO B C 1
ATOM 5421 O O . PRO B 1 151 ? 7.645 -27.969 -9.406 1 88.75 151 PRO B O 1
ATOM 5424 N N . GLY B 1 152 ? 6.871 -27.438 -11.398 1 87.06 152 GLY B N 1
ATOM 5425 C CA . GLY B 1 152 ? 6.816 -26.031 -11.07 1 87.06 152 GLY B CA 1
ATOM 5426 C C . GLY B 1 152 ? 8.047 -25.266 -11.516 1 87.06 152 GLY B C 1
ATOM 5427 O O . GLY B 1 152 ? 8.086 -24.031 -11.438 1 87.06 152 GLY B O 1
ATOM 5428 N N . GLY B 1 153 ? 9.016 -25.922 -12.008 1 91.19 153 GLY B N 1
ATOM 5429 C CA . GLY B 1 153 ? 10.266 -25.266 -12.328 1 91.19 153 GLY B CA 1
ATOM 5430 C C . GLY B 1 153 ? 10.453 -25.031 -13.82 1 91.19 153 GLY B C 1
ATOM 5431 O O . GLY B 1 153 ? 11.391 -24.344 -14.227 1 91.19 153 GLY B O 1
ATOM 5432 N N . GLY B 1 154 ? 9.594 -25.609 -14.586 1 92.12 154 GLY B N 1
ATOM 5433 C CA . GLY B 1 154 ? 9.734 -25.531 -16.031 1 92.12 154 GLY B CA 1
ATOM 5434 C C . GLY B 1 154 ? 10.266 -26.812 -16.641 1 92.12 154 GLY B C 1
ATOM 5435 O O . GLY B 1 154 ? 10.5 -27.797 -15.938 1 92.12 154 GLY B O 1
ATOM 5436 N N . SER B 1 155 ? 10.453 -26.719 -17.953 1 93.56 155 SER B N 1
ATOM 5437 C CA . SER B 1 155 ? 10.93 -27.891 -18.688 1 93.56 155 SER B CA 1
ATOM 5438 C C . SER B 1 155 ? 12.453 -27.969 -18.672 1 93.56 155 SER B C 1
ATOM 5440 O O . SER B 1 155 ? 13.133 -26.953 -18.797 1 93.56 155 SER B O 1
ATOM 5442 N N . TRP B 1 156 ? 12.984 -29.188 -18.547 1 96.44 156 TRP B N 1
ATOM 5443 C CA . TRP B 1 156 ? 14.422 -29.422 -18.625 1 96.44 156 TRP B CA 1
ATOM 5444 C C . TRP B 1 156 ? 14.906 -29.406 -20.062 1 96.44 156 TRP B C 1
ATOM 5446 O O . TRP B 1 156 ? 14.242 -29.953 -20.953 1 96.44 156 TRP B O 1
ATOM 5456 N N . SER B 1 157 ? 15.984 -28.797 -20.281 1 96.75 157 SER B N 1
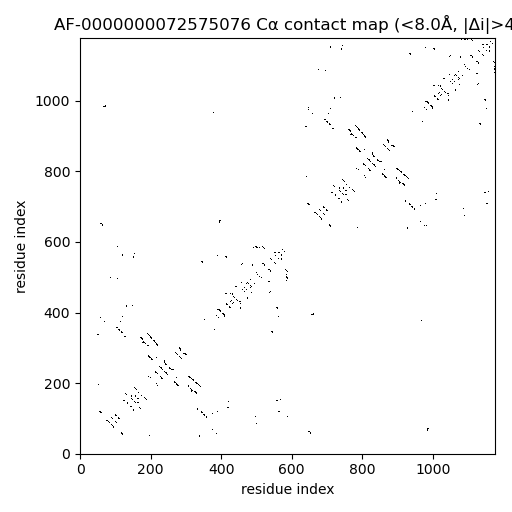ATOM 5457 C CA . SER B 1 157 ? 16.781 -28.922 -21.5 1 96.75 157 SER B CA 1
ATOM 5458 C C . SER B 1 157 ? 18.047 -29.734 -21.25 1 96.75 157 SER B C 1
ATOM 5460 O O . SER B 1 157 ? 18.828 -29.422 -20.359 1 96.75 157 SER B O 1
ATOM 5462 N N . THR B 1 158 ? 18.172 -30.797 -22 1 97.31 158 THR B N 1
ATOM 5463 C CA . THR B 1 158 ? 19.359 -31.625 -21.891 1 97.31 158 THR B CA 1
ATOM 5464 C C . THR B 1 158 ? 20.234 -31.5 -23.125 1 97.31 158 THR B C 1
ATOM 5466 O O . THR B 1 158 ? 19.75 -31.641 -24.25 1 97.31 158 THR B O 1
ATOM 5469 N N . LEU B 1 159 ? 21.484 -31.188 -22.906 1 96.88 159 LEU B N 1
ATOM 5470 C CA . LEU B 1 159 ? 22.438 -31.016 -24 1 96.88 159 LEU B CA 1
ATOM 5471 C C . LEU B 1 159 ? 23.734 -31.766 -23.719 1 96.88 159 LEU B C 1
ATOM 5473 O O . LEU B 1 159 ? 24.344 -31.609 -22.672 1 96.88 159 LEU B O 1
ATOM 5477 N N . GLY B 1 160 ? 24.172 -32.594 -24.578 1 95.12 160 GLY B N 1
ATOM 5478 C CA . GLY B 1 160 ? 25.375 -33.406 -24.516 1 95.12 160 GLY B CA 1
ATOM 5479 C C . GLY B 1 160 ? 25.656 -34.156 -25.812 1 95.12 160 GLY B C 1
ATOM 5480 O O . GLY B 1 160 ? 25.047 -33.875 -26.844 1 95.12 160 GLY B O 1
ATOM 5481 N N . PRO B 1 161 ? 26.625 -35.125 -25.75 1 94.44 161 PRO B N 1
ATOM 5482 C CA . PRO B 1 161 ? 26.984 -35.844 -26.969 1 94.44 161 PRO B CA 1
ATOM 5483 C C . PRO B 1 161 ? 25.859 -36.75 -27.484 1 94.44 161 PRO B C 1
ATOM 5485 O O . PRO B 1 161 ? 25.688 -36.875 -28.703 1 94.44 161 PRO B O 1
ATOM 5488 N N . VAL B 1 162 ? 25.172 -37.375 -26.625 1 94.44 162 VAL B N 1
ATOM 5489 C CA . VAL B 1 162 ? 24.062 -38.25 -27.031 1 94.44 162 VAL B CA 1
ATOM 5490 C C . VAL B 1 162 ? 22.906 -38.094 -26.047 1 94.44 162 VAL B C 1
ATOM 5492 O O . VAL B 1 162 ? 23.109 -37.906 -24.844 1 94.44 162 VAL B O 1
ATOM 5495 N N . GLU B 1 163 ? 21.703 -38.219 -26.516 1 94.19 163 GLU B N 1
ATOM 5496 C CA . GLU B 1 163 ? 20.5 -38.031 -25.703 1 94.19 163 GLU B CA 1
ATOM 5497 C C . GLU B 1 163 ? 20.312 -39.156 -24.688 1 94.19 163 GLU B C 1
ATOM 5499 O O . GLU B 1 163 ? 19.797 -38.938 -23.594 1 94.19 163 GLU B O 1
ATOM 5504 N N . SER B 1 164 ? 20.844 -40.281 -25.047 1 94.5 164 SER B N 1
ATOM 5505 C CA . SER B 1 164 ? 20.641 -41.469 -24.219 1 94.5 164 SER B CA 1
ATOM 5506 C C . SER B 1 164 ? 21.516 -41.406 -22.969 1 94.5 164 SER B C 1
ATOM 5508 O O . SER B 1 164 ? 21.406 -42.281 -22.109 1 94.5 164 SER B O 1
ATOM 5510 N N . ASP B 1 165 ? 22.344 -40.375 -22.875 1 97.75 165 ASP B N 1
ATOM 5511 C CA . ASP B 1 165 ? 23.094 -40.156 -21.656 1 97.75 165 ASP B CA 1
ATOM 5512 C C . ASP B 1 165 ? 22.172 -39.719 -20.516 1 97.75 165 ASP B C 1
ATOM 5514 O O . ASP B 1 165 ? 22.578 -39.719 -19.344 1 97.75 165 ASP B O 1
ATOM 5518 N N . TYR B 1 166 ? 20.969 -39.312 -20.891 1 98.12 166 TYR B N 1
ATOM 5519 C CA . TYR B 1 166 ? 20.031 -38.781 -19.906 1 98.12 166 TYR B CA 1
ATOM 5520 C C . TYR B 1 166 ? 18.844 -39.719 -19.719 1 98.12 166 TYR B C 1
ATOM 5522 O O . TYR B 1 166 ? 18.344 -40.281 -20.688 1 98.12 166 TYR B O 1
ATOM 5530 N N . ALA B 1 167 ? 18.391 -39.875 -18.5 1 97.62 167 ALA B N 1
ATOM 5531 C CA . ALA B 1 167 ? 17.188 -40.594 -18.141 1 97.62 167 ALA B CA 1
ATOM 5532 C C . ALA B 1 167 ? 16.688 -40.188 -16.75 1 97.62 167 ALA B C 1
ATOM 5534 O O . ALA B 1 167 ? 17.375 -39.469 -16.031 1 97.62 167 ALA B O 1
ATOM 5535 N N . VAL B 1 168 ? 15.508 -40.5 -16.516 1 97.56 168 VAL B N 1
ATOM 5536 C CA . VAL B 1 168 ? 14.992 -40.375 -15.156 1 97.56 168 VAL B CA 1
ATOM 5537 C C . VAL B 1 168 ? 14.445 -41.719 -14.68 1 97.56 168 VAL B C 1
ATOM 5539 O O . VAL B 1 168 ? 13.664 -42.375 -15.391 1 97.56 168 VAL B O 1
ATOM 5542 N N . VAL B 1 169 ? 14.891 -42.156 -13.555 1 96.06 169 VAL B N 1
ATOM 5543 C CA . VAL B 1 169 ? 14.305 -43.25 -12.805 1 96.06 169 VAL B CA 1
ATOM 5544 C C . VAL B 1 169 ? 13.719 -42.75 -11.492 1 96.06 169 VAL B C 1
ATOM 5546 O O . VAL B 1 169 ? 14.195 -41.75 -10.945 1 96.06 169 VAL B O 1
ATOM 5549 N N . PRO B 1 170 ? 12.68 -43.375 -11.07 1 93.81 170 PRO B N 1
ATOM 5550 C CA . PRO B 1 170 ? 12.055 -42.812 -9.867 1 93.81 170 PRO B CA 1
ATOM 5551 C C . PRO B 1 170 ? 13.062 -42.562 -8.75 1 93.81 170 PRO B C 1
ATOM 5553 O O . PRO B 1 170 ? 13.695 -43.5 -8.25 1 93.81 170 PRO B O 1
ATOM 5556 N N . GLY B 1 171 ? 13.18 -41.188 -8.469 1 95.12 171 GLY B N 1
ATOM 5557 C CA . GLY B 1 171 ? 14.055 -40.781 -7.387 1 95.12 171 GLY B CA 1
ATOM 5558 C C . GLY B 1 171 ? 15.367 -40.219 -7.871 1 95.12 171 GLY B C 1
ATOM 5559 O O . GLY B 1 171 ? 16.172 -39.75 -7.07 1 95.12 171 GLY B O 1
ATOM 5560 N N . ALA B 1 172 ? 15.586 -40.281 -9.203 1 97.75 172 ALA B N 1
ATOM 5561 C CA . ALA B 1 172 ? 16.891 -39.781 -9.625 1 97.75 172 ALA B CA 1
ATOM 5562 C C . ALA B 1 172 ? 16.875 -39.312 -11.086 1 97.75 172 ALA B C 1
ATOM 5564 O O . ALA B 1 172 ? 16.406 -40.062 -11.961 1 97.75 172 ALA B O 1
ATOM 5565 N N . GLY B 1 173 ? 17.297 -38.156 -11.305 1 98.38 173 GLY B N 1
ATOM 5566 C CA . GLY B 1 173 ? 17.75 -37.812 -12.641 1 98.38 173 GLY B CA 1
ATOM 5567 C C . GLY B 1 173 ? 19.125 -38.375 -12.977 1 98.38 173 GLY B C 1
ATOM 5568 O O . GLY B 1 173 ? 20.078 -38.188 -12.211 1 98.38 173 GLY B O 1
ATOM 5569 N N . ILE B 1 174 ? 19.234 -39.031 -14.125 1 98.75 174 ILE B N 1
ATOM 5570 C CA . ILE B 1 174 ? 20.453 -39.75 -14.445 1 98.75 174 ILE B CA 1
ATOM 5571 C C . ILE B 1 174 ? 21.203 -39.031 -15.562 1 98.75 174 ILE B C 1
ATOM 5573 O O . ILE B 1 174 ? 20.609 -38.625 -16.562 1 98.75 174 ILE B O 1
ATOM 5577 N N . ILE B 1 175 ? 22.453 -38.844 -15.367 1 98.81 175 ILE B N 1
ATOM 5578 C CA . ILE B 1 175 ? 23.406 -38.469 -16.422 1 98.81 175 ILE B CA 1
ATOM 5579 C C . ILE B 1 175 ? 24.516 -39.531 -16.516 1 98.81 175 ILE B C 1
ATOM 5581 O O . ILE B 1 175 ? 25.312 -39.656 -15.586 1 98.81 175 ILE B O 1
ATOM 5585 N N . THR B 1 176 ? 24.578 -40.188 -17.609 1 98.62 176 THR B N 1
ATOM 5586 C CA . THR B 1 176 ? 25.625 -41.188 -17.812 1 98.62 176 THR B CA 1
ATOM 5587 C C . THR B 1 176 ? 26.766 -40.594 -18.656 1 98.62 176 THR B C 1
ATOM 5589 O O . THR B 1 176 ? 26.562 -40.219 -19.797 1 98.62 176 THR B O 1
ATOM 5592 N N . LEU B 1 177 ? 27.938 -40.594 -18.031 1 98.56 177 LEU B N 1
ATOM 5593 C CA . LEU B 1 177 ? 29.125 -40.156 -18.734 1 98.56 177 LEU B CA 1
ATOM 5594 C C . LEU B 1 177 ? 29.719 -41.312 -19.562 1 98.56 177 LEU B C 1
ATOM 5596 O O . LEU B 1 177 ? 30.547 -42.062 -19.062 1 98.56 177 LEU B O 1
ATOM 5600 N N . THR B 1 178 ? 29.406 -41.344 -20.875 1 98.25 178 THR B N 1
ATOM 5601 C CA . THR B 1 178 ? 29.812 -42.469 -21.734 1 98.25 178 THR B CA 1
ATOM 5602 C C . THR B 1 178 ? 31.094 -42.125 -22.484 1 98.25 178 THR B C 1
ATOM 5604 O O . THR B 1 178 ? 31.766 -43 -23.031 1 98.25 178 THR B O 1
ATOM 5607 N N . THR B 1 179 ? 31.344 -40.875 -22.625 1 97.81 179 THR B N 1
ATOM 5608 C CA . THR B 1 179 ? 32.594 -40.375 -23.234 1 97.81 179 THR B CA 1
ATOM 5609 C C . THR B 1 179 ? 33.281 -39.375 -22.328 1 97.81 179 THR B C 1
ATOM 5611 O O . THR B 1 179 ? 32.594 -38.688 -21.547 1 97.81 179 THR B O 1
ATOM 5614 N N . ASP B 1 180 ? 34.594 -39.344 -22.359 1 96.19 180 ASP B N 1
ATOM 5615 C CA . ASP B 1 180 ? 35.312 -38.312 -21.625 1 96.19 180 ASP B CA 1
ATOM 5616 C C . ASP B 1 180 ? 35.438 -37.031 -22.438 1 96.19 180 ASP B C 1
ATOM 5618 O O . ASP B 1 180 ? 35.094 -37.031 -23.625 1 96.19 180 ASP B O 1
ATOM 5622 N N . TYR B 1 181 ? 35.688 -35.969 -21.734 1 96.69 181 TYR B N 1
ATOM 5623 C CA . TYR B 1 181 ? 36 -34.656 -22.297 1 96.69 181 TYR B CA 1
ATOM 5624 C C . TYR B 1 181 ? 34.812 -34.094 -23.078 1 96.69 181 TYR B C 1
ATOM 5626 O O . TYR B 1 181 ? 35 -33.531 -24.156 1 96.69 181 TYR B O 1
ATOM 5634 N N . ALA B 1 182 ? 33.688 -34.438 -22.672 1 97.12 182 ALA B N 1
ATOM 5635 C CA . ALA B 1 182 ? 32.438 -33.875 -23.172 1 97.12 182 ALA B CA 1
ATOM 5636 C C . ALA B 1 182 ? 31.469 -33.594 -22.031 1 97.12 182 ALA B C 1
ATOM 5638 O O . ALA B 1 182 ? 31.156 -34.469 -21.234 1 97.12 182 ALA B O 1
ATOM 5639 N N . SER B 1 183 ? 31.047 -32.312 -21.984 1 97.88 183 SER B N 1
ATOM 5640 C CA . SER B 1 183 ? 30.125 -31.922 -20.922 1 97.88 183 SER B CA 1
ATOM 5641 C C . SER B 1 183 ? 28.703 -32.406 -21.203 1 97.88 183 SER B C 1
ATOM 5643 O O . SER B 1 183 ? 28.281 -32.438 -22.359 1 97.88 183 SER B O 1
ATOM 5645 N N . ARG B 1 184 ? 27.969 -32.844 -20.234 1 98.62 184 ARG B N 1
ATOM 5646 C CA . ARG B 1 184 ? 26.516 -33.031 -20.234 1 98.62 184 ARG B CA 1
ATOM 5647 C C . ARG B 1 184 ? 25.828 -31.938 -19.422 1 98.62 184 ARG B C 1
ATOM 5649 O O . ARG B 1 184 ? 26.109 -31.766 -18.234 1 98.62 184 ARG B O 1
ATOM 5656 N N . HIS B 1 185 ? 24.922 -31.156 -20.094 1 98.56 185 HIS B N 1
ATOM 5657 C CA . HIS B 1 185 ? 24.203 -30.062 -19.438 1 98.56 185 HIS B CA 1
ATOM 5658 C C . HIS B 1 185 ? 22.719 -30.406 -19.297 1 98.56 185 HIS B C 1
ATOM 5660 O O . HIS B 1 185 ? 22.109 -30.969 -20.203 1 98.56 185 HIS B O 1
ATOM 5666 N N . ALA B 1 186 ? 22.141 -30.156 -18.188 1 98.5 186 ALA B N 1
ATOM 5667 C CA . ALA B 1 186 ? 20.703 -30.141 -17.953 1 98.5 186 ALA B CA 1
ATOM 5668 C C . ALA B 1 186 ? 20.266 -28.828 -17.297 1 98.5 186 ALA B C 1
ATOM 5670 O O . ALA B 1 186 ? 20.734 -28.484 -16.203 1 98.5 186 ALA B O 1
ATOM 5671 N N . SER B 1 187 ? 19.469 -28.047 -17.953 1 98.19 187 SER B N 1
ATOM 5672 C CA . SER B 1 187 ? 19.047 -26.75 -17.422 1 98.19 187 SER B CA 1
ATOM 5673 C C . SER B 1 187 ? 17.531 -26.562 -17.562 1 98.19 187 SER B C 1
ATOM 5675 O O . SER B 1 187 ? 16.922 -27.141 -18.453 1 98.19 187 SER B O 1
ATOM 5677 N N . LEU B 1 188 ? 16.953 -25.859 -16.641 1 97.44 188 LEU B N 1
ATOM 5678 C CA . LEU B 1 188 ? 15.539 -25.516 -16.719 1 97.44 188 LEU B CA 1
ATOM 5679 C C . LEU B 1 188 ? 15.328 -24.312 -17.625 1 97.44 188 LEU B C 1
ATOM 5681 O O . LEU B 1 188 ? 16.031 -23.312 -17.5 1 97.44 188 LEU B O 1
ATOM 5685 N N . ARG B 1 189 ? 14.297 -24.391 -18.438 1 96.06 189 ARG B N 1
ATOM 5686 C CA . ARG B 1 189 ? 14.031 -23.344 -19.422 1 96.06 189 ARG B CA 1
ATOM 5687 C C . ARG B 1 189 ? 13.328 -22.156 -18.781 1 96.06 189 ARG B C 1
ATOM 5689 O O . ARG B 1 189 ? 12.188 -21.844 -19.125 1 96.06 189 ARG B O 1
ATOM 5696 N N . ASP B 1 190 ? 13.945 -21.453 -17.969 1 96.5 190 ASP B N 1
ATOM 5697 C CA . ASP B 1 190 ? 13.602 -20.188 -17.344 1 96.5 190 ASP B CA 1
ATOM 5698 C C . ASP B 1 190 ? 14.797 -19.234 -17.328 1 96.5 190 ASP B C 1
ATOM 5700 O O . ASP B 1 190 ? 15.578 -19.234 -16.375 1 96.5 190 ASP B O 1
ATOM 5704 N N . GLY B 1 191 ? 14.891 -18.484 -18.391 1 96.81 191 GLY B N 1
ATOM 5705 C CA . GLY B 1 191 ? 16.062 -17.641 -18.594 1 96.81 191 GLY B CA 1
ATOM 5706 C C . GLY B 1 191 ? 15.969 -16.312 -17.875 1 96.81 191 GLY B C 1
ATOM 5707 O O . GLY B 1 191 ? 16.891 -15.5 -17.938 1 96.81 191 GLY B O 1
ATOM 5708 N N . GLU B 1 192 ? 14.898 -16.062 -17.094 1 96.06 192 GLU B N 1
ATOM 5709 C CA . GLU B 1 192 ? 14.664 -14.742 -16.531 1 96.06 192 GLU B CA 1
ATOM 5710 C C . GLU B 1 192 ? 15.109 -14.688 -15.07 1 96.06 192 GLU B C 1
ATOM 5712 O O . GLU B 1 192 ? 14.953 -13.656 -14.406 1 96.06 192 GLU B O 1
ATOM 5717 N N . VAL B 1 193 ? 15.758 -15.742 -14.562 1 97.25 193 VAL B N 1
ATOM 5718 C CA . VAL B 1 193 ? 16.141 -15.828 -13.156 1 97.25 193 VAL B CA 1
ATOM 5719 C C . VAL B 1 193 ? 17.359 -14.961 -12.898 1 97.25 193 VAL B C 1
ATOM 5721 O O . VAL B 1 193 ? 18.359 -15.055 -13.617 1 97.25 193 VAL B O 1
ATOM 5724 N N . THR B 1 194 ? 17.297 -14.031 -11.891 1 96.94 194 THR B N 1
ATOM 5725 C CA . THR B 1 194 ? 18.422 -13.242 -11.422 1 96.94 194 THR B CA 1
ATOM 5726 C C . THR B 1 194 ? 18.938 -13.758 -10.078 1 96.94 194 THR B C 1
ATOM 5728 O O . THR B 1 194 ? 19.688 -14.727 -10.023 1 96.94 194 THR B O 1
ATOM 5731 N N . ASP B 1 195 ? 18.438 -13.141 -8.914 1 97.38 195 ASP B N 1
ATOM 5732 C CA . ASP B 1 195 ? 18.734 -13.688 -7.602 1 97.38 195 ASP B CA 1
ATOM 5733 C C . ASP B 1 195 ? 18.172 -15.102 -7.453 1 97.38 195 ASP B C 1
ATOM 5735 O O . ASP B 1 195 ? 17.062 -15.383 -7.93 1 97.38 195 ASP B O 1
ATOM 5739 N N . VAL B 1 196 ? 18.969 -15.977 -6.797 1 98.06 196 VAL B N 1
ATOM 5740 C CA . VAL B 1 196 ? 18.469 -17.344 -6.664 1 98.06 196 VAL B CA 1
ATOM 5741 C C . VAL B 1 196 ? 19.156 -18.031 -5.496 1 98.06 196 VAL B C 1
ATOM 5743 O O . VAL B 1 196 ? 20.328 -17.781 -5.227 1 98.06 196 VAL B O 1
ATOM 5746 N N . ASP B 1 197 ? 18.453 -18.75 -4.762 1 98.5 197 ASP B N 1
ATOM 5747 C CA . ASP B 1 197 ? 18.922 -19.766 -3.824 1 98.5 197 ASP B CA 1
ATOM 5748 C C . ASP B 1 197 ? 18.578 -21.172 -4.324 1 98.5 197 ASP B C 1
ATOM 5750 O O . ASP B 1 197 ? 17.422 -21.578 -4.289 1 98.5 197 ASP B O 1
ATOM 5754 N N . VAL B 1 198 ? 19.578 -21.875 -4.836 1 98.62 198 VAL B N 1
ATOM 5755 C CA . VAL B 1 198 ? 19.375 -23.141 -5.523 1 98.62 198 VAL B CA 1
ATOM 5756 C C . VAL B 1 198 ? 20.312 -24.203 -4.945 1 98.62 198 VAL B C 1
ATOM 5758 O O . VAL B 1 198 ? 21.422 -23.891 -4.512 1 98.62 198 VAL B O 1
ATOM 5761 N N . ARG B 1 199 ? 19.875 -25.453 -4.926 1 98.69 199 ARG B N 1
ATOM 5762 C CA . ARG B 1 199 ? 20.703 -26.547 -4.441 1 98.69 199 ARG B CA 1
ATOM 5763 C C . ARG B 1 199 ? 20.375 -27.844 -5.172 1 98.69 199 ARG B C 1
ATOM 5765 O O . ARG B 1 199 ? 19.328 -27.953 -5.816 1 98.69 199 ARG B O 1
ATOM 5772 N N . SER B 1 200 ? 21.266 -28.75 -5.121 1 98.62 200 SER B N 1
ATOM 5773 C CA . SER B 1 200 ? 21.062 -30.078 -5.688 1 98.62 200 SER B CA 1
ATOM 5774 C C . SER B 1 200 ? 21.781 -31.141 -4.852 1 98.62 200 SER B C 1
ATOM 5776 O O . SER B 1 200 ? 22.734 -30.844 -4.137 1 98.62 200 SER B O 1
ATOM 5778 N N . VAL B 1 201 ? 21.266 -32.312 -4.859 1 98.81 201 VAL B N 1
ATOM 5779 C CA . VAL B 1 201 ? 21.875 -33.5 -4.266 1 98.81 201 VAL B CA 1
ATOM 5780 C C . VAL B 1 201 ? 22.188 -34.531 -5.363 1 98.81 201 VAL B C 1
ATOM 5782 O O . VAL B 1 201 ? 21.297 -34.906 -6.133 1 98.81 201 VAL B O 1
ATOM 5785 N N . ALA B 1 202 ? 23.422 -35 -5.398 1 98.81 202 ALA B N 1
ATOM 5786 C CA . ALA B 1 202 ? 23.781 -35.969 -6.418 1 98.81 202 ALA B CA 1
ATOM 5787 C C . ALA B 1 202 ? 24.953 -36.844 -5.957 1 98.81 202 ALA B C 1
ATOM 5789 O O . ALA B 1 202 ? 25.594 -36.531 -4.949 1 98.81 202 ALA B O 1
ATOM 5790 N N . ARG B 1 203 ? 25.219 -37.938 -6.645 1 98.5 203 ARG B N 1
ATOM 5791 C CA . ARG B 1 203 ? 26.328 -38.844 -6.379 1 98.5 203 ARG B CA 1
ATOM 5792 C C . ARG B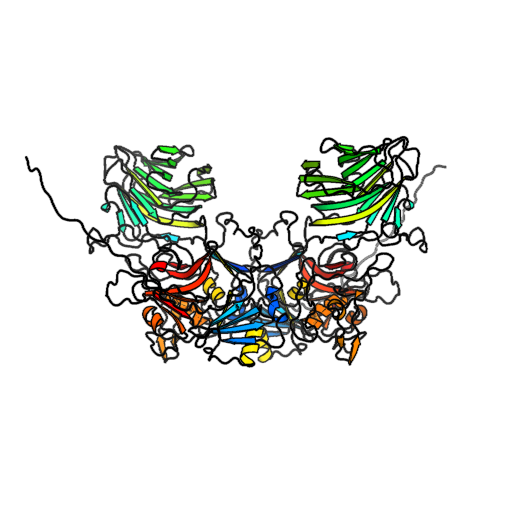 1 203 ? 26.781 -39.531 -7.66 1 98.5 203 ARG B C 1
ATOM 5794 O O . ARG B 1 203 ? 25.984 -39.75 -8.578 1 98.5 203 ARG B O 1
ATOM 5801 N N . PHE B 1 204 ? 28.078 -39.875 -7.699 1 98.62 204 PHE B N 1
ATOM 5802 C CA . PHE B 1 204 ? 28.594 -40.75 -8.75 1 98.62 204 PHE B CA 1
ATOM 5803 C C . PHE B 1 204 ? 28.531 -42.219 -8.312 1 98.62 204 PHE B C 1
ATOM 5805 O O . PHE B 1 204 ? 28.688 -42.531 -7.125 1 98.62 204 PHE B O 1
ATOM 5812 N N . ASP B 1 205 ? 28.391 -43.125 -9.328 1 98.25 205 ASP B N 1
ATOM 5813 C CA . ASP B 1 205 ? 28.281 -44.531 -9.016 1 98.25 205 ASP B CA 1
ATOM 5814 C C . ASP B 1 205 ? 29.656 -45.156 -8.875 1 98.25 205 ASP B C 1
ATOM 5816 O O . ASP B 1 205 ? 29.797 -46.281 -8.367 1 98.25 205 ASP B O 1
ATOM 5820 N N . LYS B 1 206 ? 30.734 -44.406 -9.289 1 97.88 206 LYS B N 1
ATOM 5821 C CA . LYS B 1 206 ? 32.094 -44.875 -9.25 1 97.88 206 LYS B CA 1
ATOM 5822 C C . LYS B 1 206 ? 33.062 -43.812 -8.766 1 97.88 206 LYS B C 1
ATOM 5824 O O . LYS B 1 206 ? 32.781 -42.594 -8.922 1 97.88 206 LYS B O 1
ATOM 5829 N N . VAL B 1 207 ? 34.188 -44.281 -8.195 1 97.81 207 VAL B N 1
ATOM 5830 C CA . VAL B 1 207 ? 35.344 -43.438 -8.125 1 97.81 207 VAL B CA 1
ATOM 5831 C C . VAL B 1 207 ? 36.031 -43.375 -9.484 1 97.81 207 VAL B C 1
ATOM 5833 O O . VAL B 1 207 ? 36.344 -44.438 -10.07 1 97.81 207 VAL B O 1
ATOM 5836 N N . PRO B 1 208 ? 36.25 -42.219 -9.992 1 98.25 208 PRO B N 1
ATOM 5837 C CA . PRO B 1 208 ? 36.844 -42.188 -11.32 1 98.25 208 PRO B CA 1
ATOM 5838 C C . PRO B 1 208 ? 38.25 -42.781 -11.336 1 98.25 208 PRO B C 1
ATOM 5840 O O . PRO B 1 208 ? 38.969 -42.719 -10.336 1 98.25 208 PRO B O 1
ATOM 5843 N N . GLU B 1 209 ? 38.625 -43.406 -12.43 1 98.19 209 GLU B N 1
ATOM 5844 C CA . GLU B 1 209 ? 39.969 -43.875 -12.688 1 98.19 209 GLU B CA 1
ATOM 5845 C C . GLU B 1 209 ? 40.625 -43.094 -13.828 1 98.19 209 GLU B C 1
ATOM 5847 O O . GLU B 1 209 ? 39.938 -42.562 -14.703 1 98.19 209 GLU B O 1
ATOM 5852 N N . GLY B 1 210 ? 41.969 -43 -13.797 1 98.06 210 GLY B N 1
ATOM 5853 C CA . GLY B 1 210 ? 42.688 -42.219 -14.812 1 98.06 210 GLY B CA 1
ATOM 5854 C C . GLY B 1 210 ? 42.688 -40.75 -14.57 1 98.06 210 GLY B C 1
ATOM 5855 O O . GLY B 1 210 ? 43.719 -40.125 -14.391 1 98.06 210 GLY B O 1
ATOM 5856 N N . ASP B 1 211 ? 41.438 -40.156 -14.562 1 98 211 ASP B N 1
ATOM 5857 C CA . ASP B 1 211 ? 41.281 -38.719 -14.266 1 98 211 ASP B CA 1
ATOM 5858 C C . ASP B 1 211 ? 39.938 -38.469 -13.586 1 98 211 ASP B C 1
ATOM 5860 O O . ASP B 1 211 ? 39.125 -39.375 -13.461 1 98 211 ASP B O 1
ATOM 5864 N N . ALA B 1 212 ? 39.75 -37.281 -13.188 1 98.19 212 ALA B N 1
ATOM 5865 C CA . ALA B 1 212 ? 38.656 -36.906 -12.312 1 98.19 212 ALA B CA 1
ATOM 5866 C C . ALA B 1 212 ? 37.344 -36.844 -13.094 1 98.19 212 ALA B C 1
ATOM 5868 O O . ALA B 1 212 ? 37.344 -36.75 -14.32 1 98.19 212 ALA B O 1
ATOM 5869 N N . CYS B 1 213 ? 36.188 -37 -12.414 1 98.5 213 CYS B N 1
ATOM 5870 C CA . CYS B 1 213 ? 34.844 -36.625 -12.844 1 98.5 213 CYS B CA 1
ATOM 5871 C C . CYS B 1 213 ? 34.312 -35.469 -12 1 98.5 213 CYS B C 1
ATOM 5873 O O . CYS B 1 213 ? 34.719 -35.281 -10.859 1 98.5 213 CYS B O 1
ATOM 5875 N N . SER B 1 214 ? 33.406 -34.719 -12.609 1 98.5 214 SER B N 1
ATOM 5876 C CA . SER B 1 214 ? 32.875 -33.594 -11.859 1 98.5 214 SER B CA 1
ATOM 5877 C C . SER B 1 214 ? 31.375 -33.406 -12.18 1 98.5 214 SER B C 1
ATOM 5879 O O . SER B 1 214 ? 30.906 -33.812 -13.234 1 98.5 214 SER B O 1
ATOM 5881 N N . TYR B 1 215 ? 30.594 -32.906 -11.273 1 97.25 215 TYR B N 1
ATOM 5882 C CA . TYR B 1 215 ? 29.312 -32.312 -11.57 1 97.25 215 TYR B CA 1
ATOM 5883 C C . TYR B 1 215 ? 29.188 -30.938 -10.906 1 97.25 215 TYR B C 1
ATOM 5885 O O . TYR B 1 215 ? 29.906 -30.641 -9.945 1 97.25 215 TYR B O 1
ATOM 5893 N N . ALA B 1 216 ? 28.375 -30.094 -11.5 1 98.75 216 ALA B N 1
ATOM 5894 C CA . ALA B 1 216 ? 28.281 -28.688 -11.086 1 98.75 216 ALA B CA 1
ATOM 5895 C C . ALA B 1 216 ? 26.828 -28.219 -11.086 1 98.75 216 ALA B C 1
ATOM 5897 O O . ALA B 1 216 ? 26.016 -28.719 -11.859 1 98.75 216 ALA B O 1
ATOM 5898 N N . LEU B 1 217 ? 26.562 -27.375 -10.109 1 98.69 217 LEU B N 1
ATOM 5899 C CA . LEU B 1 217 ? 25.328 -26.578 -10.125 1 98.69 217 LEU B CA 1
ATOM 5900 C C . LEU B 1 217 ? 25.516 -25.328 -10.961 1 98.69 217 LEU B C 1
ATOM 5902 O O . LEU B 1 217 ? 26.344 -24.469 -10.648 1 98.69 217 LEU B O 1
ATOM 5906 N N . SER B 1 218 ? 24.75 -25.25 -12.023 1 98.69 218 SER B N 1
ATOM 5907 C CA . SER B 1 218 ? 24.859 -24.109 -12.938 1 98.69 218 SER B CA 1
ATOM 5908 C C . SER B 1 218 ? 23.859 -23.016 -12.57 1 98.69 218 SER B C 1
ATOM 5910 O O . SER B 1 218 ? 22.734 -23.312 -12.164 1 98.69 218 SER B O 1
ATOM 5912 N N . PHE B 1 219 ? 24.219 -21.797 -12.695 1 98.62 219 PHE B N 1
ATOM 5913 C CA . PHE B 1 219 ? 23.391 -20.609 -12.516 1 98.62 219 PHE B CA 1
ATOM 5914 C C . PHE B 1 219 ? 23.859 -19.484 -13.422 1 98.62 219 PHE B C 1
ATOM 5916 O O . PHE B 1 219 ? 24.938 -19.562 -14.016 1 98.62 219 PHE B O 1
ATOM 5923 N N . GLY B 1 220 ? 22.984 -18.453 -13.617 1 98.5 220 GLY B N 1
ATOM 5924 C CA . GLY B 1 220 ? 23.328 -17.484 -14.648 1 98.5 220 GLY B CA 1
ATOM 5925 C C . GLY B 1 220 ? 23.625 -18.141 -15.984 1 98.5 220 GLY B C 1
ATOM 5926 O O . GLY B 1 220 ? 24.469 -17.641 -16.75 1 98.5 220 GLY B O 1
ATOM 5927 N N . TYR B 1 221 ? 23.047 -19.297 -16.25 1 98.69 221 TYR B N 1
ATOM 5928 C CA . TYR B 1 221 ? 23.312 -20.125 -17.422 1 98.69 221 TYR B CA 1
ATOM 5929 C C . TYR B 1 221 ? 22.734 -19.484 -18.688 1 98.69 221 TYR B C 1
ATOM 5931 O O . TYR B 1 221 ? 21.516 -19.422 -18.844 1 98.69 221 TYR B O 1
ATOM 5939 N N . GLN B 1 222 ? 23.641 -19.047 -19.578 1 98.56 222 GLN B N 1
ATOM 5940 C CA . GLN B 1 222 ? 23.234 -18.5 -20.859 1 98.56 222 GLN B CA 1
ATOM 5941 C C . GLN B 1 222 ? 23.109 -19.594 -21.922 1 98.56 222 GLN B C 1
ATOM 5943 O O . GLN B 1 222 ? 22.125 -19.656 -22.656 1 98.56 222 GLN B O 1
ATOM 5948 N N . ASP B 1 223 ? 24.062 -20.344 -22 1 98.12 223 ASP B N 1
ATOM 5949 C CA . ASP B 1 223 ? 24.219 -21.5 -22.875 1 98.12 223 ASP B CA 1
ATOM 5950 C C . ASP B 1 223 ? 25.406 -22.359 -22.438 1 98.12 223 ASP B C 1
ATOM 5952 O O . ASP B 1 223 ? 25.984 -22.125 -21.375 1 98.12 223 ASP B O 1
ATOM 5956 N N . THR B 1 224 ? 25.75 -23.359 -23.188 1 97.88 224 THR B N 1
ATOM 5957 C CA . THR B 1 224 ? 26.766 -24.344 -22.797 1 97.88 224 THR B CA 1
ATOM 5958 C C . THR B 1 224 ? 28.141 -23.703 -22.75 1 97.88 224 THR B C 1
ATOM 5960 O O . THR B 1 224 ? 29.062 -24.234 -22.141 1 97.88 224 THR B O 1
ATOM 5963 N N . HIS B 1 225 ? 28.328 -22.547 -23.344 1 98.06 225 HIS B N 1
ATOM 5964 C CA . HIS B 1 225 ? 29.625 -21.891 -23.469 1 98.06 225 HIS B CA 1
ATOM 5965 C C . HIS B 1 225 ? 29.719 -20.688 -22.531 1 98.06 225 HIS B C 1
ATOM 5967 O O . HIS B 1 225 ? 30.781 -20.078 -22.406 1 98.06 225 HIS B O 1
ATOM 5973 N N . ASN B 1 226 ? 28.609 -20.312 -21.891 1 98.69 226 ASN B N 1
ATOM 5974 C CA . ASN B 1 226 ? 28.5 -19.094 -21.078 1 98.69 226 ASN B CA 1
ATOM 5975 C C . ASN B 1 226 ? 27.641 -19.328 -19.844 1 98.69 226 ASN B C 1
ATOM 5977 O O . ASN B 1 226 ? 26.406 -19.359 -19.938 1 98.69 226 ASN B O 1
ATOM 5981 N N . ASN B 1 227 ? 28.234 -19.516 -18.719 1 98.62 227 ASN B N 1
ATOM 5982 C CA . ASN B 1 227 ? 27.5 -19.781 -17.484 1 98.62 227 ASN B CA 1
ATOM 5983 C C . ASN B 1 227 ? 28.391 -19.688 -16.266 1 98.62 227 ASN B C 1
ATOM 5985 O O . ASN B 1 227 ? 29.625 -19.703 -16.375 1 98.62 227 ASN B O 1
ATOM 5989 N N . TYR B 1 228 ? 27.75 -19.484 -15.102 1 98.69 228 TYR B N 1
ATOM 5990 C CA . TYR B 1 228 ? 28.391 -19.734 -13.82 1 98.69 228 TYR B CA 1
ATOM 5991 C C . TYR B 1 228 ? 28.172 -21.188 -13.375 1 98.69 228 TYR B C 1
ATOM 5993 O O . TYR B 1 228 ? 27.172 -21.797 -13.75 1 98.69 228 TYR B O 1
ATOM 6001 N N . ARG B 1 229 ? 29.109 -21.688 -12.539 1 98.25 229 ARG B N 1
ATOM 6002 C CA . ARG B 1 229 ? 28.828 -22.984 -11.922 1 98.25 229 ARG B CA 1
ATOM 6003 C C . ARG B 1 229 ? 29.609 -23.156 -10.625 1 98.25 229 ARG B C 1
ATOM 6005 O O . ARG B 1 229 ? 30.719 -22.625 -10.492 1 98.25 229 ARG B O 1
ATOM 6012 N N . ALA B 1 230 ? 29.016 -23.734 -9.695 1 98.81 230 ALA B N 1
ATOM 6013 C CA . ALA B 1 230 ? 29.688 -24.344 -8.539 1 98.81 230 ALA B CA 1
ATOM 6014 C C . ALA B 1 230 ? 29.938 -25.828 -8.773 1 98.81 230 ALA B C 1
ATOM 6016 O O . ALA B 1 230 ? 29 -26.625 -8.828 1 98.81 230 ALA B O 1
ATOM 6017 N N . ARG B 1 231 ? 31.188 -26.188 -8.859 1 98.69 231 ARG B N 1
ATOM 6018 C CA . ARG B 1 231 ? 31.578 -27.5 -9.359 1 98.69 231 ARG B CA 1
ATOM 6019 C C . ARG B 1 231 ? 32.281 -28.312 -8.281 1 98.69 231 ARG B C 1
ATOM 6021 O O . ARG B 1 231 ? 33.188 -27.828 -7.625 1 98.69 231 ARG B O 1
ATOM 6028 N N . LEU B 1 232 ? 31.828 -29.484 -8.102 1 98.62 232 LEU B N 1
ATOM 6029 C CA . LEU B 1 232 ? 32.531 -30.484 -7.32 1 98.62 232 LEU B CA 1
ATOM 6030 C C . LEU B 1 232 ? 33.375 -31.391 -8.219 1 98.62 232 LEU B C 1
ATOM 6032 O O . LEU B 1 232 ? 32.844 -32 -9.148 1 98.62 232 LEU B O 1
ATOM 6036 N N . SER B 1 233 ? 34.656 -31.453 -7.918 1 98.25 233 SER B N 1
ATOM 6037 C CA . SER B 1 233 ? 35.562 -32.344 -8.617 1 98.25 233 SER B CA 1
ATOM 6038 C C . SER B 1 233 ? 35.906 -33.562 -7.762 1 98.25 233 SER B C 1
ATOM 6040 O O . SER B 1 233 ? 36.375 -33.406 -6.625 1 98.25 233 SER B O 1
ATOM 6042 N N . PHE B 1 234 ? 35.656 -34.688 -8.359 1 98.25 234 PHE B N 1
ATOM 6043 C CA . PHE B 1 234 ? 36 -35.938 -7.711 1 98.25 234 PHE B CA 1
ATOM 6044 C C . PHE B 1 234 ? 37.25 -36.562 -8.336 1 98.25 234 PHE B C 1
ATOM 6046 O O . PHE B 1 234 ? 37.219 -36.969 -9.5 1 98.25 234 PHE B O 1
ATOM 6053 N N . THR B 1 235 ? 38.25 -36.719 -7.492 1 97.25 235 THR B N 1
ATOM 6054 C CA . THR B 1 235 ? 39.531 -37.188 -8.031 1 97.25 235 THR B CA 1
ATOM 6055 C C . THR B 1 235 ? 39.625 -38.719 -7.914 1 97.25 235 THR B C 1
ATOM 6057 O O . THR B 1 235 ? 38.781 -39.375 -7.312 1 97.25 235 THR B O 1
ATOM 6060 N N . THR B 1 236 ? 40.75 -39.25 -8.492 1 96.81 236 THR B N 1
ATOM 6061 C CA . THR B 1 236 ? 40.969 -40.688 -8.531 1 96.81 236 THR B CA 1
ATOM 6062 C C . THR B 1 236 ? 41.312 -41.219 -7.137 1 96.81 236 THR B C 1
ATOM 6064 O O . THR B 1 236 ? 41.219 -42.406 -6.883 1 96.81 236 THR B O 1
ATOM 6067 N N . SER B 1 237 ? 41.75 -40.312 -6.223 1 94.62 237 SER B N 1
ATOM 6068 C CA . SER B 1 237 ? 42.062 -40.719 -4.855 1 94.62 237 SER B CA 1
ATOM 6069 C C . SER B 1 237 ? 40.844 -40.625 -3.959 1 94.62 237 SER B C 1
ATOM 6071 O O . SER B 1 237 ? 40.906 -40.969 -2.775 1 94.62 237 SER B O 1
ATOM 6073 N N . GLY B 1 238 ? 39.781 -40.125 -4.559 1 93.88 238 GLY B N 1
ATOM 6074 C CA . GLY B 1 238 ? 38.562 -39.969 -3.768 1 93.88 238 GLY B CA 1
ATOM 6075 C C . GLY B 1 238 ? 38.469 -38.594 -3.113 1 93.88 238 GLY B C 1
ATOM 6076 O O . GLY B 1 238 ? 37.562 -38.312 -2.324 1 93.88 238 GLY B O 1
ATOM 6077 N N . ALA B 1 239 ? 39.406 -37.75 -3.441 1 96.62 239 ALA B N 1
ATOM 6078 C CA . ALA B 1 239 ? 39.312 -36.375 -2.939 1 96.62 239 ALA B CA 1
ATOM 6079 C C . ALA B 1 239 ? 38.219 -35.594 -3.654 1 96.62 239 ALA B C 1
ATOM 6081 O O . ALA B 1 239 ? 37.969 -35.844 -4.836 1 96.62 239 ALA B O 1
ATOM 6082 N N . VAL B 1 240 ? 37.562 -34.719 -2.881 1 98.19 240 VAL B N 1
ATOM 6083 C CA . VAL B 1 240 ? 36.5 -33.875 -3.428 1 98.19 240 VAL B CA 1
ATOM 6084 C C . VAL B 1 240 ? 36.875 -32.406 -3.238 1 98.19 240 VAL B C 1
ATOM 6086 O O . VAL B 1 240 ? 37.156 -31.984 -2.123 1 98.19 240 VAL B O 1
ATOM 6089 N N . GLN B 1 241 ? 36.844 -31.641 -4.316 1 97.94 241 GLN B N 1
ATOM 6090 C CA . GLN B 1 241 ? 37.156 -30.219 -4.305 1 97.94 241 GLN B CA 1
ATOM 6091 C C . GLN B 1 241 ? 35.969 -29.391 -4.844 1 97.94 241 GLN B C 1
ATOM 6093 O O . GLN B 1 241 ? 35.312 -29.797 -5.812 1 97.94 241 GLN B O 1
ATOM 6098 N N . LEU B 1 242 ? 35.719 -28.234 -4.168 1 98.56 242 LEU B N 1
ATOM 6099 C CA . LEU B 1 242 ? 34.719 -27.297 -4.629 1 98.56 242 LEU B CA 1
ATOM 6100 C C . LEU B 1 242 ? 35.344 -26.109 -5.348 1 98.56 242 LEU B C 1
ATOM 6102 O O . LEU B 1 242 ? 36.344 -25.547 -4.859 1 98.56 242 LEU B O 1
ATOM 6106 N N . ARG B 1 243 ? 34.812 -25.797 -6.504 1 98.38 243 ARG B N 1
ATOM 6107 C CA . ARG B 1 243 ? 35.219 -24.625 -7.285 1 98.38 243 ARG B CA 1
ATOM 6108 C C . ARG B 1 243 ? 34 -23.797 -7.68 1 98.38 243 ARG B C 1
ATOM 6110 O O . ARG B 1 243 ? 32.906 -24.344 -7.938 1 98.38 243 ARG B O 1
ATOM 6117 N N . VAL B 1 244 ? 34.156 -22.5 -7.641 1 98.69 244 VAL B N 1
ATOM 6118 C CA . VAL B 1 244 ? 33.156 -21.594 -8.234 1 98.69 244 VAL B CA 1
ATOM 6119 C C . VAL B 1 244 ? 33.781 -20.859 -9.406 1 98.69 244 VAL B C 1
ATOM 6121 O O . VAL B 1 244 ? 34.812 -20.188 -9.258 1 98.69 244 VAL B O 1
ATOM 6124 N N . GLU B 1 245 ? 33.156 -21 -10.57 1 98.56 245 GLU B N 1
ATOM 6125 C CA . GLU B 1 245 ? 33.812 -20.531 -11.789 1 98.56 245 GLU B CA 1
ATOM 6126 C C . GLU B 1 245 ? 32.781 -19.969 -12.781 1 98.56 245 GLU B C 1
ATOM 6128 O O . GLU B 1 245 ? 31.594 -20.156 -12.609 1 98.56 245 GLU B O 1
ATOM 6133 N N . LYS B 1 246 ? 33.281 -19.203 -13.711 1 98.69 246 LYS B N 1
ATOM 6134 C CA . LYS B 1 246 ? 32.5 -18.781 -14.875 1 98.69 246 LYS B CA 1
ATOM 6135 C C . LYS B 1 246 ? 33.125 -19.281 -16.172 1 98.69 246 LYS B C 1
ATOM 6137 O O . LYS B 1 246 ? 34.344 -19.438 -16.25 1 98.69 246 LYS B O 1
ATOM 6142 N N . GLU B 1 247 ? 32.281 -19.656 -17 1 98.56 247 GLU B N 1
ATOM 6143 C CA . GLU B 1 247 ? 32.688 -19.969 -18.359 1 98.56 247 GLU B CA 1
ATOM 6144 C C . GLU B 1 247 ? 32.219 -18.922 -19.359 1 98.56 247 GLU B C 1
ATOM 6146 O O . GLU B 1 247 ? 31 -18.672 -19.453 1 98.56 247 GLU B O 1
ATOM 6151 N N . VAL B 1 248 ? 33.156 -18.281 -20.016 1 98.56 248 VAL B N 1
ATOM 6152 C CA . VAL B 1 248 ? 32.875 -17.281 -21.031 1 98.56 248 VAL B CA 1
ATOM 6153 C C . VAL B 1 248 ? 33.5 -17.688 -22.359 1 98.56 248 VAL B C 1
ATOM 6155 O O . VAL B 1 248 ? 34.719 -17.703 -22.5 1 98.56 248 VAL B O 1
ATOM 6158 N N . ASP B 1 249 ? 32.688 -17.984 -23.281 1 97.81 249 ASP B N 1
ATOM 6159 C CA . ASP B 1 249 ? 33.188 -18.453 -24.578 1 97.81 249 ASP B CA 1
ATOM 6160 C C . ASP B 1 249 ? 34.188 -19.594 -24.422 1 97.81 249 ASP B C 1
ATOM 6162 O O . ASP B 1 249 ? 35.281 -19.516 -24.938 1 97.81 249 ASP B O 1
ATOM 6166 N N . ASP B 1 250 ? 33.812 -20.438 -23.562 1 96.5 250 ASP B N 1
ATOM 6167 C CA . ASP B 1 250 ? 34.531 -21.703 -23.328 1 96.5 250 ASP B CA 1
ATOM 6168 C C . ASP B 1 250 ? 35.781 -21.484 -22.516 1 96.5 250 ASP B C 1
ATOM 6170 O O . ASP B 1 250 ? 36.531 -22.422 -22.25 1 96.5 250 ASP B O 1
ATOM 6174 N N . THR B 1 251 ? 36.094 -20.297 -22.156 1 98.06 251 THR B N 1
ATOM 6175 C CA . THR B 1 251 ? 37.188 -20.031 -21.234 1 98.06 251 THR B CA 1
ATOM 6176 C C . THR B 1 251 ? 36.719 -20.078 -19.797 1 98.06 251 THR B C 1
ATOM 6178 O O . THR B 1 251 ? 35.812 -19.328 -19.406 1 98.06 251 THR B O 1
ATOM 6181 N N . VAL B 1 252 ? 37.344 -20.938 -19.031 1 97.81 252 VAL B N 1
ATOM 6182 C CA . VAL B 1 252 ? 36.938 -21.125 -17.641 1 97.81 252 VAL B CA 1
ATOM 6183 C C . VAL B 1 252 ? 37.812 -20.297 -16.734 1 97.81 252 VAL B C 1
ATOM 6185 O O . VAL B 1 252 ? 39.031 -20.375 -16.812 1 97.81 252 VAL B O 1
ATOM 6188 N N . THR B 1 253 ? 37.188 -19.438 -15.898 1 98.19 253 THR B N 1
ATOM 6189 C CA . THR B 1 253 ? 37.906 -18.641 -14.891 1 98.19 253 THR B CA 1
ATOM 6190 C C . THR B 1 253 ? 37.312 -18.891 -13.5 1 98.19 253 THR B C 1
ATOM 6192 O O . THR B 1 253 ? 36.094 -18.844 -13.312 1 98.19 253 THR B O 1
ATOM 6195 N N . GLN B 1 254 ? 38.188 -19.156 -12.531 1 97.75 254 GLN B N 1
ATOM 6196 C CA . GLN B 1 254 ? 37.75 -19.328 -11.156 1 97.75 254 GLN B CA 1
ATOM 6197 C C . GLN B 1 254 ? 37.438 -17.984 -10.5 1 97.75 254 GLN B C 1
ATOM 6199 O O . GLN B 1 254 ? 38.188 -17 -10.727 1 97.75 254 GLN B O 1
ATOM 6204 N N . LEU B 1 255 ? 36.375 -17.938 -9.773 1 97.88 255 LEU B N 1
ATOM 6205 C CA . LEU B 1 255 ? 36.031 -16.688 -9.086 1 97.88 255 LEU B CA 1
ATOM 6206 C C . LEU B 1 255 ? 36.812 -16.562 -7.773 1 97.88 255 LEU B C 1
ATOM 6208 O O . LEU B 1 255 ? 36.938 -15.461 -7.242 1 97.88 255 LEU B O 1
ATOM 6212 N N . ALA B 1 256 ? 37.25 -17.625 -7.18 1 96.44 256 ALA B N 1
ATOM 6213 C CA . ALA B 1 256 ? 38.094 -17.75 -5.977 1 96.44 256 ALA B CA 1
ATOM 6214 C C . ALA B 1 256 ? 38.844 -19.062 -5.961 1 96.44 256 ALA B C 1
ATOM 6216 O O . ALA B 1 256 ? 38.562 -19.969 -6.754 1 96.44 256 ALA B O 1
ATOM 6217 N N . PRO B 1 257 ? 39.875 -19.172 -5.105 1 96.94 257 PRO B N 1
ATOM 6218 C CA . PRO B 1 257 ? 40.625 -20.438 -5.047 1 96.94 257 PRO B CA 1
ATOM 6219 C C . PRO B 1 257 ? 39.781 -21.625 -4.648 1 96.94 257 PRO B C 1
ATOM 6221 O O . PRO B 1 257 ? 38.875 -21.5 -3.803 1 96.94 257 PRO B O 1
ATOM 6224 N N . ALA B 1 258 ? 40.062 -22.766 -5.266 1 97.06 258 ALA B N 1
ATOM 6225 C CA . ALA B 1 258 ? 39.344 -24 -4.984 1 97.06 258 ALA B CA 1
ATOM 6226 C C . ALA B 1 258 ? 39.469 -24.391 -3.516 1 97.06 258 ALA B C 1
ATOM 6228 O O . ALA B 1 258 ? 40.469 -24.078 -2.871 1 97.06 258 ALA B O 1
ATOM 6229 N N . VAL B 1 259 ? 38.5 -25.047 -3.02 1 97.44 259 VAL B N 1
ATOM 6230 C CA . VAL B 1 259 ? 38.469 -25.484 -1.627 1 97.44 259 VAL B CA 1
ATOM 6231 C C . VAL B 1 259 ? 38.406 -27.016 -1.559 1 97.44 259 VAL B C 1
ATOM 6233 O O . VAL B 1 259 ? 37.531 -27.641 -2.168 1 97.44 259 VAL B O 1
ATOM 6236 N N . ALA B 1 260 ? 39.344 -27.625 -0.801 1 97.38 260 ALA B N 1
ATOM 6237 C CA . ALA B 1 260 ? 39.281 -29.062 -0.527 1 97.38 260 ALA B CA 1
ATOM 6238 C C . ALA B 1 260 ? 38.25 -29.375 0.524 1 97.38 260 ALA B C 1
ATOM 6240 O O . ALA B 1 260 ? 38.219 -28.781 1.608 1 97.38 260 ALA B O 1
ATOM 6241 N N . LEU B 1 261 ? 37.406 -30.344 0.202 1 97.44 261 LEU B N 1
ATOM 6242 C CA . LEU B 1 261 ? 36.281 -30.578 1.105 1 97.44 261 LEU B CA 1
ATOM 6243 C C . LEU B 1 261 ? 36.469 -31.891 1.864 1 97.44 261 LEU B C 1
ATOM 6245 O O . LEU B 1 261 ? 36.062 -32 3.021 1 97.44 261 LEU B O 1
ATOM 6249 N N . ALA B 1 262 ? 36.969 -32.875 1.196 1 96.88 262 ALA B N 1
ATOM 6250 C CA . ALA B 1 262 ? 37.094 -34.188 1.79 1 96.88 262 ALA B CA 1
ATOM 6251 C C . ALA B 1 262 ? 38.125 -35.031 1.049 1 96.88 262 ALA B C 1
ATOM 6253 O O . ALA B 1 262 ? 38.531 -34.719 -0.078 1 96.88 262 ALA B O 1
ATOM 6254 N N . ASP B 1 263 ? 38.625 -36.156 1.709 1 95.94 263 ASP B N 1
ATOM 6255 C CA . ASP B 1 263 ? 39.5 -37.156 1.121 1 95.94 263 ASP B CA 1
ATOM 6256 C C . ASP B 1 263 ? 38.906 -38.562 1.272 1 95.94 263 ASP B C 1
ATOM 6258 O O . ASP B 1 263 ? 38.188 -38.844 2.223 1 95.94 263 ASP B O 1
ATOM 6262 N N . GLY B 1 264 ? 39.25 -39.375 0.335 1 94.94 264 GLY B N 1
ATOM 6263 C CA . GLY B 1 264 ? 38.906 -40.781 0.435 1 94.94 264 GLY B CA 1
ATOM 6264 C C . GLY B 1 264 ? 37.406 -41.031 0.373 1 94.94 264 GLY B C 1
ATOM 6265 O O . GLY B 1 264 ? 36.875 -41.906 1.063 1 94.94 264 GLY B O 1
ATOM 6266 N N . VAL B 1 265 ? 36.656 -40.281 -0.367 1 96.31 265 VAL B N 1
ATOM 6267 C CA . VAL B 1 265 ? 35.219 -40.406 -0.453 1 96.31 265 VAL B CA 1
ATOM 6268 C C . VAL B 1 265 ? 34.875 -41.594 -1.346 1 96.31 265 VAL B C 1
ATOM 6270 O O . VAL B 1 265 ? 35.312 -41.688 -2.492 1 96.31 265 VAL B O 1
ATOM 6273 N N . PRO B 1 266 ? 34.094 -42.531 -0.873 1 96.25 266 PRO B N 1
ATOM 6274 C CA . PRO B 1 266 ? 33.688 -43.656 -1.7 1 96.25 266 PRO B CA 1
ATOM 6275 C C . PRO B 1 266 ? 32.656 -43.312 -2.75 1 96.25 266 PRO B C 1
ATOM 6277 O O . PRO B 1 266 ? 31.953 -42.312 -2.617 1 96.25 266 PRO B O 1
ATOM 6280 N N . ALA B 1 267 ? 32.562 -44.219 -3.75 1 96.56 267 ALA B N 1
ATOM 6281 C CA . ALA B 1 267 ? 31.469 -44.125 -4.719 1 96.56 267 ALA B CA 1
ATOM 6282 C C . ALA B 1 267 ? 30.109 -44.219 -4.027 1 96.56 267 ALA B C 1
ATOM 6284 O O . ALA B 1 267 ? 29.969 -44.906 -3.018 1 96.56 267 ALA B O 1
ATOM 6285 N N . GLY B 1 268 ? 29.141 -43.438 -4.539 1 97.56 268 GLY B N 1
ATOM 6286 C CA . GLY B 1 268 ? 27.781 -43.562 -4.023 1 97.56 268 GLY B CA 1
ATOM 6287 C C . GLY B 1 268 ? 27.5 -42.594 -2.877 1 97.56 268 GLY B C 1
ATOM 6288 O O . GLY B 1 268 ? 26.422 -42.656 -2.266 1 97.56 268 GLY B O 1
ATOM 6289 N N . THR B 1 269 ? 28.422 -41.719 -2.551 1 98 269 THR B N 1
ATOM 6290 C CA . THR B 1 269 ? 28.188 -40.719 -1.515 1 98 269 THR B CA 1
ATOM 6291 C C . THR B 1 269 ? 27.406 -39.531 -2.074 1 98 269 THR B C 1
ATOM 6293 O O . THR B 1 269 ? 27.828 -38.906 -3.047 1 98 269 THR B O 1
ATOM 6296 N N . ASP B 1 270 ? 26.266 -39.25 -1.422 1 98.62 270 ASP B N 1
ATOM 6297 C CA . ASP B 1 270 ? 25.484 -38.094 -1.83 1 98.62 270 ASP B CA 1
ATOM 6298 C C . ASP B 1 270 ? 26.141 -36.781 -1.371 1 98.62 270 ASP B C 1
ATOM 6300 O O . ASP B 1 270 ? 26.516 -36.656 -0.206 1 98.62 270 ASP B O 1
ATOM 6304 N N . TRP B 1 271 ? 26.219 -35.812 -2.324 1 98.69 271 TRP B N 1
ATOM 6305 C CA . TRP B 1 271 ? 26.734 -34.469 -2.027 1 98.69 271 TRP B CA 1
ATOM 6306 C C . TRP B 1 271 ? 25.672 -33.406 -2.322 1 98.69 271 TRP B C 1
ATOM 6308 O O . TRP B 1 271 ? 24.969 -33.5 -3.33 1 98.69 271 TRP B O 1
ATOM 6318 N N . THR B 1 272 ? 25.516 -32.469 -1.355 1 98.81 272 THR B N 1
ATOM 6319 C CA . THR B 1 272 ? 24.672 -31.312 -1.589 1 98.81 272 THR B CA 1
ATOM 6320 C C . THR B 1 272 ? 25.531 -30.109 -1.983 1 98.81 272 THR B C 1
ATOM 6322 O O . THR B 1 272 ? 26.562 -29.828 -1.35 1 98.81 272 THR B O 1
ATOM 6325 N N . ILE B 1 273 ? 25.203 -29.484 -3.115 1 98.75 273 ILE B N 1
ATOM 6326 C CA . ILE B 1 273 ? 25.734 -28.188 -3.498 1 98.75 273 ILE B CA 1
ATOM 6327 C C . ILE B 1 273 ? 24.656 -27.125 -3.342 1 98.75 273 ILE B C 1
ATOM 6329 O O . ILE B 1 273 ? 23.5 -27.328 -3.75 1 98.75 273 ILE B O 1
ATOM 6333 N N . ARG B 1 274 ? 24.938 -26.016 -2.693 1 98.75 274 ARG B N 1
ATOM 6334 C CA . ARG B 1 274 ? 24.016 -24.891 -2.568 1 98.75 274 ARG B CA 1
ATOM 6335 C C . ARG B 1 274 ? 24.672 -23.594 -3.037 1 98.75 274 ARG B C 1
ATOM 6337 O O . ARG B 1 274 ? 25.828 -23.312 -2.682 1 98.75 274 ARG B O 1
ATOM 6344 N N . VAL B 1 275 ? 24 -22.875 -3.879 1 98.75 275 VAL B N 1
ATOM 6345 C CA . VAL B 1 275 ? 24.422 -21.562 -4.348 1 98.75 275 VAL B CA 1
ATOM 6346 C C . VAL B 1 275 ? 23.359 -20.516 -4.012 1 98.75 275 VAL B C 1
ATOM 6348 O O . VAL B 1 275 ? 22.172 -20.75 -4.23 1 98.75 275 VAL B O 1
ATOM 6351 N N . ARG B 1 276 ? 23.766 -19.469 -3.387 1 98.19 276 ARG B N 1
ATOM 6352 C CA . ARG B 1 276 ? 22.938 -18.281 -3.176 1 98.19 276 ARG B CA 1
ATOM 6353 C C . ARG B 1 276 ? 23.516 -17.062 -3.879 1 98.19 276 ARG B C 1
ATOM 6355 O O . ARG B 1 276 ? 24.625 -16.625 -3.545 1 98.19 276 ARG B O 1
ATOM 6362 N N . ARG B 1 277 ? 22.844 -16.656 -4.875 1 97.88 277 ARG B N 1
ATOM 6363 C CA . ARG B 1 277 ? 23.25 -15.469 -5.609 1 97.88 277 ARG B CA 1
ATOM 6364 C C . ARG B 1 277 ? 22.297 -14.305 -5.359 1 97.88 277 ARG B C 1
ATOM 6366 O O . ARG B 1 277 ? 21.078 -14.461 -5.496 1 97.88 277 ARG B O 1
ATOM 6373 N N . GLU B 1 278 ? 22.719 -13.109 -4.996 1 96.38 278 GLU B N 1
ATOM 6374 C CA . GLU B 1 278 ? 22 -11.852 -4.832 1 96.38 278 GLU B CA 1
ATOM 6375 C C . GLU B 1 278 ? 22.75 -10.703 -5.5 1 96.38 278 GLU B C 1
ATOM 6377 O O . GLU B 1 278 ? 23.797 -10.266 -5.008 1 96.38 278 GLU B O 1
ATOM 6382 N N . GLY B 1 279 ? 22.156 -10.211 -6.523 1 95.25 279 GLY B N 1
ATOM 6383 C CA . GLY B 1 279 ? 22.906 -9.289 -7.352 1 95.25 279 GLY B CA 1
ATOM 6384 C C . GLY B 1 279 ? 24.141 -9.906 -7.969 1 95.25 279 GLY B C 1
ATOM 6385 O O . GLY B 1 279 ? 24.047 -10.914 -8.68 1 95.25 279 GLY B O 1
ATOM 6386 N N . THR B 1 280 ? 25.328 -9.203 -7.613 1 96.94 280 THR B N 1
ATOM 6387 C CA . THR B 1 280 ? 26.594 -9.703 -8.156 1 96.94 280 THR B CA 1
ATOM 6388 C C . THR B 1 280 ? 27.297 -10.609 -7.152 1 96.94 280 THR B C 1
ATOM 6390 O O . THR B 1 280 ? 28.328 -11.195 -7.461 1 96.94 280 THR B O 1
ATOM 6393 N N . ARG B 1 281 ? 26.719 -10.719 -5.98 1 97.69 281 ARG B N 1
ATOM 6394 C CA . ARG B 1 281 ? 27.344 -11.523 -4.93 1 97.69 281 ARG B CA 1
ATOM 6395 C C . ARG B 1 281 ? 26.953 -12.992 -5.062 1 97.69 281 ARG B C 1
ATOM 6397 O O . ARG B 1 281 ? 25.766 -13.32 -5.129 1 97.69 281 ARG B O 1
ATOM 6404 N N . VAL B 1 282 ? 27.953 -13.914 -5.082 1 98.19 282 VAL B N 1
ATOM 6405 C CA . VAL B 1 282 ? 27.75 -15.352 -5.207 1 98.19 282 VAL B CA 1
ATOM 6406 C C . VAL B 1 282 ? 28.312 -16.062 -3.98 1 98.19 282 VAL B C 1
ATOM 6408 O O . VAL B 1 282 ? 29.516 -15.953 -3.686 1 98.19 282 VAL B O 1
ATOM 6411 N N . ARG B 1 283 ? 27.453 -16.719 -3.293 1 98.44 283 ARG B N 1
ATOM 6412 C CA . ARG B 1 283 ? 27.859 -17.578 -2.188 1 98.44 283 ARG B CA 1
ATOM 6413 C C . ARG B 1 283 ? 27.578 -19.047 -2.496 1 98.44 283 ARG B C 1
ATOM 6415 O O . ARG B 1 283 ? 26.547 -19.359 -3.111 1 98.44 283 ARG B O 1
ATOM 6422 N N . ALA B 1 284 ? 28.562 -19.953 -2.102 1 98.75 284 ALA B N 1
ATOM 6423 C CA . ALA B 1 284 ? 28.391 -21.375 -2.389 1 98.75 284 ALA B CA 1
ATOM 6424 C C . ALA B 1 284 ? 28.984 -22.234 -1.277 1 98.75 284 ALA B C 1
ATOM 6426 O O . ALA B 1 284 ? 29.906 -21.812 -0.589 1 98.75 284 ALA B O 1
ATOM 6427 N N . LYS B 1 285 ? 28.406 -23.328 -1.095 1 98.75 285 LYS B N 1
ATOM 6428 C CA . LYS B 1 285 ? 28.906 -24.359 -0.199 1 98.75 285 LYS B CA 1
ATOM 6429 C C . LYS B 1 285 ? 28.5 -25.75 -0.676 1 98.75 285 LYS B C 1
ATOM 6431 O O . LYS B 1 285 ? 27.609 -25.891 -1.511 1 98.75 285 LYS B O 1
ATOM 6436 N N . ALA B 1 286 ? 29.219 -26.75 -0.246 1 98.81 286 ALA B N 1
ATOM 6437 C CA . ALA B 1 286 ? 28.891 -28.141 -0.516 1 98.81 286 ALA B CA 1
ATOM 6438 C C . ALA B 1 286 ? 29.328 -29.031 0.645 1 98.81 286 ALA B C 1
ATOM 6440 O O . ALA B 1 286 ? 30.234 -28.688 1.399 1 98.81 286 ALA B O 1
ATOM 6441 N N . TRP B 1 287 ? 28.625 -30.109 0.849 1 98.31 287 TRP B N 1
ATOM 6442 C CA . TRP B 1 287 ? 28.906 -31.047 1.937 1 98.31 287 TRP B CA 1
ATOM 6443 C C . TRP B 1 287 ? 28.281 -32.406 1.648 1 98.31 287 TRP B C 1
ATOM 6445 O O . TRP B 1 287 ? 27.391 -32.531 0.805 1 98.31 287 TRP B O 1
ATOM 6455 N N . PRO B 1 288 ? 28.859 -33.469 2.244 1 98 288 PRO B N 1
ATOM 6456 C CA . PRO B 1 288 ? 28.141 -34.719 2.176 1 98 288 PRO B CA 1
ATOM 6457 C C . PRO B 1 288 ? 26.719 -34.625 2.725 1 98 288 PRO B C 1
ATOM 6459 O O . PRO B 1 288 ? 26.516 -34.125 3.836 1 98 288 PRO B O 1
ATOM 6462 N N . SER B 1 289 ? 25.766 -35.094 1.974 1 97.75 289 SER B N 1
ATOM 6463 C CA . SER B 1 289 ? 24.359 -34.812 2.242 1 97.75 289 SER B CA 1
ATOM 6464 C C . SER B 1 289 ? 23.922 -35.438 3.57 1 97.75 289 SER B C 1
ATOM 6466 O O . SER B 1 289 ? 22.953 -34.969 4.18 1 97.75 289 SER B O 1
ATOM 6468 N N . ALA B 1 290 ? 24.578 -36.438 3.998 1 96.31 290 ALA B N 1
ATOM 6469 C CA . ALA B 1 290 ? 24.25 -37.062 5.27 1 96.31 290 ALA B CA 1
ATOM 6470 C C . ALA B 1 290 ? 24.625 -36.188 6.445 1 96.31 290 ALA B C 1
ATOM 6472 O O . ALA B 1 290 ? 24.156 -36.375 7.566 1 96.31 290 ALA B O 1
ATOM 6473 N N . GLY B 1 291 ? 25.531 -35.281 6.188 1 96 291 GLY B N 1
ATOM 6474 C CA . GLY B 1 291 ? 25.969 -34.375 7.227 1 96 291 GLY B CA 1
ATOM 6475 C C . GLY B 1 291 ? 25.094 -33.156 7.363 1 96 291 GLY B C 1
ATOM 6476 O O . GLY B 1 291 ? 24.125 -33 6.621 1 96 291 GLY B O 1
ATOM 6477 N N . THR B 1 292 ? 25.406 -32.375 8.406 1 95.94 292 THR B N 1
ATOM 6478 C CA . THR B 1 292 ? 24.719 -31.109 8.633 1 95.94 292 THR B CA 1
ATOM 6479 C C . THR B 1 292 ? 25.219 -30.016 7.691 1 95.94 292 THR B C 1
ATOM 6481 O O . THR B 1 292 ? 26.422 -29.938 7.438 1 95.94 292 THR B O 1
ATOM 6484 N N . GLU B 1 293 ? 24.281 -29.25 7.133 1 97.44 293 GLU B N 1
ATOM 6485 C CA . GLU B 1 293 ? 24.703 -28.109 6.328 1 97.44 293 GLU B CA 1
ATOM 6486 C C . GLU B 1 293 ? 25.656 -27.203 7.105 1 97.44 293 GLU B C 1
ATOM 6488 O O . GLU B 1 293 ? 25.328 -26.766 8.211 1 97.44 293 GLU B O 1
ATOM 6493 N N . PRO B 1 294 ? 26.781 -26.891 6.504 1 97.25 294 PRO B N 1
ATOM 6494 C CA . PRO B 1 294 ? 27.688 -25.953 7.176 1 97.25 294 PRO B CA 1
ATOM 6495 C C . PRO B 1 294 ? 27.062 -24.578 7.375 1 97.25 294 PRO B C 1
ATOM 6497 O O . PRO B 1 294 ? 26.328 -24.094 6.508 1 97.25 294 PRO B O 1
ATOM 6500 N N . SER B 1 295 ? 27.359 -23.953 8.539 1 95.06 295 SER B N 1
ATOM 6501 C CA . SER B 1 295 ? 26.828 -22.625 8.82 1 95.06 295 SER B CA 1
ATOM 6502 C C . SER B 1 295 ? 27.484 -21.562 7.938 1 95.06 295 SER B C 1
ATOM 6504 O O . SER B 1 295 ? 26.812 -20.641 7.48 1 95.06 295 SER B O 1
ATOM 6506 N N . ALA B 1 296 ? 28.75 -21.734 7.695 1 96.44 296 ALA B N 1
ATOM 6507 C CA . ALA B 1 296 ? 29.5 -20.766 6.895 1 96.44 296 ALA B CA 1
ATOM 6508 C C . ALA B 1 296 ? 29.453 -21.125 5.41 1 96.44 296 ALA B C 1
ATOM 6510 O O . ALA B 1 296 ? 29.312 -22.297 5.059 1 96.44 296 ALA B O 1
ATOM 6511 N N . TRP B 1 297 ? 29.547 -20.109 4.594 1 98.06 297 TRP B N 1
ATOM 6512 C CA . TRP B 1 297 ? 29.75 -20.328 3.166 1 98.06 297 TRP B CA 1
ATOM 6513 C C . TRP B 1 297 ? 31.219 -20.609 2.863 1 98.06 297 TRP B C 1
ATOM 6515 O O . TRP B 1 297 ? 32.125 -19.984 3.459 1 98.06 297 TRP B O 1
ATOM 6525 N N . SER B 1 298 ? 31.5 -21.547 1.914 1 97.88 298 SER B N 1
ATOM 6526 C CA . SER B 1 298 ? 32.875 -21.844 1.482 1 97.88 298 SER B CA 1
ATOM 6527 C C . SER B 1 298 ? 33.375 -20.781 0.509 1 97.88 298 SER B C 1
ATOM 6529 O O . SER B 1 298 ? 34.594 -20.547 0.421 1 97.88 298 SER B O 1
ATOM 6531 N N . PHE B 1 299 ? 32.469 -20.266 -0.212 1 97.81 299 PHE B N 1
ATOM 6532 C CA . PHE B 1 299 ? 32.75 -19.219 -1.187 1 97.81 299 PHE B CA 1
ATOM 6533 C C . PHE B 1 299 ? 31.891 -18 -0.965 1 97.81 299 PHE B C 1
ATOM 6535 O O . PHE B 1 299 ? 30.703 -18.125 -0.659 1 97.81 299 PHE B O 1
ATOM 6542 N N . ASP B 1 300 ? 32.469 -16.797 -1.019 1 97.5 300 ASP B N 1
ATOM 6543 C CA . ASP B 1 300 ? 31.812 -15.5 -1.047 1 97.5 300 ASP B CA 1
ATOM 6544 C C . ASP B 1 300 ? 32.531 -14.539 -1.992 1 97.5 300 ASP B C 1
ATOM 6546 O O . ASP B 1 300 ? 33.562 -13.977 -1.64 1 97.5 300 ASP B O 1
ATOM 6550 N N . ALA B 1 301 ? 32.062 -14.477 -3.232 1 97.69 301 ALA B N 1
ATOM 6551 C CA . ALA B 1 301 ? 32.719 -13.711 -4.285 1 97.69 301 ALA B CA 1
ATOM 6552 C C . ALA B 1 301 ? 31.719 -12.82 -5.023 1 97.69 301 ALA B C 1
ATOM 6554 O O . ALA B 1 301 ? 30.5 -13 -4.91 1 97.69 301 ALA B O 1
ATOM 6555 N N . THR B 1 302 ? 32.188 -11.805 -5.691 1 97.56 302 THR B N 1
ATOM 6556 C CA . THR B 1 302 ? 31.359 -10.922 -6.504 1 97.56 302 THR B CA 1
ATOM 6557 C C . THR B 1 302 ? 31.781 -10.984 -7.973 1 97.56 302 THR B C 1
ATOM 6559 O O . THR B 1 302 ? 32.969 -11.008 -8.281 1 97.56 302 THR B O 1
ATOM 6562 N N . ASP B 1 303 ? 30.859 -11.188 -8.82 1 98.06 303 ASP B N 1
ATOM 6563 C CA . ASP B 1 303 ? 31.078 -11.172 -10.266 1 98.06 303 ASP B CA 1
ATOM 6564 C C . ASP B 1 303 ? 29.812 -10.719 -11 1 98.06 303 ASP B C 1
ATOM 6566 O O . ASP B 1 303 ? 28.703 -11.125 -10.648 1 98.06 303 ASP B O 1
ATOM 6570 N N . ASP B 1 304 ? 29.953 -9.844 -12.016 1 96.81 304 ASP B N 1
ATOM 6571 C CA . ASP B 1 304 ? 28.781 -9.258 -12.68 1 96.81 304 ASP B CA 1
ATOM 6572 C C . ASP B 1 304 ? 28.766 -9.641 -14.164 1 96.81 304 ASP B C 1
ATOM 6574 O O . ASP B 1 304 ? 28.172 -8.93 -14.977 1 96.81 304 ASP B O 1
ATOM 6578 N N . THR B 1 305 ? 29.422 -10.766 -14.539 1 98.31 305 THR B N 1
ATOM 6579 C CA . THR B 1 305 ? 29.547 -11.148 -15.938 1 98.31 305 THR B CA 1
ATOM 6580 C C . THR B 1 305 ? 28.172 -11.461 -16.531 1 98.31 305 THR B C 1
ATOM 6582 O O . THR B 1 305 ? 27.844 -11.008 -17.625 1 98.31 305 THR B O 1
ATOM 6585 N N . PHE B 1 306 ? 27.406 -12.32 -15.859 1 98.06 306 PHE B N 1
ATOM 6586 C CA . PHE B 1 306 ? 26.062 -12.68 -16.328 1 98.06 306 PHE B CA 1
ATOM 6587 C C . PHE B 1 306 ? 25 -12.18 -15.359 1 98.06 306 PHE B C 1
ATOM 6589 O O . PHE B 1 306 ? 25.094 -12.422 -14.156 1 98.06 306 PHE B O 1
ATOM 6596 N N . GLY B 1 307 ? 23.969 -11.422 -15.898 1 96.19 307 GLY B N 1
ATOM 6597 C CA . GLY B 1 307 ? 22.859 -10.953 -15.086 1 96.19 307 GLY B CA 1
ATOM 6598 C C . GLY B 1 307 ? 21.828 -12.023 -14.812 1 96.19 307 GLY B C 1
ATOM 6599 O O . GLY B 1 307 ? 21.938 -12.773 -13.836 1 96.19 307 GLY B O 1
ATOM 6600 N N . LYS B 1 308 ? 20.891 -12.195 -15.719 1 97.62 308 LYS B N 1
ATOM 6601 C CA . LYS B 1 308 ? 19.891 -13.266 -15.625 1 97.62 308 LYS B CA 1
ATOM 6602 C C . LYS B 1 308 ? 20.359 -14.508 -16.375 1 97.62 308 LYS B C 1
ATOM 6604 O O . LYS B 1 308 ? 21.25 -14.438 -17.234 1 97.62 308 LYS B O 1
ATOM 6609 N N . GLY B 1 309 ? 19.766 -15.648 -16.016 1 98.5 309 GLY B N 1
ATOM 6610 C CA . GLY B 1 309 ? 20.031 -16.906 -16.703 1 98.5 309 GLY B CA 1
ATOM 6611 C C . GLY B 1 309 ? 19.359 -18.094 -16.062 1 98.5 309 GLY B C 1
ATOM 6612 O O . GLY B 1 309 ? 18.828 -18 -14.953 1 98.5 309 GLY B O 1
ATOM 6613 N N . ARG B 1 310 ? 19.453 -19.25 -16.75 1 98.56 310 ARG B N 1
ATOM 6614 C CA . ARG B 1 310 ? 18.844 -20.484 -16.281 1 98.56 310 ARG B CA 1
ATOM 6615 C C . ARG B 1 310 ? 19.625 -21.078 -15.117 1 98.56 310 ARG B C 1
ATOM 6617 O O . ARG B 1 310 ? 20.75 -20.656 -14.836 1 98.56 310 ARG B O 1
ATOM 6624 N N . VAL B 1 311 ? 19.016 -21.938 -14.352 1 98.69 311 VAL B N 1
ATOM 6625 C CA . VAL B 1 311 ? 19.688 -22.797 -13.383 1 98.69 311 VAL B CA 1
ATOM 6626 C C . VAL B 1 311 ? 19.672 -24.25 -13.875 1 98.69 311 VAL B C 1
ATOM 6628 O O . VAL B 1 311 ? 18.812 -24.625 -14.672 1 98.69 311 VAL B O 1
ATOM 6631 N N . GLY B 1 312 ? 20.625 -25.016 -13.453 1 98.62 312 GLY B N 1
ATOM 6632 C CA . GLY B 1 312 ? 20.703 -26.406 -13.883 1 98.62 312 GLY B CA 1
ATOM 6633 C C . GLY B 1 312 ? 21.953 -27.109 -13.375 1 98.62 312 GLY B C 1
ATOM 6634 O O . GLY B 1 312 ? 22.422 -26.844 -12.266 1 98.62 312 GLY B O 1
ATOM 6635 N N . LEU B 1 313 ? 22.375 -28.109 -14.148 1 98.62 313 LEU B N 1
ATOM 6636 C CA . LEU B 1 313 ? 23.516 -28.938 -13.773 1 98.62 313 LEU B CA 1
ATOM 6637 C C . LEU B 1 313 ? 24.422 -29.188 -14.977 1 98.62 313 LEU B C 1
ATOM 6639 O O . LEU B 1 313 ? 23.969 -29.125 -16.125 1 98.62 313 LEU B O 1
ATOM 6643 N N . ARG B 1 314 ? 25.641 -29.422 -14.688 1 98.69 314 ARG B N 1
ATOM 6644 C CA . ARG B 1 314 ? 26.641 -29.875 -15.648 1 98.69 314 ARG B CA 1
ATOM 6645 C C . ARG B 1 314 ? 27.438 -31.047 -15.086 1 98.69 314 ARG B C 1
ATOM 6647 O O . ARG B 1 314 ? 27.859 -31.031 -13.93 1 98.69 314 ARG B O 1
ATOM 6654 N N . ALA B 1 315 ? 27.641 -32.094 -15.844 1 98.75 315 ALA B N 1
ATOM 6655 C CA . ALA B 1 315 ? 28.484 -33.25 -15.477 1 98.75 315 ALA B CA 1
ATOM 6656 C C . ALA B 1 315 ? 29.547 -33.5 -16.547 1 98.75 315 ALA B C 1
ATOM 6658 O O . ALA B 1 315 ? 29.312 -33.281 -17.734 1 98.75 315 ALA B O 1
ATOM 6659 N N . LEU B 1 316 ? 30.688 -33.969 -16.109 1 98.56 316 LEU B N 1
ATOM 6660 C CA . LEU B 1 316 ? 31.812 -34.156 -17.031 1 98.56 316 LEU B CA 1
ATOM 6661 C C . LEU B 1 316 ? 32.781 -35.219 -16.5 1 98.56 316 LEU B C 1
ATOM 6663 O O . LEU B 1 316 ? 33.094 -35.219 -15.305 1 98.56 316 LEU B O 1
ATOM 6667 N N . ALA B 1 317 ? 33.219 -36.094 -17.406 1 98.62 317 ALA B N 1
ATOM 6668 C CA . ALA B 1 317 ? 34.438 -36.875 -17.203 1 98.62 317 ALA B CA 1
ATOM 6669 C C . ALA B 1 317 ? 35.625 -36.219 -17.891 1 98.62 317 ALA B C 1
ATOM 6671 O O . ALA B 1 317 ? 35.594 -35.938 -19.094 1 98.62 317 ALA B O 1
ATOM 6672 N N . ASN B 1 318 ? 36.625 -36 -17.078 1 97.88 318 ASN B N 1
ATOM 6673 C CA . ASN B 1 318 ? 37.812 -35.375 -17.672 1 97.88 318 ASN B CA 1
ATOM 6674 C C . ASN B 1 318 ? 38.438 -36.281 -18.734 1 97.88 318 ASN B C 1
ATOM 6676 O O . ASN B 1 318 ? 38.25 -37.5 -18.703 1 97.88 318 ASN B O 1
ATOM 6680 N N . ARG B 1 319 ? 39.219 -35.531 -19.578 1 97.31 319 ARG B N 1
ATOM 6681 C CA . ARG B 1 319 ? 40 -36.312 -20.516 1 97.31 319 ARG B CA 1
ATOM 6682 C C . ARG B 1 319 ? 40.938 -37.281 -19.781 1 97.31 319 ARG B C 1
ATOM 6684 O O . ARG B 1 319 ? 41.75 -36.844 -18.969 1 97.31 319 ARG B O 1
ATOM 6691 N N . GLY B 1 320 ? 40.875 -38.531 -19.984 1 97.44 320 GLY B N 1
ATOM 6692 C CA . GLY B 1 320 ? 41.719 -39.5 -19.328 1 97.44 320 GLY B CA 1
ATOM 6693 C C . GLY B 1 320 ? 41 -40.344 -18.297 1 97.44 320 GLY B C 1
ATOM 6694 O O . GLY B 1 320 ? 41.594 -41.281 -17.719 1 97.44 320 GLY B O 1
ATOM 6695 N N . CYS B 1 321 ? 39.75 -40.062 -18.125 1 98.19 321 CYS B N 1
ATOM 6696 C CA . CYS B 1 321 ? 39 -41 -17.297 1 98.19 321 CYS B CA 1
ATOM 6697 C C . CYS B 1 321 ? 38.812 -42.344 -17.969 1 98.19 321 CYS B C 1
ATOM 6699 O O . CYS B 1 321 ? 38.312 -42.438 -19.078 1 98.19 321 CYS B O 1
ATOM 6701 N N . THR B 1 322 ? 39.125 -43.5 -17.281 1 97.94 322 THR B N 1
ATOM 6702 C CA . THR B 1 322 ? 39.312 -44.75 -18.016 1 97.94 322 THR B CA 1
ATOM 6703 C C . THR B 1 322 ? 38.219 -45.75 -17.656 1 97.94 322 THR B C 1
ATOM 6705 O O . THR B 1 322 ? 38.125 -46.812 -18.281 1 97.94 322 THR B O 1
ATOM 6708 N N . ASN B 1 323 ? 37.469 -45.531 -16.688 1 98 323 ASN B N 1
ATOM 6709 C CA . ASN B 1 323 ? 36.469 -46.531 -16.281 1 98 323 ASN B CA 1
ATOM 6710 C C . ASN B 1 323 ? 35.062 -46.094 -16.656 1 98 323 ASN B C 1
ATOM 6712 O O . ASN B 1 323 ? 34.125 -46.25 -15.867 1 98 323 ASN B O 1
ATOM 6716 N N . LEU B 1 324 ? 34.844 -45.562 -17.781 1 97.62 324 LEU B N 1
ATOM 6717 C CA . LEU B 1 324 ? 33.562 -45.188 -18.312 1 97.62 324 LEU B CA 1
ATOM 6718 C C . LEU B 1 324 ? 32.719 -46.406 -18.641 1 97.62 324 LEU B C 1
ATOM 6720 O O . LEU B 1 324 ? 33.281 -47.469 -18.922 1 97.62 324 LEU B O 1
ATOM 6724 N N . PRO B 1 325 ? 31.422 -46.344 -18.516 1 98.19 325 PRO B N 1
ATOM 6725 C CA . PRO B 1 325 ? 30.688 -45.125 -18.156 1 98.19 325 PRO B CA 1
ATOM 6726 C C . PRO B 1 325 ? 30.656 -44.875 -16.656 1 98.19 325 PRO B C 1
ATOM 6728 O O . PRO B 1 325 ? 30.625 -45.844 -15.867 1 98.19 325 PRO B O 1
ATOM 6731 N N . VAL B 1 326 ? 30.75 -43.656 -16.203 1 98.5 326 VAL B N 1
ATOM 6732 C CA . VAL B 1 326 ? 30.469 -43.188 -14.852 1 98.5 326 VAL B CA 1
ATOM 6733 C C . VAL B 1 326 ? 29.109 -42.5 -14.812 1 98.5 326 VAL B C 1
ATOM 6735 O O . VAL B 1 326 ? 28.812 -41.656 -15.656 1 98.5 326 VAL B O 1
ATOM 6738 N N . THR B 1 327 ? 28.266 -42.906 -13.859 1 98.69 327 THR B N 1
ATOM 6739 C CA . THR B 1 327 ? 26.906 -42.406 -13.828 1 98.69 327 THR B CA 1
ATOM 6740 C C . THR B 1 327 ? 26.719 -41.438 -12.664 1 98.69 327 THR B C 1
ATOM 6742 O O . THR B 1 327 ? 27.062 -41.75 -11.523 1 98.69 327 THR B O 1
ATOM 6745 N N . LEU B 1 328 ? 26.219 -40.219 -13 1 98.75 328 LEU B N 1
ATOM 6746 C CA . LEU B 1 328 ? 25.75 -39.281 -11.984 1 98.75 328 LEU B CA 1
ATOM 6747 C C . LEU B 1 328 ? 24.266 -39.469 -11.711 1 98.75 328 LEU B C 1
ATOM 6749 O O . LEU B 1 328 ? 23.453 -39.406 -12.641 1 98.75 328 LEU B O 1
ATOM 6753 N N . ARG B 1 329 ? 23.891 -39.656 -10.477 1 98.75 329 ARG B N 1
ATOM 6754 C CA . ARG B 1 329 ? 22.516 -39.719 -10.016 1 98.75 329 ARG B CA 1
ATOM 6755 C C . ARG B 1 329 ? 22.125 -38.469 -9.234 1 98.75 329 ARG B C 1
ATOM 6757 O O . ARG B 1 329 ? 22.672 -38.219 -8.156 1 98.75 329 ARG B O 1
ATOM 6764 N N . VAL B 1 330 ? 21.234 -37.75 -9.805 1 98.81 330 VAL B N 1
ATOM 6765 C CA . VAL B 1 330 ? 20.75 -36.531 -9.148 1 98.81 330 VAL B CA 1
ATOM 6766 C C . VAL B 1 330 ? 19.453 -36.844 -8.383 1 98.81 330 VAL B C 1
ATOM 6768 O O . VAL B 1 330 ? 18.406 -37.094 -8.992 1 98.81 330 VAL B O 1
ATOM 6771 N N . GLY B 1 331 ? 19.484 -36.719 -7.113 1 98.38 331 GLY B N 1
ATOM 6772 C CA . GLY B 1 331 ? 18.344 -37.094 -6.289 1 98.38 331 GLY B CA 1
ATOM 6773 C C . GLY B 1 331 ? 17.375 -35.938 -6.066 1 98.38 331 GLY B C 1
ATOM 6774 O O . GLY B 1 331 ? 16.188 -36.156 -5.809 1 98.38 331 GLY B O 1
ATOM 6775 N N . ARG B 1 332 ? 17.844 -34.75 -6.082 1 98.25 332 ARG B N 1
ATOM 6776 C CA . ARG B 1 332 ? 17.016 -33.594 -5.816 1 98.25 332 ARG B CA 1
ATOM 6777 C C . ARG B 1 332 ? 17.594 -32.344 -6.48 1 98.25 332 ARG B C 1
ATOM 6779 O O . ARG B 1 332 ? 18.812 -32.125 -6.457 1 98.25 332 ARG B O 1
ATOM 6786 N N . PHE B 1 333 ? 16.797 -31.609 -7.133 1 98.44 333 PHE B N 1
ATOM 6787 C CA . PHE B 1 333 ? 17.062 -30.25 -7.582 1 98.44 333 PHE B CA 1
ATOM 6788 C C . PHE B 1 333 ? 16.047 -29.266 -6.996 1 98.44 333 PHE B C 1
ATOM 6790 O O . PHE B 1 333 ? 14.844 -29.469 -7.133 1 98.44 333 PHE B O 1
ATOM 6797 N N . GLN B 1 334 ? 16.547 -28.188 -6.34 1 98.19 334 GLN B N 1
ATOM 6798 C CA . GLN B 1 334 ? 15.633 -27.359 -5.551 1 98.19 334 GLN B CA 1
ATOM 6799 C C . GLN B 1 334 ? 15.984 -25.891 -5.676 1 98.19 334 GLN B C 1
ATOM 6801 O O . GLN B 1 334 ? 17.156 -25.516 -5.559 1 98.19 334 GLN B O 1
ATOM 6806 N N . VAL B 1 335 ? 14.992 -25.109 -6 1 98.06 335 VAL B N 1
ATOM 6807 C CA . VAL B 1 335 ? 15.078 -23.656 -5.883 1 98.06 335 VAL B CA 1
ATOM 6808 C C . VAL B 1 335 ? 14.242 -23.188 -4.695 1 98.06 335 VAL B C 1
ATOM 6810 O O . VAL B 1 335 ? 13.016 -23.328 -4.699 1 98.06 335 VAL B O 1
ATOM 6813 N N . ASP B 1 336 ? 14.906 -22.562 -3.682 1 96.75 336 ASP B N 1
ATOM 6814 C CA . ASP B 1 336 ? 14.242 -22.141 -2.455 1 96.75 336 ASP B CA 1
ATOM 6815 C C . ASP B 1 336 ? 13.672 -20.734 -2.604 1 96.75 336 ASP B C 1
ATOM 6817 O O . ASP B 1 336 ? 12.68 -20.391 -1.964 1 96.75 336 ASP B O 1
ATOM 6821 N N . ALA B 1 337 ? 14.312 -19.938 -3.332 1 96.62 337 ALA B N 1
ATOM 6822 C CA . ALA B 1 337 ? 13.906 -18.562 -3.604 1 96.62 337 ALA B CA 1
ATOM 6823 C C . ALA B 1 337 ? 14.531 -18.047 -4.895 1 96.62 337 ALA B C 1
ATOM 6825 O O . ALA B 1 337 ? 15.672 -18.391 -5.223 1 96.62 337 ALA B O 1
ATOM 6826 N N . ALA B 1 338 ? 13.805 -17.25 -5.578 1 97 338 ALA B N 1
ATOM 6827 C CA . ALA B 1 338 ? 14.352 -16.641 -6.793 1 97 338 ALA B CA 1
ATOM 6828 C C . ALA B 1 338 ? 13.539 -15.422 -7.211 1 97 338 ALA B C 1
ATOM 6830 O O . ALA B 1 338 ? 12.383 -15.273 -6.82 1 97 338 ALA B O 1
ATOM 6831 N N . ASN B 1 339 ? 14.18 -14.555 -7.938 1 96.5 339 ASN B N 1
ATOM 6832 C CA . ASN B 1 339 ? 13.531 -13.422 -8.586 1 96.5 339 ASN B CA 1
ATOM 6833 C C . ASN B 1 339 ? 13.664 -13.5 -10.109 1 96.5 339 ASN B C 1
ATOM 6835 O O . ASN B 1 339 ? 14.664 -13.992 -10.625 1 96.5 339 ASN B O 1
ATOM 6839 N N . TRP B 1 340 ? 12.68 -13.031 -10.742 1 96.31 340 TRP B N 1
ATOM 6840 C CA . TRP B 1 340 ? 12.812 -12.766 -12.172 1 96.31 340 TRP B CA 1
ATOM 6841 C C . TRP B 1 340 ? 13.375 -11.375 -12.422 1 96.31 340 TRP B C 1
ATOM 6843 O O . TRP B 1 340 ? 13.203 -10.477 -11.602 1 96.31 340 TRP B O 1
ATOM 6853 N N . ALA B 1 341 ? 14.039 -11.219 -13.562 1 94.81 341 ALA B N 1
ATOM 6854 C CA . ALA B 1 341 ? 14.594 -9.93 -13.953 1 94.81 341 ALA B CA 1
ATOM 6855 C C . ALA B 1 341 ? 13.484 -8.898 -14.156 1 94.81 341 ALA B C 1
ATOM 6857 O O . ALA B 1 341 ? 13.641 -7.73 -13.797 1 94.81 341 ALA B O 1
ATOM 6858 N N . GLU B 1 342 ? 12.375 -9.32 -14.758 1 92.56 342 GLU B N 1
ATOM 6859 C CA . GLU B 1 342 ? 11.211 -8.484 -15 1 92.56 342 GLU B CA 1
ATOM 6860 C C . GLU B 1 342 ? 9.922 -9.195 -14.586 1 92.56 342 GLU B C 1
ATOM 6862 O O . GLU B 1 342 ? 9.18 -9.695 -15.438 1 92.56 342 GLU B O 1
ATOM 6867 N N . PRO B 1 343 ? 9.656 -9.195 -13.32 1 94 343 PRO B N 1
ATOM 6868 C CA . PRO B 1 343 ? 8.398 -9.82 -12.906 1 94 343 PRO B CA 1
ATOM 6869 C C . PRO B 1 343 ? 7.176 -9.164 -13.531 1 94 343 PRO B C 1
ATOM 6871 O O . PRO B 1 343 ? 7.141 -7.938 -13.68 1 94 343 PRO B O 1
ATOM 6874 N N . PRO B 1 344 ? 6.238 -10.047 -13.992 1 96.69 344 PRO B N 1
ATOM 6875 C CA . PRO B 1 344 ? 5.047 -9.43 -14.578 1 96.69 344 PRO B CA 1
ATOM 6876 C C . PRO B 1 344 ? 4.277 -8.562 -13.586 1 96.69 344 PRO B C 1
ATOM 6878 O O . PRO B 1 344 ? 4.199 -8.898 -12.398 1 96.69 344 PRO B O 1
ATOM 6881 N N . ALA B 1 345 ? 3.711 -7.445 -14.094 1 98 345 ALA B N 1
ATOM 6882 C CA . ALA B 1 345 ? 2.912 -6.52 -13.297 1 98 345 ALA B CA 1
ATOM 6883 C C . ALA B 1 345 ? 1.773 -5.93 -14.125 1 98 345 ALA B C 1
ATOM 6885 O O . ALA B 1 345 ? 1.956 -5.594 -15.297 1 98 345 ALA B O 1
ATOM 6886 N N . VAL B 1 346 ? 0.61 -5.887 -13.57 1 98.75 346 VAL B N 1
ATOM 6887 C CA . VAL B 1 346 ? -0.56 -5.246 -14.164 1 98.75 346 VAL B CA 1
ATOM 6888 C C . VAL B 1 346 ? -1.112 -4.191 -13.211 1 98.75 346 VAL B C 1
ATOM 6890 O O . VAL B 1 346 ? -1.428 -4.492 -12.055 1 98.75 346 VAL B O 1
ATOM 6893 N N . THR B 1 347 ? -1.169 -2.971 -13.641 1 98.56 347 THR B N 1
ATOM 6894 C CA . THR B 1 347 ? -1.677 -1.857 -12.844 1 98.56 347 THR B CA 1
ATOM 6895 C C . THR B 1 347 ? -2.859 -1.191 -13.547 1 98.56 347 THR B C 1
ATOM 6897 O O . THR B 1 347 ? -2.752 -0.775 -14.703 1 98.56 347 THR B O 1
ATOM 6900 N N . HIS B 1 348 ? -3.986 -1.106 -12.922 1 98.31 348 HIS B N 1
ATOM 6901 C CA . HIS B 1 348 ? -5.133 -0.391 -13.469 1 98.31 348 HIS B CA 1
ATOM 6902 C C . HIS B 1 348 ? -6.152 -0.063 -12.383 1 98.31 348 HIS B C 1
ATOM 6904 O O . HIS B 1 348 ? -5.957 -0.415 -11.219 1 98.31 348 HIS B O 1
ATOM 6910 N N . SER B 1 349 ? -7.191 0.625 -12.758 1 97.94 349 SER B N 1
ATOM 6911 C CA . SER B 1 349 ? -8.242 1.067 -11.852 1 97.94 349 SER B CA 1
ATOM 6912 C C . SER B 1 349 ? -9.562 0.35 -12.141 1 97.94 349 SER B C 1
ATOM 6914 O O . SER B 1 349 ? -10.625 0.812 -11.734 1 97.94 349 SER B O 1
ATOM 6916 N N . ASP B 1 350 ? -9.516 -0.755 -12.898 1 98.12 350 ASP B N 1
ATOM 6917 C CA . ASP B 1 350 ? -10.719 -1.506 -13.258 1 98.12 350 ASP B CA 1
ATOM 6918 C C . ASP B 1 350 ? -11.062 -2.541 -12.188 1 98.12 350 ASP B C 1
ATOM 6920 O O . ASP B 1 350 ? -10.219 -3.355 -11.812 1 98.12 350 ASP B O 1
ATOM 6924 N N . TRP B 1 351 ? -12.234 -2.475 -11.695 1 98.31 351 TRP B N 1
ATOM 6925 C CA . TRP B 1 351 ? -12.758 -3.424 -10.727 1 98.31 351 TRP B CA 1
ATOM 6926 C C . TRP B 1 351 ? -13.945 -4.191 -11.305 1 98.31 351 TRP B C 1
ATOM 6928 O O . TRP B 1 351 ? -14.781 -3.617 -12 1 98.31 351 TRP B O 1
ATOM 6938 N N . VAL B 1 352 ? -14 -5.484 -11.039 1 98.75 352 VAL B N 1
ATOM 6939 C CA . VAL B 1 352 ? -15.031 -6.348 -11.609 1 98.75 352 VAL B CA 1
ATOM 6940 C C . VAL B 1 352 ? -15.945 -6.863 -10.5 1 98.75 352 VAL B C 1
ATOM 6942 O O . VAL B 1 352 ? -15.492 -7.566 -9.594 1 98.75 352 VAL B O 1
ATOM 6945 N N . ARG B 1 353 ? -17.172 -6.512 -10.555 1 98.38 353 ARG B N 1
ATOM 6946 C CA . ARG B 1 353 ? -18.203 -7 -9.641 1 98.38 353 ARG B CA 1
ATOM 6947 C C . ARG B 1 353 ? -19.203 -7.887 -10.375 1 98.38 353 ARG B C 1
ATOM 6949 O O . ARG B 1 353 ? -19.234 -7.914 -11.609 1 98.38 353 ARG B O 1
ATOM 6956 N N . VAL B 1 354 ? -19.938 -8.695 -9.617 1 98.62 354 VAL B N 1
ATOM 6957 C CA . VAL B 1 354 ? -20.828 -9.688 -10.227 1 98.62 354 VAL B CA 1
ATOM 6958 C C . VAL B 1 354 ? -22.234 -9.508 -9.688 1 98.62 354 VAL B C 1
ATOM 6960 O O . VAL B 1 354 ? -22.453 -9.5 -8.469 1 98.62 354 VAL B O 1
ATOM 6963 N N . LEU B 1 355 ? -23.219 -9.328 -10.562 1 98.38 355 LEU B N 1
ATOM 6964 C CA . LEU B 1 355 ? -24.625 -9.281 -10.211 1 98.38 355 LEU B CA 1
ATOM 6965 C C . LEU B 1 355 ? -25.156 -10.68 -9.898 1 98.38 355 LEU B C 1
ATOM 6967 O O . LEU B 1 355 ? -24.641 -11.672 -10.406 1 98.38 355 LEU B O 1
ATOM 6971 N N . PRO B 1 356 ? -26.203 -10.742 -9.078 1 96.75 356 PRO B N 1
ATOM 6972 C CA . PRO B 1 356 ? -26.797 -12.055 -8.789 1 96.75 356 PRO B CA 1
ATOM 6973 C C . PRO B 1 356 ? -27.438 -12.695 -10.023 1 96.75 356 PRO B C 1
ATOM 6975 O O . PRO B 1 356 ? -27.5 -13.922 -10.125 1 96.75 356 PRO B O 1
ATOM 6978 N N . GLU B 1 357 ? -27.953 -11.883 -10.906 1 97.19 357 GLU B N 1
ATOM 6979 C CA . GLU B 1 357 ? -28.547 -12.305 -12.172 1 97.19 357 GLU B CA 1
ATOM 6980 C C . GLU B 1 357 ? -27.969 -11.516 -13.344 1 97.19 357 GLU B C 1
ATOM 6982 O O . GLU B 1 357 ? -27.484 -10.398 -13.164 1 97.19 357 GLU B O 1
ATOM 6987 N N . PRO B 1 358 ? -28 -12.156 -14.539 1 98.19 358 PRO B N 1
ATOM 6988 C CA . PRO B 1 358 ? -27.516 -11.398 -15.703 1 98.19 358 PRO B CA 1
ATOM 6989 C C . PRO B 1 358 ? -28.281 -10.094 -15.914 1 98.19 358 PRO B C 1
ATOM 6991 O O . PRO B 1 358 ? -29.484 -10.047 -15.703 1 98.19 358 PRO B O 1
ATOM 6994 N N . PHE B 1 359 ? -27.625 -9.078 -16.297 1 98.5 359 PHE B N 1
ATOM 6995 C CA . PHE B 1 359 ? -28.234 -7.801 -16.625 1 98.5 359 PHE B CA 1
ATOM 6996 C C . PHE B 1 359 ? -29.172 -7.941 -17.828 1 98.5 359 PHE B C 1
ATOM 6998 O O . PHE B 1 359 ? -28.766 -8.438 -18.875 1 98.5 359 PHE B O 1
ATOM 7005 N N . ASP B 1 360 ? -30.359 -7.449 -17.734 1 97.88 360 ASP B N 1
ATOM 7006 C CA . ASP B 1 360 ? -31.375 -7.695 -18.766 1 97.88 360 ASP B CA 1
ATOM 7007 C C . ASP B 1 360 ? -31.484 -6.516 -19.734 1 97.88 360 ASP B C 1
ATOM 7009 O O . ASP B 1 360 ? -32.344 -6.492 -20.594 1 97.88 360 ASP B O 1
ATOM 7013 N N . GLY B 1 361 ? -30.641 -5.535 -19.516 1 97.56 361 GLY B N 1
ATOM 7014 C CA . GLY B 1 361 ? -30.641 -4.395 -20.422 1 97.56 361 GLY B CA 1
ATOM 7015 C C . GLY B 1 361 ? -31.469 -3.229 -19.906 1 97.56 361 GLY B C 1
ATOM 7016 O O . GLY B 1 361 ? -31.516 -2.17 -20.531 1 97.56 361 GLY B O 1
ATOM 7017 N N . VAL B 1 362 ? -32.094 -3.365 -18.688 1 97.69 362 VAL B N 1
ATOM 7018 C CA . VAL B 1 362 ? -32.938 -2.314 -18.141 1 97.69 362 VAL B CA 1
ATOM 7019 C C . VAL B 1 362 ? -32.281 -1.691 -16.922 1 97.69 362 VAL B C 1
ATOM 7021 O O . VAL B 1 362 ? -31.984 -2.385 -15.938 1 97.69 362 VAL B O 1
ATOM 7024 N N . TRP B 1 363 ? -32 -0.48 -17.062 1 97.62 363 TRP B N 1
ATOM 7025 C CA . TRP B 1 363 ? -31.484 0.282 -15.945 1 97.62 363 TRP B CA 1
ATOM 7026 C C . TRP B 1 363 ? -32.594 0.659 -14.969 1 97.62 363 TRP B C 1
ATOM 7028 O O . TRP B 1 363 ? -33.531 1.358 -15.336 1 97.62 363 TRP B O 1
ATOM 7038 N N . THR B 1 364 ? -32.531 0.175 -13.703 1 97.56 364 THR B N 1
ATOM 7039 C CA . THR B 1 364 ? -33.562 0.384 -12.703 1 97.56 364 THR B CA 1
ATOM 7040 C C . THR B 1 364 ? -33.031 1.161 -11.508 1 97.56 364 THR B C 1
ATOM 7042 O O . THR B 1 364 ? -31.812 1.219 -11.305 1 97.56 364 THR B O 1
ATOM 7045 N N . PRO B 1 365 ? -33.875 1.752 -10.672 1 96.69 365 PRO B N 1
ATOM 7046 C CA . PRO B 1 365 ? -33.438 2.408 -9.445 1 96.69 365 PRO B CA 1
ATOM 7047 C C . PRO B 1 365 ? -32.719 1.453 -8.492 1 96.69 365 PRO B C 1
ATOM 7049 O O . PRO B 1 365 ? -31.766 1.853 -7.801 1 96.69 365 PRO B O 1
ATOM 7052 N N . GLN B 1 366 ? -33.188 0.232 -8.484 1 96.62 366 GLN B N 1
ATOM 7053 C CA . GLN B 1 366 ? -32.531 -0.76 -7.629 1 96.62 366 GLN B CA 1
ATOM 7054 C C . GLN B 1 366 ? -31.094 -1.031 -8.078 1 96.62 366 GLN B C 1
ATOM 7056 O O . GLN B 1 366 ? -30.188 -1.136 -7.254 1 96.62 366 GLN B O 1
ATOM 7061 N N . LEU B 1 367 ? -30.938 -1.156 -9.359 1 97.44 367 LEU B N 1
ATOM 7062 C CA . LEU B 1 367 ? -29.609 -1.374 -9.898 1 97.44 367 LEU B CA 1
ATOM 7063 C C . LEU B 1 367 ? -28.719 -0.163 -9.648 1 97.44 367 LEU B C 1
ATOM 7065 O O . LEU B 1 367 ? -27.516 -0.31 -9.383 1 97.44 367 LEU B O 1
ATOM 7069 N N . GLU B 1 368 ? -29.281 0.982 -9.805 1 97.56 368 GLU B N 1
ATOM 7070 C CA . GLU B 1 368 ? -28.531 2.193 -9.5 1 97.56 368 GLU B CA 1
ATOM 7071 C C . GLU B 1 368 ? -28.016 2.174 -8.07 1 97.56 368 GLU B C 1
ATOM 7073 O O . GLU B 1 368 ? -26.859 2.535 -7.816 1 97.56 368 GLU B O 1
ATOM 7078 N N . GLN B 1 369 ? -28.828 1.792 -7.117 1 96.31 369 GLN B N 1
ATOM 7079 C CA . GLN B 1 369 ? -28.406 1.72 -5.723 1 96.31 369 GLN B CA 1
ATOM 7080 C C . GLN B 1 369 ? -27.25 0.727 -5.551 1 96.31 369 GLN B C 1
ATOM 7082 O O . GLN B 1 369 ? -26.328 0.965 -4.77 1 96.31 369 GLN B O 1
ATOM 7087 N N . VAL B 1 370 ? -27.297 -0.377 -6.258 1 96.69 370 VAL B N 1
ATOM 7088 C CA . VAL B 1 370 ? -26.234 -1.377 -6.211 1 96.69 370 VAL B CA 1
ATOM 7089 C C . VAL B 1 370 ? -24.922 -0.763 -6.691 1 96.69 370 VAL B C 1
ATOM 7091 O O . VAL B 1 370 ? -23.891 -0.882 -6.027 1 96.69 370 VAL B O 1
ATOM 7094 N N . VAL B 1 371 ? -24.984 -0.072 -7.82 1 97.19 371 VAL B N 1
ATOM 7095 C CA . VAL B 1 371 ? -23.797 0.531 -8.414 1 97.19 371 VAL B CA 1
ATOM 7096 C C . VAL B 1 371 ? -23.266 1.631 -7.5 1 97.19 371 VAL B C 1
ATOM 7098 O O . VAL B 1 371 ? -22.062 1.74 -7.289 1 97.19 371 VAL B O 1
ATOM 7101 N N . ARG B 1 372 ? -24.156 2.457 -6.906 1 96.56 372 ARG B N 1
ATOM 7102 C CA . ARG B 1 372 ? -23.734 3.482 -5.953 1 96.56 372 ARG B CA 1
ATOM 7103 C C . ARG B 1 372 ? -23.047 2.859 -4.746 1 96.56 372 ARG B C 1
ATOM 7105 O O . ARG B 1 372 ? -22.047 3.396 -4.25 1 96.56 372 ARG B O 1
ATOM 7112 N N . GLY B 1 373 ? -23.547 1.75 -4.328 1 94.56 373 GLY B N 1
ATOM 7113 C CA . GLY B 1 373 ? -22.953 1.047 -3.199 1 94.56 373 GLY B CA 1
ATOM 7114 C C . GLY B 1 373 ? -21.578 0.502 -3.49 1 94.56 373 GLY B C 1
ATOM 7115 O O . GLY B 1 373 ? -20.75 0.386 -2.586 1 94.56 373 GLY B O 1
ATOM 7116 N N . TRP B 1 374 ? -21.281 0.191 -4.766 1 95.88 374 TRP B N 1
ATOM 7117 C CA . TRP B 1 374 ? -19.984 -0.367 -5.168 1 95.88 374 TRP B CA 1
ATOM 7118 C C . TRP B 1 374 ? -18.953 0.736 -5.371 1 95.88 374 TRP B C 1
ATOM 7120 O O . TRP B 1 374 ? -17.75 0.47 -5.402 1 95.88 374 TRP B O 1
ATOM 7130 N N . SER B 1 375 ? -19.406 1.938 -5.594 1 94.69 375 SER B N 1
ATOM 7131 C CA . SER B 1 375 ? -18.516 3.018 -6 1 94.69 375 SER B CA 1
ATOM 7132 C C . SER B 1 375 ? -17.484 3.314 -4.922 1 94.69 375 SER B C 1
ATOM 7134 O O . SER B 1 375 ? -17.828 3.615 -3.781 1 94.69 375 SER B O 1
ATOM 7136 N N . GLY B 1 376 ? -16.234 3.186 -5.336 1 91.44 376 GLY B N 1
ATOM 7137 C CA . GLY B 1 376 ? -15.125 3.525 -4.457 1 91.44 376 GLY B CA 1
ATOM 7138 C C . GLY B 1 376 ? -14.766 2.412 -3.488 1 91.44 376 GLY B C 1
ATOM 7139 O O . GLY B 1 376 ? -13.75 2.494 -2.787 1 91.44 376 GLY B O 1
ATOM 7140 N N . SER B 1 377 ? -15.562 1.349 -3.43 1 90.12 377 SER B N 1
ATOM 7141 C CA . SER B 1 377 ? -15.344 0.289 -2.449 1 90.12 377 SER B CA 1
ATOM 7142 C C . SER B 1 377 ? -14.148 -0.582 -2.83 1 90.12 377 SER B C 1
ATOM 7144 O O . SER B 1 377 ? -14.125 -1.163 -3.916 1 90.12 377 SER B O 1
ATOM 7146 N N . PRO B 1 378 ? -13.219 -0.703 -1.921 1 91.62 378 PRO B N 1
ATOM 7147 C CA . PRO B 1 378 ? -12.102 -1.602 -2.213 1 91.62 378 PRO B CA 1
ATOM 7148 C C . PRO B 1 378 ? -12.336 -3.023 -1.713 1 91.62 378 PRO B C 1
ATOM 7150 O O . PRO B 1 378 ? -11.391 -3.797 -1.562 1 91.62 378 PRO B O 1
ATOM 7153 N N . ALA B 1 379 ? -13.609 -3.316 -1.35 1 93.44 379 ALA B N 1
ATOM 7154 C CA . ALA B 1 379 ? -13.898 -4.711 -1.033 1 93.44 379 ALA B CA 1
ATOM 7155 C C . ALA B 1 379 ? -13.43 -5.637 -2.152 1 93.44 379 ALA B C 1
ATOM 7157 O O . ALA B 1 379 ? -13.547 -5.305 -3.334 1 93.44 379 ALA B O 1
ATOM 7158 N N . PRO B 1 380 ? -12.93 -6.789 -1.789 1 95.81 380 PRO B N 1
ATOM 7159 C CA . PRO B 1 380 ? -12.367 -7.672 -2.818 1 95.81 380 PRO B CA 1
ATOM 7160 C C . PRO B 1 380 ? -13.359 -7.969 -3.941 1 95.81 380 PRO B C 1
ATOM 7162 O O . PRO B 1 380 ? -14.531 -8.258 -3.676 1 95.81 380 PRO B O 1
ATOM 7165 N N . ASP B 1 381 ? -12.898 -7.809 -5.148 1 97.56 381 ASP B N 1
ATOM 7166 C CA . ASP B 1 381 ? -13.68 -8.109 -6.348 1 97.56 381 ASP B CA 1
ATOM 7167 C C . ASP B 1 381 ? -13.234 -9.43 -6.969 1 97.56 381 ASP B C 1
ATOM 7169 O O . ASP B 1 381 ? -12.594 -10.25 -6.309 1 97.56 381 ASP B O 1
ATOM 7173 N N . VAL B 1 382 ? -13.68 -9.727 -8.18 1 98.69 382 VAL B N 1
ATOM 7174 C CA . VAL B 1 382 ? -13.375 -10.961 -8.906 1 98.69 382 VAL B CA 1
ATOM 7175 C C . VAL B 1 382 ? -11.859 -11.141 -9 1 98.69 382 VAL B C 1
ATOM 7177 O O . VAL B 1 382 ? -11.344 -12.219 -8.711 1 98.69 382 VAL B O 1
ATOM 7180 N N . LEU B 1 383 ? -11.188 -10.102 -9.383 1 98.81 383 LEU B N 1
ATOM 7181 C CA . LEU B 1 383 ? -9.75 -10.203 -9.641 1 98.81 383 LEU B CA 1
ATOM 7182 C C . LEU B 1 383 ? -8.977 -10.383 -8.344 1 98.81 383 LEU B C 1
ATOM 7184 O O . LEU B 1 383 ? -7.949 -11.062 -8.32 1 98.81 383 LEU B O 1
ATOM 7188 N N . ALA B 1 384 ? -9.461 -9.68 -7.289 1 98.25 384 ALA B N 1
ATOM 7189 C CA . ALA B 1 384 ? -8.852 -9.898 -5.98 1 98.25 384 ALA B CA 1
ATOM 7190 C C . ALA B 1 384 ? -8.977 -11.359 -5.559 1 98.25 384 ALA B C 1
ATOM 7192 O O . ALA B 1 384 ? -8.016 -11.953 -5.07 1 98.25 384 ALA B O 1
ATOM 7193 N N . HIS B 1 385 ? -10.102 -11.922 -5.73 1 98.62 385 HIS B N 1
ATOM 7194 C CA . HIS B 1 385 ? -10.297 -13.328 -5.418 1 98.62 385 HIS B CA 1
ATOM 7195 C C . HIS B 1 385 ? -9.391 -14.211 -6.27 1 98.62 385 HIS B C 1
ATOM 7197 O O . HIS B 1 385 ? -8.789 -15.164 -5.766 1 98.62 385 HIS B O 1
ATOM 7203 N N . ALA B 1 386 ? -9.336 -13.898 -7.523 1 98.88 386 ALA B N 1
ATOM 7204 C CA . ALA B 1 386 ? -8.492 -14.672 -8.43 1 98.88 386 ALA B CA 1
ATOM 7205 C C . ALA B 1 386 ? -7.035 -14.656 -7.969 1 98.88 386 ALA B C 1
ATOM 7207 O O . ALA B 1 386 ? -6.332 -15.664 -8.086 1 98.88 386 ALA B O 1
ATOM 7208 N N . ALA B 1 387 ? -6.605 -13.547 -7.41 1 98.75 387 ALA B N 1
ATOM 7209 C CA . ALA B 1 387 ? -5.207 -13.383 -7.023 1 98.75 387 ALA B CA 1
ATOM 7210 C C . ALA B 1 387 ? -4.887 -14.188 -5.77 1 98.75 387 ALA B C 1
ATOM 7212 O O . ALA B 1 387 ? -3.721 -14.453 -5.473 1 98.75 387 ALA B O 1
ATOM 7213 N N . MET B 1 388 ? -5.879 -14.586 -5.012 1 98.62 388 MET B N 1
ATOM 7214 C CA . MET B 1 388 ? -5.672 -15.242 -3.723 1 98.62 388 MET B CA 1
ATOM 7215 C C . MET B 1 388 ? -5.352 -16.719 -3.912 1 98.62 388 MET B C 1
ATOM 7217 O O . MET B 1 388 ? -5.293 -17.484 -2.939 1 98.62 388 MET B O 1
ATOM 7221 N N . PHE B 1 389 ? -5.102 -17.172 -5.152 1 98.81 389 PHE B N 1
ATOM 7222 C CA . PHE B 1 389 ? -4.711 -18.547 -5.434 1 98.81 389 PHE B CA 1
ATOM 7223 C C . PHE B 1 389 ? -3.314 -18.594 -6.047 1 98.81 389 PHE B C 1
ATOM 7225 O O . PHE B 1 389 ? -2.797 -19.688 -6.332 1 98.81 389 PHE B O 1
ATOM 7232 N N . LEU B 1 390 ? -2.721 -17.438 -6.277 1 98.5 390 LEU B N 1
ATOM 7233 C CA . LEU B 1 390 ? -1.381 -17.344 -6.848 1 98.5 390 LEU B CA 1
ATOM 7234 C C . LEU B 1 390 ? -0.329 -17.797 -5.844 1 98.5 390 LEU B C 1
ATOM 7236 O O . LEU B 1 390 ? -0.649 -18.078 -4.684 1 98.5 390 LEU B O 1
ATOM 7240 N N . ALA B 1 391 ? 0.903 -17.844 -6.344 1 96.81 391 ALA B N 1
ATOM 7241 C CA . ALA B 1 391 ? 2.027 -18.281 -5.523 1 96.81 391 ALA B CA 1
ATOM 7242 C C . ALA B 1 391 ? 2.18 -17.422 -4.281 1 96.81 391 ALA B C 1
ATOM 7244 O O . ALA B 1 391 ? 2.184 -16.188 -4.379 1 96.81 391 ALA B O 1
ATOM 7245 N N . GLY B 1 392 ? 2.244 -18.062 -3.145 1 96.69 392 GLY B N 1
ATOM 7246 C CA . GLY B 1 392 ? 2.523 -17.344 -1.909 1 96.69 392 GLY B CA 1
ATOM 7247 C C . GLY B 1 392 ? 1.274 -16.828 -1.223 1 96.69 392 GLY B C 1
ATOM 7248 O O . GLY B 1 392 ? 1.339 -16.328 -0.097 1 96.69 392 GLY B O 1
ATOM 7249 N N . ALA B 1 393 ? 0.081 -16.891 -1.877 1 97.94 393 ALA B N 1
ATOM 7250 C CA . ALA B 1 393 ? -1.15 -16.438 -1.237 1 97.94 393 ALA B CA 1
ATOM 7251 C C . ALA B 1 393 ? -1.448 -17.25 0.021 1 97.94 393 ALA B C 1
ATOM 7253 O O . ALA B 1 393 ? -1.312 -18.469 0.025 1 97.94 393 ALA B O 1
ATOM 7254 N N . SER B 1 394 ? -1.855 -16.594 1.106 1 97.62 394 SER B N 1
ATOM 7255 C CA . SER B 1 394 ? -2.113 -17.219 2.398 1 97.62 394 SER B CA 1
ATOM 7256 C C . SER B 1 394 ? -3.455 -17.938 2.404 1 97.62 394 SER B C 1
ATOM 7258 O O . SER B 1 394 ? -4.414 -17.484 1.774 1 97.62 394 SER B O 1
ATOM 7260 N N . PRO B 1 395 ? -3.525 -19 3.098 1 98.19 395 PRO B N 1
ATOM 7261 C CA . PRO B 1 395 ? -4.785 -19.734 3.158 1 98.19 395 PRO B CA 1
ATOM 7262 C C . PRO B 1 395 ? -5.871 -19 3.941 1 98.19 395 PRO B C 1
ATOM 7264 O O . PRO B 1 395 ? -5.562 -18.219 4.836 1 98.19 395 PRO B O 1
ATOM 7267 N N . VAL B 1 396 ? -7.066 -19.156 3.57 1 98.19 396 VAL B N 1
ATOM 7268 C CA . VAL B 1 396 ? -8.273 -18.734 4.266 1 98.19 396 VAL B CA 1
ATOM 7269 C C . VAL B 1 396 ? -9.18 -19.938 4.523 1 98.19 396 VAL B C 1
ATOM 7271 O O . VAL B 1 396 ? -9.484 -20.703 3.605 1 98.19 396 VAL B O 1
ATOM 7274 N N . VAL B 1 397 ? -9.562 -20.141 5.734 1 98 397 VAL B N 1
ATOM 7275 C CA . VAL B 1 397 ? -10.414 -21.266 6.117 1 98 397 VAL B CA 1
ATOM 7276 C C . VAL B 1 397 ? -11.836 -20.766 6.379 1 98 397 VAL B C 1
ATOM 7278 O O . VAL B 1 397 ? -12.039 -19.828 7.141 1 98 397 VAL B O 1
ATOM 7281 N N . ALA B 1 398 ? -12.789 -21.391 5.73 1 97.69 398 ALA B N 1
ATOM 7282 C CA . ALA B 1 398 ? -14.188 -21 5.895 1 97.69 398 ALA B CA 1
ATOM 7283 C C . ALA B 1 398 ? -14.68 -21.297 7.305 1 97.69 398 ALA B C 1
ATOM 7285 O O . ALA B 1 398 ? -14.445 -22.391 7.832 1 97.69 398 ALA B O 1
ATOM 7286 N N . GLY B 1 399 ? -15.367 -20.328 7.891 1 96.69 399 GLY B N 1
ATOM 7287 C CA . GLY B 1 399 ? -15.891 -20.516 9.234 1 96.69 399 GLY B CA 1
ATOM 7288 C C . GLY B 1 399 ? -17.312 -21.062 9.258 1 96.69 399 GLY B C 1
ATOM 7289 O O . GLY B 1 399 ? -17.781 -21.531 10.289 1 96.69 399 GLY B O 1
ATOM 7290 N N . SER B 1 400 ? -17.938 -20.953 8.133 1 95.25 400 SER B N 1
ATOM 7291 C CA . SER B 1 400 ? -19.328 -21.375 8.031 1 95.25 400 SER B CA 1
ATOM 7292 C C . SER B 1 400 ? -19.688 -21.781 6.605 1 95.25 400 SER B C 1
ATOM 7294 O O . SER B 1 400 ? -18.828 -21.766 5.719 1 95.25 400 SER B O 1
ATOM 7296 N N . GLY B 1 401 ? -20.922 -22.281 6.391 1 92 401 GLY B N 1
ATOM 7297 C CA . GLY B 1 401 ? -21.375 -22.672 5.066 1 92 401 GLY B CA 1
ATOM 7298 C C . GLY B 1 401 ? -21 -24.094 4.707 1 92 401 GLY B C 1
ATOM 7299 O O . GLY B 1 401 ? -20.578 -24.875 5.566 1 92 401 GLY B O 1
ATOM 7300 N N . PRO B 1 402 ? -21.156 -24.344 3.406 1 91.94 402 PRO B N 1
ATOM 7301 C CA . PRO B 1 402 ? -20.922 -25.719 2.963 1 91.94 402 PRO B CA 1
ATOM 7302 C C . PRO B 1 402 ? -19.469 -26.141 3.062 1 91.94 402 PRO B C 1
ATOM 7304 O O . PRO B 1 402 ? -19.172 -27.344 3.096 1 91.94 402 PRO B O 1
ATOM 7307 N N . ALA B 1 403 ? -18.594 -25.219 3.117 1 95.62 403 ALA B N 1
ATOM 7308 C CA . ALA B 1 403 ? -17.156 -25.531 3.176 1 95.62 403 ALA B CA 1
ATOM 7309 C C . ALA B 1 403 ? -16.594 -25.234 4.559 1 95.62 403 ALA B C 1
ATOM 7311 O O . ALA B 1 403 ? -15.391 -24.969 4.695 1 95.62 403 ALA B O 1
ATOM 7312 N N . GLU B 1 404 ? -17.391 -25.203 5.586 1 96.06 404 GLU B N 1
ATOM 7313 C CA . GLU B 1 404 ? -16.938 -24.906 6.945 1 96.06 404 GLU B CA 1
ATOM 7314 C C . GLU B 1 404 ? -15.742 -25.781 7.316 1 96.06 404 GLU B C 1
ATOM 7316 O O . GLU B 1 404 ? -15.773 -27 7.121 1 96.06 404 GLU B O 1
ATOM 7321 N N . GLY B 1 405 ? -14.68 -25.109 7.82 1 96.5 405 GLY B N 1
ATOM 7322 C CA . GLY B 1 405 ? -13.492 -25.828 8.289 1 96.5 405 GLY B CA 1
ATOM 7323 C C . GLY B 1 405 ? -12.516 -26.156 7.168 1 96.5 405 GLY B C 1
ATOM 7324 O O . GLY B 1 405 ? -11.445 -26.688 7.418 1 96.5 405 GLY B O 1
ATOM 7325 N N . ARG B 1 406 ? -12.867 -25.844 5.934 1 97.62 406 ARG B N 1
ATOM 7326 C CA . ARG B 1 406 ? -12.023 -26.141 4.781 1 97.62 406 ARG B CA 1
ATOM 7327 C C . ARG B 1 406 ? -11.281 -24.891 4.312 1 97.62 406 ARG B C 1
ATOM 7329 O O . ARG B 1 406 ? -11.758 -23.766 4.496 1 97.62 406 ARG B O 1
ATOM 7336 N N . GLN B 1 407 ? -10.117 -25.078 3.779 1 98.06 407 GLN B N 1
ATOM 7337 C CA . GLN B 1 407 ? -9.406 -24 3.109 1 98.06 407 GLN B CA 1
ATOM 7338 C C . GLN B 1 407 ? -10.109 -23.594 1.813 1 98.06 407 GLN B C 1
ATOM 7340 O O . GLN B 1 407 ? -10.266 -24.406 0.907 1 98.06 407 GLN B O 1
ATOM 7345 N N . VAL B 1 408 ? -10.492 -22.328 1.708 1 98.5 408 VAL B N 1
ATOM 7346 C CA . VAL B 1 408 ? -11.273 -21.906 0.551 1 98.5 408 VAL B CA 1
ATOM 7347 C C . VAL B 1 408 ? -10.477 -20.906 -0.288 1 98.5 408 VAL B C 1
ATOM 7349 O O . VAL B 1 408 ? -10.922 -20.5 -1.364 1 98.5 408 VAL B O 1
ATOM 7352 N N . MET B 1 409 ? -9.398 -20.438 0.167 1 98.31 409 MET B N 1
ATOM 7353 C CA . MET B 1 409 ? -8.414 -19.641 -0.568 1 98.31 409 MET B CA 1
ATOM 7354 C C . MET B 1 409 ? -6.996 -20.031 -0.165 1 98.31 409 MET B C 1
ATOM 7356 O O . MET B 1 409 ? -6.797 -20.719 0.837 1 98.31 409 MET B O 1
ATOM 7360 N N . GLY B 1 410 ? -6.062 -19.516 -0.934 1 98.44 410 GLY B N 1
ATOM 7361 C CA . GLY B 1 410 ? -4.648 -19.812 -0.755 1 98.44 410 GLY B CA 1
ATOM 7362 C C . GLY B 1 410 ? -3.99 -20.359 -2.006 1 98.44 410 GLY B C 1
ATOM 7363 O O . GLY B 1 410 ? -4.676 -20.828 -2.92 1 98.44 410 GLY B O 1
ATOM 7364 N N . GLU B 1 411 ? -2.725 -20.328 -2.018 1 98.31 411 GLU B N 1
ATOM 7365 C CA . GLU B 1 411 ? -1.981 -20.844 -3.162 1 98.31 411 GLU B CA 1
ATOM 7366 C C . GLU B 1 411 ? -2.506 -22.219 -3.586 1 98.31 411 GLU B C 1
ATOM 7368 O O . GLU B 1 411 ? -2.689 -23.109 -2.748 1 98.31 411 GLU B O 1
ATOM 7373 N N . ALA B 1 412 ? -2.729 -22.344 -4.898 1 98.56 412 ALA B N 1
ATOM 7374 C CA . ALA B 1 412 ? -3.207 -23.609 -5.438 1 98.56 412 ALA B CA 1
ATOM 7375 C C . ALA B 1 412 ? -2.168 -24.234 -6.367 1 98.56 412 ALA B C 1
ATOM 7377 O O . ALA B 1 412 ? -1.475 -23.531 -7.098 1 98.56 412 ALA B O 1
ATOM 7378 N N . GLY B 1 413 ? -2.074 -25.594 -6.336 1 97.25 413 GLY B N 1
ATOM 7379 C CA . GLY B 1 413 ? -1.401 -26.328 -7.391 1 97.25 413 GLY B CA 1
ATOM 7380 C C . GLY B 1 413 ? -2.307 -26.656 -8.57 1 97.25 413 GLY B C 1
ATOM 7381 O O . GLY B 1 413 ? -3.438 -26.156 -8.633 1 97.25 413 GLY B O 1
ATOM 7382 N N . TYR B 1 414 ? -1.794 -27.422 -9.469 1 96.81 414 TYR B N 1
ATOM 7383 C CA . TYR B 1 414 ? -2.564 -27.75 -10.664 1 96.81 414 TYR B CA 1
ATOM 7384 C C . TYR B 1 414 ? -3.225 -29.125 -10.531 1 96.81 414 TYR B C 1
ATOM 7386 O O . TYR B 1 414 ? -4.395 -29.281 -10.875 1 96.81 414 TYR B O 1
ATOM 7394 N N . GLY B 1 415 ? -2.455 -30.062 -10.102 1 95.56 415 GLY B N 1
ATOM 7395 C CA . GLY B 1 415 ? -2.875 -31.438 -9.977 1 95.56 415 GLY B CA 1
ATOM 7396 C C . GLY B 1 415 ? -1.783 -32.344 -9.453 1 95.56 415 GLY B C 1
ATOM 7397 O O . GLY B 1 415 ? -0.619 -31.953 -9.375 1 95.56 415 GLY B O 1
ATOM 7398 N N . TYR B 1 416 ? -2.182 -33.5 -9.039 1 91.81 416 TYR B N 1
ATOM 7399 C CA . TYR B 1 416 ? -1.186 -34.469 -8.602 1 91.81 416 TYR B CA 1
ATOM 7400 C C . TYR B 1 416 ? -0.451 -35.062 -9.797 1 91.81 416 TYR B C 1
ATOM 7402 O O . TYR B 1 416 ? -0.883 -34.938 -10.938 1 91.81 416 TYR B O 1
ATOM 7410 N N . LEU B 1 417 ? 0.634 -35.719 -9.617 1 87.69 417 LEU B N 1
ATOM 7411 C CA . LEU B 1 417 ? 1.537 -36.188 -10.656 1 87.69 417 LEU B CA 1
ATOM 7412 C C . LEU B 1 417 ? 1.139 -37.594 -11.125 1 87.69 417 LEU B C 1
ATOM 7414 O O . LEU B 1 417 ? 0.738 -38.438 -10.32 1 87.69 417 LEU B O 1
ATOM 7418 N N . ASP B 1 418 ? 1.255 -37.781 -12.445 1 84.19 418 ASP B N 1
ATOM 7419 C CA . ASP B 1 418 ? 1.169 -39.156 -12.977 1 84.19 418 ASP B CA 1
ATOM 7420 C C . ASP B 1 418 ? 2.516 -39.875 -12.883 1 84.19 418 ASP B C 1
ATOM 7422 O O . ASP B 1 418 ? 3.5 -39.281 -12.414 1 84.19 418 ASP B O 1
ATOM 7426 N N . PRO B 1 419 ? 2.545 -41.062 -13.242 1 77.88 419 PRO B N 1
ATOM 7427 C CA . PRO B 1 419 ? 3.795 -41.812 -13.086 1 77.88 419 PRO B CA 1
ATOM 7428 C C . PRO B 1 419 ? 4.934 -41.25 -13.93 1 77.88 419 PRO B C 1
ATOM 7430 O O . PRO B 1 419 ? 6.105 -41.531 -13.656 1 77.88 419 PRO B O 1
ATOM 7433 N N . GLN B 1 420 ? 4.629 -40.469 -14.953 1 79.44 420 GLN B N 1
ATOM 7434 C CA . GLN B 1 420 ? 5.648 -39.875 -15.797 1 79.44 420 GLN B CA 1
ATOM 7435 C C . GLN B 1 420 ? 6.043 -38.5 -15.289 1 79.44 420 GLN B C 1
ATOM 7437 O O . GLN B 1 420 ? 6.941 -37.844 -15.844 1 79.44 420 GLN B O 1
ATOM 7442 N N . GLY B 1 421 ? 5.348 -38.094 -14.242 1 78.94 421 GLY B N 1
ATOM 7443 C CA . GLY B 1 421 ? 5.703 -36.812 -13.625 1 78.94 421 GLY B CA 1
ATOM 7444 C C . GLY B 1 421 ? 4.906 -35.656 -14.172 1 78.94 421 GLY B C 1
ATOM 7445 O O . GLY B 1 421 ? 5.145 -34.5 -13.789 1 78.94 421 GLY B O 1
ATOM 7446 N N . TYR B 1 422 ? 4.023 -35.938 -15.078 1 82.81 422 TYR B N 1
ATOM 7447 C CA . TYR B 1 422 ? 3.145 -34.875 -15.57 1 82.81 422 TYR B CA 1
ATOM 7448 C C . TYR B 1 422 ? 1.972 -34.656 -14.617 1 82.81 422 TYR B C 1
ATOM 7450 O O . TYR B 1 422 ? 1.608 -35.562 -13.859 1 82.81 422 TYR B O 1
ATOM 7458 N N . ARG B 1 423 ? 1.473 -33.531 -14.672 1 89.62 423 ARG B N 1
ATOM 7459 C CA . ARG B 1 423 ? 0.35 -33.219 -13.797 1 89.62 423 ARG B CA 1
ATOM 7460 C C . ARG B 1 423 ? -0.978 -33.562 -14.461 1 89.62 423 ARG B C 1
ATOM 7462 O O . ARG B 1 423 ? -1.206 -33.219 -15.617 1 89.62 423 ARG B O 1
ATOM 7469 N N . TYR B 1 424 ? -1.819 -34.219 -13.656 1 90.25 424 TYR B N 1
ATOM 7470 C CA . TYR B 1 424 ? -3.148 -34.562 -14.148 1 90.25 424 TYR B CA 1
ATOM 7471 C C . TYR B 1 424 ? -4.051 -33.344 -14.188 1 90.25 424 TYR B C 1
ATOM 7473 O O . TYR B 1 424 ? -4.027 -32.5 -13.273 1 90.25 424 TYR B O 1
ATOM 7481 N N . GLU B 1 425 ? -4.758 -33.25 -15.25 1 92.31 425 GLU B N 1
ATOM 7482 C CA . GLU B 1 425 ? -5.898 -32.344 -15.305 1 92.31 425 GLU B CA 1
ATOM 7483 C C . GLU B 1 425 ? -7.117 -32.938 -14.609 1 92.31 425 GLU B C 1
ATOM 7485 O O . GLU B 1 425 ? -7.332 -34.156 -14.664 1 92.31 425 GLU B O 1
ATOM 7490 N N . GLY B 1 426 ? -7.938 -32.094 -13.953 1 94.19 426 GLY B N 1
ATOM 7491 C CA . GLY B 1 426 ? -9.195 -32.594 -13.422 1 94.19 426 GLY B CA 1
ATOM 7492 C C . GLY B 1 426 ? -9.547 -31.984 -12.07 1 94.19 426 GLY B C 1
ATOM 7493 O O . GLY B 1 426 ? -10.648 -32.188 -11.562 1 94.19 426 GLY B O 1
ATOM 7494 N N . ALA B 1 427 ? -8.648 -31.281 -11.492 1 97.19 427 ALA B N 1
ATOM 7495 C CA . ALA B 1 427 ? -8.867 -30.703 -10.164 1 97.19 427 ALA B CA 1
ATOM 7496 C C . ALA B 1 427 ? -9.891 -29.578 -10.219 1 97.19 427 ALA B C 1
ATOM 7498 O O . ALA B 1 427 ? -9.695 -28.578 -10.914 1 97.19 427 ALA B O 1
ATOM 7499 N N . ASP B 1 428 ? -10.945 -29.719 -9.469 1 98.19 428 ASP B N 1
ATOM 7500 C CA . ASP B 1 428 ? -12.023 -28.734 -9.422 1 98.19 428 ASP B CA 1
ATOM 7501 C C . ASP B 1 428 ? -12.055 -28.031 -8.078 1 98.19 428 ASP B C 1
ATOM 7503 O O . ASP B 1 428 ? -11.273 -28.344 -7.18 1 98.19 428 ASP B O 1
ATOM 7507 N N . PHE B 1 429 ? -12.984 -27.016 -7.957 1 98.44 429 PHE B N 1
ATOM 7508 C CA . PHE B 1 429 ? -13.062 -26.156 -6.777 1 98.44 429 PHE B CA 1
ATOM 7509 C C . PHE B 1 429 ? -13.336 -26.984 -5.527 1 98.44 429 PHE B C 1
ATOM 7511 O O . PHE B 1 429 ? -12.719 -26.766 -4.484 1 98.44 429 PHE B O 1
ATOM 7518 N N . HIS B 1 430 ? -14.289 -27.922 -5.543 1 97.88 430 HIS B N 1
ATOM 7519 C CA . HIS B 1 430 ? -14.664 -28.672 -4.352 1 97.88 430 HIS B CA 1
ATOM 7520 C C . HIS B 1 430 ? -13.562 -29.656 -3.938 1 97.88 430 HIS B C 1
ATOM 7522 O O . HIS B 1 430 ? -13.398 -29.938 -2.75 1 97.88 430 HIS B O 1
ATOM 7528 N N . GLU B 1 431 ? -12.836 -30.172 -4.902 1 97.44 431 GLU B N 1
ATOM 7529 C CA . GLU B 1 431 ? -11.688 -31.016 -4.59 1 97.44 431 GLU B CA 1
ATOM 7530 C C . GLU B 1 431 ? -10.555 -30.219 -3.961 1 97.44 431 GLU B C 1
ATOM 7532 O O . GLU B 1 431 ? -9.914 -30.672 -3.014 1 97.44 431 GLU B O 1
ATOM 7537 N N . TYR B 1 432 ? -10.297 -29.016 -4.504 1 98.31 432 TYR B N 1
ATOM 7538 C CA . TYR B 1 432 ? -9.367 -28.094 -3.85 1 98.31 432 TYR B CA 1
ATOM 7539 C C . TYR B 1 432 ? -9.68 -27.969 -2.365 1 98.31 432 TYR B C 1
ATOM 7541 O O . TYR B 1 432 ? -8.781 -28.016 -1.524 1 98.31 432 TYR B O 1
ATOM 7549 N N . MET B 1 433 ? -10.938 -27.844 -2.061 1 98.31 433 MET B N 1
ATOM 7550 C CA . MET B 1 433 ? -11.391 -27.641 -0.688 1 98.31 433 MET B CA 1
ATOM 7551 C C . MET B 1 433 ? -11.422 -28.969 0.071 1 98.31 433 MET B C 1
ATOM 7553 O O . MET B 1 433 ? -11.688 -28.984 1.273 1 98.31 433 MET B O 1
ATOM 7557 N N . GLY B 1 434 ? -11.18 -30.094 -0.591 1 97.25 434 GLY B N 1
ATOM 7558 C CA . GLY B 1 434 ? -11.18 -31.406 0.03 1 97.25 434 GLY B CA 1
ATOM 7559 C C . GLY B 1 434 ? -12.562 -31.875 0.441 1 97.25 434 GLY B C 1
ATOM 7560 O O . GLY B 1 434 ? -12.719 -32.562 1.448 1 97.25 434 GLY B O 1
ATOM 7561 N N . THR B 1 435 ? -13.57 -31.422 -0.338 1 96.25 435 THR B N 1
ATOM 7562 C CA . THR B 1 435 ? -14.93 -31.781 0.044 1 96.25 435 THR B CA 1
ATOM 7563 C C . THR B 1 435 ? -15.727 -32.25 -1.17 1 96.25 435 THR B C 1
ATOM 7565 O O . THR B 1 435 ? -15.289 -32.062 -2.311 1 96.25 435 THR B O 1
ATOM 7568 N N . GLY B 1 436 ? -16.781 -33 -0.904 1 95.88 436 GLY B N 1
ATOM 7569 C CA . GLY B 1 436 ? -17.75 -33.25 -1.942 1 95.88 436 GLY B CA 1
ATOM 7570 C C . GLY B 1 436 ? -18.703 -32.094 -2.191 1 95.88 436 GLY B C 1
ATOM 7571 O O . GLY B 1 436 ? -18.75 -31.141 -1.403 1 95.88 436 GLY B O 1
ATOM 7572 N N . TRP B 1 437 ? -19.391 -32.188 -3.311 1 96.75 437 TRP B N 1
ATOM 7573 C CA . TRP B 1 437 ? -20.266 -31.078 -3.666 1 96.75 437 TRP B CA 1
ATOM 7574 C C . TRP B 1 437 ? -21.5 -31.562 -4.41 1 96.75 437 TRP B C 1
ATOM 7576 O O . TRP B 1 437 ? -21.406 -32.438 -5.273 1 96.75 437 TRP B O 1
ATOM 7586 N N . THR B 1 438 ? -22.625 -31.062 -3.996 1 96.19 438 THR B N 1
ATOM 7587 C CA . THR B 1 438 ? -23.875 -31.266 -4.719 1 96.19 438 THR B CA 1
ATOM 7588 C C . THR B 1 438 ? -24.219 -30.047 -5.566 1 96.19 438 THR B C 1
ATOM 7590 O O . THR B 1 438 ? -24.375 -28.938 -5.043 1 96.19 438 THR B O 1
ATOM 7593 N N . PHE B 1 439 ? -24.328 -30.266 -6.828 1 96.19 439 PHE B N 1
ATOM 7594 C CA . PHE B 1 439 ? -24.562 -29.188 -7.777 1 96.19 439 PHE B CA 1
ATOM 7595 C C . PHE B 1 439 ? -26.047 -28.891 -7.902 1 96.19 439 PHE B C 1
ATOM 7597 O O . PHE B 1 439 ? -26.891 -29.703 -7.484 1 96.19 439 PHE B O 1
ATOM 7604 N N . PRO B 1 440 ? -26.391 -27.734 -8.453 1 91.88 440 PRO B N 1
ATOM 7605 C CA . PRO B 1 440 ? -27.797 -27.344 -8.57 1 91.88 440 PRO B CA 1
ATOM 7606 C C . PRO B 1 440 ? -28.609 -28.328 -9.406 1 91.88 440 PRO B C 1
ATOM 7608 O O . PRO B 1 440 ? -29.828 -28.406 -9.25 1 91.88 440 PRO B O 1
ATOM 7611 N N . ASP B 1 441 ? -28.016 -29.031 -10.281 1 86.44 441 ASP B N 1
ATOM 7612 C CA . ASP B 1 441 ? -28.734 -30 -11.102 1 86.44 441 ASP B CA 1
ATOM 7613 C C . ASP B 1 441 ? -28.953 -31.297 -10.336 1 86.44 441 ASP B C 1
ATOM 7615 O O . ASP B 1 441 ? -29.516 -32.25 -10.883 1 86.44 441 ASP B O 1
ATOM 7619 N N . GLY B 1 442 ? -28.453 -31.391 -9.156 1 90.06 442 GLY B N 1
ATOM 7620 C CA . GLY B 1 442 ? -28.656 -32.562 -8.305 1 90.06 442 GLY B CA 1
ATOM 7621 C C . GLY B 1 442 ? -27.5 -33.531 -8.328 1 90.06 442 GLY B C 1
ATOM 7622 O O . GLY B 1 442 ? -27.422 -34.406 -7.477 1 90.06 442 GLY B O 1
ATOM 7623 N N . ALA B 1 443 ? -26.609 -33.375 -9.273 1 93.62 443 ALA B N 1
ATOM 7624 C CA . ALA B 1 443 ? -25.453 -34.25 -9.359 1 93.62 443 ALA B CA 1
ATOM 7625 C C . ALA B 1 443 ? -24.5 -34.031 -8.18 1 93.62 443 ALA B C 1
ATOM 7627 O O . ALA B 1 443 ? -24.281 -32.906 -7.762 1 93.62 443 ALA B O 1
ATOM 7628 N N . HIS B 1 444 ? -24.016 -35.125 -7.605 1 95.56 444 HIS B N 1
ATOM 7629 C CA . HIS B 1 444 ? -23.031 -35.062 -6.523 1 95.56 444 HIS B CA 1
ATOM 7630 C C . HIS B 1 444 ? -21.688 -35.594 -6.961 1 95.56 444 HIS B C 1
ATOM 7632 O O . HIS B 1 444 ? -21.609 -36.688 -7.57 1 95.56 444 HIS B O 1
ATOM 7638 N N . THR B 1 445 ? -20.641 -34.906 -6.766 1 95.06 445 THR B N 1
ATOM 7639 C CA . THR B 1 445 ? -19.266 -35.344 -6.957 1 95.06 445 THR B CA 1
ATOM 7640 C C . THR B 1 445 ? -18.531 -35.406 -5.621 1 95.06 445 THR B C 1
ATOM 7642 O O . THR B 1 445 ? -18.578 -34.469 -4.832 1 95.06 445 THR B O 1
ATOM 7645 N N . GLY B 1 446 ? -17.906 -36.438 -5.289 1 93.25 446 GLY B N 1
ATOM 7646 C CA . GLY B 1 446 ? -17.234 -36.625 -4.012 1 93.25 446 GLY B CA 1
ATOM 7647 C C . GLY B 1 446 ? -15.891 -35.938 -3.932 1 93.25 446 GLY B C 1
ATOM 7648 O O . GLY B 1 446 ? -15.414 -35.375 -4.926 1 93.25 446 GLY B O 1
ATOM 7649 N N . PRO B 1 447 ? -15.375 -35.906 -2.68 1 92.75 447 PRO B N 1
ATOM 7650 C CA . PRO B 1 447 ? -14.039 -35.344 -2.496 1 92.75 447 PRO B CA 1
ATOM 7651 C C . PRO B 1 447 ? -12.938 -36.156 -3.133 1 92.75 447 PRO B C 1
ATOM 7653 O O . PRO B 1 447 ? -13.164 -37.344 -3.473 1 92.75 447 PRO B O 1
ATOM 7656 N N . SER B 1 448 ? -11.898 -35.594 -3.455 1 92.12 448 SER B N 1
ATOM 7657 C CA . SER B 1 448 ? -10.672 -36.281 -3.891 1 92.12 448 SER B CA 1
ATOM 7658 C C . SER B 1 448 ? -9.484 -35.875 -3.029 1 92.12 448 SER B C 1
ATOM 7660 O O . SER B 1 448 ? -9.023 -34.719 -3.092 1 92.12 448 SER B O 1
ATOM 7662 N N . SER B 1 449 ? -8.93 -36.781 -2.225 1 92.19 449 SER B N 1
ATOM 7663 C CA . SER B 1 449 ? -7.793 -36.469 -1.361 1 92.19 449 SER B CA 1
ATOM 7664 C C . SER B 1 449 ? -6.559 -36.125 -2.18 1 92.19 449 SER B C 1
ATOM 7666 O O . SER B 1 449 ? -5.723 -35.312 -1.738 1 92.19 449 SER B O 1
ATOM 7668 N N . ARG B 1 450 ? -6.492 -36.656 -3.385 1 93.44 450 ARG B N 1
ATOM 7669 C CA . ARG B 1 450 ? -5.316 -36.406 -4.219 1 93.44 450 ARG B CA 1
ATOM 7670 C C . ARG B 1 450 ? -5.34 -35.031 -4.828 1 93.44 450 ARG B C 1
ATOM 7672 O O . ARG B 1 450 ? -4.297 -34.469 -5.191 1 93.44 450 ARG B O 1
ATOM 7679 N N . GLN B 1 451 ? -6.508 -34.438 -4.938 1 95.69 451 GLN B N 1
ATOM 7680 C CA . GLN B 1 451 ? -6.633 -33.156 -5.625 1 95.69 451 GLN B CA 1
ATOM 7681 C C . GLN B 1 451 ? -6.766 -32 -4.633 1 95.69 451 GLN B C 1
ATOM 7683 O O . GLN B 1 451 ? -6.922 -30.859 -5.027 1 95.69 451 GLN B O 1
ATOM 7688 N N . THR B 1 452 ? -6.742 -32.312 -3.283 1 97.31 452 THR B N 1
ATOM 7689 C CA . THR B 1 452 ? -6.844 -31.25 -2.295 1 97.31 452 THR B CA 1
ATOM 7690 C C . THR B 1 452 ? -5.742 -30.219 -2.502 1 97.31 452 THR B C 1
ATOM 7692 O O . THR B 1 452 ? -4.57 -30.578 -2.662 1 97.31 452 THR B O 1
ATOM 7695 N N . GLY B 1 453 ? -6.129 -28.953 -2.605 1 98.12 453 GLY B N 1
ATOM 7696 C CA . GLY B 1 453 ? -5.168 -27.859 -2.773 1 98.12 453 GLY B CA 1
ATOM 7697 C C . GLY B 1 453 ? -4.828 -27.594 -4.227 1 98.12 453 GLY B C 1
ATOM 7698 O O . GLY B 1 453 ? -4.012 -26.719 -4.523 1 98.12 453 GLY B O 1
ATOM 7699 N N . ASN B 1 454 ? -5.465 -28.328 -5.184 1 98.38 454 ASN B N 1
ATOM 7700 C CA . ASN B 1 454 ? -5.172 -28.172 -6.602 1 98.38 454 ASN B CA 1
ATOM 7701 C C . ASN B 1 454 ? -6.375 -27.625 -7.371 1 98.38 454 ASN B C 1
ATOM 7703 O O . ASN B 1 454 ? -7.52 -27.938 -7.035 1 98.38 454 ASN B O 1
ATOM 7707 N N . LEU B 1 455 ? -6.137 -26.797 -8.336 1 98.75 455 LEU B N 1
ATOM 7708 C CA . LEU B 1 455 ? -7.105 -26.281 -9.297 1 98.75 455 LEU B CA 1
ATOM 7709 C C . LEU B 1 455 ? -6.555 -26.359 -10.719 1 98.75 455 LEU B C 1
ATOM 7711 O O . LEU B 1 455 ? -5.543 -25.719 -11.031 1 98.75 455 LEU B O 1
ATOM 7715 N N . ASP B 1 456 ? -7.18 -27.188 -11.57 1 97.75 456 ASP B N 1
ATOM 7716 C CA . ASP B 1 456 ? -6.801 -27.078 -12.977 1 97.75 456 ASP B CA 1
ATOM 7717 C C . ASP B 1 456 ? -7.348 -25.812 -13.602 1 97.75 456 ASP B C 1
ATOM 7719 O O . ASP B 1 456 ? -7.797 -24.906 -12.891 1 97.75 456 ASP B O 1
ATOM 7723 N N . CYS B 1 457 ? -7.25 -25.562 -14.93 1 97.5 457 CYS B N 1
ATOM 7724 C CA . CYS B 1 457 ? -7.574 -24.281 -15.547 1 97.5 457 CYS B CA 1
ATOM 7725 C C . CYS B 1 457 ? -9.047 -23.938 -15.336 1 97.5 457 CYS B C 1
ATOM 7727 O O . CYS B 1 457 ? -9.367 -22.844 -14.852 1 97.5 457 CYS B O 1
ATOM 7729 N N . SER B 1 458 ? -10.016 -24.891 -15.719 1 98.25 458 SER B N 1
ATOM 7730 C CA . SER B 1 458 ? -11.43 -24.594 -15.531 1 98.25 458 SER B CA 1
ATOM 7731 C C . SER B 1 458 ? -11.812 -24.641 -14.047 1 98.25 458 SER B C 1
ATOM 7733 O O . SER B 1 458 ? -12.695 -23.906 -13.609 1 98.25 458 SER B O 1
ATOM 7735 N N . GLY B 1 459 ? -11.148 -25.547 -13.219 1 98.5 459 GLY B N 1
ATOM 7736 C CA . GLY B 1 459 ? -11.375 -25.547 -11.781 1 98.5 459 GLY B CA 1
ATOM 7737 C C . GLY B 1 459 ? -11.078 -24.219 -11.125 1 98.5 459 GLY B C 1
ATOM 7738 O O . GLY B 1 459 ? -11.805 -23.781 -10.234 1 98.5 459 GLY B O 1
ATOM 7739 N N . TYR B 1 460 ? -10.016 -23.594 -11.562 1 98.75 460 TYR B N 1
ATOM 7740 C CA . TYR B 1 460 ? -9.633 -22.266 -11.078 1 98.75 460 TYR B CA 1
ATOM 7741 C C . TYR B 1 460 ? -10.711 -21.234 -11.383 1 98.75 460 TYR B C 1
ATOM 7743 O O . TYR B 1 460 ? -11.117 -20.484 -10.5 1 98.75 460 TYR B O 1
ATOM 7751 N N . THR B 1 461 ? -11.211 -21.203 -12.578 1 98.81 461 THR B N 1
ATOM 7752 C CA . THR B 1 461 ? -12.258 -20.266 -12.953 1 98.81 461 THR B CA 1
ATOM 7753 C C . THR B 1 461 ? -13.539 -20.547 -12.18 1 98.81 461 THR B C 1
ATOM 7755 O O . THR B 1 461 ? -14.25 -19.625 -11.773 1 98.81 461 THR B O 1
ATOM 7758 N N . ARG B 1 462 ? -13.852 -21.828 -11.977 1 98.69 462 ARG B N 1
ATOM 7759 C CA . ARG B 1 462 ? -15.039 -22.234 -11.234 1 98.69 462 ARG B CA 1
ATOM 7760 C C . ARG B 1 462 ? -14.906 -21.875 -9.758 1 98.69 462 ARG B C 1
ATOM 7762 O O . ARG B 1 462 ? -15.898 -21.547 -9.102 1 98.69 462 ARG B O 1
ATOM 7769 N N . MET B 1 463 ? -13.695 -21.969 -9.203 1 98.81 463 MET B N 1
ATOM 7770 C CA . MET B 1 463 ? -13.461 -21.516 -7.836 1 98.81 463 MET B CA 1
ATOM 7771 C C . MET B 1 463 ? -13.766 -20.031 -7.691 1 98.81 463 MET B C 1
ATOM 7773 O O . MET B 1 463 ? -14.438 -19.609 -6.742 1 98.81 463 MET B O 1
ATOM 7777 N N . VAL B 1 464 ? -13.305 -19.188 -8.641 1 98.81 464 VAL B N 1
ATOM 7778 C CA . VAL B 1 464 ? -13.43 -17.734 -8.578 1 98.81 464 VAL B CA 1
ATOM 7779 C C . VAL B 1 464 ? -14.883 -17.328 -8.852 1 98.81 464 VAL B C 1
ATOM 7781 O O . VAL B 1 464 ? -15.547 -16.781 -7.98 1 98.81 464 VAL B O 1
ATOM 7784 N N . TYR B 1 465 ? -15.422 -17.672 -9.992 1 98.75 465 TYR B N 1
ATOM 7785 C CA . TYR B 1 465 ? -16.734 -17.203 -10.398 1 98.75 465 TYR B CA 1
ATOM 7786 C C . TYR B 1 465 ? -17.844 -18.031 -9.75 1 98.75 465 TYR B C 1
ATOM 7788 O O . TYR B 1 465 ? -18.906 -17.5 -9.398 1 98.75 465 TYR B O 1
ATOM 7796 N N . GLY B 1 466 ? -17.656 -19.281 -9.672 1 98.25 466 GLY B N 1
ATOM 7797 C CA . GLY B 1 466 ? -18.672 -20.156 -9.102 1 98.25 466 GLY B CA 1
ATOM 7798 C C . GLY B 1 466 ? -18.766 -20.062 -7.59 1 98.25 466 GLY B C 1
ATOM 7799 O O . GLY B 1 466 ? -19.609 -19.328 -7.062 1 98.25 466 GLY B O 1
ATOM 7800 N N . TYR B 1 467 ? -17.781 -20.672 -6.91 1 97.94 467 TYR B N 1
ATOM 7801 C CA . TYR B 1 467 ? -17.844 -20.766 -5.457 1 97.94 467 TYR B CA 1
ATOM 7802 C C . TYR B 1 467 ? -17.844 -19.391 -4.816 1 97.94 467 TYR B C 1
ATOM 7804 O O . TYR B 1 467 ? -18.688 -19.094 -3.957 1 97.94 467 TYR B O 1
ATOM 7812 N N . HIS B 1 468 ? -16.984 -18.484 -5.242 1 97.88 468 HIS B N 1
ATOM 7813 C CA . HIS B 1 468 ? -16.812 -17.234 -4.512 1 97.88 468 HIS B CA 1
ATOM 7814 C C . HIS B 1 468 ? -17.781 -16.172 -5 1 97.88 468 HIS B C 1
ATOM 7816 O O . HIS B 1 468 ? -18.281 -15.367 -4.211 1 97.88 468 HIS B O 1
ATOM 7822 N N . MET B 1 469 ? -18.078 -16.109 -6.32 1 97.75 469 MET B N 1
ATOM 7823 C CA . MET B 1 469 ? -18.953 -15.055 -6.828 1 97.75 469 MET B CA 1
ATOM 7824 C C . MET B 1 469 ? -20.391 -15.523 -6.898 1 97.75 469 MET B C 1
ATOM 7826 O O . MET B 1 469 ? -21.297 -14.727 -7.168 1 97.75 469 MET B O 1
ATOM 7830 N N . GLY B 1 470 ? -20.594 -16.828 -6.824 1 96.94 470 GLY B N 1
ATOM 7831 C CA . GLY B 1 470 ? -21.953 -17.328 -6.73 1 96.94 470 GLY B CA 1
ATOM 7832 C C . GLY B 1 470 ? -22.562 -17.641 -8.078 1 96.94 470 GLY B C 1
ATOM 7833 O O . GLY B 1 470 ? -23.781 -17.828 -8.188 1 96.94 470 GLY B O 1
ATOM 7834 N N . VAL B 1 471 ? -21.797 -17.641 -9.156 1 98.12 471 VAL B N 1
ATOM 7835 C CA . VAL B 1 471 ? -22.297 -18.078 -10.453 1 98.12 471 VAL B CA 1
ATOM 7836 C C . VAL B 1 471 ? -22.625 -19.578 -10.406 1 98.12 471 VAL B C 1
ATOM 7838 O O . VAL B 1 471 ? -21.797 -20.391 -9.984 1 98.12 471 VAL B O 1
ATOM 7841 N N . PRO B 1 472 ? -23.766 -20.016 -10.891 1 97.31 472 PRO B N 1
ATOM 7842 C CA . PRO B 1 472 ? -24.141 -21.422 -10.805 1 97.31 472 PRO B CA 1
ATOM 7843 C C . PRO B 1 472 ? -23.172 -22.328 -11.555 1 97.31 472 PRO B C 1
ATOM 7845 O O . PRO B 1 472 ? -22.703 -21.969 -12.641 1 97.31 472 PRO B O 1
ATOM 7848 N N . LEU B 1 473 ? -22.938 -23.516 -10.984 1 97.88 473 LEU B N 1
ATOM 7849 C CA . LEU B 1 473 ? -21.969 -24.453 -11.539 1 97.88 473 LEU B CA 1
ATOM 7850 C C . LEU B 1 473 ? -22.656 -25.766 -11.914 1 97.88 473 LEU B C 1
ATOM 7852 O O . LEU B 1 473 ? -23.578 -26.203 -11.227 1 97.88 473 LEU B O 1
ATOM 7856 N N . ALA B 1 474 ? -22.172 -26.375 -12.992 1 97.25 474 ALA B N 1
ATOM 7857 C CA . ALA B 1 474 ? -22.594 -27.719 -13.375 1 97.25 474 ALA B CA 1
ATOM 7858 C C . ALA B 1 474 ? -21.547 -28.766 -12.992 1 97.25 474 ALA B C 1
ATOM 7860 O O . ALA B 1 474 ? -20.359 -28.453 -12.914 1 97.25 474 ALA B O 1
ATOM 7861 N N . ALA B 1 475 ? -21.969 -29.984 -12.766 1 95.94 475 ALA B N 1
ATOM 7862 C CA . ALA B 1 475 ? -21.047 -31.062 -12.438 1 95.94 475 ALA B CA 1
ATOM 7863 C C . ALA B 1 475 ? -20.203 -31.469 -13.656 1 95.94 475 ALA B C 1
ATOM 7865 O O . ALA B 1 475 ? -19.047 -31.844 -13.516 1 95.94 475 ALA B O 1
ATOM 7866 N N . GLY B 1 476 ? -20.797 -31.469 -14.781 1 94.75 476 GLY B N 1
ATOM 7867 C CA . GLY B 1 476 ? -20.141 -31.891 -16 1 94.75 476 GLY B CA 1
ATOM 7868 C C . GLY B 1 476 ? -20.406 -30.969 -17.172 1 94.75 476 GLY B C 1
ATOM 7869 O O . GLY B 1 476 ? -20.234 -29.75 -17.062 1 94.75 476 GLY B O 1
ATOM 7870 N N . GLU B 1 477 ? -20.766 -31.734 -18.219 1 91.31 477 GLU B N 1
ATOM 7871 C CA . GLU B 1 477 ? -21.188 -30.984 -19.391 1 91.31 477 GLU B CA 1
ATOM 7872 C C . GLU B 1 477 ? -22.547 -30.328 -19.156 1 91.31 477 GLU B C 1
ATOM 7874 O O . GLU B 1 477 ? -23.391 -30.859 -18.453 1 91.31 477 GLU B O 1
ATOM 7879 N N . ASP B 1 478 ? -22.797 -29.047 -19.516 1 92.75 478 ASP B N 1
ATOM 7880 C CA . ASP B 1 478 ? -24.047 -28.297 -19.422 1 92.75 478 ASP B CA 1
ATOM 7881 C C . ASP B 1 478 ? -24.266 -27.422 -20.641 1 92.75 478 ASP B C 1
ATOM 7883 O O . ASP B 1 478 ? -23.406 -26.594 -20.984 1 92.75 478 ASP B O 1
ATOM 7887 N N . THR B 1 479 ? -25.391 -27.656 -21.266 1 94.25 479 THR B N 1
ATOM 7888 C CA . THR B 1 479 ? -25.656 -26.891 -22.469 1 94.25 479 THR B CA 1
ATOM 7889 C C . THR B 1 479 ? -26.75 -25.859 -22.234 1 94.25 479 THR B C 1
ATOM 7891 O O . THR B 1 479 ? -27.25 -25.234 -23.172 1 94.25 479 THR B O 1
ATOM 7894 N N . SER B 1 480 ? -27.203 -25.625 -20.969 1 93 480 SER B N 1
ATOM 7895 C CA . SER B 1 480 ? -28.312 -24.734 -20.656 1 93 480 SER B CA 1
ATOM 7896 C C . SER B 1 480 ? -27.922 -23.281 -20.828 1 93 480 SER B C 1
ATOM 7898 O O . SER B 1 480 ? -28.781 -22.406 -21 1 93 480 SER B O 1
ATOM 7900 N N . GLY B 1 481 ? -26.656 -23 -20.672 1 95.31 481 GLY B N 1
ATOM 7901 C CA . GLY B 1 481 ? -26.188 -21.625 -20.703 1 95.31 481 GLY B CA 1
ATOM 7902 C C . GLY B 1 481 ? -26.422 -20.891 -19.406 1 95.31 481 GLY B C 1
ATOM 7903 O O . GLY B 1 481 ? -26.25 -19.672 -19.344 1 95.31 481 GLY B O 1
ATOM 7904 N N . THR B 1 482 ? -26.859 -21.594 -18.375 1 95.62 482 THR B N 1
ATOM 7905 C CA . THR B 1 482 ? -27.203 -20.938 -17.125 1 95.62 482 THR B CA 1
ATOM 7906 C C . THR B 1 482 ? -26.234 -21.359 -16.016 1 95.62 482 THR B C 1
ATOM 7908 O O . THR B 1 482 ? -26.203 -20.75 -14.945 1 95.62 482 THR B O 1
ATOM 7911 N N . ARG B 1 483 ? -25.453 -22.391 -16.281 1 97.31 483 ARG B N 1
ATOM 7912 C CA . ARG B 1 483 ? -24.453 -22.875 -15.328 1 97.31 483 ARG B CA 1
ATOM 7913 C C . ARG B 1 483 ? -23.094 -23.016 -15.984 1 97.31 483 ARG B C 1
ATOM 7915 O O . ARG B 1 483 ? -22.984 -23.422 -17.141 1 97.31 483 ARG B O 1
ATOM 7922 N N . LEU B 1 484 ? -22.031 -22.719 -15.234 1 97.56 484 LEU B N 1
ATOM 7923 C CA . LEU B 1 484 ? -20.688 -22.859 -15.75 1 97.56 484 LEU B CA 1
ATOM 7924 C C . LEU B 1 484 ? -20.281 -24.328 -15.852 1 97.56 484 LEU B C 1
ATOM 7926 O O . LEU B 1 484 ? -20.25 -25.031 -14.844 1 97.56 484 LEU B O 1
ATOM 7930 N N . PRO B 1 485 ? -19.953 -24.812 -17.031 1 97.12 485 PRO B N 1
ATOM 7931 C CA . PRO B 1 485 ? -19.562 -26.219 -17.219 1 97.12 485 PRO B CA 1
ATOM 7932 C C . PRO B 1 485 ? -18.219 -26.547 -16.578 1 97.12 485 PRO B C 1
ATOM 7934 O O . PRO B 1 485 ? -17.469 -25.641 -16.203 1 97.12 485 PRO B O 1
ATOM 7937 N N . ARG B 1 486 ? -17.906 -27.844 -16.453 1 96.81 486 ARG B N 1
ATOM 7938 C CA . ARG B 1 486 ? -16.688 -28.328 -15.82 1 96.81 486 ARG B CA 1
ATOM 7939 C C . ARG B 1 486 ? -15.484 -28.156 -16.734 1 96.81 486 ARG B C 1
ATOM 7941 O O . ARG B 1 486 ? -14.383 -27.859 -16.266 1 96.81 486 ARG B O 1
ATOM 7948 N N . LYS B 1 487 ? -15.648 -28.344 -18.031 1 95.62 487 LYS B N 1
ATOM 7949 C CA . LYS B 1 487 ? -14.523 -28.375 -18.969 1 95.62 487 LYS B CA 1
ATOM 7950 C C . LYS B 1 487 ? -14.523 -27.125 -19.844 1 95.62 487 LYS B C 1
ATOM 7952 O O . LYS B 1 487 ? -15.578 -26.656 -20.266 1 95.62 487 LYS B O 1
ATOM 7957 N N . SER B 1 488 ? -13.336 -26.688 -20.234 1 95.31 488 SER B N 1
ATOM 7958 C CA . SER B 1 488 ? -13.156 -25.484 -21.031 1 95.31 488 SER B CA 1
ATOM 7959 C C . SER B 1 488 ? -13.836 -25.625 -22.391 1 95.31 488 SER B C 1
ATOM 7961 O O . SER B 1 488 ? -14.375 -24.656 -22.938 1 95.31 488 SER B O 1
ATOM 7963 N N . ARG B 1 489 ? -13.836 -26.781 -23.016 1 92.88 489 ARG B N 1
ATOM 7964 C CA . ARG B 1 489 ? -14.453 -26.984 -24.312 1 92.88 489 ARG B CA 1
ATOM 7965 C C . ARG B 1 489 ? -15.945 -26.688 -24.266 1 92.88 489 ARG B C 1
ATOM 7967 O O . ARG B 1 489 ? -16.5 -26.109 -25.203 1 92.88 489 ARG B O 1
ATOM 7974 N N . ASP B 1 490 ? -16.594 -27.125 -23.188 1 95.19 490 ASP B N 1
ATOM 7975 C CA . ASP B 1 490 ? -18.016 -26.844 -23.016 1 95.19 490 ASP B CA 1
ATOM 7976 C C . ASP B 1 490 ? -18.25 -25.375 -22.625 1 95.19 490 ASP B C 1
ATOM 7978 O O . ASP B 1 490 ? -19.266 -24.797 -22.984 1 95.19 490 ASP B O 1
ATOM 7982 N N . MET B 1 491 ? -17.297 -24.797 -21.906 1 96.62 491 MET B N 1
ATOM 7983 C CA . MET B 1 491 ? -17.406 -23.406 -21.5 1 96.62 491 MET B CA 1
ATOM 7984 C C . MET B 1 491 ? -17.453 -22.484 -22.703 1 96.62 491 MET B C 1
ATOM 7986 O O . MET B 1 491 ? -18.172 -21.484 -22.703 1 96.62 491 MET B O 1
ATOM 7990 N N . ALA B 1 492 ? -16.672 -22.781 -23.703 1 95.44 492 ALA B N 1
ATOM 7991 C CA . ALA B 1 492 ? -16.578 -21.938 -24.891 1 95.44 492 ALA B CA 1
ATOM 7992 C C . ALA B 1 492 ? -17.953 -21.75 -25.531 1 95.44 492 ALA B C 1
ATOM 7994 O O . ALA B 1 492 ? -18.219 -20.703 -26.125 1 95.44 492 ALA B O 1
ATOM 7995 N N . ASP B 1 493 ? -18.828 -22.719 -25.328 1 94.31 493 ASP B N 1
ATOM 7996 C CA . ASP B 1 493 ? -20.078 -22.672 -26.062 1 94.31 493 ASP B CA 1
ATOM 7997 C C . ASP B 1 493 ? -21.266 -22.484 -25.125 1 94.31 493 ASP B C 1
ATOM 7999 O O . ASP B 1 493 ? -22.344 -22.047 -25.547 1 94.31 493 ASP B O 1
ATOM 8003 N N . HIS B 1 494 ? -21.078 -22.797 -23.844 1 95.88 494 HIS B N 1
ATOM 8004 C CA . HIS B 1 494 ? -22.297 -22.953 -23.047 1 95.88 494 HIS B CA 1
ATOM 8005 C C . HIS B 1 494 ? -22.172 -22.219 -21.719 1 95.88 494 HIS B C 1
ATOM 8007 O O . HIS B 1 494 ? -23.031 -22.375 -20.844 1 95.88 494 HIS B O 1
ATOM 8013 N N . SER B 1 495 ? -21.141 -21.438 -21.5 1 97.25 495 SER B N 1
ATOM 8014 C CA . SER B 1 495 ? -21.031 -20.688 -20.25 1 97.25 495 SER B CA 1
ATOM 8015 C C . SER B 1 495 ? -22.156 -19.656 -20.125 1 97.25 495 SER B C 1
ATOM 8017 O O . SER B 1 495 ? -22.641 -19.125 -21.141 1 97.25 495 SER B O 1
ATOM 8019 N N . PRO B 1 496 ? -22.641 -19.391 -18.875 1 97.81 496 PRO B N 1
ATOM 8020 C CA . PRO B 1 496 ? -23.562 -18.25 -18.719 1 97.81 496 PRO B CA 1
ATOM 8021 C C . PRO B 1 496 ? -22.906 -16.922 -19.094 1 97.81 496 PRO B C 1
ATOM 8023 O O . PRO B 1 496 ? -21.703 -16.75 -18.938 1 97.81 496 PRO B O 1
ATOM 8026 N N . GLY B 1 497 ? -23.719 -15.969 -19.469 1 98.12 497 GLY B N 1
ATOM 8027 C CA . GLY B 1 497 ? -23.203 -14.68 -19.922 1 98.12 497 GLY B CA 1
ATOM 8028 C C . GLY B 1 497 ? -23.25 -14.5 -21.422 1 98.12 497 GLY B C 1
ATOM 8029 O O . GLY B 1 497 ? -24.219 -14.922 -22.078 1 98.12 497 GLY B O 1
ATOM 8030 N N . VAL B 1 498 ? -22.188 -13.797 -21.969 1 97.94 498 VAL B N 1
ATOM 8031 C CA . VAL B 1 498 ? -22.266 -13.422 -23.375 1 97.94 498 VAL B CA 1
ATOM 8032 C C . VAL B 1 498 ? -20.891 -13.602 -24.031 1 97.94 498 VAL B C 1
ATOM 8034 O O . VAL B 1 498 ? -19.859 -13.297 -23.422 1 97.94 498 VAL B O 1
ATOM 8037 N N . ARG B 1 499 ? -20.906 -14.156 -25.266 1 97.38 499 ARG B N 1
ATOM 8038 C CA . ARG B 1 499 ? -19.688 -14.242 -26.047 1 97.38 499 ARG B CA 1
ATOM 8039 C C . ARG B 1 499 ? -19.266 -12.867 -26.547 1 97.38 499 ARG B C 1
ATOM 8041 O O . ARG B 1 499 ? -20.062 -12.156 -27.172 1 97.38 499 ARG B O 1
ATOM 8048 N N . ILE B 1 500 ? -18.047 -12.484 -26.344 1 97.94 500 ILE B N 1
ATOM 8049 C CA . ILE B 1 500 ? -17.516 -11.18 -26.703 1 97.94 500 ILE B CA 1
ATOM 8050 C C . ILE B 1 500 ? -16.781 -11.266 -28.047 1 97.94 500 ILE B C 1
ATOM 8052 O O . ILE B 1 500 ? -16.859 -10.344 -28.859 1 97.94 500 ILE B O 1
ATOM 8056 N N . ALA B 1 501 ? -16.062 -12.344 -28.25 1 97.25 501 ALA B N 1
ATOM 8057 C CA . ALA B 1 501 ? -15.297 -12.562 -29.469 1 97.25 501 ALA B CA 1
ATOM 8058 C C . ALA B 1 501 ? -15 -14.047 -29.672 1 97.25 501 ALA B C 1
ATOM 8060 O O . ALA B 1 501 ? -14.953 -14.812 -28.703 1 97.25 501 ALA B O 1
ATOM 8061 N N . ARG B 1 502 ? -14.773 -14.414 -30.922 1 95.81 502 ARG B N 1
ATOM 8062 C CA . ARG B 1 502 ? -14.43 -15.797 -31.266 1 95.81 502 ARG B CA 1
ATOM 8063 C C . ARG B 1 502 ? -13.578 -15.844 -32.531 1 95.81 502 ARG B C 1
ATOM 8065 O O . ARG B 1 502 ? -13.781 -15.055 -33.438 1 95.81 502 ARG B O 1
ATOM 8072 N N . THR B 1 503 ? -12.758 -16.828 -32.531 1 94.75 503 THR B N 1
ATOM 8073 C CA . THR B 1 503 ? -11.93 -17.047 -33.719 1 94.75 503 THR B CA 1
ATOM 8074 C C . THR B 1 503 ? -12.797 -17.375 -34.938 1 94.75 503 THR B C 1
ATOM 8076 O O . THR B 1 503 ? -13.875 -17.953 -34.781 1 94.75 503 THR B O 1
ATOM 8079 N N . ASP B 1 504 ? -12.258 -17.094 -36.062 1 90.31 504 ASP B N 1
ATOM 8080 C CA . ASP B 1 504 ? -12.93 -17.5 -37.281 1 90.31 504 ASP B CA 1
ATOM 8081 C C . ASP B 1 504 ? -12.414 -18.844 -37.781 1 90.31 504 ASP B C 1
ATOM 8083 O O . ASP B 1 504 ? -12.734 -19.266 -38.906 1 90.31 504 ASP B O 1
ATOM 8087 N N . GLY B 1 505 ? -11.633 -19.422 -36.938 1 85.62 505 GLY B N 1
ATOM 8088 C CA . GLY B 1 505 ? -11.062 -20.719 -37.312 1 85.62 505 GLY B CA 1
ATOM 8089 C C . GLY B 1 505 ? -9.641 -20.625 -37.812 1 85.62 505 GLY B C 1
ATOM 8090 O O . GLY B 1 505 ? -8.922 -21.625 -37.875 1 85.62 505 GLY B O 1
ATOM 8091 N N . THR B 1 506 ? -9.172 -19.469 -38.25 1 85.5 506 THR B N 1
ATOM 8092 C CA . THR B 1 506 ? -7.84 -19.297 -38.781 1 85.5 506 THR B CA 1
ATOM 8093 C C . THR B 1 506 ? -6.996 -18.391 -37.906 1 85.5 506 THR B C 1
ATOM 8095 O O . THR B 1 506 ? -5.859 -18.719 -37.562 1 85.5 506 THR B O 1
ATOM 8098 N N . LEU B 1 507 ? -7.559 -17.266 -37.531 1 90.31 507 LEU B N 1
ATOM 8099 C CA . LEU B 1 507 ? -6.844 -16.281 -36.719 1 90.31 507 LEU B CA 1
ATOM 8100 C C . LEU B 1 507 ? -7.531 -16.078 -35.375 1 90.31 507 LEU B C 1
ATOM 8102 O O . LEU B 1 507 ? -8.758 -16.156 -35.281 1 90.31 507 LEU B O 1
ATOM 8106 N N . PRO B 1 508 ? -6.695 -15.828 -34.344 1 93.88 508 PRO B N 1
ATOM 8107 C CA . PRO B 1 508 ? -7.324 -15.414 -33.094 1 93.88 508 PRO B CA 1
ATOM 8108 C C . PRO B 1 508 ? -8.156 -14.141 -33.219 1 93.88 508 PRO B C 1
ATOM 8110 O O . PRO B 1 508 ? -7.879 -13.32 -34.094 1 93.88 508 PRO B O 1
ATOM 8113 N N . PRO B 1 509 ? -9.203 -14 -32.438 1 94.88 509 PRO B N 1
ATOM 8114 C CA . PRO B 1 509 ? -9.992 -12.773 -32.531 1 94.88 509 PRO B CA 1
ATOM 8115 C C . PRO B 1 509 ? -9.234 -11.547 -32 1 94.88 509 PRO B C 1
ATOM 8117 O O . PRO B 1 509 ? -8.461 -11.641 -31.062 1 94.88 509 PRO B O 1
ATOM 8120 N N . PRO B 1 510 ? -9.492 -10.391 -32.625 1 91.5 510 PRO B N 1
ATOM 8121 C CA . PRO B 1 510 ? -8.867 -9.164 -32.094 1 91.5 510 PRO B CA 1
ATOM 8122 C C . PRO B 1 510 ? -9.336 -8.812 -30.688 1 91.5 510 PRO B C 1
ATOM 8124 O O . PRO B 1 510 ? -8.609 -8.156 -29.938 1 91.5 510 PRO B O 1
ATOM 8127 N N . ALA B 1 511 ? -10.555 -9.18 -30.297 1 93.12 511 ALA B N 1
ATOM 8128 C CA . ALA B 1 511 ? -11.125 -8.977 -28.969 1 93.12 511 ALA B CA 1
ATOM 8129 C C . ALA B 1 511 ? -11.094 -7.504 -28.578 1 93.12 511 ALA B C 1
ATOM 8131 O O . ALA B 1 511 ? -10.609 -7.16 -27.5 1 93.12 511 ALA B O 1
ATOM 8132 N N . GLU B 1 512 ? -11.648 -6.641 -29.281 1 92.88 512 GLU B N 1
ATOM 8133 C CA . GLU B 1 512 ? -11.602 -5.195 -29.078 1 92.88 512 GLU B CA 1
ATOM 8134 C C . GLU B 1 512 ? -12.406 -4.789 -27.844 1 92.88 512 GLU B C 1
ATOM 8136 O O . GLU B 1 512 ? -12.148 -3.742 -27.25 1 92.88 512 GLU B O 1
ATOM 8141 N N . GLN B 1 513 ? -13.375 -5.555 -27.469 1 95.62 513 GLN B N 1
ATOM 8142 C CA . GLN B 1 513 ? -14.219 -5.223 -26.328 1 95.62 513 GLN B CA 1
ATOM 8143 C C . GLN B 1 513 ? -13.805 -6 -25.078 1 95.62 513 GLN B C 1
ATOM 8145 O O . GLN B 1 513 ? -14.586 -6.141 -24.141 1 95.62 513 GLN B O 1
ATOM 8150 N N . LEU B 1 514 ? -12.594 -6.531 -25.156 1 97.31 514 LEU B N 1
ATOM 8151 C CA . LEU B 1 514 ? -12.031 -7.27 -24.016 1 97.31 514 LEU B CA 1
ATOM 8152 C C . LEU B 1 514 ? -12 -6.402 -22.766 1 97.31 514 LEU B C 1
ATOM 8154 O O . LEU B 1 514 ? -11.641 -5.227 -22.828 1 97.31 514 LEU B O 1
ATOM 8158 N N . GLN B 1 515 ? -12.477 -6.949 -21.609 1 97.75 515 GLN B N 1
ATOM 8159 C CA . GLN B 1 515 ? -12.445 -6.297 -20.312 1 97.75 515 GLN B CA 1
ATOM 8160 C C . GLN B 1 515 ? -11.844 -7.211 -19.25 1 97.75 515 GLN B C 1
ATOM 8162 O O . GLN B 1 515 ? -11.977 -8.438 -19.328 1 97.75 515 GLN B O 1
ATOM 8167 N N . PRO B 1 516 ? -11.188 -6.559 -18.25 1 98.75 516 PRO B N 1
ATOM 8168 C CA . PRO B 1 516 ? -10.773 -7.406 -17.125 1 98.75 516 PRO B CA 1
ATOM 8169 C C . PRO B 1 516 ? -11.922 -8.242 -16.562 1 98.75 516 PRO B C 1
ATOM 8171 O O . PRO B 1 516 ? -13.047 -7.758 -16.453 1 98.75 516 PRO B O 1
ATOM 8174 N N . GLY B 1 517 ? -11.617 -9.477 -16.219 1 98.81 517 GLY B N 1
ATOM 8175 C CA . GLY B 1 517 ? -12.633 -10.383 -15.711 1 98.81 517 GLY B CA 1
ATOM 8176 C C . GLY B 1 517 ? -13.172 -11.328 -16.766 1 98.81 517 GLY B C 1
ATOM 8177 O O . GLY B 1 517 ? -13.758 -12.359 -16.438 1 98.81 517 GLY B O 1
ATOM 8178 N N . ASP B 1 518 ? -13.047 -11.016 -18.047 1 98.94 518 ASP B N 1
ATOM 8179 C CA . ASP B 1 518 ? -13.5 -11.898 -19.125 1 98.94 518 ASP B CA 1
ATOM 8180 C C . ASP B 1 518 ? -12.758 -13.234 -19.078 1 98.94 518 ASP B C 1
ATOM 8182 O O . ASP B 1 518 ? -11.562 -13.281 -18.781 1 98.94 518 ASP B O 1
ATOM 8186 N N . LEU B 1 519 ? -13.5 -14.297 -19.391 1 98.81 519 LEU B N 1
ATOM 8187 C CA . LEU B 1 519 ? -12.844 -15.578 -19.656 1 98.81 519 LEU B CA 1
ATOM 8188 C C . LEU B 1 519 ? -12.172 -15.57 -21.016 1 98.81 519 LEU B C 1
ATOM 8190 O O . LEU B 1 519 ? -12.75 -15.094 -22 1 98.81 519 LEU B O 1
ATOM 8194 N N . VAL B 1 520 ? -10.984 -16.016 -21.031 1 98.75 520 VAL B N 1
ATOM 8195 C CA . VAL B 1 520 ? -10.25 -16.234 -22.281 1 98.75 520 VAL B CA 1
ATOM 8196 C C . VAL B 1 520 ? -9.992 -17.734 -22.469 1 98.75 520 VAL B C 1
ATOM 8198 O O . VAL B 1 520 ? -9.336 -18.359 -21.641 1 98.75 520 VAL B O 1
ATOM 8201 N N . LEU B 1 521 ? -10.539 -18.25 -23.562 1 97.81 521 LEU B N 1
ATOM 8202 C CA . LEU B 1 521 ? -10.484 -19.688 -23.828 1 97.81 521 LEU B CA 1
ATOM 8203 C C . LEU B 1 521 ? -9.578 -19.969 -25.031 1 97.81 521 LEU B C 1
ATOM 8205 O O . LEU B 1 521 ? -9.586 -19.234 -26.016 1 97.81 521 LEU B O 1
ATOM 8209 N N . PHE B 1 522 ? -8.836 -21.062 -24.953 1 96.56 522 PHE B N 1
ATOM 8210 C CA . PHE B 1 522 ? -7.777 -21.328 -25.922 1 96.56 522 PHE B CA 1
ATOM 8211 C C . PHE B 1 522 ? -7.91 -22.734 -26.5 1 96.56 522 PHE B C 1
ATOM 8213 O O . PHE B 1 522 ? -8.375 -23.656 -25.812 1 96.56 522 PHE B O 1
ATOM 8220 N N . ASN B 1 523 ? -7.52 -22.891 -27.672 1 92.12 523 ASN B N 1
ATOM 8221 C CA . ASN B 1 523 ? -7.242 -24.172 -28.297 1 92.12 523 ASN B CA 1
ATOM 8222 C C . ASN B 1 523 ? -5.742 -24.438 -28.391 1 92.12 523 ASN B C 1
ATOM 8224 O O . ASN B 1 523 ? -5.156 -24.375 -29.469 1 92.12 523 ASN B O 1
ATOM 8228 N N . ALA B 1 524 ? -5.102 -24.641 -27.25 1 77.25 524 ALA B N 1
ATOM 8229 C CA . ALA B 1 524 ? -3.646 -24.641 -27.125 1 77.25 524 ALA B CA 1
ATOM 8230 C C . ALA B 1 524 ? -3.078 -26.047 -27.375 1 77.25 524 ALA B C 1
ATOM 8232 O O . ALA B 1 524 ? -1.881 -26.188 -27.625 1 77.25 524 ALA B O 1
ATOM 8233 N N . ASP B 1 525 ? -3.686 -27.25 -27.031 1 64.62 525 ASP B N 1
ATOM 8234 C CA . ASP B 1 525 ? -3.123 -28.578 -27.141 1 64.62 525 ASP B CA 1
ATOM 8235 C C . ASP B 1 525 ? -3.023 -29.016 -28.609 1 64.62 525 ASP B C 1
ATOM 8237 O O . ASP B 1 525 ? -4.043 -29.172 -29.281 1 64.62 525 ASP B O 1
ATOM 8241 N N . SER B 1 526 ? -2.045 -28.547 -29.359 1 47.41 526 SER B N 1
ATOM 8242 C CA . SER B 1 526 ? -1.83 -29.062 -30.703 1 47.41 526 SER B CA 1
ATOM 8243 C C . SER B 1 526 ? -2.037 -30.578 -30.766 1 47.41 526 SER B C 1
ATOM 8245 O O . SER B 1 526 ? -2.154 -31.156 -31.844 1 47.41 526 SER B O 1
ATOM 8247 N N . GLY B 1 527 ? -1.78 -31.266 -29.703 1 39.97 527 GLY B N 1
ATOM 8248 C CA . GLY B 1 527 ? -1.722 -32.688 -30 1 39.97 527 GLY B CA 1
ATOM 8249 C C . GLY B 1 527 ? -3.086 -33.312 -30.25 1 39.97 527 GLY B C 1
ATOM 8250 O O . GLY B 1 527 ? -3.191 -34.5 -30.547 1 39.97 527 GLY B O 1
ATOM 8251 N N . ASP B 1 528 ? -3.961 -33 -29.547 1 36.5 528 ASP B N 1
ATOM 8252 C CA . ASP B 1 528 ? -5.164 -33.719 -29.984 1 36.5 528 ASP B CA 1
ATOM 8253 C C . ASP B 1 528 ? -5.652 -33.188 -31.328 1 36.5 528 ASP B C 1
ATOM 8255 O O . ASP B 1 528 ? -6.215 -32.094 -31.391 1 36.5 528 ASP B O 1
ATOM 8259 N N . ASP B 1 529 ? -4.871 -33.438 -32.25 1 33 529 ASP B N 1
ATOM 8260 C CA . ASP B 1 529 ? -4.977 -33.219 -33.688 1 33 529 ASP B CA 1
ATOM 8261 C C . ASP B 1 529 ? -6.414 -33.375 -34.188 1 33 529 ASP B C 1
ATOM 8263 O O . ASP B 1 529 ? -6.656 -33.562 -35.375 1 33 529 ASP B O 1
ATOM 8267 N N . ASN B 1 530 ? -7.234 -33.844 -33.406 1 35.28 530 ASN B N 1
ATOM 8268 C CA . ASN B 1 530 ? -8.469 -34.062 -34.156 1 35.28 530 ASN B CA 1
ATOM 8269 C C . ASN B 1 530 ? -9.016 -32.75 -34.688 1 35.28 530 ASN B C 1
ATOM 8271 O O . ASN B 1 530 ? -8.812 -31.688 -34.094 1 35.28 530 ASN B O 1
ATOM 8275 N N . ALA B 1 531 ? -9.219 -32.656 -35.938 1 39.78 531 ALA B N 1
ATOM 8276 C CA . ALA B 1 531 ? -9.781 -31.625 -36.812 1 39.78 531 ALA B CA 1
ATOM 8277 C C . ALA B 1 531 ? -10.812 -30.781 -36.062 1 39.78 531 ALA B C 1
ATOM 8279 O O . ALA B 1 531 ? -11.32 -29.797 -36.562 1 39.78 531 ALA B O 1
ATOM 8280 N N . VAL B 1 532 ? -11.492 -31.25 -35.125 1 45.22 532 VAL B N 1
ATOM 8281 C CA . VAL B 1 532 ? -12.531 -30.438 -34.5 1 45.22 532 VAL B CA 1
ATOM 8282 C C . VAL B 1 532 ? -11.922 -29.594 -33.375 1 45.22 532 VAL B C 1
ATOM 8284 O O . VAL B 1 532 ? -11.453 -30.125 -32.375 1 45.22 532 VAL B O 1
ATOM 8287 N N . ALA B 1 533 ? -11.414 -28.359 -33.688 1 52.19 533 ALA B N 1
ATOM 8288 C CA . ALA B 1 533 ? -10.812 -27.297 -32.906 1 52.19 533 ALA B CA 1
ATOM 8289 C C . ALA B 1 533 ? -11.5 -27.172 -31.531 1 52.19 533 ALA B C 1
ATOM 8291 O O . ALA B 1 533 ? -12.602 -26.641 -31.422 1 52.19 533 ALA B O 1
ATOM 8292 N N . THR B 1 534 ? -11.195 -28.125 -30.484 1 73 534 THR B N 1
ATOM 8293 C CA . THR B 1 534 ? -11.883 -28.047 -29.203 1 73 534 THR B CA 1
ATOM 8294 C C . THR B 1 534 ? -11.031 -27.312 -28.172 1 73 534 THR B C 1
ATOM 8296 O O . THR B 1 534 ? -9.844 -27.609 -28.016 1 73 534 THR B O 1
ATOM 8299 N N . THR B 1 535 ? -11.562 -26.188 -27.641 1 86.62 535 THR B N 1
ATOM 8300 C CA . THR B 1 535 ? -10.938 -25.438 -26.547 1 86.62 535 THR B CA 1
ATOM 8301 C C . THR B 1 535 ? -10.477 -26.375 -25.438 1 86.62 535 THR B C 1
ATOM 8303 O O . THR B 1 535 ? -11.172 -27.328 -25.094 1 86.62 535 THR B O 1
ATOM 8306 N N . ASP B 1 536 ? -9.242 -26.125 -24.984 1 92.31 536 ASP B N 1
ATOM 8307 C CA . ASP B 1 536 ? -8.688 -27.016 -23.984 1 92.31 536 ASP B CA 1
ATOM 8308 C C . ASP B 1 536 ? -8.094 -26.234 -22.812 1 92.31 536 ASP B C 1
ATOM 8310 O O . ASP B 1 536 ? -7.496 -26.812 -21.906 1 92.31 536 ASP B O 1
ATOM 8314 N N . HIS B 1 537 ? -8.188 -24.938 -22.844 1 96.06 537 HIS B N 1
ATOM 8315 C CA . HIS B 1 537 ? -7.637 -24.109 -21.766 1 96.06 537 HIS B CA 1
ATOM 8316 C C . HIS B 1 537 ? -8.492 -22.859 -21.547 1 96.06 537 HIS B C 1
ATOM 8318 O O . HIS B 1 537 ? -9.148 -22.391 -22.469 1 96.06 537 HIS B O 1
ATOM 8324 N N . VAL B 1 538 ? -8.562 -22.406 -20.281 1 97.94 538 VAL B N 1
ATOM 8325 C CA . VAL B 1 538 ? -9.328 -21.203 -19.938 1 97.94 538 VAL B CA 1
ATOM 8326 C C . VAL B 1 538 ? -8.602 -20.406 -18.859 1 97.94 538 VAL B C 1
ATOM 8328 O O . VAL B 1 538 ? -7.938 -20.984 -17.984 1 97.94 538 VAL B O 1
ATOM 8331 N N . GLY B 1 539 ? -8.625 -19.109 -18.969 1 98.62 539 GLY B N 1
ATOM 8332 C CA . GLY B 1 539 ? -8.102 -18.172 -18 1 98.62 539 GLY B CA 1
ATOM 8333 C C . GLY B 1 539 ? -9 -16.969 -17.781 1 98.62 539 GLY B C 1
ATOM 8334 O O . GLY B 1 539 ? -10.133 -16.938 -18.266 1 98.62 539 GLY B O 1
ATOM 8335 N N . ILE B 1 540 ? -8.602 -16.031 -16.953 1 98.94 540 ILE B N 1
ATOM 8336 C CA . ILE B 1 540 ? -9.289 -14.781 -16.641 1 98.94 540 ILE B CA 1
ATOM 8337 C C . ILE B 1 540 ? -8.438 -13.594 -17.078 1 98.94 540 ILE B C 1
ATOM 8339 O O . ILE B 1 540 ? -7.316 -13.422 -16.594 1 98.94 540 ILE B O 1
ATOM 8343 N N . TYR B 1 541 ? -9.016 -12.789 -17.922 1 98.88 541 TYR B N 1
ATOM 8344 C CA . TYR B 1 541 ? -8.281 -11.602 -18.375 1 98.88 541 TYR B CA 1
ATOM 8345 C C . TYR B 1 541 ? -8.07 -10.633 -17.219 1 98.88 541 TYR B C 1
ATOM 8347 O O . TYR B 1 541 ? -9.016 -10.305 -16.5 1 98.88 541 TYR B O 1
ATOM 8355 N N . LEU B 1 542 ? -6.816 -10.219 -17.094 1 98.81 542 LEU B N 1
ATOM 8356 C CA . LEU B 1 542 ? -6.453 -9.375 -15.961 1 98.81 542 LEU B CA 1
ATOM 8357 C C . LEU B 1 542 ? -6.371 -7.91 -16.375 1 98.81 542 LEU B C 1
ATOM 8359 O O . LEU B 1 542 ? -6.898 -7.035 -15.688 1 98.81 542 LEU B O 1
ATOM 8363 N N . GLY B 1 543 ? -5.715 -7.602 -17.438 1 98.69 543 GLY B N 1
ATOM 8364 C CA . GLY B 1 543 ? -5.496 -6.246 -17.906 1 98.69 543 GLY B CA 1
ATOM 8365 C C . GLY B 1 543 ? -4.18 -6.074 -18.641 1 98.69 543 GLY B C 1
ATOM 8366 O O . GLY B 1 543 ? -3.461 -7.047 -18.875 1 98.69 543 GLY B O 1
ATOM 8367 N N . ALA B 1 544 ? -3.889 -4.82 -19.016 1 98.12 544 ALA B N 1
ATOM 8368 C CA . ALA B 1 544 ? -2.635 -4.512 -19.703 1 98.12 544 ALA B CA 1
ATOM 8369 C C . ALA B 1 544 ? -1.477 -4.426 -18.703 1 98.12 544 ALA B C 1
ATOM 8371 O O . ALA B 1 544 ? -1.604 -3.812 -17.641 1 98.12 544 ALA B O 1
ATOM 8372 N N . ASP B 1 545 ? -0.401 -5.094 -19.062 1 97.38 545 ASP B N 1
ATOM 8373 C CA . ASP B 1 545 ? 0.76 -5.035 -18.172 1 97.38 545 ASP B CA 1
ATOM 8374 C C . ASP B 1 545 ? 1.607 -3.797 -18.469 1 97.38 545 ASP B C 1
ATOM 8376 O O . ASP B 1 545 ? 1.202 -2.926 -19.234 1 97.38 545 ASP B O 1
ATOM 8380 N N . THR B 1 546 ? 2.756 -3.656 -17.844 1 93.12 546 THR B N 1
ATOM 8381 C CA . THR B 1 546 ? 3.604 -2.469 -17.891 1 93.12 546 THR B CA 1
ATOM 8382 C C . THR B 1 546 ? 4.109 -2.209 -19.297 1 93.12 546 THR B C 1
ATOM 8384 O O . THR B 1 546 ? 4.457 -1.077 -19.641 1 93.12 546 THR B O 1
ATOM 8387 N N . ALA B 1 547 ? 4.125 -3.223 -20.062 1 93.94 547 ALA B N 1
ATOM 8388 C CA . ALA B 1 547 ? 4.555 -3.082 -21.453 1 93.94 547 ALA B CA 1
ATOM 8389 C C . ALA B 1 547 ? 3.361 -2.85 -22.375 1 93.94 547 ALA B C 1
ATOM 8391 O O . ALA B 1 547 ? 3.51 -2.824 -23.594 1 93.94 547 ALA B O 1
ATOM 8392 N N . GLY B 1 548 ? 2.18 -2.768 -21.828 1 96 548 GLY B N 1
ATOM 8393 C CA . GLY B 1 548 ? 0.972 -2.523 -22.594 1 96 548 GLY B CA 1
ATOM 8394 C C . GLY B 1 548 ? 0.385 -3.787 -23.203 1 96 548 GLY B C 1
ATOM 8395 O O . GLY B 1 548 ? -0.472 -3.719 -24.094 1 96 548 GLY B O 1
ATOM 8396 N N . ARG B 1 549 ? 0.864 -4.918 -22.828 1 97 549 ARG B N 1
ATOM 8397 C CA . ARG B 1 549 ? 0.371 -6.184 -23.359 1 97 549 ARG B CA 1
ATOM 8398 C C . ARG B 1 549 ? -0.791 -6.719 -22.531 1 97 549 ARG B C 1
ATOM 8400 O O . ARG B 1 549 ? -0.803 -6.574 -21.312 1 97 549 ARG B O 1
ATOM 8407 N N . ARG B 1 550 ? -1.733 -7.414 -23.25 1 98.38 550 ARG B N 1
ATOM 8408 C CA . ARG B 1 550 ? -2.922 -7.98 -22.609 1 98.38 550 ARG B CA 1
ATOM 8409 C C . ARG B 1 550 ? -2.59 -9.281 -21.891 1 98.38 550 ARG B C 1
ATOM 8411 O O . ARG B 1 550 ? -2.396 -10.32 -22.531 1 98.38 550 ARG B O 1
ATOM 8418 N N . ARG B 1 551 ? -2.639 -9.219 -20.531 1 98.69 551 ARG B N 1
ATOM 8419 C CA . ARG B 1 551 ? -2.213 -10.336 -19.688 1 98.69 551 ARG B CA 1
ATOM 8420 C C . ARG B 1 551 ? -3.408 -11 -19.016 1 98.69 551 ARG B C 1
ATOM 8422 O O . ARG B 1 551 ? -4.383 -10.328 -18.672 1 98.69 551 ARG B O 1
ATOM 8429 N N . PHE B 1 552 ? -3.311 -12.336 -18.797 1 98.75 552 PHE B N 1
ATOM 8430 C CA . PHE B 1 552 ? -4.391 -13.07 -18.156 1 98.75 552 PHE B CA 1
ATOM 8431 C C . PHE B 1 552 ? -3.844 -14.016 -17.094 1 98.75 552 PHE B C 1
ATOM 8433 O O . PHE B 1 552 ? -2.637 -14.258 -17.031 1 98.75 552 PHE B O 1
ATOM 8440 N N . LEU B 1 553 ? -4.715 -14.43 -16.188 1 98.81 553 LEU B N 1
ATOM 8441 C CA . LEU B 1 553 ? -4.473 -15.453 -15.188 1 98.81 553 LEU B CA 1
ATOM 8442 C C . LEU B 1 553 ? -4.988 -16.812 -15.648 1 98.81 553 LEU B C 1
ATOM 8444 O O . LEU B 1 553 ? -6.078 -16.906 -16.219 1 98.81 553 LEU B O 1
ATOM 8448 N N . SER B 1 554 ? -4.238 -17.875 -15.438 1 98.38 554 SER B N 1
ATOM 8449 C CA . SER B 1 554 ? -4.727 -19.219 -15.664 1 98.38 554 SER B CA 1
ATOM 8450 C C . SER B 1 554 ? -3.906 -20.25 -14.883 1 98.38 554 SER B C 1
ATOM 8452 O O . SER B 1 554 ? -2.754 -19.984 -14.531 1 98.38 554 SER B O 1
ATOM 8454 N N . SER B 1 555 ? -4.535 -21.312 -14.531 1 97.94 555 SER B N 1
ATOM 8455 C CA . SER B 1 555 ? -3.807 -22.406 -13.898 1 97.94 555 SER B CA 1
ATOM 8456 C C . SER B 1 555 ? -3.141 -23.297 -14.938 1 97.94 555 SER B C 1
ATOM 8458 O O . SER B 1 555 ? -3.77 -23.688 -15.93 1 97.94 555 SER B O 1
ATOM 8460 N N . ARG B 1 556 ? -1.876 -23.625 -14.68 1 94.75 556 ARG B N 1
ATOM 8461 C CA . ARG B 1 556 ? -1.09 -24.328 -15.688 1 94.75 556 ARG B CA 1
ATOM 8462 C C . ARG B 1 556 ? -0.288 -25.469 -15.062 1 94.75 556 ARG B C 1
ATOM 8464 O O . ARG B 1 556 ? 0.116 -25.391 -13.898 1 94.75 556 ARG B O 1
ATOM 8471 N N . LYS B 1 557 ? -0.015 -26.453 -15.906 1 93 557 LYS B N 1
ATOM 8472 C CA . LYS B 1 557 ? 0.725 -27.625 -15.453 1 93 557 LYS B CA 1
ATOM 8473 C C . LYS B 1 557 ? 2.182 -27.281 -15.164 1 93 557 LYS B C 1
ATOM 8475 O O . LYS B 1 557 ? 2.695 -27.594 -14.086 1 93 557 LYS B O 1
ATOM 8480 N N . THR B 1 558 ? 2.809 -26.547 -16.094 1 90.69 558 THR B N 1
ATOM 8481 C CA . THR B 1 558 ? 4.246 -26.312 -16.031 1 90.69 558 THR B CA 1
ATOM 8482 C C . THR B 1 558 ? 4.594 -25.516 -14.773 1 90.69 558 THR B C 1
ATOM 8484 O O . THR B 1 558 ? 5.598 -25.781 -14.117 1 90.69 558 THR B O 1
ATOM 8487 N N . VAL B 1 559 ? 3.727 -24.594 -14.422 1 92.62 559 VAL B N 1
ATOM 8488 C CA . VAL B 1 559 ? 3.975 -23.734 -13.273 1 92.62 559 VAL B CA 1
ATOM 8489 C C . VAL B 1 559 ? 3.383 -24.359 -12.008 1 92.62 559 VAL B C 1
ATOM 8491 O O . VAL B 1 559 ? 3.678 -23.922 -10.898 1 92.62 559 VAL B O 1
ATOM 8494 N N . ASN B 1 560 ? 2.6 -25.328 -12.156 1 94.31 560 ASN B N 1
ATOM 8495 C CA . ASN B 1 560 ? 1.913 -26.016 -11.07 1 94.31 560 ASN B CA 1
ATOM 8496 C C . ASN B 1 560 ? 0.948 -25.094 -10.336 1 94.31 560 ASN B C 1
ATOM 8498 O O . ASN B 1 560 ? 1.08 -24.875 -9.133 1 94.31 560 ASN B O 1
ATOM 8502 N N . GLY B 1 561 ? -0.076 -24.578 -11.078 1 97.12 561 GLY B N 1
ATOM 8503 C CA . GLY B 1 561 ? -1.109 -23.781 -10.438 1 97.12 561 GLY B CA 1
ATOM 8504 C C . GLY B 1 561 ? -1.436 -22.5 -11.195 1 97.12 561 GLY B C 1
ATOM 8505 O O . GLY B 1 561 ? -0.986 -22.312 -12.328 1 97.12 561 GLY B O 1
ATOM 8506 N N . PRO B 1 562 ? -2.268 -21.609 -10.57 1 98.38 562 PRO B N 1
ATOM 8507 C CA . PRO B 1 562 ? -2.611 -20.312 -11.164 1 98.38 562 PRO B CA 1
ATOM 8508 C C . PRO B 1 562 ? -1.41 -19.375 -11.266 1 98.38 562 PRO B C 1
ATOM 8510 O O . PRO B 1 562 ? -0.573 -19.344 -10.359 1 98.38 562 PRO B O 1
ATOM 8513 N N . THR B 1 563 ? -1.334 -18.656 -12.43 1 98.19 563 THR B N 1
ATOM 8514 C CA . THR B 1 563 ? -0.195 -17.781 -12.68 1 98.19 563 THR B CA 1
ATOM 8515 C C . THR B 1 563 ? -0.553 -16.703 -13.695 1 98.19 563 THR B C 1
ATOM 8517 O O . THR B 1 563 ? -1.443 -16.906 -14.523 1 98.19 563 THR B O 1
ATOM 8520 N N . MET B 1 564 ? 0.041 -15.609 -13.531 1 98.25 564 MET B N 1
ATOM 8521 C CA . MET B 1 564 ? 0.03 -14.602 -14.586 1 98.25 564 MET B CA 1
ATOM 8522 C C . MET B 1 564 ? 1.4 -14.492 -15.25 1 98.25 564 MET B C 1
ATOM 8524 O O . MET B 1 564 ? 1.62 -13.617 -16.094 1 98.25 564 MET B O 1
ATOM 8528 N N . SER B 1 565 ? 2.316 -15.375 -14.906 1 96.25 565 SER B N 1
ATOM 8529 C CA . SER B 1 565 ? 3.689 -15.297 -15.391 1 96.25 565 SER B CA 1
ATOM 8530 C C . SER B 1 565 ? 3.826 -15.953 -16.766 1 96.25 565 SER B C 1
ATOM 8532 O O . SER B 1 565 ? 2.84 -16.422 -17.328 1 96.25 565 SER B O 1
ATOM 8534 N N . ASP B 1 566 ? 5.055 -16.047 -17.25 1 95 566 ASP B N 1
ATOM 8535 C CA . ASP B 1 566 ? 5.277 -16.5 -18.625 1 95 566 ASP B CA 1
ATOM 8536 C C . ASP B 1 566 ? 6.008 -17.844 -18.641 1 95 566 ASP B C 1
ATOM 8538 O O . ASP B 1 566 ? 6.395 -18.328 -19.703 1 95 566 ASP B O 1
ATOM 8542 N N . LEU B 1 567 ? 6.191 -18.375 -17.469 1 93 567 LEU B N 1
ATOM 8543 C CA . LEU B 1 567 ? 6.836 -19.688 -17.422 1 93 567 LEU B CA 1
ATOM 8544 C C . LEU B 1 567 ? 5.965 -20.75 -18.078 1 93 567 LEU B C 1
ATOM 8546 O O . LEU B 1 567 ? 4.789 -20.891 -17.75 1 93 567 LEU B O 1
ATOM 8550 N N . GLY B 1 568 ? 6.535 -21.5 -18.984 1 88.31 568 GLY B N 1
ATOM 8551 C CA . GLY B 1 568 ? 5.805 -22.547 -19.672 1 88.31 568 GLY B CA 1
ATOM 8552 C C . GLY B 1 568 ? 4.891 -22.016 -20.766 1 88.31 568 GLY B C 1
ATOM 8553 O O . GLY B 1 568 ? 4.078 -22.75 -21.312 1 88.31 568 GLY B O 1
ATOM 8554 N N . GLY B 1 569 ? 4.902 -20.812 -21.047 1 92.06 569 GLY B N 1
ATOM 8555 C CA . GLY B 1 569 ? 4.082 -20.125 -22.016 1 92.06 569 GLY B CA 1
ATOM 8556 C C . GLY B 1 569 ? 3.627 -18.75 -21.547 1 92.06 569 GLY B C 1
ATOM 8557 O O . GLY B 1 569 ? 3.08 -18.625 -20.453 1 92.06 569 GLY B O 1
ATOM 8558 N N . ALA B 1 570 ? 3.816 -17.781 -22.422 1 95.31 570 ALA B N 1
ATOM 8559 C CA . ALA B 1 570 ? 3.494 -16.406 -22.016 1 95.31 570 ALA B CA 1
ATOM 8560 C C . ALA B 1 570 ? 2.002 -16.25 -21.75 1 95.31 570 ALA B C 1
ATOM 8562 O O . ALA B 1 570 ? 1.169 -16.625 -22.578 1 95.31 570 ALA B O 1
ATOM 8563 N N . SER B 1 571 ? 1.656 -15.68 -20.609 1 97.81 571 SER B N 1
ATOM 8564 C CA . SER B 1 571 ? 0.27 -15.375 -20.281 1 97.81 571 SER B CA 1
ATOM 8565 C C . SER B 1 571 ? -0.198 -14.094 -20.969 1 97.81 571 SER B C 1
ATOM 8567 O O . SER B 1 571 ? -0.705 -13.18 -20.312 1 97.81 571 SER B O 1
ATOM 8569 N N . LEU B 1 572 ? -0.012 -14.07 -22.234 1 98.06 572 LEU B N 1
ATOM 8570 C CA . LEU B 1 572 ? -0.312 -12.891 -23.031 1 98.06 572 LEU B CA 1
ATOM 8571 C C . LEU B 1 572 ? -1.238 -13.234 -24.203 1 98.06 572 LEU B C 1
ATOM 8573 O O . LEU B 1 572 ? -1.114 -14.312 -24.797 1 98.06 572 LEU B O 1
ATOM 8577 N N . LEU B 1 573 ? -2.086 -12.281 -24.484 1 98 573 LEU B N 1
ATOM 8578 C CA . LEU B 1 573 ? -2.98 -12.43 -25.641 1 98 573 LEU B CA 1
ATOM 8579 C C . LEU B 1 573 ? -2.404 -11.742 -26.875 1 98 573 LEU B C 1
ATOM 8581 O O . LEU B 1 573 ? -3.037 -11.727 -27.922 1 98 573 LEU B O 1
ATOM 8585 N N . ASP B 1 574 ? -1.252 -11.18 -26.719 1 93.75 574 ASP B N 1
ATOM 8586 C CA . ASP B 1 574 ? -0.538 -10.477 -27.781 1 93.75 574 ASP B CA 1
ATOM 8587 C C . ASP B 1 574 ? 0.781 -11.172 -28.109 1 93.75 574 ASP B C 1
ATOM 8589 O O . ASP B 1 574 ? 1.351 -11.867 -27.266 1 93.75 574 ASP B O 1
ATOM 8593 N N . GLY B 1 575 ? 1.195 -10.969 -29.375 1 93 575 GLY B N 1
ATOM 8594 C CA . GLY B 1 575 ? 2.494 -11.492 -29.766 1 93 575 GLY B CA 1
ATOM 8595 C C . GLY B 1 575 ? 2.412 -12.852 -30.438 1 93 575 GLY B C 1
ATOM 8596 O O . GLY B 1 575 ? 1.404 -13.172 -31.078 1 93 575 GLY B O 1
ATOM 8597 N N . THR B 1 576 ? 3.518 -13.648 -30.328 1 92.94 576 THR B N 1
ATOM 8598 C CA . THR B 1 576 ? 3.641 -14.875 -31.109 1 92.94 576 THR B CA 1
ATOM 8599 C C . THR B 1 576 ? 3.605 -16.094 -30.203 1 92.94 576 THR B C 1
ATOM 8601 O O . THR B 1 576 ? 3.82 -17.219 -30.656 1 92.94 576 THR B O 1
ATOM 8604 N N . GLY B 1 577 ? 3.334 -15.875 -29 1 93.5 577 GLY B N 1
ATOM 8605 C CA . GLY B 1 577 ? 3.295 -16.984 -28.078 1 93.5 577 GLY B CA 1
ATOM 8606 C C . GLY B 1 577 ? 2.098 -17.891 -28.281 1 93.5 577 GLY B C 1
ATOM 8607 O O . GLY B 1 577 ? 1.165 -17.547 -29 1 93.5 577 GLY B O 1
ATOM 8608 N N . THR B 1 578 ? 2.133 -19.062 -27.594 1 92.44 578 THR B N 1
ATOM 8609 C CA . THR B 1 578 ? 1.128 -20.109 -27.766 1 92.44 578 THR B CA 1
ATOM 8610 C C . THR B 1 578 ? -0.271 -19.562 -27.5 1 92.44 578 THR B C 1
ATOM 8612 O O . THR B 1 578 ? -1.176 -19.734 -28.328 1 92.44 578 THR B O 1
ATOM 8615 N N . TYR B 1 579 ? -0.443 -18.891 -26.406 1 95.31 579 TYR B N 1
ATOM 8616 C CA . TYR B 1 579 ? -1.778 -18.453 -26.016 1 95.31 579 TYR B CA 1
ATOM 8617 C C . TYR B 1 579 ? -2.24 -17.281 -26.891 1 95.31 579 TYR B C 1
ATOM 8619 O O . TYR B 1 579 ? -3.43 -17.156 -27.172 1 95.31 579 TYR B O 1
ATOM 8627 N N . ALA B 1 580 ? -1.322 -16.453 -27.312 1 95.56 580 ALA B N 1
ATOM 8628 C CA . ALA B 1 580 ? -1.666 -15.383 -28.25 1 95.56 580 ALA B CA 1
ATOM 8629 C C . ALA B 1 580 ? -2.182 -15.961 -29.562 1 95.56 580 ALA B C 1
ATOM 8631 O O . ALA B 1 580 ? -3.186 -15.492 -30.109 1 95.56 580 ALA B O 1
ATOM 8632 N N . ARG B 1 581 ? -1.581 -17.016 -30.031 1 94.06 581 ARG B N 1
ATOM 8633 C CA . ARG B 1 581 ? -1.895 -17.594 -31.328 1 94.06 581 ARG B CA 1
ATOM 8634 C C . ARG B 1 581 ? -3.129 -18.484 -31.266 1 94.06 581 ARG B C 1
ATOM 8636 O O . ARG B 1 581 ? -3.781 -18.734 -32.281 1 94.06 581 ARG B O 1
ATOM 8643 N N . THR B 1 582 ? -3.447 -18.953 -30.109 1 94 582 THR B N 1
ATOM 8644 C CA . THR B 1 582 ? -4.473 -19.984 -30.031 1 94 582 THR B CA 1
ATOM 8645 C C . THR B 1 582 ? -5.727 -19.469 -29.344 1 94 582 THR B C 1
ATOM 8647 O O . THR B 1 582 ? -6.637 -20.234 -29.031 1 94 582 THR B O 1
ATOM 8650 N N . LEU B 1 583 ? -5.77 -18.172 -28.984 1 96.38 583 LEU B N 1
ATOM 8651 C CA . LEU B 1 583 ? -6.996 -17.625 -28.438 1 96.38 583 LEU B CA 1
ATOM 8652 C C . LEU B 1 583 ? -8.195 -17.969 -29.312 1 96.38 583 LEU B C 1
ATOM 8654 O O . LEU B 1 583 ? -8.195 -17.688 -30.5 1 96.38 583 LEU B O 1
ATOM 8658 N N . HIS B 1 584 ? -9.18 -18.609 -28.719 1 96.12 584 HIS B N 1
ATOM 8659 C CA . HIS B 1 584 ? -10.32 -19.109 -29.469 1 96.12 584 HIS B CA 1
ATOM 8660 C C . HIS B 1 584 ? -11.578 -18.297 -29.188 1 96.12 584 HIS B C 1
ATOM 8662 O O . HIS B 1 584 ? -12.289 -17.906 -30.109 1 96.12 584 HIS B O 1
ATOM 8668 N N . THR B 1 585 ? -11.906 -18.062 -27.922 1 96.94 585 THR B N 1
ATOM 8669 C CA . THR B 1 585 ? -13.148 -17.422 -27.5 1 96.94 585 THR B CA 1
ATOM 8670 C C . THR B 1 585 ? -12.906 -16.484 -26.328 1 96.94 585 THR B C 1
ATOM 8672 O O . THR B 1 585 ? -12.141 -16.812 -25.422 1 96.94 585 THR B O 1
ATOM 8675 N N . VAL B 1 586 ? -13.445 -15.32 -26.359 1 98.25 586 VAL B N 1
ATOM 8676 C CA . VAL B 1 586 ? -13.586 -14.438 -25.203 1 98.25 586 VAL B CA 1
ATOM 8677 C C . VAL B 1 586 ? -15.031 -14.43 -24.719 1 98.25 586 VAL B C 1
ATOM 8679 O O . VAL B 1 586 ? -15.953 -14.219 -25.516 1 98.25 586 VAL B O 1
ATOM 8682 N N . HIS B 1 587 ? -15.211 -14.75 -23.469 1 98.62 587 HIS B N 1
ATOM 8683 C CA . HIS B 1 587 ? -16.562 -14.852 -22.906 1 98.62 587 HIS B CA 1
ATOM 8684 C C . HIS B 1 587 ? -16.688 -14.039 -21.625 1 98.62 587 HIS B C 1
ATOM 8686 O O . HIS B 1 587 ? -15.789 -14.062 -20.781 1 98.62 587 HIS B O 1
ATOM 8692 N N . ARG B 1 588 ? -17.781 -13.344 -21.531 1 98.38 588 ARG B N 1
ATOM 8693 C CA . ARG B 1 588 ? -18.062 -12.531 -20.344 1 98.38 588 ARG B CA 1
ATOM 8694 C C . ARG B 1 588 ? -19.172 -13.148 -19.5 1 98.38 588 ARG B C 1
ATOM 8696 O O . ARG B 1 588 ? -20.281 -13.352 -19.984 1 98.38 588 ARG B O 1
ATOM 8703 N N . ILE B 1 589 ? -18.844 -13.406 -18.219 1 98.19 589 ILE B N 1
ATOM 8704 C CA . ILE B 1 589 ? -19.766 -14.062 -17.297 1 98.19 589 ILE B CA 1
ATOM 8705 C C . ILE B 1 589 ? -20.875 -13.094 -16.906 1 98.19 589 ILE B C 1
ATOM 8707 O O . ILE B 1 589 ? -20.625 -11.977 -16.453 1 98.19 589 ILE B O 1
#

Secondary structure (DSSP, 8-state):
------------------------------------------TT-------GGG--SEEEE-PSS-GGGGGGGG--SS-EEEEESSSS-EEEEEETTEEEEEEETT-SEEEEEEEEEEEEE-PPPEEE---S-BS-TTS-GGG--SS-EETTTEEEEEESS-GGGEEEETTEEEEEE-SSS--EEEEES-TTEEEEEEEEEEEESS--SSS-EEEEEEEEEEETTEEEEEEEEE-TTS-EEEEEEEEETTEEEESS--EEEESSPPTT--EEEEEEEETTEEEEEEEETTSPPPSS-SEEEE--S--S-EEEEEEEEPTT--SPPEEEEEEEEEEEEEEESS--EEEEEEEEEE-SS---S---HHHHHHHHHHTT--S--HHHHHHTTSTTPPPEE-SSSTTTTSEEES--B---B-TTSPBPS---HHHHTT--EE-TTS-EE---GGGTTB--HHHHHIIIIIIIT---B-SS---SSSSB-SSHHHHHHH-SSEEEEE--SSS----TT--TT-EEEE---SS---SS----EEEEEEEEBTTS-EEEEEEETTTTEEESS-TTS--BSSSSSHHHHHEEEEEE-/------------------------------------------TT-------GGG--SEEEE-PSS-GGGGGGGG--SS-EEEEESSSS-EEEEEETTEEEEEEETT-SEEEEEEEEEEEEE-PPPEEE---S-BS-TTS-GGG--SS-EETTTEEEEEESS-GGGEEEETTEEEEEE-SSS--EEEEES-TTEEEEEEEEEEEESS--SSS-EEEEEEEEEEETTEEEEEEEEE-TTS-EEEEEEEEETTEEEESS--EEEESSPPTT--EEEEEEEETTEEEEEEEETTSPPPSS-SEEEE--S--S-EEEEEEEEPTT--SPPEEEEEEEEEEEEEEESS--EEEEEEEEEE-SS---S---HHHHHHHHHHTT--S--HHHHHHTTSTTPPPEE-SSSTTTTSEEES--B---B-TTSPBPS---HHHHTT--EE-TTS-EE---GGGTTB--HHHHHIIIIIIIT---B-SS---SSSSB-SSHHHHHHH-SSEEEEE--SSS----TT--TT-EEEE----SS--SS----EEEEEEEEBTTS-EEEEEEETTTTEEESS-TTS--BSSSSSHHHHHEEEEEE-